Protein 2P3Z (pdb70)

Structure (mmCIF, N/CA/C/O backbone):
data_2P3Z
#
_entry.id   2P3Z
#
_cell.length_a   272.248
_cell.length_b   272.248
_cell.length_c   272.248
_cell.angle_alpha   90.00
_cell.angle_beta   90.00
_cell.angle_gamma   90.00
#
_symmetry.space_group_name_H-M   'F 4 3 2'
#
loop_
_entity.id
_entity.type
_entity.pdbx_description
1 polymer 'L-rhamnonate dehydratase'
2 non-polymer 'SODIUM ION'
3 water water
#
loop_
_atom_site.group_PDB
_atom_site.id
_atom_site.type_symbol
_atom_site.label_atom_id
_atom_site.label_alt_id
_atom_site.label_comp_id
_atom_site.label_asym_id
_atom_site.label_entity_id
_atom_site.label_seq_id
_atom_site.pdbx_PDB_ins_code
_atom_site.Cartn_x
_atom_site.Cartn_y
_atom_site.Cartn_z
_atom_site.occupancy
_atom_site.B_iso_or_equiv
_atom_site.auth_seq_id
_atom_site.auth_comp_id
_atom_site.auth_asym_id
_atom_site.auth_atom_id
_atom_site.pdbx_PDB_model_num
ATOM 1 N N . GLU A 1 4 ? -7.404 56.851 59.624 1.00 53.09 2 GLU A N 1
ATOM 2 C CA . GLU A 1 4 ? -7.099 55.492 59.101 1.00 53.64 2 GLU A CA 1
ATOM 3 C C . GLU A 1 4 ? -5.678 55.407 58.525 1.00 52.99 2 GLU A C 1
ATOM 4 O O . GLU A 1 4 ? -5.345 54.570 57.675 1.00 52.63 2 GLU A O 1
ATOM 10 N N . ASN A 1 5 ? -4.847 56.287 59.050 1.00 52.16 3 ASN A N 1
ATOM 11 C CA . ASN A 1 5 ? -3.484 56.498 58.596 1.00 51.78 3 ASN A CA 1
ATOM 12 C C . ASN A 1 5 ? -2.474 55.633 59.384 1.00 49.83 3 ASN A C 1
ATOM 13 O O . ASN A 1 5 ? -2.233 55.871 60.563 1.00 49.55 3 ASN A O 1
ATOM 18 N N . ILE A 1 6 ? -1.897 54.635 58.737 1.00 48.62 4 ILE A N 1
ATOM 19 C CA . ILE A 1 6 ? -1.010 53.689 59.426 1.00 47.53 4 ILE A CA 1
ATOM 20 C C . ILE A 1 6 ? 0.263 54.323 59.974 1.00 46.84 4 ILE A C 1
ATOM 21 O O . ILE A 1 6 ? 0.886 55.169 59.302 1.00 47.19 4 ILE A O 1
ATOM 26 N N . MET A 1 7 ? 0.618 53.938 61.201 1.00 44.46 5 MET A N 1
ATOM 27 C CA . MET A 1 7 ? 1.890 54.292 61.827 1.00 42.65 5 MET A CA 1
ATOM 28 C C . MET A 1 7 ? 3.043 53.952 60.910 1.00 41.84 5 MET A C 1
ATOM 29 O O . MET A 1 7 ? 3.073 52.908 60.229 1.00 41.70 5 MET A O 1
ATOM 34 N N . THR A 1 8 ? 3.993 54.866 60.844 1.00 41.18 6 THR A N 1
ATOM 35 C CA . THR A 1 8 ? 5.092 54.658 59.934 1.00 39.77 6 THR A CA 1
ATOM 36 C C . THR A 1 8 ? 6.237 53.946 60.674 1.00 37.80 6 THR A C 1
ATOM 37 O O . THR A 1 8 ? 6.588 54.333 61.805 1.00 38.63 6 THR A O 1
ATOM 41 N N . LEU A 1 9 ? 6.806 52.921 60.039 1.00 35.52 7 LEU A N 1
ATOM 42 C CA . LEU A 1 9 ? 7.865 52.103 60.685 1.00 32.42 7 LEU A CA 1
ATOM 43 C C . LEU A 1 9 ? 9.254 52.166 60.016 1.00 31.38 7 LEU A C 1
ATOM 44 O O . LEU A 1 9 ? 9.368 51.997 58.799 1.00 30.96 7 LEU A O 1
ATOM 49 N N . PRO A 1 10 ? 10.308 52.352 60.827 1.00 31.37 8 PRO A N 1
ATOM 50 C CA . PRO A 1 10 ? 11.687 52.377 60.330 1.00 30.97 8 PRO A CA 1
ATOM 51 C C . PRO A 1 10 ? 12.146 50.996 59.851 1.00 32.35 8 PRO A C 1
ATOM 52 O O . PRO A 1 10 ? 11.515 49.957 60.159 1.00 33.14 8 PRO A O 1
ATOM 56 N N . LYS A 1 11 ? 13.181 50.990 59.016 1.00 31.40 9 LYS A N 1
ATOM 57 C CA . LYS A 1 11 ? 13.910 49.784 58.672 1.00 31.95 9 LYS A CA 1
ATOM 58 C C . LYS A 1 11 ? 14.977 49.561 59.732 1.00 30.67 9 LYS A C 1
ATOM 59 O O . LYS A 1 11 ? 15.312 50.486 60.493 1.00 31.17 9 LYS A O 1
ATOM 65 N N . ILE A 1 12 ? 15.516 48.341 59.812 1.00 30.39 10 ILE A N 1
ATOM 66 C CA . ILE A 1 12 ? 16.631 48.134 60.743 1.00 29.31 10 ILE A CA 1
ATOM 67 C C . ILE A 1 12 ? 17.928 48.586 60.041 1.00 29.46 10 ILE A C 1
ATOM 68 O O . ILE A 1 12 ? 18.163 48.202 58.884 1.00 29.78 10 ILE A O 1
ATOM 73 N N . LYS A 1 13 ? 18.750 49.373 60.743 1.00 30.43 11 LYS A N 1
ATOM 74 C CA . LYS A 1 13 ? 19.991 49.930 60.154 1.00 30.51 11 LYS A CA 1
ATOM 75 C C . LYS A 1 13 ? 21.189 49.047 60.483 1.00 30.82 11 LYS A C 1
ATOM 76 O O . LYS A 1 13 ? 21.944 48.606 59.586 1.00 29.50 11 LYS A O 1
ATOM 82 N N . HIS A 1 14 ? 21.327 48.733 61.777 1.00 30.18 12 HIS A N 1
ATOM 83 C CA . HIS A 1 14 ? 22.478 47.978 62.272 1.00 31.01 12 HIS A CA 1
ATOM 84 C C . HIS A 1 14 ? 22.060 46.874 63.255 1.00 29.93 12 HIS A C 1
ATOM 85 O O . HIS A 1 14 ? 21.123 47.084 64.066 1.00 27.94 12 HIS A O 1
ATOM 92 N N . VAL A 1 15 ? 22.781 45.745 63.205 1.00 27.64 13 VAL A N 1
ATOM 93 C CA . VAL A 1 15 ? 22.799 44.817 64.353 1.00 26.72 13 VAL A CA 1
ATOM 94 C C . VAL A 1 15 ? 24.227 44.707 64.886 1.00 26.93 13 VAL A C 1
ATOM 95 O O . VAL A 1 15 ? 25.168 44.669 64.104 1.00 28.87 13 VAL A O 1
ATOM 99 N N . ARG A 1 16 ? 24.398 44.672 66.188 1.00 25.79 14 ARG A N 1
ATOM 100 C CA . ARG A 1 16 ? 25.692 44.520 66.829 1.00 26.77 14 ARG A CA 1
ATOM 101 C C . ARG A 1 16 ? 25.591 43.458 67.937 1.00 26.76 14 ARG A C 1
ATOM 102 O O . ARG A 1 16 ? 24.510 43.275 68.535 1.00 26.42 14 ARG A O 1
ATOM 110 N N . ALA A 1 17 ? 26.709 42.816 68.248 1.00 24.49 15 ALA A N 1
ATOM 111 C CA . ALA A 1 17 ? 26.764 41.809 69.330 1.00 25.19 15 ALA A CA 1
ATOM 112 C C . ALA A 1 17 ? 27.950 42.019 70.236 1.00 23.87 15 ALA A C 1
ATOM 113 O O . ALA A 1 17 ? 29.041 42.305 69.753 1.00 25.90 15 ALA A O 1
ATOM 115 N N . TRP A 1 18 ? 27.756 41.909 71.540 1.00 22.41 16 TRP A N 1
ATOM 116 C CA . TRP A 1 18 ? 28.831 41.952 72.481 1.00 22.64 16 TRP A CA 1
ATOM 117 C C . TRP A 1 18 ? 28.746 40.694 73.321 1.00 22.29 16 TRP A C 1
ATOM 118 O O . TRP A 1 18 ? 27.758 39.944 73.212 1.00 20.58 16 TRP A O 1
ATOM 129 N N . PHE A 1 19 ? 29.734 40.502 74.165 1.00 21.53 17 PHE A N 1
ATOM 130 C CA . PHE A 1 19 ? 29.614 39.495 75.185 1.00 23.30 17 PHE A CA 1
ATOM 131 C C . PHE A 1 19 ? 30.195 39.979 76.463 1.00 23.57 17 PHE A C 1
ATOM 132 O O . PHE A 1 19 ? 30.947 40.967 76.497 1.00 24.02 17 PHE A O 1
ATOM 140 N N . ILE A 1 20 ? 29.824 39.307 77.554 1.00 23.90 18 ILE A N 1
ATOM 141 C CA . ILE A 1 20 ? 30.413 39.533 78.869 1.00 24.39 18 ILE A CA 1
ATOM 142 C C . ILE A 1 20 ? 30.636 38.134 79.435 1.00 23.77 18 ILE A C 1
ATOM 143 O O . ILE A 1 20 ? 29.964 37.191 79.005 1.00 23.51 18 ILE A O 1
ATOM 148 N N . GLY A 1 21 ? 31.603 38.013 80.325 1.00 21.94 19 GLY A N 1
ATOM 149 C CA . GLY A 1 21 ? 31.977 36.733 80.929 1.00 22.56 19 GLY A CA 1
ATOM 150 C C . GLY A 1 21 ? 32.464 35.726 79.906 1.00 22.90 19 GLY A C 1
ATOM 151 O O . GLY A 1 21 ? 32.920 36.101 78.806 1.00 23.75 19 GLY A O 1
ATOM 152 N N . GLY A 1 22 ? 32.377 34.446 80.279 1.00 22.66 20 GLY A N 1
ATOM 153 C CA . GLY A 1 22 ? 32.834 33.336 79.419 1.00 22.84 20 GLY A CA 1
ATOM 154 C C . GLY A 1 22 ? 34.346 33.208 79.467 1.00 23.67 20 GLY A C 1
ATOM 155 O O . GLY A 1 22 ? 35.032 33.963 80.208 1.00 23.94 20 GLY A O 1
ATOM 156 N N . ALA A 1 23 ? 34.869 32.244 78.703 1.00 23.57 21 ALA A N 1
ATOM 157 C CA . ALA A 1 23 ? 36.264 31.792 78.805 1.00 24.45 21 ALA A CA 1
ATOM 158 C C . ALA A 1 23 ? 37.251 32.849 78.306 1.00 26.12 21 ALA A C 1
ATOM 159 O O . ALA A 1 23 ? 38.454 32.745 78.583 1.00 26.14 21 ALA A O 1
ATOM 161 N N . THR A 1 24 ? 36.750 33.849 77.576 1.00 27.16 22 THR A N 1
ATOM 162 C CA . THR A 1 24 ? 37.613 34.913 77.033 1.00 28.96 22 THR A CA 1
ATOM 163 C C . THR A 1 24 ? 37.384 36.279 77.682 1.00 31.74 22 THR A C 1
ATOM 164 O O . THR A 1 24 ? 37.828 37.289 77.143 1.00 31.98 22 THR A O 1
ATOM 168 N N . ALA A 1 25 ? 36.741 36.303 78.842 1.00 33.50 23 ALA A N 1
ATOM 169 C CA . ALA A 1 25 ? 36.596 37.528 79.624 1.00 36.63 23 ALA A CA 1
ATOM 170 C C . ALA A 1 25 ? 36.577 37.146 81.069 1.00 39.58 23 ALA A C 1
ATOM 171 O O . ALA A 1 25 ? 37.376 36.269 81.501 1.00 39.79 23 ALA A O 1
ATOM 173 N N . GLU A 1 26 ? 35.694 37.787 81.854 1.00 41.49 24 GLU A N 1
ATOM 174 C CA . GLU A 1 26 ? 35.848 37.670 83.327 1.00 43.23 24 GLU A CA 1
ATOM 175 C C . GLU A 1 26 ? 34.912 36.674 83.987 1.00 43.41 24 GLU A C 1
ATOM 176 O O . GLU A 1 26 ? 33.678 36.835 83.945 1.00 43.39 24 GLU A O 1
ATOM 182 N N . LYS A 1 27 ? 35.523 35.644 84.578 1.00 43.85 25 LYS A N 1
ATOM 183 C CA . LYS A 1 27 ? 34.825 34.594 85.357 1.00 44.64 25 LYS A CA 1
ATOM 184 C C . LYS A 1 27 ? 33.801 35.178 86.322 1.00 43.66 25 LYS A C 1
ATOM 185 O O . LYS A 1 27 ? 34.108 36.124 87.079 1.00 43.72 25 LYS A O 1
ATOM 191 N N . GLY A 1 28 ? 32.585 34.631 86.282 1.00 42.82 26 GLY A N 1
ATOM 192 C CA . GLY A 1 28 ? 31.522 35.085 87.176 1.00 41.98 26 GLY A CA 1
ATOM 193 C C . GLY A 1 28 ? 30.764 36.334 86.711 1.00 41.33 26 GLY A C 1
ATOM 194 O O . GLY A 1 28 ? 30.110 37.006 87.511 1.00 40.35 26 GLY A O 1
ATOM 195 N N . ALA A 1 29 ? 30.803 36.642 85.417 1.00 41.66 27 ALA A N 1
ATOM 196 C CA . ALA A 1 29 ? 30.055 37.807 84.919 1.00 41.69 27 ALA A CA 1
ATOM 197 C C . ALA A 1 29 ? 28.513 37.774 85.160 1.00 41.91 27 ALA A C 1
ATOM 198 O O . ALA A 1 29 ? 27.856 38.819 85.030 1.00 42.36 27 ALA A O 1
ATOM 200 N N . GLY A 1 30 ? 27.950 36.603 85.522 1.00 41.04 28 GLY A N 1
ATOM 201 C CA . GLY A 1 30 ? 26.484 36.436 85.642 1.00 40.32 28 GLY A CA 1
ATOM 202 C C . GLY A 1 30 ? 25.742 36.904 84.392 1.00 39.79 28 GLY A C 1
ATOM 203 O O . GLY A 1 30 ? 26.060 36.473 83.273 1.00 39.48 28 GLY A O 1
ATOM 204 N N . GLY A 1 31 ? 24.766 37.806 84.557 1.00 38.89 29 GLY A N 1
ATOM 205 C CA . GLY A 1 31 ? 23.990 38.285 83.404 1.00 38.20 29 GLY A CA 1
ATOM 206 C C . GLY A 1 31 ? 23.159 37.185 82.748 1.00 38.04 29 GLY A C 1
ATOM 207 O O . GLY A 1 31 ? 22.448 36.430 83.440 1.00 38.14 29 GLY A O 1
ATOM 208 N N . GLY A 1 32 ? 23.255 37.059 81.422 1.00 37.32 30 GLY A N 1
ATOM 209 C CA . GLY A 1 32 ? 22.408 36.083 80.679 1.00 35.97 30 GLY A CA 1
ATOM 210 C C . GLY A 1 32 ? 22.754 34.605 80.853 1.00 35.76 30 GLY A C 1
ATOM 211 O O . GLY A 1 32 ? 21.913 33.729 80.582 1.00 36.81 30 GLY A O 1
ATOM 212 N N . ASP A 1 33 ? 24.002 34.329 81.250 1.00 34.08 31 ASP A N 1
ATOM 213 C CA . ASP A 1 33 ? 24.477 32.942 81.517 1.00 33.46 31 ASP A CA 1
ATOM 214 C C . ASP A 1 33 ? 24.390 32.655 83.022 1.00 33.29 31 ASP A C 1
ATOM 215 O O . ASP A 1 33 ? 25.307 33.003 83.819 1.00 31.89 31 ASP A O 1
ATOM 220 N N . TYR A 1 34 ? 23.259 32.026 83.383 1.00 34.33 32 TYR A N 1
ATOM 221 C CA . TYR A 1 34 ? 22.893 31.705 84.766 1.00 34.69 32 TYR A CA 1
ATOM 222 C C . TYR A 1 34 ? 24.032 31.045 85.559 1.00 34.20 32 TYR A C 1
ATOM 223 O O . TYR A 1 34 ? 24.138 31.213 86.775 1.00 32.60 32 TYR A O 1
ATOM 232 N N . HIS A 1 35 ? 24.870 30.284 84.855 1.00 34.42 33 HIS A N 1
ATOM 233 C CA . HIS A 1 35 ? 25.870 29.452 85.508 1.00 34.09 33 HIS A CA 1
ATOM 234 C C . HIS A 1 35 ? 27.228 30.133 85.519 1.00 34.99 33 HIS A C 1
ATOM 235 O O . HIS A 1 35 ? 28.233 29.544 85.980 1.00 34.74 33 HIS A O 1
ATOM 242 N N . ASP A 1 36 ? 27.269 31.368 85.013 1.00 36.19 34 ASP A N 1
ATOM 243 C CA . ASP A 1 36 ? 28.526 32.137 85.046 1.00 36.58 34 ASP A CA 1
ATOM 244 C C . ASP A 1 36 ? 28.638 32.917 86.376 1.00 36.72 34 ASP A C 1
ATOM 245 O O . ASP A 1 36 ? 28.569 34.165 86.407 1.00 35.80 34 ASP A O 1
ATOM 250 N N . GLN A 1 37 ? 28.811 32.153 87.467 1.00 36.13 35 GLN A N 1
ATOM 251 C CA . GLN A 1 37 ? 28.789 32.676 88.839 1.00 37.31 35 GLN A CA 1
ATOM 252 C C . GLN A 1 37 ? 30.170 32.496 89.462 1.00 37.95 35 GLN A C 1
ATOM 253 O O . GLN A 1 37 ? 31.068 31.920 88.833 1.00 37.56 35 GLN A O 1
ATOM 259 N N . GLY A 1 38 ? 30.341 32.979 90.691 1.00 38.95 36 GLY A N 1
ATOM 260 C CA . GLY A 1 38 ? 31.600 32.775 91.414 1.00 40.03 36 GLY A CA 1
ATOM 261 C C . GLY A 1 38 ? 31.605 31.555 92.310 1.00 40.93 36 GLY A C 1
ATOM 262 O O . GLY A 1 38 ? 30.786 30.600 92.132 1.00 41.07 36 GLY A O 1
ATOM 263 N N . GLY A 1 39 ? 32.527 31.585 93.276 1.00 40.88 37 GLY A N 1
ATOM 264 C CA . GLY A 1 39 ? 32.694 30.512 94.256 1.00 40.67 37 GLY A CA 1
ATOM 265 C C . GLY A 1 39 ? 31.523 30.501 95.212 1.00 40.14 37 GLY A C 1
ATOM 266 O O . GLY A 1 39 ? 30.750 31.492 95.270 1.00 40.77 37 GLY A O 1
ATOM 267 N N . ASN A 1 40 ? 31.370 29.387 95.939 1.00 38.91 38 ASN A N 1
ATOM 268 C CA . ASN A 1 40 ? 30.421 29.298 97.083 1.00 38.17 38 ASN A CA 1
ATOM 269 C C . ASN A 1 40 ? 28.908 29.533 96.778 1.00 35.67 38 ASN A C 1
ATOM 270 O O . ASN A 1 40 ? 28.131 29.951 97.651 1.00 36.73 38 ASN A O 1
ATOM 275 N N . HIS A 1 41 ? 28.507 29.213 95.553 1.00 30.57 39 HIS A N 1
ATOM 276 C CA . HIS A 1 41 ? 27.145 29.427 95.088 1.00 26.87 39 HIS A CA 1
ATOM 277 C C . HIS A 1 41 ? 26.345 28.072 95.149 1.00 24.81 39 HIS A C 1
ATOM 278 O O . HIS A 1 41 ? 26.902 27.023 94.692 1.00 22.14 39 HIS A O 1
ATOM 285 N N . TRP A 1 42 ? 25.123 28.068 95.743 1.00 22.27 40 TRP A N 1
ATOM 286 C CA . TRP A 1 42 ? 24.236 26.872 95.640 1.00 19.74 40 TRP A CA 1
ATOM 287 C C . TRP A 1 42 ? 24.228 26.259 94.213 1.00 19.71 40 TRP A C 1
ATOM 288 O O . TRP A 1 42 ? 24.082 25.030 94.081 1.00 18.24 40 TRP A O 1
ATOM 299 N N . ILE A 1 43 ? 24.308 27.091 93.162 1.00 17.22 41 ILE A N 1
ATOM 300 C CA . ILE A 1 43 ? 24.072 26.620 91.809 1.00 18.37 41 ILE A CA 1
ATOM 301 C C . ILE A 1 43 ? 25.279 25.822 91.280 1.00 18.16 41 ILE A C 1
ATOM 302 O O . ILE A 1 43 ? 25.239 25.284 90.187 1.00 19.66 41 ILE A O 1
ATOM 307 N N . ASP A 1 44 ? 26.305 25.733 92.108 1.00 18.01 42 ASP A N 1
ATOM 308 C CA . ASP A 1 44 ? 27.523 24.990 91.724 1.00 17.65 42 ASP A CA 1
ATOM 309 C C . ASP A 1 44 ? 27.854 23.992 92.826 1.00 16.35 42 ASP A C 1
ATOM 310 O O . ASP A 1 44 ? 28.961 23.417 92.815 1.00 17.11 42 ASP A O 1
ATOM 315 N N . ASP A 1 45 ? 26.911 23.788 93.763 1.00 15.90 43 ASP A N 1
ATOM 316 C CA . ASP A 1 45 ? 27.101 22.970 94.907 1.00 17.36 43 ASP A CA 1
ATOM 317 C C . ASP A 1 45 ? 26.797 21.473 94.694 1.00 17.77 43 ASP A C 1
ATOM 318 O O . ASP A 1 45 ? 25.760 20.987 95.138 1.00 16.49 43 ASP A O 1
ATOM 323 N N . HIS A 1 46 ? 27.727 20.730 94.070 1.00 18.02 44 HIS A N 1
ATOM 324 C CA . HIS A 1 46 ? 27.565 19.251 93.974 1.00 16.92 44 HIS A CA 1
ATOM 325 C C . HIS A 1 46 ? 26.254 18.950 93.273 1.00 16.56 44 HIS A C 1
ATOM 326 O O . HIS A 1 46 ? 25.499 18.090 93.736 1.00 16.64 44 HIS A O 1
ATOM 333 N N . ILE A 1 47 ? 25.965 19.652 92.190 1.00 15.25 45 ILE A N 1
ATOM 334 C CA . ILE A 1 47 ? 24.715 19.422 91.410 1.00 16.42 45 ILE A CA 1
ATOM 335 C C . ILE A 1 47 ? 24.893 18.218 90.485 1.00 13.88 45 ILE A C 1
ATOM 336 O O . ILE A 1 47 ? 25.922 18.132 89.817 1.00 13.49 45 ILE A O 1
ATOM 341 N N . ALA A 1 48 ? 23.951 17.260 90.481 1.00 13.38 46 ALA A N 1
ATOM 342 C CA . ALA A 1 48 ? 24.134 16.052 89.643 1.00 13.53 46 ALA A CA 1
ATOM 343 C C . ALA A 1 48 ? 24.089 16.450 88.149 1.00 13.84 46 ALA A C 1
ATOM 344 O O . ALA A 1 48 ? 23.234 17.260 87.707 1.00 12.01 46 ALA A O 1
ATOM 346 N N . THR A 1 49 ? 24.991 15.868 87.351 1.00 13.44 47 THR A N 1
ATOM 347 C CA . THR A 1 49 ? 25.006 16.146 85.914 1.00 14.53 47 THR A CA 1
ATOM 348 C C . THR A 1 49 ? 25.501 14.897 85.149 1.00 13.70 47 THR A C 1
ATOM 349 O O . THR A 1 49 ? 25.907 13.954 85.766 1.00 13.23 47 THR A O 1
ATOM 353 N N . PRO A 1 50 ? 25.459 14.931 83.807 1.00 15.83 48 PRO A N 1
ATOM 354 C CA . PRO A 1 50 ? 26.025 13.815 83.040 1.00 17.60 48 PRO A CA 1
ATOM 355 C C . PRO A 1 50 ? 27.499 13.611 83.300 1.00 17.73 48 PRO A C 1
ATOM 356 O O . PRO A 1 50 ? 27.982 12.517 83.030 1.00 20.45 48 PRO A O 1
ATOM 360 N N . MET A 1 51 ? 28.180 14.626 83.860 1.00 15.20 49 MET A N 1
ATOM 361 C CA . MET A 1 51 ? 29.618 14.522 84.178 1.00 16.45 49 MET A CA 1
ATOM 362 C C . MET A 1 51 ? 29.939 14.201 85.649 1.00 16.94 49 MET A C 1
ATOM 363 O O . MET A 1 51 ? 31.093 13.931 85.987 1.00 16.13 49 MET A O 1
ATOM 368 N N . SER A 1 52 ? 28.937 14.240 86.559 1.00 16.65 50 SER A N 1
ATOM 369 C CA . SER A 1 52 ? 29.253 14.105 87.977 1.00 16.02 50 SER A CA 1
ATOM 370 C C . SER A 1 52 ? 29.677 12.683 88.372 1.00 16.73 50 SER A C 1
ATOM 371 O O . SER A 1 52 ? 30.141 12.407 89.537 1.00 16.65 50 SER A O 1
ATOM 374 N N . LYS A 1 53 ? 29.502 11.769 87.433 1.00 16.12 51 LYS A N 1
ATOM 375 C CA . LYS A 1 53 ? 30.008 10.409 87.587 1.00 17.02 51 LYS A CA 1
ATOM 376 C C . LYS A 1 53 ? 31.560 10.385 87.592 1.00 17.88 51 LYS A C 1
ATOM 377 O O . LYS A 1 53 ? 32.183 9.363 87.957 1.00 18.91 51 LYS A O 1
ATOM 383 N N . TYR A 1 54 ? 32.165 11.487 87.158 1.00 17.60 52 TYR A N 1
ATOM 384 C CA . TYR A 1 54 ? 33.662 11.619 87.079 1.00 17.77 52 TYR A CA 1
ATOM 385 C C . TYR A 1 54 ? 34.140 12.353 88.303 1.00 19.09 52 TYR A C 1
ATOM 386 O O . TYR A 1 54 ? 33.685 13.471 88.592 1.00 18.12 52 TYR A O 1
ATOM 395 N N . ARG A 1 55 ? 35.000 11.696 89.086 1.00 18.38 53 ARG A N 1
ATOM 396 C CA . ARG A 1 55 ? 35.432 12.296 90.361 1.00 21.02 53 ARG A CA 1
ATOM 397 C C . ARG A 1 55 ? 35.958 13.770 90.235 1.00 20.46 53 ARG A C 1
ATOM 398 O O . ARG A 1 55 ? 35.601 14.615 91.068 1.00 19.18 53 ARG A O 1
ATOM 406 N N . ASP A 1 56 ? 36.678 14.094 89.165 1.00 19.76 54 ASP A N 1
ATOM 407 C CA . ASP A 1 56 ? 37.158 15.472 88.934 1.00 20.72 54 ASP A CA 1
ATOM 408 C C . ASP A 1 56 ? 36.085 16.513 88.641 1.00 18.75 54 ASP A C 1
ATOM 409 O O . ASP A 1 56 ? 36.374 17.723 88.609 1.00 16.69 54 ASP A O 1
ATOM 414 N N . TYR A 1 57 ? 34.884 16.050 88.340 1.00 17.81 55 TYR A N 1
ATOM 415 C CA . TYR A 1 57 ? 33.825 16.947 87.846 1.00 17.59 55 TYR A CA 1
ATOM 416 C C . TYR A 1 57 ? 32.553 16.677 88.626 1.00 17.44 55 TYR A C 1
ATOM 417 O O . TYR A 1 57 ? 31.450 17.045 88.181 1.00 19.57 55 TYR A O 1
ATOM 426 N N . GLU A 1 58 ? 32.700 16.078 89.796 1.00 16.34 56 GLU A N 1
ATOM 427 C CA . GLU A 1 58 ? 31.540 15.827 90.675 1.00 17.19 56 GLU A CA 1
ATOM 428 C C . GLU A 1 58 ? 31.083 17.044 91.478 1.00 17.45 56 GLU A C 1
ATOM 429 O O . GLU A 1 58 ? 29.877 17.353 91.570 1.00 17.06 56 GLU A O 1
ATOM 435 N N . GLN A 1 59 ? 32.035 17.703 92.140 1.00 17.79 57 GLN A N 1
ATOM 436 C CA . GLN A 1 59 ? 31.651 18.727 93.099 1.00 18.41 57 GLN A CA 1
ATOM 437 C C . GLN A 1 59 ? 31.141 20.038 92.430 1.00 17.52 57 GLN A C 1
ATOM 438 O O . GLN A 1 59 ? 30.306 20.749 92.995 1.00 16.90 57 GLN A O 1
ATOM 444 N N . SER A 1 60 ? 31.697 20.371 91.259 1.00 16.67 58 SER A N 1
ATOM 445 C CA . SER A 1 60 ? 31.488 21.623 90.566 1.00 17.38 58 SER A CA 1
ATOM 446 C C . SER A 1 60 ? 31.146 21.493 89.056 1.00 18.52 58 SER A C 1
ATOM 447 O O . SER A 1 60 ? 31.907 20.878 88.302 1.00 17.91 58 SER A O 1
ATOM 450 N N . ARG A 1 61 ? 30.064 22.131 88.594 1.00 16.83 59 ARG A N 1
ATOM 451 C CA . ARG A 1 61 ? 29.728 22.182 87.172 1.00 16.61 59 ARG A CA 1
ATOM 452 C C . ARG A 1 61 ? 30.692 23.148 86.508 1.00 17.05 59 ARG A C 1
ATOM 453 O O . ARG A 1 61 ? 31.090 22.940 85.352 1.00 16.81 59 ARG A O 1
ATOM 461 N N . GLN A 1 62 ? 31.155 24.168 87.235 1.00 16.81 60 GLN A N 1
ATOM 462 C CA . GLN A 1 62 ? 32.149 25.037 86.610 1.00 19.19 60 GLN A CA 1
ATOM 463 C C . GLN A 1 62 ? 33.373 24.278 86.139 1.00 18.67 60 GLN A C 1
ATOM 464 O O . GLN A 1 62 ? 33.917 24.532 85.053 1.00 18.06 60 GLN A O 1
ATOM 470 N N . SER A 1 63 ? 33.785 23.310 86.947 1.00 18.09 61 SER A N 1
ATOM 471 C CA . SER A 1 63 ? 34.987 22.523 86.624 1.00 18.86 61 SER A CA 1
ATOM 472 C C . SER A 1 63 ? 34.915 21.853 85.254 1.00 18.93 61 SER A C 1
ATOM 473 O O . SER A 1 63 ? 35.946 21.743 84.575 1.00 18.82 61 SER A O 1
ATOM 476 N N . PHE A 1 64 ? 33.735 21.384 84.813 1.00 16.92 62 PHE A N 1
ATOM 477 C CA . PHE A 1 64 ? 33.655 20.789 83.473 1.00 16.57 62 PHE A CA 1
ATOM 478 C C . PHE A 1 64 ? 33.395 21.817 82.403 1.00 17.13 62 PHE A C 1
ATOM 479 O O . PHE A 1 64 ? 33.377 21.479 81.242 1.00 16.74 62 PHE A O 1
ATOM 487 N N . GLY A 1 65 ? 33.142 23.077 82.802 1.00 18.61 63 GLY A N 1
ATOM 488 C CA . GLY A 1 65 ? 32.950 24.162 81.818 1.00 19.29 63 GLY A CA 1
ATOM 489 C C . GLY A 1 65 ? 31.525 24.659 81.595 1.00 20.34 63 GLY A C 1
ATOM 490 O O . GLY A 1 65 ? 31.158 25.115 80.481 1.00 20.06 63 GLY A O 1
ATOM 491 N N . ILE A 1 66 ? 30.690 24.560 82.629 1.00 19.51 64 ILE A N 1
ATOM 492 C CA . ILE A 1 66 ? 29.324 25.053 82.442 1.00 18.32 64 ILE A CA 1
ATOM 493 C C . ILE A 1 66 ? 29.262 26.553 82.137 1.00 19.45 64 ILE A C 1
ATOM 494 O O . ILE A 1 66 ? 28.229 27.080 81.721 1.00 19.12 64 ILE A O 1
ATOM 499 N N . ASN A 1 67 ? 30.389 27.220 82.355 1.00 20.75 65 ASN A N 1
ATOM 500 C CA . ASN A 1 67 ? 30.450 28.646 82.339 1.00 21.98 65 ASN A CA 1
ATOM 501 C C . ASN A 1 67 ? 31.311 29.178 81.186 1.00 22.32 65 ASN A C 1
ATOM 502 O O . ASN A 1 67 ? 31.558 30.376 81.136 1.00 21.72 65 ASN A O 1
ATOM 507 N N . VAL A 1 68 ? 31.769 28.319 80.274 1.00 20.61 66 VAL A N 1
ATOM 508 C CA . VAL A 1 68 ? 32.685 28.761 79.206 1.00 21.33 66 VAL A CA 1
ATOM 509 C C . VAL A 1 68 ? 32.098 29.750 78.176 1.00 21.46 66 VAL A C 1
ATOM 510 O O . VAL A 1 68 ? 32.858 30.538 77.547 1.00 21.35 66 VAL A O 1
ATOM 514 N N . LEU A 1 69 ? 30.794 29.677 77.969 1.00 21.49 67 LEU A N 1
ATOM 515 C CA . LEU A 1 69 ? 30.167 30.527 76.966 1.00 20.57 67 LEU A CA 1
ATOM 516 C C . LEU A 1 69 ? 29.972 31.988 77.426 1.00 20.74 67 LEU A C 1
ATOM 517 O O . LEU A 1 69 ? 30.107 32.865 76.595 1.00 20.03 67 LEU A O 1
ATOM 522 N N . GLY A 1 70 ? 29.512 32.204 78.667 1.00 20.32 68 GLY A N 1
ATOM 523 C CA . GLY A 1 70 ? 29.104 33.572 79.091 1.00 20.64 68 GLY A CA 1
ATOM 524 C C . GLY A 1 70 ? 27.879 34.110 78.330 1.00 20.37 68 GLY A C 1
ATOM 525 O O . GLY A 1 70 ? 27.140 33.378 77.643 1.00 20.90 68 GLY A O 1
ATOM 526 N N . THR A 1 71 ? 27.732 35.440 78.382 1.00 21.74 69 THR A N 1
ATOM 527 C CA . THR A 1 71 ? 26.533 36.099 77.928 1.00 20.73 69 THR A CA 1
ATOM 528 C C . THR A 1 71 ? 26.727 36.787 76.571 1.00 21.05 69 THR A C 1
ATOM 529 O O . THR A 1 71 ? 27.669 37.600 76.432 1.00 21.30 69 THR A O 1
ATOM 533 N N . LEU A 1 72 ? 25.846 36.461 75.627 1.00 20.19 70 LEU A N 1
ATOM 534 C CA . LEU A 1 72 ? 25.655 37.156 74.350 1.00 19.25 70 LEU A CA 1
ATOM 535 C C . LEU A 1 72 ? 24.707 38.337 74.526 1.00 20.94 70 LEU A C 1
ATOM 536 O O . LEU A 1 72 ? 23.667 38.201 75.178 1.00 18.75 70 LEU A O 1
ATOM 541 N N . ILE A 1 73 ? 25.057 39.483 73.932 1.00 18.80 71 ILE A N 1
ATOM 542 C CA . ILE A 1 73 ? 24.109 40.627 73.913 1.00 20.28 71 ILE A CA 1
ATOM 543 C C . ILE A 1 73 ? 23.976 40.995 72.485 1.00 20.69 71 ILE A C 1
ATOM 544 O O . ILE A 1 73 ? 25.022 41.176 71.804 1.00 21.33 71 ILE A O 1
ATOM 549 N N . VAL A 1 74 ? 22.732 41.110 72.008 1.00 20.09 72 VAL A N 1
ATOM 550 C CA . VAL A 1 74 ? 22.435 41.472 70.618 1.00 20.42 72 VAL A CA 1
ATOM 551 C C . VAL A 1 74 ? 21.628 42.783 70.662 1.00 21.57 72 VAL A C 1
ATOM 552 O O . VAL A 1 74 ? 20.599 42.859 71.325 1.00 20.38 72 VAL A O 1
ATOM 556 N N . GLU A 1 75 ? 22.081 43.816 69.943 1.00 22.37 73 GLU A N 1
ATOM 557 C CA . GLU A 1 75 ? 21.332 45.053 69.908 1.00 23.69 73 GLU A CA 1
ATOM 558 C C . GLU A 1 75 ? 21.066 45.368 68.447 1.00 24.94 73 GLU A C 1
ATOM 559 O O . GLU A 1 75 ? 21.998 45.307 67.607 1.00 24.69 73 GLU A O 1
ATOM 565 N N . VAL A 1 76 ? 19.789 45.614 68.129 1.00 24.88 74 VAL A N 1
ATOM 566 C CA . VAL A 1 76 ? 19.334 45.978 66.776 1.00 26.32 74 VAL A CA 1
ATOM 567 C C . VAL A 1 76 ? 18.972 47.486 66.804 1.00 26.42 74 VAL A C 1
ATOM 568 O O . VAL A 1 76 ? 18.369 47.965 67.785 1.00 24.76 74 VAL A O 1
ATOM 572 N N . GLU A 1 77 ? 19.427 48.242 65.790 1.00 26.70 75 GLU A N 1
ATOM 573 C CA . GLU A 1 77 ? 19.259 49.694 65.739 1.00 27.41 75 GLU A CA 1
ATOM 574 C C . GLU A 1 77 ? 18.515 50.047 64.492 1.00 26.58 75 GLU A C 1
ATOM 575 O O . GLU A 1 77 ? 18.863 49.608 63.375 1.00 26.58 75 GLU A O 1
ATOM 581 N N . ALA A 1 78 ? 17.453 50.803 64.685 1.00 26.28 76 ALA A N 1
ATOM 582 C CA . ALA A 1 78 ? 16.616 51.160 63.567 1.00 28.05 76 ALA A CA 1
ATOM 583 C C . ALA A 1 78 ? 17.223 52.421 62.984 1.00 28.28 76 ALA A C 1
ATOM 584 O O . ALA A 1 78 ? 18.007 53.106 63.637 1.00 27.64 76 ALA A O 1
ATOM 586 N N . GLU A 1 79 ? 16.811 52.716 61.776 1.00 30.70 77 GLU A N 1
ATOM 587 C CA . GLU A 1 79 ? 17.224 53.946 61.083 1.00 33.35 77 GLU A CA 1
ATOM 588 C C . GLU A 1 79 ? 16.844 55.248 61.805 1.00 33.76 77 GLU A C 1
ATOM 589 O O . GLU A 1 79 ? 17.552 56.246 61.611 1.00 34.03 77 GLU A O 1
ATOM 595 N N . ASN A 1 80 ? 15.795 55.252 62.654 1.00 32.83 78 ASN A N 1
ATOM 596 C CA . ASN A 1 80 ? 15.515 56.417 63.523 1.00 32.91 78 ASN A CA 1
ATOM 597 C C . ASN A 1 80 ? 16.329 56.471 64.832 1.00 32.35 78 ASN A C 1
ATOM 598 O O . ASN A 1 80 ? 16.098 57.325 65.689 1.00 33.06 78 ASN A O 1
ATOM 603 N N . ARG A 1 81 ? 17.253 55.525 64.996 1.00 31.78 79 ARG A N 1
ATOM 604 C CA . ARG A 1 81 ? 18.180 55.462 66.118 1.00 31.39 79 ARG A CA 1
ATOM 605 C C . ARG A 1 81 ? 17.620 54.825 67.409 1.00 29.71 79 ARG A C 1
ATOM 606 O O . ARG A 1 81 ? 18.348 54.705 68.433 1.00 28.53 79 ARG A O 1
ATOM 614 N N . GLN A 1 82 ? 16.355 54.419 67.367 1.00 28.12 80 GLN A N 1
ATOM 615 C CA . GLN A 1 82 ? 15.786 53.575 68.451 1.00 26.52 80 GLN A CA 1
ATOM 616 C C . GLN A 1 82 ? 16.499 52.218 68.459 1.00 25.22 80 GLN A C 1
ATOM 617 O O . GLN A 1 82 ? 16.844 51.694 67.402 1.00 26.21 80 GLN A O 1
ATOM 623 N N . THR A 1 83 ? 16.745 51.684 69.650 1.00 25.06 81 THR A N 1
ATOM 624 C CA . THR A 1 83 ? 17.391 50.362 69.750 1.00 24.32 81 THR A CA 1
ATOM 625 C C . THR A 1 83 ? 16.494 49.375 70.507 1.00 25.55 81 THR A C 1
ATOM 626 O O . THR A 1 83 ? 15.672 49.801 71.358 1.00 25.35 81 THR A O 1
ATOM 630 N N . GLY A 1 84 ? 16.656 48.091 70.190 1.00 23.65 82 GLY A N 1
ATOM 631 C CA . GLY A 1 84 ? 16.151 47.000 71.059 1.00 23.79 82 GLY A CA 1
ATOM 632 C C . GLY A 1 84 ? 17.293 46.030 71.255 1.00 22.87 82 GLY A C 1
ATOM 633 O O . GLY A 1 84 ? 18.250 46.032 70.468 1.00 22.69 82 GLY A O 1
ATOM 634 N N . PHE A 1 85 ? 17.207 45.181 72.282 1.00 22.51 83 PHE A N 1
ATOM 635 C CA . PHE A 1 85 ? 18.296 44.240 72.564 1.00 21.42 83 PHE A CA 1
ATOM 636 C C . PHE A 1 85 ? 17.771 43.086 73.400 1.00 21.63 83 PHE A C 1
ATOM 637 O O . PHE A 1 85 ? 16.651 43.140 73.900 1.00 21.94 83 PHE A O 1
ATOM 645 N N . ALA A 1 86 ? 18.605 42.077 73.582 1.00 19.96 84 ALA A N 1
ATOM 646 C CA . ALA A 1 86 ? 18.236 40.972 74.444 1.00 19.78 84 ALA A CA 1
ATOM 647 C C . ALA A 1 86 ? 19.541 40.249 74.757 1.00 20.29 84 ALA A C 1
ATOM 648 O O . ALA A 1 86 ? 20.597 40.493 74.127 1.00 18.66 84 ALA A O 1
ATOM 650 N N . VAL A 1 87 ? 19.468 39.331 75.715 1.00 19.48 85 VAL A N 1
ATOM 651 C CA . VAL A 1 87 ? 20.669 38.695 76.176 1.00 18.39 85 VAL A CA 1
ATOM 652 C C . VAL A 1 87 ? 20.371 37.198 76.201 1.00 20.52 85 VAL A C 1
ATOM 653 O O . VAL A 1 87 ? 19.205 36.778 76.371 1.00 19.61 85 VAL A O 1
ATOM 657 N N . SER A 1 88 ? 21.397 36.397 75.981 1.00 19.89 86 SER A N 1
ATOM 658 C CA . SER A 1 88 ? 21.265 34.938 76.095 1.00 20.60 86 SER A CA 1
ATOM 659 C C . SER A 1 88 ? 22.624 34.342 76.439 1.00 20.14 86 SER A C 1
ATOM 660 O O . SER A 1 88 ? 23.586 35.070 76.698 1.00 19.65 86 SER A O 1
ATOM 663 N N . THR A 1 89 ? 22.713 33.019 76.390 1.00 19.13 87 THR A N 1
ATOM 664 C CA . THR A 1 89 ? 23.963 32.320 76.638 1.00 17.97 87 THR A CA 1
ATOM 665 C C . THR A 1 89 ? 24.586 31.923 75.315 1.00 18.71 87 THR A C 1
ATOM 666 O O . THR A 1 89 ? 23.995 31.104 74.564 1.00 19.64 87 THR A O 1
ATOM 670 N N . ALA A 1 90 ? 25.803 32.450 75.024 1.00 17.50 88 ALA A N 1
ATOM 671 C CA . ALA A 1 90 ? 26.505 32.140 73.764 1.00 16.87 88 ALA A CA 1
ATOM 672 C C . ALA A 1 90 ? 27.861 32.916 73.678 1.00 19.54 88 ALA A C 1
ATOM 673 O O . ALA A 1 90 ? 28.913 32.377 73.177 1.00 20.71 88 ALA A O 1
ATOM 675 N N . GLY A 1 91 ? 27.870 34.121 74.229 1.00 19.08 89 GLY A N 1
ATOM 676 C CA . GLY A 1 91 ? 29.100 34.907 74.276 1.00 20.12 89 GLY A CA 1
ATOM 677 C C . GLY A 1 91 ? 29.763 35.046 72.924 1.00 20.25 89 GLY A C 1
ATOM 678 O O . GLY A 1 91 ? 29.114 35.340 71.931 1.00 18.45 89 GLY A O 1
ATOM 679 N N . GLU A 1 92 ? 31.076 34.793 72.904 1.00 21.31 90 GLU A N 1
ATOM 680 C CA . GLU A 1 92 ? 31.909 35.238 71.777 1.00 21.26 90 GLU A CA 1
ATOM 681 C C . GLU A 1 92 ? 31.524 34.515 70.502 1.00 21.18 90 GLU A C 1
ATOM 682 O O . GLU A 1 92 ? 31.411 35.110 69.447 1.00 20.59 90 GLU A O 1
ATOM 688 N N . MET A 1 93 ? 31.258 33.207 70.602 1.00 20.17 91 MET A N 1
ATOM 689 C CA . MET A 1 93 ? 30.839 32.488 69.424 1.00 20.12 91 MET A CA 1
ATOM 690 C C . MET A 1 93 ? 29.504 32.994 68.874 1.00 20.72 91 MET A C 1
ATOM 691 O O . MET A 1 93 ? 29.249 33.001 67.640 1.00 19.85 91 MET A O 1
ATOM 696 N N . GLY A 1 94 ? 28.603 33.395 69.792 1.00 20.33 92 GLY A N 1
ATOM 697 C CA . GLY A 1 94 ? 27.295 33.970 69.376 1.00 19.56 92 GLY A CA 1
ATOM 698 C C . GLY A 1 94 ? 27.531 35.278 68.582 1.00 19.40 92 GLY A C 1
ATOM 699 O O . GLY A 1 94 ? 26.890 35.522 67.561 1.00 19.01 92 GLY A O 1
ATOM 700 N N . CYS A 1 95 ? 28.469 36.073 69.054 1.00 20.29 93 CYS A N 1
ATOM 701 C CA . CYS A 1 95 ? 28.910 37.288 68.296 1.00 21.48 93 CYS A CA 1
ATOM 702 C C . CYS A 1 95 ? 29.350 36.994 66.853 1.00 21.08 93 CYS A C 1
ATOM 703 O O . CYS A 1 95 ? 28.890 37.643 65.909 1.00 23.06 93 CYS A O 1
ATOM 706 N N . PHE A 1 96 ? 30.184 35.971 66.678 1.00 21.69 94 PHE A N 1
ATOM 707 C CA . PHE A 1 96 ? 30.592 35.512 65.362 1.00 21.08 94 PHE A CA 1
ATOM 708 C C . PHE A 1 96 ? 29.362 35.223 64.517 1.00 21.71 94 PHE A C 1
ATOM 709 O O . PHE A 1 96 ? 29.182 35.776 63.455 1.00 20.65 94 PHE A O 1
ATOM 717 N N . ILE A 1 97 ? 28.481 34.358 64.998 1.00 20.83 95 ILE A N 1
ATOM 718 C CA . ILE A 1 97 ? 27.293 34.015 64.245 1.00 21.23 95 ILE A CA 1
ATOM 719 C C . ILE A 1 97 ? 26.450 35.249 63.807 1.00 20.71 95 ILE A C 1
ATOM 720 O O . ILE A 1 97 ? 25.956 35.273 62.686 1.00 20.46 95 ILE A O 1
ATOM 725 N N . VAL A 1 98 ? 26.301 36.224 64.711 1.00 21.37 96 VAL A N 1
ATOM 726 C CA . VAL A 1 98 ? 25.453 37.374 64.442 1.00 20.31 96 VAL A CA 1
ATOM 727 C C . VAL A 1 98 ? 26.143 38.347 63.457 1.00 22.39 96 VAL A C 1
ATOM 728 O O . VAL A 1 98 ? 25.525 38.820 62.520 1.00 21.82 96 VAL A O 1
ATOM 732 N N . GLU A 1 99 ? 27.399 38.638 63.735 1.00 23.04 97 GLU A N 1
ATOM 733 C CA . GLU A 1 99 ? 28.207 39.606 62.965 1.00 24.08 97 GLU A CA 1
ATOM 734 C C . GLU A 1 99 ? 28.713 39.088 61.609 1.00 25.74 97 GLU A C 1
ATOM 735 O O . GLU A 1 99 ? 28.813 39.881 60.650 1.00 27.42 97 GLU A O 1
ATOM 741 N N . LYS A 1 100 ? 28.984 37.790 61.513 1.00 24.99 98 LYS A N 1
ATOM 742 C CA . LYS A 1 100 ? 29.513 37.161 60.290 1.00 25.31 98 LYS A CA 1
ATOM 743 C C . LYS A 1 100 ? 28.516 36.350 59.434 1.00 26.02 98 LYS A C 1
ATOM 744 O O . LYS A 1 100 ? 28.838 35.889 58.309 1.00 27.76 98 LYS A O 1
ATOM 750 N N . HIS A 1 101 ? 27.298 36.108 59.953 1.00 25.42 99 HIS A N 1
ATOM 751 C CA . HIS A 1 101 ? 26.355 35.296 59.215 1.00 24.63 99 HIS A CA 1
ATOM 752 C C . HIS A 1 101 ? 24.992 35.936 59.262 1.00 24.80 99 HIS A C 1
ATOM 753 O O . HIS A 1 101 ? 24.498 36.357 58.208 1.00 23.59 99 HIS A O 1
ATOM 760 N N . LEU A 1 102 ? 24.400 36.072 60.468 1.00 23.40 100 LEU A N 1
ATOM 761 C CA . LEU A 1 102 ? 22.954 36.432 60.512 1.00 23.40 100 LEU A CA 1
ATOM 762 C C . LEU A 1 102 ? 22.637 37.883 60.114 1.00 23.75 100 LEU A C 1
ATOM 763 O O . LEU A 1 102 ? 21.502 38.199 59.689 1.00 23.81 100 LEU A O 1
ATOM 768 N N . ASN A 1 103 ? 23.626 38.763 60.287 1.00 25.26 101 ASN A N 1
ATOM 769 C CA . ASN A 1 103 ? 23.408 40.199 60.040 1.00 26.73 101 ASN A CA 1
ATOM 770 C C . ASN A 1 103 ? 22.779 40.418 58.666 1.00 25.98 101 ASN A C 1
ATOM 771 O O . ASN A 1 103 ? 22.007 41.351 58.485 1.00 27.32 101 ASN A O 1
ATOM 776 N N . ARG A 1 104 ? 23.034 39.494 57.738 1.00 27.60 102 ARG A N 1
ATOM 777 C CA . ARG A 1 104 ? 22.617 39.636 56.346 1.00 28.28 102 ARG A CA 1
ATOM 778 C C . ARG A 1 104 ? 21.101 39.493 56.138 1.00 30.19 102 ARG A C 1
ATOM 779 O O . ARG A 1 104 ? 20.556 40.068 55.214 1.00 28.82 102 ARG A O 1
ATOM 787 N N . PHE A 1 105 ? 20.430 38.714 57.013 1.00 29.52 103 PHE A N 1
ATOM 788 C CA . PHE A 1 105 ? 18.973 38.597 57.023 1.00 28.26 103 PHE A CA 1
ATOM 789 C C . PHE A 1 105 ? 18.263 39.696 57.850 1.00 27.18 103 PHE A C 1
ATOM 790 O O . PHE A 1 105 ? 17.069 39.934 57.681 1.00 27.61 103 PHE A O 1
ATOM 798 N N . ILE A 1 106 ? 19.010 40.351 58.720 1.00 25.59 104 ILE A N 1
ATOM 799 C CA . ILE A 1 106 ? 18.497 41.269 59.687 1.00 26.58 104 ILE A CA 1
ATOM 800 C C . ILE A 1 106 ?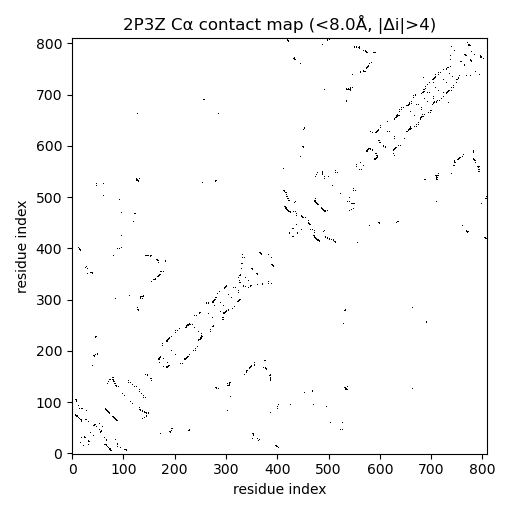 18.504 42.678 59.131 1.00 28.15 104 ILE A C 1
ATOM 801 O O . ILE A 1 106 ? 17.450 43.318 59.044 1.00 27.64 104 ILE A O 1
ATOM 806 N N . GLU A 1 107 ? 19.700 43.148 58.769 1.00 28.24 105 GLU A N 1
ATOM 807 C CA . GLU A 1 107 ? 19.894 44.532 58.306 1.00 29.09 105 GLU A CA 1
ATOM 808 C C . GLU A 1 107 ? 19.072 44.873 57.041 1.00 28.77 105 GLU A C 1
ATOM 809 O O . GLU A 1 107 ? 18.956 44.042 56.094 1.00 30.22 105 GLU A O 1
ATOM 815 N N . GLY A 1 108 ? 18.441 46.057 57.060 1.00 29.21 106 GLY A N 1
ATOM 816 C CA . GLY A 1 108 ? 17.542 46.478 55.973 1.00 28.71 106 GLY A CA 1
ATOM 817 C C . GLY A 1 108 ? 16.102 45.983 55.906 1.00 28.84 106 GLY A C 1
ATOM 818 O O . GLY A 1 108 ? 15.334 46.412 55.048 1.00 28.34 106 GLY A O 1
ATOM 819 N N . LYS A 1 109 ? 15.725 45.056 56.798 1.00 27.98 107 LYS A N 1
ATOM 820 C CA . LYS A 1 109 ? 14.318 44.634 56.934 1.00 27.93 107 LYS A CA 1
ATOM 821 C C . LYS A 1 109 ? 13.480 45.660 57.691 1.00 26.33 107 LYS A C 1
ATOM 822 O O . LYS A 1 109 ? 14.021 46.514 58.380 1.00 26.57 107 LYS A O 1
ATOM 828 N N . CYS A 1 110 ? 12.156 45.556 57.581 1.00 26.55 108 CYS A N 1
ATOM 829 C CA . CYS A 1 110 ? 11.256 46.356 58.416 1.00 26.24 108 CYS A CA 1
ATOM 830 C C . CYS A 1 110 ? 11.329 45.855 59.865 1.00 26.73 108 CYS A C 1
ATOM 831 O O . CYS A 1 110 ? 11.604 44.664 60.089 1.00 25.93 108 CYS A O 1
ATOM 834 N N . VAL A 1 111 ? 11.227 46.770 60.829 1.00 26.39 109 VAL A N 1
ATOM 835 C CA . VAL A 1 111 ? 11.235 46.396 62.252 1.00 26.83 109 VAL A CA 1
ATOM 836 C C . VAL A 1 111 ? 10.079 45.412 62.582 1.00 27.26 109 VAL A C 1
ATOM 837 O O . VAL A 1 111 ? 10.128 44.733 63.611 1.00 26.75 109 VAL A O 1
ATOM 841 N N . SER A 1 112 ? 9.092 45.330 61.689 1.00 26.10 110 SER A N 1
ATOM 842 C CA . SER A 1 112 ? 7.981 44.434 61.885 1.00 25.84 110 SER A CA 1
ATOM 843 C C . SER A 1 112 ? 8.278 43.075 61.225 1.00 25.51 110 SER A C 1
ATOM 844 O O . SER A 1 112 ? 7.446 42.167 61.308 1.00 24.29 110 SER A O 1
ATOM 847 N N . ASP A 1 113 ? 9.457 42.912 60.593 1.00 24.07 111 ASP A N 1
ATOM 848 C CA . ASP A 1 113 ? 9.712 41.692 59.794 1.00 24.25 111 ASP A CA 1
ATOM 849 C C . ASP A 1 113 ? 10.268 40.529 60.667 1.00 23.47 111 ASP A C 1
ATOM 850 O O . ASP A 1 113 ? 11.109 39.745 60.212 1.00 21.56 111 ASP A O 1
ATOM 855 N N . ILE A 1 114 ? 9.740 40.397 61.885 1.00 22.06 112 ILE A N 1
ATOM 856 C CA . ILE A 1 114 ? 10.326 39.485 62.878 1.00 21.40 112 ILE A CA 1
ATOM 857 C C . ILE A 1 114 ? 10.230 38.015 62.462 1.00 22.19 112 ILE A C 1
ATOM 858 O O . ILE A 1 114 ? 11.251 37.284 62.524 1.00 22.04 112 ILE A O 1
ATOM 863 N N . LYS A 1 115 ? 9.038 37.565 62.060 1.00 21.34 113 LYS A N 1
ATOM 864 C CA . LYS A 1 115 ? 8.871 36.145 61.734 1.00 22.31 113 LYS A CA 1
ATOM 865 C C . LYS A 1 115 ? 9.586 35.766 60.446 1.00 22.39 113 LYS A C 1
ATOM 866 O O . LYS A 1 115 ? 10.066 34.649 60.327 1.00 21.55 113 LYS A O 1
ATOM 872 N N . LEU A 1 116 ? 9.657 36.694 59.482 1.00 22.22 114 LEU A N 1
ATOM 873 C CA . LEU A 1 116 ? 10.508 36.502 58.300 1.00 22.02 114 LEU A CA 1
ATOM 874 C C . LEU A 1 116 ? 11.961 36.316 58.685 1.00 20.86 114 LEU A C 1
ATOM 875 O O . LEU A 1 116 ? 12.586 35.393 58.194 1.00 20.84 114 LEU A O 1
ATOM 880 N N . ILE A 1 117 ? 12.521 37.230 59.497 1.00 21.20 115 ILE A N 1
ATOM 881 C CA . ILE A 1 117 ? 13.943 37.119 59.878 1.00 21.45 115 ILE A CA 1
ATOM 882 C C . ILE A 1 117 ? 14.109 35.804 60.637 1.00 21.42 115 ILE A C 1
ATOM 883 O O . ILE A 1 117 ? 15.076 35.074 60.466 1.00 20.59 115 ILE A O 1
ATOM 888 N N . HIS A 1 118 ? 13.129 35.472 61.475 1.00 21.35 116 HIS A N 1
ATOM 889 C CA . HIS A 1 118 ? 13.272 34.226 62.251 1.00 21.63 116 HIS A CA 1
ATOM 890 C C . HIS A 1 118 ? 13.336 33.007 61.340 1.00 20.87 116 HIS A C 1
ATOM 891 O O . HIS A 1 118 ? 14.189 32.134 61.506 1.00 21.69 116 HIS A O 1
ATOM 898 N N . ASP A 1 119 ? 12.447 32.946 60.354 1.00 20.85 117 ASP A N 1
ATOM 899 C CA . ASP A 1 119 ? 12.484 31.878 59.380 1.00 22.20 117 ASP A CA 1
ATOM 900 C C . ASP A 1 119 ? 13.794 31.774 58.571 1.00 23.21 117 ASP A C 1
ATOM 901 O O . ASP A 1 119 ? 14.357 30.675 58.388 1.00 21.57 117 ASP A O 1
ATOM 906 N N . GLN A 1 120 ? 14.263 32.927 58.105 1.00 22.69 118 GLN A N 1
ATOM 907 C CA . GLN A 1 120 ? 15.561 32.981 57.375 1.00 22.73 118 GLN A CA 1
ATOM 908 C C . GLN A 1 120 ? 16.716 32.541 58.238 1.00 22.91 118 GLN A C 1
ATOM 909 O O . GLN A 1 120 ? 17.619 31.809 57.793 1.00 23.81 118 GLN A O 1
ATOM 915 N N . MET A 1 121 ? 16.689 32.951 59.501 1.00 23.14 119 MET A N 1
ATOM 916 C CA . MET A 1 121 ? 17.757 32.559 60.419 1.00 22.94 119 MET A CA 1
ATOM 917 C C . MET A 1 121 ? 17.803 31.024 60.636 1.00 23.20 119 MET A C 1
ATOM 918 O O . MET A 1 121 ? 18.898 30.412 60.632 1.00 24.25 119 MET A O 1
ATOM 923 N N . LEU A 1 122 ? 16.624 30.403 60.802 1.00 23.22 120 LEU A N 1
ATOM 924 C CA . LEU A 1 122 ? 16.547 28.922 60.908 1.00 21.34 120 LEU A CA 1
ATOM 925 C C . LEU A 1 122 ? 16.915 28.226 59.616 1.00 22.24 120 LEU A C 1
ATOM 926 O O . LEU A 1 122 ? 17.655 27.279 59.655 1.00 22.97 120 LEU A O 1
ATOM 931 N N . GLY A 1 123 ? 16.381 28.684 58.488 1.00 22.93 121 GLY A N 1
ATOM 932 C CA . GLY A 1 123 ? 16.665 28.077 57.188 1.00 23.94 121 GLY A CA 1
ATOM 933 C C . GLY A 1 123 ? 18.164 28.133 56.908 1.00 22.59 121 GLY A C 1
ATOM 934 O O . GLY A 1 123 ? 18.748 27.155 56.454 1.00 23.97 121 GLY A O 1
ATOM 935 N N . ALA A 1 124 ? 18.812 29.232 57.261 1.00 24.22 122 ALA A N 1
ATOM 936 C CA . ALA A 1 124 ? 20.237 29.437 56.847 1.00 24.98 122 ALA A CA 1
ATOM 937 C C . ALA A 1 124 ? 21.303 28.762 57.731 1.00 24.45 122 ALA A C 1
ATOM 938 O O . ALA A 1 124 ? 22.477 28.544 57.311 1.00 23.38 122 ALA A O 1
ATOM 940 N N . THR A 1 125 ? 20.899 28.408 58.960 1.00 23.96 123 THR A N 1
ATOM 941 C CA . THR A 1 125 ? 21.788 27.820 59.925 1.00 22.90 123 THR A CA 1
ATOM 942 C C . THR A 1 125 ? 21.485 26.342 60.133 1.00 22.93 123 THR A C 1
ATOM 943 O O . THR A 1 125 ? 22.193 25.663 60.877 1.00 22.69 123 THR A O 1
ATOM 947 N N . MET A 1 126 ? 20.429 25.860 59.487 1.00 22.92 124 MET A N 1
ATOM 948 C CA . MET A 1 126 ? 20.026 24.458 59.621 1.00 22.97 124 MET A CA 1
ATOM 949 C C . MET A 1 126 ? 21.205 23.461 59.444 1.00 23.55 124 MET A C 1
ATOM 950 O O . MET A 1 126 ? 21.244 22.421 60.119 1.00 21.93 124 MET A O 1
ATOM 955 N N . TYR A 1 127 ? 22.172 23.794 58.569 1.00 21.51 125 TYR A N 1
ATOM 956 C CA . TYR A 1 127 ? 23.262 22.838 58.283 1.00 22.72 125 TYR A CA 1
ATOM 957 C C . TYR A 1 127 ? 24.260 22.753 59.422 1.00 21.79 125 TYR A C 1
ATOM 958 O O . TYR A 1 127 ? 25.082 21.810 59.473 1.00 23.07 125 TYR A O 1
ATOM 967 N N . TYR A 1 128 ? 24.218 23.717 60.349 1.00 20.51 126 TYR A N 1
ATOM 968 C CA . TYR A 1 128 ? 25.096 23.604 61.495 1.00 19.17 126 TYR A CA 1
ATOM 969 C C . TYR A 1 128 ? 24.505 23.914 62.875 1.00 18.65 126 TYR A C 1
ATOM 970 O O . TYR A 1 128 ? 25.262 24.010 63.819 1.00 20.06 126 TYR A O 1
ATOM 979 N N . SER A 1 129 ? 23.183 24.061 62.987 1.00 19.68 127 SER A N 1
ATOM 980 C CA . SER A 1 129 ? 22.634 24.544 64.280 1.00 19.99 127 SER A CA 1
ATOM 981 C C . SER A 1 129 ? 22.425 23.345 65.229 1.00 21.50 127 SER A C 1
ATOM 982 O O . SER A 1 129 ? 22.301 23.559 66.459 1.00 21.65 127 SER A O 1
ATOM 985 N N . GLY A 1 130 ? 22.359 22.135 64.659 1.00 20.86 128 GLY A N 1
ATOM 986 C CA . GLY A 1 130 ? 21.981 20.927 65.406 1.00 23.56 128 GLY A CA 1
ATOM 987 C C . GLY A 1 130 ? 20.647 21.063 66.177 1.00 25.43 128 GLY A C 1
ATOM 988 O O . GLY A 1 130 ? 20.476 20.437 67.252 1.00 25.53 128 GLY A O 1
ATOM 989 N N . SER A 1 131 ? 19.664 21.824 65.711 1.00 27.41 129 SER A N 1
ATOM 990 C CA . SER A 1 131 ? 18.397 21.724 66.573 1.00 29.73 129 SER A CA 1
ATOM 991 C C . SER A 1 131 ? 18.368 22.428 67.949 1.00 29.24 129 SER A C 1
ATOM 992 O O . SER A 1 131 ? 17.457 22.152 68.734 1.00 31.99 129 SER A O 1
ATOM 995 N N . GLY A 1 132 ? 19.349 23.202 68.370 1.00 26.91 130 GLY A N 1
ATOM 996 C CA . GLY A 1 132 ? 19.293 23.575 69.785 1.00 24.15 130 GLY A CA 1
ATOM 997 C C . GLY A 1 132 ? 20.682 23.913 70.220 1.00 23.03 130 GLY A C 1
ATOM 998 O O . GLY A 1 132 ? 21.628 23.856 69.423 1.00 25.63 130 GLY A O 1
ATOM 999 N N . GLY A 1 133 ? 20.840 24.310 71.455 1.00 20.88 131 GLY A N 1
ATOM 1000 C CA . GLY A 1 133 ? 22.133 24.647 71.918 1.00 17.96 131 GLY A CA 1
ATOM 1001 C C . GLY A 1 133 ? 22.597 25.974 71.344 1.00 18.63 131 GLY A C 1
ATOM 1002 O O . GLY A 1 133 ? 21.785 26.789 70.972 1.00 16.93 131 GLY A O 1
ATOM 1003 N N . LEU A 1 134 ? 23.919 26.162 71.372 1.00 17.40 132 LEU A N 1
ATOM 1004 C CA . LEU A 1 134 ? 24.620 27.423 71.069 1.00 17.06 132 LEU A CA 1
ATOM 1005 C C . LEU A 1 134 ? 24.022 28.219 69.907 1.00 16.79 132 LEU A C 1
ATOM 1006 O O . LEU A 1 134 ? 23.732 29.391 70.062 1.00 18.87 132 LEU A O 1
ATOM 1011 N N . VAL A 1 135 ? 23.849 27.597 68.746 1.00 17.29 133 VAL A N 1
ATOM 1012 C CA . VAL A 1 135 ? 23.371 28.298 67.560 1.00 19.49 133 VAL A CA 1
ATOM 1013 C C . VAL A 1 135 ? 21.922 28.753 67.776 1.00 18.77 133 VAL A C 1
ATOM 1014 O O . VAL A 1 135 ? 21.539 29.902 67.446 1.00 18.07 133 VAL A O 1
ATOM 1018 N N . MET A 1 136 ? 21.113 27.844 68.319 1.00 18.20 134 MET A N 1
ATOM 1019 C CA . MET A 1 136 ? 19.728 28.209 68.594 1.00 17.47 134 MET A CA 1
ATOM 1020 C C . MET A 1 136 ? 19.635 29.332 69.645 1.00 17.32 134 MET A C 1
ATOM 1021 O O . MET A 1 136 ? 18.744 30.195 69.566 1.00 17.24 134 MET A O 1
ATOM 1026 N N . ASN A 1 137 ? 20.474 29.291 70.681 1.00 16.88 135 ASN A N 1
ATOM 1027 C CA . ASN A 1 137 ? 20.518 30.370 71.703 1.00 18.42 135 ASN A CA 1
ATOM 1028 C C . ASN A 1 137 ? 20.797 31.721 71.030 1.00 19.34 135 ASN A C 1
ATOM 1029 O O . ASN A 1 137 ? 20.279 32.766 71.440 1.00 17.08 135 ASN A O 1
ATOM 1034 N N . THR A 1 138 ? 21.666 31.666 70.012 1.00 18.72 136 THR A N 1
ATOM 1035 C CA . THR A 1 138 ? 22.040 32.904 69.302 1.00 18.30 136 THR A CA 1
ATOM 1036 C C . THR A 1 138 ? 20.846 33.442 68.466 1.00 16.83 136 THR A C 1
ATOM 1037 O O . THR A 1 138 ? 20.522 34.618 68.502 1.00 18.63 136 THR A O 1
ATOM 1041 N N . ILE A 1 139 ? 20.187 32.559 67.734 1.00 17.83 137 ILE A N 1
ATOM 1042 C CA . ILE A 1 139 ? 18.969 32.893 66.987 1.00 17.82 137 ILE A CA 1
ATOM 1043 C C . ILE A 1 139 ? 17.909 33.482 67.951 1.00 18.47 137 ILE A C 1
ATOM 1044 O O . ILE A 1 139 ? 17.387 34.545 67.770 1.00 17.38 137 ILE A O 1
ATOM 1049 N N . SER A 1 140 ? 17.553 32.752 69.006 1.00 19.23 138 SER A N 1
ATOM 1050 C CA . SER A 1 140 ? 16.724 33.328 70.052 1.00 17.55 138 SER A CA 1
ATOM 1051 C C . SER A 1 140 ? 17.089 34.732 70.514 1.00 18.74 138 SER A C 1
ATOM 1052 O O . SER A 1 140 ? 16.183 35.607 70.662 1.00 18.95 138 SER A O 1
ATOM 1055 N N . CYS A 1 141 ? 18.374 34.978 70.795 1.00 17.52 139 CYS A N 1
ATOM 1056 C CA . CYS A 1 141 ? 18.801 36.279 71.269 1.00 18.02 139 CYS A CA 1
ATOM 1057 C C . CYS A 1 141 ? 18.434 37.351 70.193 1.00 18.01 139 CYS A C 1
ATOM 1058 O O . CYS A 1 141 ? 17.955 38.447 70.552 1.00 18.65 139 CYS A O 1
ATOM 1061 N N . VAL A 1 142 ? 18.655 37.036 68.914 1.00 20.19 140 VAL A N 1
ATOM 1062 C CA . VAL A 1 142 ? 18.270 37.960 67.806 1.00 19.20 140 VAL A CA 1
ATOM 1063 C C . VAL A 1 142 ? 16.746 38.142 67.733 1.00 20.80 140 VAL A C 1
ATOM 1064 O O . VAL A 1 142 ? 16.241 39.279 67.666 1.00 18.17 140 VAL A O 1
ATOM 1068 N N . ASP A 1 143 ? 15.997 37.021 67.757 1.00 18.25 141 ASP A N 1
ATOM 1069 C CA . ASP A 1 143 ? 14.540 37.130 67.811 1.00 17.71 141 ASP A CA 1
ATOM 1070 C C . ASP A 1 143 ? 13.998 38.043 68.904 1.00 17.14 141 ASP A C 1
ATOM 1071 O O . ASP A 1 143 ? 13.096 38.855 68.644 1.00 18.04 141 ASP A O 1
ATOM 1076 N N . LEU A 1 144 ? 14.543 37.933 70.114 1.00 16.60 142 LEU A N 1
ATOM 1077 C CA . LEU A 1 144 ? 14.134 38.690 71.279 1.00 17.98 142 LEU A CA 1
ATOM 1078 C C . LEU A 1 144 ? 14.520 40.171 71.112 1.00 19.48 142 LEU A C 1
ATOM 1079 O O . LEU A 1 144 ? 13.745 41.055 71.432 1.00 18.12 142 LEU A O 1
ATOM 1084 N N . ALA A 1 145 ? 15.705 40.425 70.552 1.00 19.53 143 ALA A N 1
ATOM 1085 C CA . ALA A 1 145 ? 16.073 41.811 70.278 1.00 19.72 143 ALA A CA 1
ATOM 1086 C C . ALA A 1 145 ? 15.091 42.455 69.304 1.00 19.23 143 ALA A C 1
ATOM 1087 O O . ALA A 1 145 ? 14.789 43.607 69.508 1.00 22.61 143 ALA A O 1
ATOM 1089 N N . LEU A 1 146 ? 14.668 41.749 68.248 1.00 20.51 144 LEU A N 1
ATOM 1090 C CA . LEU A 1 146 ? 13.717 42.222 67.238 1.00 19.94 144 LEU A CA 1
ATOM 1091 C C . LEU A 1 146 ? 12.380 42.569 67.910 1.00 19.87 144 LEU A C 1
ATOM 1092 O O . LEU A 1 146 ? 11.825 43.643 67.668 1.00 16.92 144 LEU A O 1
ATOM 1097 N N . TRP A 1 147 ? 11.863 41.671 68.780 1.00 19.70 145 TRP A N 1
ATOM 1098 C CA . TRP A 1 147 ? 10.627 41.965 69.490 1.00 20.04 145 TRP A CA 1
ATOM 1099 C C . TRP A 1 147 ? 10.771 43.206 70.385 1.00 21.07 145 TRP A C 1
ATOM 1100 O O . TRP A 1 147 ? 9.842 44.037 70.497 1.00 23.28 145 TRP A O 1
ATOM 1111 N N . ASP A 1 148 ? 11.925 43.327 71.028 1.00 20.09 146 ASP A N 1
ATOM 1112 C CA . ASP A 1 148 ? 12.187 44.423 71.916 1.00 20.26 146 ASP A CA 1
ATOM 1113 C C . ASP A 1 148 ? 12.157 45.758 71.138 1.00 21.04 146 ASP A C 1
ATOM 1114 O O . ASP A 1 148 ? 11.494 46.739 71.574 1.00 20.26 146 ASP A O 1
ATOM 1119 N N . LEU A 1 149 ? 12.872 45.750 70.012 1.00 20.56 147 LEU A N 1
ATOM 1120 C CA . LEU A 1 149 ? 12.901 46.931 69.125 1.00 22.05 147 LEU A CA 1
ATOM 1121 C C . LEU A 1 149 ? 11.517 47.276 68.607 1.00 21.65 147 LEU A C 1
ATOM 1122 O O . LEU A 1 149 ? 11.113 48.440 68.671 1.00 22.72 147 LEU A O 1
ATOM 1127 N N . PHE A 1 150 ? 10.789 46.290 68.089 1.00 22.69 148 PHE A N 1
ATOM 1128 C CA . PHE A 1 150 ? 9.445 46.504 67.527 1.00 22.74 148 PHE A CA 1
ATOM 1129 C C . PHE A 1 150 ? 8.510 47.110 68.560 1.00 22.69 148 PHE A C 1
ATOM 1130 O O . PHE A 1 150 ? 7.801 48.080 68.285 1.00 22.49 148 PHE A O 1
ATOM 1138 N N . GLY A 1 151 ? 8.480 46.544 69.762 1.00 22.29 149 GLY A N 1
ATOM 1139 C CA . GLY A 1 151 ? 7.665 47.163 70.802 1.00 21.71 149 GLY A CA 1
ATOM 1140 C C . GLY A 1 151 ? 8.146 48.566 71.180 1.00 21.94 149 GLY A C 1
ATOM 1141 O O . GLY A 1 151 ? 7.330 49.461 71.485 1.00 21.93 149 GLY A O 1
ATOM 1142 N N . LYS A 1 152 ? 9.461 48.771 71.153 1.00 20.72 150 LYS A N 1
ATOM 1143 C CA . LYS A 1 152 ? 9.995 50.084 71.542 1.00 21.24 150 LYS A CA 1
ATOM 1144 C C . LYS A 1 152 ? 9.630 51.159 70.484 1.00 21.03 150 LYS A C 1
ATOM 1145 O O . LYS A 1 152 ? 9.316 52.338 70.839 1.00 23.01 150 LYS A O 1
ATOM 1151 N N . VAL A 1 153 ? 9.577 50.749 69.235 1.00 20.41 151 VAL A N 1
ATOM 1152 C CA . VAL A 1 153 ? 9.196 51.651 68.153 1.00 22.40 151 VAL A CA 1
ATOM 1153 C C . VAL A 1 153 ? 7.678 51.974 68.208 1.00 22.55 151 VAL A C 1
ATOM 1154 O O . VAL A 1 153 ? 7.251 53.159 68.098 1.00 22.16 151 VAL A O 1
ATOM 1158 N N . VAL A 1 154 ? 6.865 50.930 68.413 1.00 21.84 152 VAL A N 1
ATOM 1159 C CA . VAL A 1 154 ? 5.402 51.080 68.492 1.00 22.42 152 VAL A CA 1
ATOM 1160 C C . VAL A 1 154 ? 4.967 51.803 69.787 1.00 23.40 152 VAL A C 1
ATOM 1161 O O . VAL A 1 154 ? 3.952 52.545 69.843 1.00 21.97 152 VAL A O 1
ATOM 1165 N N . GLY A 1 155 ? 5.749 51.605 70.845 1.00 21.19 153 GLY A N 1
ATOM 1166 C CA . GLY A 1 155 ? 5.438 52.150 72.129 1.00 21.61 153 GLY A CA 1
ATOM 1167 C C . GLY A 1 155 ? 4.502 51.214 72.912 1.00 21.23 153 GLY A C 1
ATOM 1168 O O . GLY A 1 155 ? 3.674 51.698 73.676 1.00 22.22 153 GLY A O 1
ATOM 1169 N N . LEU A 1 156 ? 4.674 49.894 72.746 1.00 18.86 154 LEU A N 1
ATOM 1170 C CA . LEU A 1 156 ? 3.824 48.895 73.462 1.00 17.90 154 LEU A CA 1
ATOM 1171 C C . LEU A 1 156 ? 4.719 47.873 74.138 1.00 17.53 154 LEU A C 1
ATOM 1172 O O . LEU A 1 156 ? 5.786 47.537 73.590 1.00 17.48 154 LEU A O 1
ATOM 1177 N N . PRO A 1 157 ? 4.271 47.339 75.303 1.00 17.18 155 PRO A N 1
ATOM 1178 C CA . PRO A 1 157 ? 4.931 46.124 75.821 1.00 17.29 155 PRO A CA 1
ATOM 1179 C C . PRO A 1 157 ? 4.703 44.955 74.925 1.00 16.78 155 PRO A C 1
ATOM 1180 O O . PRO A 1 157 ? 3.645 44.853 74.259 1.00 18.84 155 PRO A O 1
ATOM 1184 N N . VAL A 1 158 ? 5.694 44.054 74.896 1.00 17.03 156 VAL A N 1
ATOM 1185 C CA . VAL A 1 158 ? 5.566 42.892 74.073 1.00 18.58 156 VAL A CA 1
ATOM 1186 C C . VAL A 1 158 ? 4.227 42.168 74.458 1.00 18.38 156 VAL A C 1
ATOM 1187 O O . VAL A 1 158 ? 3.527 41.652 73.581 1.00 18.01 156 VAL A O 1
ATOM 1191 N N . TYR A 1 159 ? 3.904 42.136 75.750 1.00 17.42 157 TYR A N 1
ATOM 1192 C CA . TYR A 1 159 ? 2.756 41.281 76.152 1.00 17.48 157 TYR A CA 1
ATOM 1193 C C . TYR A 1 159 ? 1.487 41.799 75.510 1.00 18.81 157 TYR A C 1
ATOM 1194 O O . TYR A 1 159 ? 0.593 41.003 75.134 1.00 18.42 157 TYR A O 1
ATOM 1203 N N . LYS A 1 160 ? 1.430 43.128 75.270 1.00 19.35 158 LYS A N 1
ATOM 1204 C CA . LYS A 1 160 ? 0.258 43.687 74.547 1.00 19.37 158 LYS A CA 1
ATOM 1205 C C . LYS A 1 160 ? 0.273 43.398 73.049 1.00 19.78 158 LYS A C 1
ATOM 1206 O O . LYS A 1 160 ? -0.772 43.111 72.475 1.00 19.30 158 LYS A O 1
ATOM 1212 N N . LEU A 1 161 ? 1.456 43.423 72.411 1.00 21.02 159 LEU A N 1
ATOM 1213 C CA . LEU A 1 161 ? 1.559 43.062 70.999 1.00 21.15 159 LEU A CA 1
ATOM 1214 C C . LEU A 1 161 ? 1.073 41.628 70.776 1.00 21.63 159 LEU A C 1
ATOM 1215 O O . LEU A 1 161 ? 0.432 41.353 69.764 1.00 20.18 159 LEU A O 1
ATOM 1220 N N . LEU A 1 162 ? 1.335 40.771 71.783 1.00 20.43 160 LEU A N 1
ATOM 1221 C CA . LEU A 1 162 ? 0.956 39.383 71.765 1.00 21.27 160 LEU A CA 1
ATOM 1222 C C . LEU A 1 162 ? -0.562 39.101 71.910 1.00 22.67 160 LEU A C 1
ATOM 1223 O O . LEU A 1 162 ? -1.000 37.988 71.640 1.00 23.65 160 LEU A O 1
ATOM 1228 N N . GLY A 1 163 ? -1.369 40.102 72.219 1.00 21.68 161 GLY A N 1
ATOM 1229 C CA . GLY A 1 163 ? -2.831 39.820 72.432 1.00 20.85 161 GLY A CA 1
ATOM 1230 C C . GLY A 1 163 ? -3.184 39.914 73.917 1.00 18.56 161 GLY A C 1
ATOM 1231 O O . GLY A 1 163 ? -4.312 39.544 74.313 1.00 20.49 161 GLY A O 1
ATOM 1232 N N . GLY A 1 164 ? -2.294 40.476 74.745 1.00 18.14 162 GLY A N 1
ATOM 1233 C CA . GLY A 1 164 ? -2.656 40.975 76.088 1.00 17.64 162 GLY A CA 1
ATOM 1234 C C . GLY A 1 164 ? -2.526 39.932 77.201 1.00 18.04 162 GLY A C 1
ATOM 1235 O O . GLY A 1 164 ? -2.453 38.717 76.909 1.00 18.02 162 GLY A O 1
ATOM 1236 N N . ALA A 1 165 ? -2.486 40.418 78.432 1.00 18.44 163 ALA A N 1
ATOM 1237 C CA . ALA A 1 165 ? -2.366 39.600 79.607 1.00 19.04 163 ALA A CA 1
ATOM 1238 C C . ALA A 1 165 ? -3.673 38.838 79.753 1.00 19.01 163 ALA A C 1
ATOM 1239 O O . ALA A 1 165 ? -4.746 39.375 79.398 1.00 18.96 163 ALA A O 1
ATOM 1241 N N . VAL A 1 166 ? -3.588 37.633 80.320 1.00 17.36 164 VAL A N 1
ATOM 1242 C CA . VAL A 1 166 ? -4.785 36.803 80.619 1.00 16.33 164 VAL A CA 1
ATOM 1243 C C . VAL A 1 166 ? -4.895 36.592 82.124 1.00 17.60 164 VAL A C 1
ATOM 1244 O O . VAL A 1 166 ? -5.689 35.772 82.601 1.00 15.83 164 VAL A O 1
ATOM 1248 N N . ARG A 1 167 ? -4.113 37.337 82.882 1.00 15.73 165 ARG A N 1
ATOM 1249 C CA . ARG A 1 167 ? -4.117 37.293 84.326 1.00 16.73 165 ARG A CA 1
ATOM 1250 C C . ARG A 1 167 ? -3.453 38.595 84.782 1.00 16.58 165 ARG A C 1
ATOM 1251 O O . ARG A 1 167 ? -2.708 39.189 84.003 1.00 17.80 165 ARG A O 1
ATOM 1259 N N . ASP A 1 168 ? -3.692 39.019 86.013 1.00 16.65 166 ASP A N 1
ATOM 1260 C CA . ASP A 1 168 ? -3.231 40.367 86.448 1.00 17.78 166 ASP A CA 1
ATOM 1261 C C . ASP A 1 168 ? -1.831 40.341 87.056 1.00 17.31 166 ASP A C 1
ATOM 1262 O O . ASP A 1 168 ? -1.256 41.384 87.414 1.00 18.21 166 ASP A O 1
ATOM 1267 N N . GLU A 1 169 ? -1.348 39.141 87.317 1.00 16.44 167 GLU A N 1
ATOM 1268 C CA . GLU A 1 169 ? -0.009 38.967 87.857 1.00 16.49 167 GLU A CA 1
ATOM 1269 C C . GLU A 1 169 ? 0.500 37.574 87.531 1.00 17.34 167 GLU A C 1
ATOM 1270 O O . GLU A 1 169 ? -0.309 36.640 87.297 1.00 16.87 167 GLU A O 1
ATOM 1276 N N . ILE A 1 170 ? 1.825 37.452 87.509 1.00 14.50 168 ILE A N 1
ATOM 1277 C CA . ILE A 1 170 ? 2.442 36.160 87.405 1.00 15.96 168 ILE A CA 1
ATOM 1278 C C . ILE A 1 170 ? 2.833 35.701 88.796 1.00 15.40 168 ILE A C 1
ATOM 1279 O O . ILE A 1 170 ? 3.493 36.431 89.543 1.00 15.03 168 ILE A O 1
ATOM 1284 N N . GLN A 1 171 ? 2.425 34.481 89.148 1.00 15.23 169 GLN A N 1
ATOM 1285 C CA . GLN A 1 171 ? 2.885 33.785 90.346 1.00 15.52 169 GLN A CA 1
ATOM 1286 C C . GLN A 1 171 ? 4.050 32.848 90.061 1.00 15.38 169 GLN A C 1
ATOM 1287 O O . GLN A 1 171 ? 4.039 32.140 89.059 1.00 15.15 169 GLN A O 1
ATOM 1293 N N . PHE A 1 172 ? 5.023 32.825 90.970 1.00 13.56 170 PHE A N 1
ATOM 1294 C CA . PHE A 1 172 ? 6.264 32.111 90.729 1.00 13.43 170 PHE A CA 1
ATOM 1295 C C . PHE A 1 172 ? 6.562 31.027 91.740 1.00 14.15 170 PHE A C 1
ATOM 1296 O O . PHE A 1 172 ? 6.254 31.191 92.924 1.00 12.60 170 PHE A O 1
ATOM 1304 N N . TYR A 1 173 ? 7.162 29.920 91.284 1.00 13.55 171 TYR A N 1
ATOM 1305 C CA . TYR A 1 173 ? 7.929 29.096 92.214 1.00 13.24 171 TYR A CA 1
ATOM 1306 C C . TYR A 1 173 ? 9.381 29.518 92.091 1.00 14.34 171 TYR A C 1
ATOM 1307 O O . TYR A 1 173 ? 9.741 30.137 91.091 1.00 15.92 171 TYR A O 1
ATOM 1316 N N . ALA A 1 174 ? 10.196 29.166 93.090 1.00 13.10 172 ALA A N 1
ATOM 1317 C CA . ALA A 1 174 ? 11.593 29.566 93.092 1.00 14.46 172 ALA A CA 1
ATOM 1318 C C . ALA A 1 174 ? 12.475 28.325 92.967 1.00 13.74 172 ALA A C 1
ATOM 1319 O O . ALA A 1 174 ? 12.304 27.294 93.698 1.00 14.72 172 ALA A O 1
ATOM 1321 N N . THR A 1 175 ? 13.487 28.479 92.138 1.00 13.08 173 THR A N 1
ATOM 1322 C CA . THR A 1 175 ? 14.450 27.365 91.980 1.00 13.34 173 THR A CA 1
ATOM 1323 C C . THR A 1 175 ? 15.721 27.714 92.766 1.00 14.41 173 THR A C 1
ATOM 1324 O O . THR A 1 175 ? 16.290 28.824 92.632 1.00 13.24 173 THR A O 1
ATOM 1328 N N . GLY A 1 176 ? 16.085 26.804 93.668 1.00 14.65 174 GLY A N 1
ATOM 1329 C CA . GLY A 1 176 ? 17.294 26.942 94.498 1.00 14.62 174 GLY A CA 1
ATOM 1330 C C . GLY A 1 176 ? 17.272 25.934 95.646 1.00 14.97 174 GLY A C 1
ATOM 1331 O O . GLY A 1 176 ? 16.382 25.043 95.726 1.00 16.14 174 GLY A O 1
ATOM 1332 N N . ALA A 1 177 ? 18.294 26.054 96.493 1.00 15.41 175 ALA A N 1
ATOM 1333 C CA . ALA A 1 177 ? 18.590 25.104 97.603 1.00 16.85 175 ALA A CA 1
ATOM 1334 C C . ALA A 1 177 ? 17.718 25.359 98.825 1.00 17.56 175 ALA A C 1
ATOM 1335 O O . ALA A 1 177 ? 17.624 24.526 99.753 1.00 16.56 175 ALA A O 1
ATOM 1337 N N . ARG A 1 178 ? 16.949 26.446 98.791 1.00 18.97 176 ARG A N 1
ATOM 1338 C CA . ARG A 1 178 ? 16.129 26.812 100.004 1.00 19.83 176 ARG A CA 1
ATOM 1339 C C . ARG A 1 178 ? 14.605 27.031 99.828 1.00 18.74 176 ARG A C 1
ATOM 1340 O O . ARG A 1 178 ? 14.106 28.165 100.000 1.00 18.81 176 ARG A O 1
ATOM 1348 N N . PRO A 1 179 ? 13.847 25.966 99.484 1.00 18.28 177 PRO A N 1
ATOM 1349 C CA . PRO A 1 179 ? 12.375 26.091 99.398 1.00 17.41 177 PRO A CA 1
ATOM 1350 C C . PRO A 1 179 ? 11.727 26.773 100.665 1.00 18.61 177 PRO A C 1
ATOM 1351 O O . PRO A 1 179 ? 10.806 27.563 100.512 1.00 18.44 177 PRO A O 1
ATOM 1355 N N . ASP A 1 180 ? 12.207 26.425 101.867 1.00 18.78 178 ASP A N 1
ATOM 1356 C CA . ASP A 1 180 ? 11.736 27.044 103.132 1.00 19.06 178 ASP A CA 1
ATOM 1357 C C . ASP A 1 180 ? 11.884 28.590 103.151 1.00 18.56 178 ASP A C 1
ATOM 1358 O O . ASP A 1 180 ? 10.930 29.312 103.458 1.00 19.36 178 ASP A O 1
ATOM 1363 N N . LEU A 1 181 ? 13.030 29.089 102.764 1.00 17.79 179 LEU A N 1
ATOM 1364 C CA . LEU A 1 181 ? 13.203 30.561 102.606 1.00 18.18 179 LEU A CA 1
ATOM 1365 C C . LEU A 1 181 ? 12.298 31.158 101.533 1.00 18.32 179 LEU A C 1
ATOM 1366 O O . LEU A 1 181 ? 11.743 32.294 101.678 1.00 17.86 179 LEU A O 1
ATOM 1371 N N . ALA A 1 182 ? 12.149 30.423 100.431 1.00 16.75 180 ALA A N 1
ATOM 1372 C CA . ALA A 1 182 ? 11.260 30.860 99.348 1.00 15.79 180 ALA A CA 1
ATOM 1373 C C . ALA A 1 182 ? 9.800 30.933 99.794 1.00 15.19 180 ALA A C 1
ATOM 1374 O O . ALA A 1 182 ? 9.074 31.855 99.401 1.00 16.77 180 ALA A O 1
ATOM 1376 N N . LYS A 1 183 ? 9.356 29.988 100.608 1.00 15.99 181 LYS A N 1
ATOM 1377 C CA . LYS A 1 183 ? 7.982 30.018 101.124 1.00 17.27 181 LYS A CA 1
ATOM 1378 C C . LYS A 1 183 ? 7.829 31.348 101.888 1.00 18.77 181 LYS A C 1
ATOM 1379 O O . LYS A 1 183 ? 6.803 32.049 101.748 1.00 18.10 181 LYS A O 1
ATOM 1385 N N . GLU A 1 184 ? 8.844 31.704 102.670 1.00 21.27 182 GLU A N 1
ATOM 1386 C CA . GLU A 1 184 ? 8.701 32.968 103.500 1.00 23.12 182 GLU A CA 1
ATOM 1387 C C . GLU A 1 184 ? 8.699 34.186 102.597 1.00 22.69 182 GLU A C 1
ATOM 1388 O O . GLU A 1 184 ? 8.131 35.210 102.950 1.00 24.10 182 GLU A O 1
ATOM 1394 N N . MET A 1 185 ? 9.354 34.120 101.435 1.00 21.97 183 MET A N 1
ATOM 1395 C CA . MET A 1 185 ? 9.262 35.219 100.470 1.00 22.11 183 MET A CA 1
ATOM 1396 C C . MET A 1 185 ? 7.928 35.276 99.658 1.00 22.02 183 MET A C 1
ATOM 1397 O O . MET A 1 185 ? 7.658 36.245 98.944 1.00 23.56 183 MET A O 1
ATOM 1402 N N . GLY A 1 186 ? 7.090 34.259 99.762 1.00 20.43 184 GLY A N 1
ATOM 1403 C CA . GLY A 1 186 ? 5.757 34.344 99.119 1.00 18.87 184 GLY A CA 1
ATOM 1404 C C . GLY A 1 186 ? 5.695 33.562 97.826 1.00 16.40 184 GLY A C 1
ATOM 1405 O O . GLY A 1 186 ? 4.672 33.569 97.136 1.00 14.94 184 GLY A O 1
ATOM 1406 N N . PHE A 1 187 ? 6.731 32.778 97.548 1.00 15.87 185 PHE A N 1
ATOM 1407 C CA . PHE A 1 187 ? 6.661 31.951 96.320 1.00 14.63 185 PHE A CA 1
ATOM 1408 C C . PHE A 1 187 ? 5.634 30.824 96.521 1.00 15.77 185 PHE A C 1
ATOM 1409 O O . PHE A 1 187 ? 5.374 30.426 97.679 1.00 15.95 185 PHE A O 1
ATOM 1417 N N . ILE A 1 188 ? 5.148 30.229 95.430 1.00 14.78 186 ILE A N 1
ATOM 1418 C CA . ILE A 1 188 ? 4.163 29.132 95.557 1.00 14.69 186 ILE A CA 1
ATOM 1419 C C . ILE A 1 188 ? 4.783 27.741 95.715 1.00 14.31 186 ILE A C 1
ATOM 1420 O O . ILE A 1 188 ? 4.062 26.770 95.952 1.00 14.16 186 ILE A O 1
ATOM 1425 N N . GLY A 1 189 ? 6.118 27.642 95.545 1.00 14.27 187 GLY A N 1
ATOM 1426 C CA . GLY A 1 189 ? 6.724 26.299 95.509 1.00 14.04 187 GLY A CA 1
ATOM 1427 C C . GLY A 1 189 ? 8.212 26.481 95.447 1.00 12.63 187 GLY A C 1
ATOM 1428 O O . GLY A 1 189 ? 8.694 27.641 95.189 1.00 12.58 187 GLY A O 1
ATOM 1429 N N . GLY A 1 190 ? 8.973 25.379 95.652 1.00 11.61 188 GLY A N 1
ATOM 1430 C CA . GLY A 1 190 ? 10.425 25.458 95.450 1.00 12.63 188 GLY A CA 1
ATOM 1431 C C . GLY A 1 190 ? 10.926 24.206 94.733 1.00 14.51 188 GLY A C 1
ATOM 1432 O O . GLY A 1 190 ? 10.549 23.077 95.094 1.00 15.32 188 GLY A O 1
ATOM 1433 N N . LYS A 1 191 ? 11.786 24.410 93.754 1.00 12.56 189 LYS A N 1
ATOM 1434 C CA . LYS A 1 191 ? 12.349 23.342 92.989 1.00 13.38 189 LYS A CA 1
ATOM 1435 C C . LYS A 1 191 ? 13.811 23.292 93.387 1.00 13.73 189 LYS A C 1
ATOM 1436 O O . LYS A 1 191 ? 14.542 24.270 93.246 1.00 14.39 189 LYS A O 1
ATOM 1442 N N . MET A 1 192 ? 14.244 22.133 93.843 1.00 12.85 190 MET A N 1
ATOM 1443 C CA . MET A 1 192 ? 15.612 21.903 94.320 1.00 12.81 190 MET A C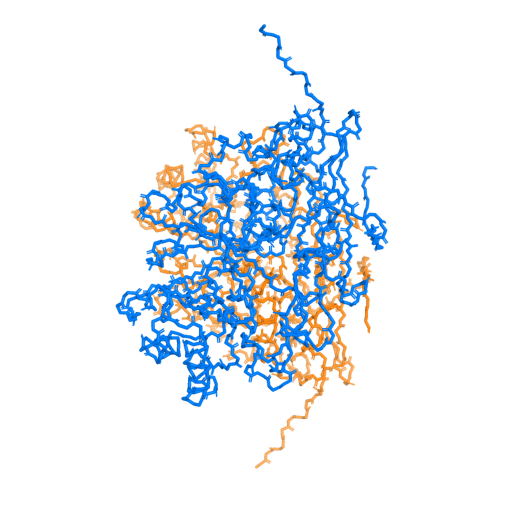A 1
ATOM 1444 C C . MET A 1 192 ? 16.321 21.063 93.226 1.00 12.11 190 MET A C 1
ATOM 1445 O O . MET A 1 192 ? 15.665 20.251 92.505 1.00 10.44 190 MET A O 1
ATOM 1450 N N . PRO A 1 193 ? 17.646 21.198 93.148 1.00 13.55 191 PRO A N 1
ATOM 1451 C CA . PRO A 1 193 ? 18.424 20.343 92.273 1.00 13.09 191 PRO A CA 1
ATOM 1452 C C . PRO A 1 193 ? 18.688 19.049 92.979 1.00 14.37 191 PRO A C 1
ATOM 1453 O O . PRO A 1 193 ? 18.863 19.069 94.197 1.00 14.29 191 PRO A O 1
ATOM 1457 N N . THR A 1 194 ? 18.872 17.965 92.206 1.00 13.71 192 THR A N 1
ATOM 1458 C CA . THR A 1 194 ? 19.372 16.737 92.768 1.00 12.33 192 THR A CA 1
ATOM 1459 C C . THR A 1 194 ? 20.902 16.859 92.892 1.00 13.33 192 THR A C 1
ATOM 1460 O O . THR A 1 194 ? 21.570 17.575 92.100 1.00 11.79 192 THR A O 1
ATOM 1464 N N . HIS A 1 195 ? 21.456 16.156 93.878 1.00 12.38 193 HIS A N 1
ATOM 1465 C CA . HIS A 1 195 ? 22.882 16.236 94.110 1.00 13.74 193 HIS A CA 1
ATOM 1466 C C . HIS A 1 195 ? 23.604 14.912 93.827 1.00 13.75 193 HIS A C 1
ATOM 1467 O O . HIS A 1 195 ? 24.841 14.889 93.798 1.00 13.46 193 HIS A O 1
ATOM 1474 N N . TRP A 1 196 ? 22.859 13.816 93.692 1.00 12.74 194 TRP A N 1
ATOM 1475 C CA . TRP A 1 196 ? 23.486 12.499 93.484 1.00 13.23 194 TRP A CA 1
ATOM 1476 C C . TRP A 1 196 ? 22.926 11.908 92.207 1.00 13.70 194 TRP A C 1
ATOM 1477 O O . TRP A 1 196 ? 21.853 12.322 91.753 1.00 14.46 194 TRP A O 1
ATOM 1488 N N . GLY A 1 197 ? 23.624 10.946 91.603 1.00 14.65 195 GLY A N 1
ATOM 1489 C CA . GLY A 1 197 ? 23.188 10.390 90.332 1.00 13.47 195 GLY A CA 1
ATOM 1490 C C . GLY A 1 197 ? 23.233 8.877 90.310 1.00 14.51 195 GLY A C 1
ATOM 1491 O O . GLY A 1 197 ? 23.436 8.206 91.357 1.00 14.36 195 GLY A O 1
ATOM 1492 N N . PRO A 1 198 ? 23.004 8.284 89.119 1.00 14.82 196 PRO A N 1
ATOM 1493 C CA . PRO A 1 198 ? 22.909 6.821 89.051 1.00 15.02 196 PRO A CA 1
ATOM 1494 C C . PRO A 1 198 ? 24.099 6.078 89.716 1.00 15.37 196 PRO A C 1
ATOM 1495 O O . PRO A 1 198 ? 23.924 5.022 90.368 1.00 14.48 196 PRO A O 1
ATOM 1499 N N . HIS A 1 199 ? 25.283 6.633 89.571 1.00 15.90 197 HIS A N 1
ATOM 1500 C CA . HIS A 1 199 ? 26.494 6.011 90.128 1.00 15.91 197 HIS A CA 1
ATOM 1501 C C . HIS A 1 199 ? 26.496 5.978 91.638 1.00 16.14 197 HIS A C 1
ATOM 1502 O O . HIS A 1 199 ? 27.298 5.247 92.251 1.00 16.06 197 HIS A O 1
ATOM 1509 N N . ASP A 1 200 ? 25.628 6.776 92.258 1.00 15.57 198 ASP A N 1
ATOM 1510 C CA . ASP A 1 200 ? 25.411 6.754 93.696 1.00 15.35 198 ASP A CA 1
ATOM 1511 C C . ASP A 1 200 ? 24.392 5.764 94.197 1.00 15.69 198 ASP A C 1
ATOM 1512 O O . ASP A 1 200 ? 24.278 5.545 95.430 1.00 16.29 198 ASP A O 1
ATOM 1517 N N . GLY A 1 201 ? 23.606 5.213 93.286 1.00 15.69 199 GLY A N 1
ATOM 1518 C CA . GLY A 1 201 ? 22.704 4.059 93.631 1.00 16.99 199 GLY A CA 1
ATOM 1519 C C . GLY A 1 201 ? 21.656 4.421 94.692 1.00 15.89 199 GLY A C 1
ATOM 1520 O O . GLY A 1 201 ? 21.177 5.588 94.811 1.00 14.80 199 GLY A O 1
ATOM 1521 N N . ASP A 1 202 ? 21.408 3.461 95.568 1.00 15.64 200 ASP A N 1
ATOM 1522 C CA . ASP A 1 202 ? 20.388 3.614 96.600 1.00 15.33 200 ASP A CA 1
ATOM 1523 C C . ASP A 1 202 ? 20.724 4.704 97.608 1.00 14.65 200 ASP A C 1
ATOM 1524 O O . ASP A 1 202 ? 19.805 5.362 98.110 1.00 14.96 200 ASP A O 1
ATOM 1529 N N . ALA A 1 203 ? 22.020 4.880 97.877 1.00 14.49 201 ALA A N 1
ATOM 1530 C CA . ALA A 1 203 ? 22.422 5.970 98.778 1.00 15.04 201 ALA A CA 1
ATOM 1531 C C . ALA A 1 203 ? 22.037 7.340 98.200 1.00 15.36 201 ALA A C 1
ATOM 1532 O O . ALA A 1 203 ? 21.523 8.195 98.915 1.00 14.74 201 ALA A O 1
ATOM 1534 N N . GLY A 1 204 ? 22.236 7.516 96.890 1.00 13.08 202 GLY A N 1
ATOM 1535 C CA . GLY A 1 204 ? 21.981 8.762 96.244 1.00 13.51 202 GLY A CA 1
ATOM 1536 C C . GLY A 1 204 ? 20.496 9.012 96.312 1.00 14.19 202 GLY A C 1
ATOM 1537 O O . GLY A 1 204 ? 20.085 10.158 96.607 1.00 12.97 202 GLY A O 1
ATOM 1538 N N . ILE A 1 205 ? 19.696 7.961 96.066 1.00 14.39 203 ILE A N 1
ATOM 1539 C CA A ILE A 1 205 ? 18.244 8.126 96.101 0.50 13.71 203 ILE A CA 1
ATOM 1540 C CA B ILE A 1 205 ? 18.227 8.036 96.122 0.50 14.07 203 ILE A CA 1
ATOM 1541 C C . ILE A 1 205 ? 17.830 8.492 97.514 1.00 14.60 203 ILE A C 1
ATOM 1542 O O . ILE A 1 205 ? 16.997 9.392 97.690 1.00 15.09 203 ILE A O 1
ATOM 1551 N N A ARG A 1 206 ? 18.393 7.790 98.498 0.50 13.61 204 ARG A N 1
ATOM 1552 N N B ARG A 1 206 ? 18.381 7.812 98.522 0.50 14.26 204 ARG A N 1
ATOM 1553 C CA A ARG A 1 206 ? 18.068 8.069 99.903 0.50 13.86 204 ARG A CA 1
ATOM 1554 C CA B ARG A 1 206 ? 17.973 8.097 99.908 0.50 14.89 204 ARG A CA 1
ATOM 1555 C C A ARG A 1 206 ? 18.310 9.519 100.266 0.50 14.02 204 ARG A C 1
ATOM 1556 C C B ARG A 1 206 ? 18.315 9.532 100.300 0.50 14.64 204 ARG A C 1
ATOM 1557 O O A ARG A 1 206 ? 17.460 10.165 100.917 0.50 13.85 204 ARG A O 1
ATOM 1558 O O B ARG A 1 206 ? 17.518 10.199 100.982 0.50 14.31 204 ARG A O 1
ATOM 1573 N N . LYS A 1 207 ? 19.468 10.037 99.853 1.00 14.60 205 LYS A N 1
ATOM 1574 C CA . LYS A 1 207 ? 19.859 11.428 100.225 1.00 15.08 205 LYS A CA 1
ATOM 1575 C C . LYS A 1 207 ? 18.974 12.500 99.547 1.00 15.49 205 LYS A C 1
ATOM 1576 O O . LYS A 1 207 ? 18.500 13.415 100.206 1.00 14.13 205 LYS A O 1
ATOM 1582 N N . ASP A 1 208 ? 18.731 12.381 98.243 1.00 14.33 206 ASP A N 1
ATOM 1583 C CA . ASP A 1 208 ? 17.914 13.393 97.595 1.00 13.79 206 ASP A CA 1
ATOM 1584 C C . ASP A 1 208 ? 16.457 13.267 98.062 1.00 12.98 206 ASP A C 1
ATOM 1585 O O . ASP A 1 208 ? 15.797 14.269 98.238 1.00 14.62 206 ASP A O 1
ATOM 1590 N N . ALA A 1 209 ? 15.988 12.056 98.370 1.00 12.38 207 ALA A N 1
ATOM 1591 C CA . ALA A 1 209 ? 14.621 11.907 98.866 1.00 13.07 207 ALA A CA 1
ATOM 1592 C C . ALA A 1 209 ? 14.505 12.513 100.311 1.00 13.22 207 ALA A C 1
ATOM 1593 O O . ALA A 1 209 ? 13.473 13.094 100.672 1.00 13.26 207 ALA A O 1
ATOM 1595 N N . ALA A 1 210 ? 15.570 12.360 101.099 1.00 14.25 208 ALA A N 1
ATOM 1596 C CA . ALA A 1 210 ? 15.586 12.869 102.483 1.00 16.19 208 ALA A CA 1
ATOM 1597 C C . ALA A 1 210 ? 15.595 14.427 102.412 1.00 16.86 208 ALA A C 1
ATOM 1598 O O . ALA A 1 210 ? 14.978 15.116 103.244 1.00 17.48 208 ALA A O 1
ATOM 1600 N N . MET A 1 211 ? 16.260 14.963 101.407 1.00 15.85 209 MET A N 1
ATOM 1601 C CA . MET A 1 211 ? 16.256 16.412 101.202 1.00 16.75 209 MET A CA 1
ATOM 1602 C C . MET A 1 211 ? 14.822 16.902 100.953 1.00 17.39 209 MET A C 1
ATOM 1603 O O . MET A 1 211 ? 14.360 17.954 101.518 1.00 16.20 209 MET A O 1
ATOM 1608 N N . VAL A 1 212 ? 14.102 16.170 100.095 1.00 15.23 210 VAL A N 1
ATOM 1609 C CA . VAL A 1 212 ? 12.704 16.511 99.798 1.00 16.48 210 VAL A CA 1
ATOM 1610 C C . VAL A 1 212 ? 11.799 16.357 101.069 1.00 16.09 210 VAL A C 1
ATOM 1611 O O . VAL A 1 212 ? 11.002 17.247 101.388 1.00 15.07 210 VAL A O 1
ATOM 1615 N N . ALA A 1 213 ? 11.977 15.254 101.803 1.00 15.70 211 ALA A N 1
ATOM 1616 C CA . ALA A 1 213 ? 11.187 14.949 103.012 1.00 15.29 211 ALA A CA 1
ATOM 1617 C C . ALA A 1 213 ? 11.398 16.093 104.021 1.00 15.74 211 ALA A C 1
ATOM 1618 O O . ALA A 1 213 ? 10.434 16.557 104.608 1.00 14.98 211 ALA A O 1
ATOM 1620 N N . ASP A 1 214 ? 12.642 16.545 104.153 1.00 16.64 212 ASP A N 1
ATOM 1621 C CA . ASP A 1 214 ? 13.009 17.660 105.105 1.00 18.26 212 ASP A CA 1
ATOM 1622 C C . ASP A 1 214 ? 12.279 18.979 104.758 1.00 18.75 212 ASP A C 1
ATOM 1623 O O . ASP A 1 214 ? 11.660 19.655 105.626 1.00 17.63 212 ASP A O 1
ATOM 1628 N N . MET A 1 215 ? 12.304 19.331 103.471 1.00 17.07 213 MET A N 1
ATOM 1629 C CA . MET A 1 215 ? 11.636 20.543 103.046 1.00 16.94 213 MET A CA 1
ATOM 1630 C C . MET A 1 215 ? 10.133 20.419 103.155 1.00 17.15 213 MET A C 1
ATOM 1631 O O . MET A 1 215 ? 9.455 21.455 103.338 1.00 18.41 213 MET A O 1
ATOM 1636 N N . ARG A 1 216 ? 9.596 19.202 102.942 1.00 15.82 214 ARG A N 1
ATOM 1637 C CA . ARG A 1 216 ? 8.138 19.002 103.092 1.00 15.10 214 ARG A CA 1
ATOM 1638 C C . ARG A 1 216 ? 7.720 19.267 104.545 1.00 17.64 214 ARG A C 1
ATOM 1639 O O . ARG A 1 216 ? 6.660 19.876 104.809 1.00 17.77 214 ARG A O 1
ATOM 1647 N N . GLU A 1 217 ? 8.548 18.814 105.472 1.00 18.53 215 GLU A N 1
ATOM 1648 C CA . GLU A 1 217 ? 8.284 19.064 106.864 1.00 21.55 215 GLU A CA 1
ATOM 1649 C C . GLU A 1 217 ? 8.378 20.580 107.156 1.00 21.73 215 GLU A C 1
ATOM 1650 O O . GLU A 1 217 ? 7.555 21.135 107.893 1.00 22.34 215 GLU A O 1
ATOM 1656 N N . LYS A 1 218 ? 9.356 21.260 106.558 1.00 21.52 216 LYS A N 1
ATOM 1657 C CA . LYS A 1 218 ? 9.560 22.672 106.845 1.00 22.14 216 LYS A CA 1
ATOM 1658 C C . LYS A 1 218 ? 8.488 23.513 106.204 1.00 22.83 216 LYS A C 1
ATOM 1659 O O . LYS A 1 218 ? 8.102 24.576 106.752 1.00 23.26 216 LYS A O 1
ATOM 1665 N N . CYS A 1 219 ? 7.959 23.052 105.074 1.00 21.97 217 CYS A N 1
ATOM 1666 C CA . CYS A 1 219 ? 7.146 23.956 104.209 1.00 20.83 217 CYS A CA 1
ATOM 1667 C C . CYS A 1 219 ? 5.634 23.715 104.285 1.00 20.77 217 CYS A C 1
ATOM 1668 O O . CYS A 1 219 ? 4.877 24.529 103.751 1.00 21.82 217 CYS A O 1
ATOM 1671 N N . GLY A 1 220 ? 5.210 22.583 104.867 1.00 19.92 218 GLY A N 1
ATOM 1672 C CA . GLY A 1 220 ? 3.815 22.168 104.924 1.00 20.85 218 GLY A CA 1
ATOM 1673 C C . GLY A 1 220 ? 3.301 21.532 103.620 1.00 21.10 218 GLY A C 1
ATOM 1674 O O . GLY A 1 220 ? 4.069 21.444 102.626 1.00 20.89 218 GLY A O 1
ATOM 1675 N N . PRO A 1 221 ? 2.008 21.142 103.592 1.00 22.20 219 PRO A N 1
ATOM 1676 C CA . PRO A 1 221 ? 1.502 20.321 102.474 1.00 22.25 219 PRO A CA 1
ATOM 1677 C C . PRO A 1 221 ? 1.223 21.101 101.159 1.00 22.28 219 PRO A C 1
ATOM 1678 O O . PRO A 1 221 ? 1.297 20.485 100.086 1.00 22.99 219 PRO A O 1
ATOM 1682 N N . ASP A 1 222 ? 0.952 22.401 101.237 1.00 22.09 220 ASP A N 1
ATOM 1683 C CA . ASP A 1 222 ? 0.385 23.086 100.065 1.00 22.90 220 ASP A CA 1
ATOM 1684 C C . ASP A 1 222 ? 1.414 23.862 99.247 1.00 21.38 220 ASP A C 1
ATOM 1685 O O . ASP A 1 222 ? 1.124 24.192 98.079 1.00 23.00 220 ASP A O 1
ATOM 1690 N N . PHE A 1 223 ? 2.588 24.089 99.828 1.00 17.61 221 PHE A N 1
ATOM 1691 C CA . PHE A 1 223 ? 3.681 24.697 99.120 1.00 16.51 221 PHE A CA 1
ATOM 1692 C C . PHE A 1 223 ? 4.295 23.602 98.217 1.00 16.65 221 PHE A C 1
ATOM 1693 O O . PHE A 1 223 ? 4.624 22.525 98.701 1.00 18.63 221 PHE A O 1
ATOM 1701 N N . TRP A 1 224 ? 4.434 23.839 96.910 1.00 15.95 222 TRP A N 1
ATOM 1702 C CA . TRP A 1 224 ? 4.892 22.755 96.023 1.00 14.44 222 TRP A CA 1
ATOM 1703 C C . TRP A 1 224 ? 6.361 22.462 96.213 1.00 14.07 222 TRP A C 1
ATOM 1704 O O . TRP A 1 224 ? 7.133 23.370 96.531 1.00 12.47 222 TRP A O 1
ATOM 1715 N N . LEU A 1 225 ? 6.765 21.205 95.993 1.00 12.46 223 LEU A N 1
ATOM 1716 C CA . LEU A 1 225 ? 8.178 20.842 95.935 1.00 12.58 223 LEU A CA 1
ATOM 1717 C C . LEU A 1 225 ? 8.444 20.095 94.625 1.00 12.28 223 LEU A C 1
ATOM 1718 O O . LEU A 1 225 ? 7.602 19.325 94.171 1.00 11.76 223 LEU A O 1
ATOM 1723 N N . MET A 1 226 ? 9.594 20.350 94.006 1.00 12.31 224 MET A N 1
ATOM 1724 C CA . MET A 1 226 ? 9.920 19.741 92.694 1.00 12.66 224 MET A CA 1
ATOM 1725 C C . MET A 1 226 ? 11.399 19.408 92.690 1.00 13.72 224 MET A C 1
ATOM 1726 O O . MET A 1 226 ? 12.156 20.046 93.410 1.00 12.84 224 MET A O 1
ATOM 1731 N N . LEU A 1 227 ? 11.839 18.451 91.846 1.00 10.77 225 LEU A N 1
ATOM 1732 C CA . LEU A 1 227 ? 13.271 18.259 91.717 1.00 11.57 225 LEU A CA 1
ATOM 1733 C C . LEU A 1 227 ? 13.628 18.507 90.281 1.00 13.40 225 LEU A C 1
ATOM 1734 O O . LEU A 1 227 ? 12.901 18.022 89.391 1.00 13.57 225 LEU A O 1
ATOM 1739 N N . ASP A 1 228 ? 14.720 19.250 90.087 1.00 14.47 226 ASP A N 1
ATOM 1740 C CA . ASP A 1 228 ? 15.419 19.381 88.822 1.00 15.37 226 ASP A CA 1
ATOM 1741 C C . ASP A 1 228 ? 16.672 18.454 88.745 1.00 14.36 226 ASP A C 1
ATOM 1742 O O . ASP A 1 228 ? 17.575 18.503 89.630 1.00 14.34 226 ASP A O 1
ATOM 1747 N N . CYS A 1 229 ? 16.726 17.629 87.700 1.00 11.79 227 CYS A N 1
ATOM 1748 C CA . CYS A 1 229 ? 17.725 16.574 87.601 1.00 12.57 227 CYS A CA 1
ATOM 1749 C C . CYS A 1 229 ? 18.789 16.851 86.523 1.00 12.18 227 CYS A C 1
ATOM 1750 O O . CYS A 1 229 ? 19.708 16.021 86.313 1.00 11.89 227 CYS A O 1
ATOM 1753 N N . TRP A 1 230 ? 18.598 17.965 85.817 1.00 11.22 228 TRP A N 1
ATOM 1754 C CA . TRP A 1 230 ? 19.593 18.482 84.840 1.00 13.03 228 TRP A CA 1
ATOM 1755 C C . TRP A 1 230 ? 20.282 17.336 84.026 1.00 13.19 228 TRP A C 1
ATOM 1756 O O . TRP A 1 230 ? 21.515 17.223 84.016 1.00 12.71 228 TRP A O 1
ATOM 1767 N N . MET A 1 231 ? 19.460 16.502 83.361 1.00 13.72 229 MET A N 1
ATOM 1768 C CA . MET A 1 231 ? 19.970 15.569 82.345 1.00 13.17 229 MET A CA 1
ATOM 1769 C C . MET A 1 231 ? 20.858 14.472 82.931 1.00 14.99 229 MET A C 1
ATOM 1770 O O . MET A 1 231 ? 21.487 13.691 82.141 1.00 13.93 229 MET A O 1
ATOM 1775 N N . SER A 1 232 ? 20.858 14.344 84.267 1.00 12.24 230 SER A N 1
ATOM 1776 C CA . SER A 1 232 ? 21.874 13.548 84.947 1.00 13.09 230 SER A CA 1
ATOM 1777 C C . SER A 1 232 ? 21.507 12.080 85.158 1.00 12.25 230 SER A C 1
ATOM 1778 O O . SER A 1 232 ? 22.302 11.359 85.749 1.00 12.20 230 SER A O 1
ATOM 1781 N N . GLN A 1 233 ? 20.295 11.631 84.757 1.00 13.12 231 GLN A N 1
ATOM 1782 C CA . GLN A 1 233 ? 19.867 10.256 85.207 1.00 11.79 231 GLN A CA 1
ATOM 1783 C C . GLN A 1 233 ? 19.668 9.304 84.082 1.00 12.56 231 GLN A C 1
ATOM 1784 O O . GLN A 1 233 ? 20.050 9.634 82.917 1.00 13.42 231 GLN A O 1
ATOM 1790 N N . ASP A 1 234 ? 19.239 8.069 84.409 1.00 12.07 232 ASP A N 1
ATOM 1791 C CA . ASP A 1 234 ? 18.730 7.178 83.367 1.00 13.93 232 ASP A CA 1
ATOM 1792 C C . ASP A 1 234 ? 17.337 6.756 83.782 1.00 13.72 232 ASP A C 1
ATOM 1793 O O . ASP A 1 234 ? 16.878 7.155 84.869 1.00 12.56 232 ASP A O 1
ATOM 1798 N N . VAL A 1 235 ? 16.664 5.945 82.939 1.00 10.87 233 VAL A N 1
ATOM 1799 C CA . VAL A 1 235 ? 15.231 5.649 83.275 1.00 10.97 233 VAL A CA 1
ATOM 1800 C C . VAL A 1 235 ? 15.017 4.957 84.651 1.00 11.28 233 VAL A C 1
ATOM 1801 O O . VAL A 1 235 ? 14.107 5.375 85.432 1.00 10.95 233 VAL A O 1
ATOM 1805 N N . ASN A 1 236 ? 15.864 3.950 84.941 1.00 11.51 234 ASN A N 1
ATOM 1806 C CA . ASN A 1 236 ? 15.702 3.162 86.165 1.00 11.04 234 ASN A CA 1
ATOM 1807 C C . ASN A 1 236 ? 15.959 4.092 87.389 1.00 10.43 234 ASN A C 1
ATOM 1808 O O . ASN A 1 236 ? 15.172 4.030 88.388 1.00 11.71 234 ASN A O 1
ATOM 1813 N N . TYR A 1 237 ? 17.050 4.871 87.382 1.00 9.38 235 TYR A N 1
ATOM 1814 C CA . TYR A 1 237 ? 17.349 5.725 88.578 1.00 9.10 235 TYR A CA 1
ATOM 1815 C C . TYR A 1 237 ? 16.229 6.757 88.766 1.00 10.64 235 TYR A C 1
ATOM 1816 O O . TYR A 1 237 ? 15.780 6.992 89.902 1.00 10.44 235 TYR A O 1
ATOM 1825 N N . ALA A 1 238 ? 15.753 7.345 87.656 1.00 10.39 236 ALA A N 1
ATOM 1826 C CA . ALA A 1 238 ? 14.705 8.379 87.771 1.00 9.34 236 ALA A CA 1
ATOM 1827 C C . ALA A 1 238 ? 13.407 7.791 88.326 1.00 11.64 236 ALA A C 1
ATOM 1828 O O . ALA A 1 238 ? 12.660 8.471 89.068 1.00 13.07 236 ALA A O 1
ATOM 1830 N N . THR A 1 239 ? 13.123 6.550 87.901 1.00 10.19 237 THR A N 1
ATOM 1831 C CA . THR A 1 239 ? 11.920 5.841 88.348 1.00 11.08 237 THR A CA 1
ATOM 1832 C C . THR A 1 239 ? 11.996 5.641 89.878 1.00 10.08 237 THR A C 1
ATOM 1833 O O . THR A 1 239 ? 11.031 5.911 90.629 1.00 11.21 237 THR A O 1
ATOM 1837 N N . LYS A 1 240 ? 13.133 5.154 90.319 1.00 9.71 238 LYS A N 1
ATOM 1838 C CA . LYS A 1 240 ? 13.343 4.873 91.750 1.00 10.10 238 LYS A CA 1
ATOM 1839 C C . LYS A 1 240 ? 13.256 6.158 92.520 1.00 10.59 238 LYS A C 1
ATOM 1840 O O . LYS A 1 240 ? 12.625 6.189 93.573 1.00 10.59 238 LYS A O 1
ATOM 1846 N N . LEU A 1 241 ? 13.802 7.231 91.969 1.00 10.21 239 LEU A N 1
ATOM 1847 C CA . LEU A 1 241 ? 13.792 8.505 92.717 1.00 11.29 239 LEU A CA 1
ATOM 1848 C C . LEU A 1 241 ? 12.385 9.072 92.819 1.00 11.99 239 LEU A C 1
ATOM 1849 O O . LEU A 1 241 ? 11.935 9.508 93.934 1.00 10.24 239 LEU A O 1
ATOM 1854 N N . ALA A 1 242 ? 11.651 8.998 91.709 1.00 10.84 240 ALA A N 1
ATOM 1855 C CA . ALA A 1 242 ? 10.302 9.514 91.687 1.00 12.05 240 ALA A CA 1
ATOM 1856 C C . ALA A 1 242 ? 9.470 8.744 92.709 1.00 12.13 240 ALA A C 1
ATOM 1857 O O . ALA A 1 242 ? 8.742 9.376 93.520 1.00 13.26 240 ALA A O 1
ATOM 1859 N N . HIS A 1 243 ? 9.549 7.393 92.700 1.00 12.27 241 HIS A N 1
ATOM 1860 C CA . HIS A 1 243 ? 8.799 6.589 93.707 1.00 11.85 241 HIS A CA 1
ATOM 1861 C C . HIS A 1 243 ? 9.255 6.857 95.143 1.00 12.92 241 HIS A C 1
ATOM 1862 O O . HIS A 1 243 ? 8.425 6.886 96.026 1.00 12.69 241 HIS A O 1
ATOM 1869 N N . ALA A 1 244 ? 10.548 7.151 95.358 1.00 12.08 242 ALA A N 1
ATOM 1870 C CA . ALA A 1 244 ? 11.029 7.410 96.743 1.00 13.03 242 ALA A CA 1
ATOM 1871 C C . ALA A 1 244 ? 10.490 8.751 97.259 1.00 13.36 242 ALA A C 1
ATOM 1872 O O . ALA A 1 244 ? 10.429 8.952 98.501 1.00 15.17 242 ALA A O 1
ATOM 1874 N N . CYS A 1 245 ? 10.189 9.678 96.356 1.00 12.03 243 CYS A N 1
ATOM 1875 C CA . CYS A 1 245 ? 9.647 10.989 96.734 1.00 12.98 243 CYS A CA 1
ATOM 1876 C C . CYS A 1 245 ? 8.114 11.078 96.749 1.00 12.94 243 CYS A C 1
ATOM 1877 O O . CYS A 1 245 ? 7.530 12.127 97.148 1.00 13.08 243 CYS A O 1
ATOM 1880 N N . ALA A 1 246 ? 7.426 10.041 96.246 1.00 13.16 244 ALA A N 1
ATOM 1881 C CA . ALA A 1 246 ? 5.958 10.096 96.121 1.00 11.32 244 ALA A CA 1
ATOM 1882 C C . ALA A 1 246 ? 5.272 10.308 97.480 1.00 13.35 244 ALA A C 1
ATOM 1883 O O . ALA A 1 246 ? 4.240 11.026 97.550 1.00 13.50 244 ALA A O 1
ATOM 1885 N N . PRO A 1 247 ? 5.800 9.664 98.543 1.00 12.22 245 PRO A N 1
ATOM 1886 C CA . PRO A 1 247 ? 5.192 9.863 99.876 1.00 13.69 245 PRO A CA 1
ATOM 1887 C C . PRO A 1 247 ? 5.177 11.328 100.314 1.00 14.78 245 PRO A C 1
ATOM 1888 O O . PRO A 1 247 ? 4.422 11.673 101.225 1.00 15.17 245 PRO A O 1
ATOM 1892 N N . PHE A 1 248 ? 5.971 12.176 99.689 1.00 14.72 246 PHE A N 1
ATOM 1893 C CA . PHE A 1 248 ? 6.058 13.630 100.079 1.00 15.08 246 PHE A CA 1
ATOM 1894 C C . PHE A 1 248 ? 5.373 14.504 99.061 1.00 14.68 246 PHE A C 1
ATOM 1895 O O . PHE A 1 248 ? 5.520 15.729 99.136 1.00 15.85 246 PHE A O 1
ATOM 1903 N N . ASN A 1 249 ? 4.567 13.883 98.204 1.00 13.28 247 ASN A N 1
ATOM 1904 C CA . ASN A 1 249 ? 3.842 14.626 97.192 1.00 13.12 247 ASN A CA 1
ATOM 1905 C C . ASN A 1 249 ? 4.769 15.569 96.395 1.00 13.33 247 ASN A C 1
ATOM 1906 O O . ASN A 1 249 ? 4.489 16.733 96.187 1.00 14.70 247 ASN A O 1
ATOM 1911 N N . LEU A 1 250 ? 5.868 15.015 95.882 1.00 11.90 248 LEU A N 1
ATOM 1912 C CA . LEU A 1 250 ? 6.705 15.786 94.908 1.00 11.68 248 LEU A CA 1
ATOM 1913 C C . LEU A 1 250 ? 5.849 16.065 93.672 1.00 11.26 248 LEU A C 1
ATOM 1914 O O . LEU A 1 250 ? 5.270 15.124 93.061 1.00 11.20 248 LEU A O 1
ATOM 1919 N N . LYS A 1 251 ? 5.786 17.350 93.290 1.00 10.72 249 LYS A N 1
ATOM 1920 C CA . LYS A 1 251 ? 4.859 17.787 92.277 1.00 11.58 249 LYS A CA 1
ATOM 1921 C C . LYS A 1 251 ? 5.334 17.292 90.906 1.00 11.05 249 LYS A C 1
ATOM 1922 O O . LYS A 1 251 ? 4.554 16.756 90.110 1.00 10.53 249 LYS A O 1
ATOM 1928 N N . TRP A 1 252 ? 6.625 17.489 90.610 1.00 11.35 250 TRP A N 1
ATOM 1929 C CA . TRP A 1 252 ? 7.154 16.902 89.405 1.00 11.46 250 TRP A CA 1
ATOM 1930 C C . TRP A 1 252 ? 8.637 16.612 89.531 1.00 12.28 250 TRP A C 1
ATOM 1931 O O . TRP A 1 252 ? 9.328 17.158 90.441 1.00 11.49 250 TRP A O 1
ATOM 1942 N N . ILE A 1 253 ? 9.134 15.856 88.552 1.00 11.13 251 ILE A N 1
ATOM 1943 C CA . ILE A 1 253 ? 10.532 15.518 88.479 1.00 10.09 251 ILE A CA 1
ATOM 1944 C C . ILE A 1 253 ? 10.981 15.932 87.053 1.00 11.20 251 ILE A C 1
ATOM 1945 O O . ILE A 1 253 ? 10.391 15.502 86.060 1.00 11.24 251 ILE A O 1
ATOM 1950 N N . GLU A 1 254 ? 11.996 16.792 86.987 1.00 12.21 252 GLU A N 1
ATOM 1951 C CA . GLU A 1 254 ? 12.278 17.561 85.722 1.00 11.58 252 GLU A CA 1
ATOM 1952 C C . GLU A 1 254 ? 13.645 17.188 85.102 1.00 12.04 252 GLU A C 1
ATOM 1953 O O . GLU A 1 254 ? 14.656 17.091 85.802 1.00 10.72 252 GLU A O 1
ATOM 1959 N N . GLU A 1 255 ? 13.649 17.052 83.780 1.00 11.81 253 GLU A N 1
ATOM 1960 C CA . GLU A 1 255 ? 14.845 16.842 82.979 1.00 11.77 253 GLU A CA 1
ATOM 1961 C C . GLU A 1 255 ? 15.712 15.698 83.489 1.00 10.85 253 GLU A C 1
ATOM 1962 O O . GLU A 1 255 ? 16.924 15.858 83.687 1.00 11.47 253 GLU A O 1
ATOM 1968 N N . CYS A 1 256 ? 15.083 14.547 83.788 1.00 10.88 254 CYS A N 1
ATOM 1969 C CA . CYS A 1 256 ? 15.827 13.386 84.188 1.00 11.31 254 CYS A CA 1
ATOM 1970 C C . CYS A 1 256 ? 16.821 12.908 83.155 1.00 12.39 254 CYS A C 1
ATOM 1971 O O . CYS A 1 256 ? 17.849 12.343 83.568 1.00 12.81 254 CYS A O 1
ATOM 1974 N N . LEU A 1 257 ? 16.526 13.094 81.853 1.00 11.65 255 LEU A N 1
ATOM 1975 C CA . LEU A 1 257 ? 17.349 12.477 80.774 1.00 11.27 255 LEU A CA 1
ATOM 1976 C C . LEU A 1 257 ? 17.903 13.519 79.820 1.00 13.65 255 LEU A C 1
ATOM 1977 O O . LEU A 1 257 ? 17.305 14.608 79.617 1.00 13.19 255 LEU A O 1
ATOM 1982 N N . PRO A 1 258 ? 19.035 13.166 79.171 1.00 14.67 256 PRO A N 1
ATOM 1983 C CA . PRO A 1 258 ? 19.523 13.973 78.054 1.00 13.60 256 PRO A CA 1
ATOM 1984 C C . PRO A 1 258 ? 18.389 14.185 77.032 1.00 14.80 256 PRO A C 1
ATOM 1985 O O . PRO A 1 258 ? 17.555 13.287 76.816 1.00 13.30 256 PRO A O 1
ATOM 1989 N N . PRO A 1 259 ? 18.375 15.344 76.357 1.00 15.87 257 PRO A N 1
ATOM 1990 C CA . PRO A 1 259 ? 17.204 15.724 75.552 1.00 16.43 257 PRO A CA 1
ATOM 1991 C C . PRO A 1 259 ? 16.929 14.829 74.339 1.00 16.43 257 PRO A C 1
ATOM 1992 O O . PRO A 1 259 ? 15.801 14.750 73.932 1.00 18.12 257 PRO A O 1
ATOM 1996 N N . GLN A 1 260 ? 17.928 14.140 73.779 1.00 17.65 258 GLN A N 1
ATOM 1997 C CA . GLN A 1 260 ? 17.685 13.218 72.669 1.00 15.65 258 GLN A CA 1
ATOM 1998 C C . GLN A 1 260 ? 16.893 11.976 73.089 1.00 14.77 258 GLN A C 1
ATOM 1999 O O . GLN A 1 260 ? 16.392 11.282 72.238 1.00 15.01 258 GLN A O 1
ATOM 2005 N N . GLN A 1 261 ? 16.745 11.709 74.394 1.00 13.63 259 GLN A N 1
ATOM 2006 C CA . GLN A 1 261 ? 16.241 10.400 74.817 1.00 13.72 259 GLN A CA 1
ATOM 2007 C C . GLN A 1 261 ? 14.707 10.433 74.893 1.00 13.03 259 GLN A C 1
ATOM 2008 O O . GLN A 1 261 ? 14.077 10.174 75.940 1.00 12.62 259 GLN A O 1
ATOM 2014 N N . TYR A 1 262 ? 14.084 10.755 73.767 1.00 11.64 260 TYR A N 1
ATOM 2015 C CA . TYR A 1 262 ? 12.621 10.822 73.729 1.00 12.63 260 TYR A CA 1
ATOM 2016 C C . TYR A 1 262 ? 11.971 9.529 74.185 1.00 13.14 260 TYR A C 1
ATOM 2017 O O . TYR A 1 262 ? 10.970 9.549 74.942 1.00 14.17 260 TYR A O 1
ATOM 2026 N N . GLU A 1 263 ? 12.525 8.404 73.721 1.00 10.64 261 GLU A N 1
ATOM 2027 C CA . GLU A 1 263 ? 11.942 7.074 73.984 1.00 11.64 261 GLU A CA 1
ATOM 2028 C C . GLU A 1 263 ? 12.058 6.803 75.503 1.00 12.13 261 GLU A C 1
ATOM 2029 O O . GLU A 1 263 ? 11.113 6.201 76.052 1.00 13.01 261 GLU A O 1
ATOM 2035 N N . GLY A 1 264 ? 13.177 7.223 76.121 1.00 12.09 262 GLY A N 1
ATOM 2036 C CA . GLY A 1 264 ? 13.398 7.093 77.606 1.00 10.99 262 GLY A CA 1
ATOM 2037 C C . GLY A 1 264 ? 12.330 7.967 78.347 1.00 11.03 262 GLY A C 1
ATOM 2038 O O . GLY A 1 264 ? 11.722 7.548 79.382 1.00 10.87 262 GLY A O 1
ATOM 2039 N N . TYR A 1 265 ? 12.082 9.171 77.853 1.00 11.36 263 TYR A N 1
ATOM 2040 C CA . TYR A 1 265 ? 11.016 9.969 78.463 1.00 11.24 263 TYR A CA 1
ATOM 2041 C C . TYR A 1 265 ? 9.660 9.291 78.448 1.00 12.66 263 TYR A C 1
ATOM 2042 O O . TYR A 1 265 ? 8.926 9.351 79.428 1.00 12.13 263 TYR A O 1
ATOM 2051 N N . ARG A 1 266 ? 9.296 8.721 77.296 1.00 10.79 264 ARG A N 1
ATOM 2052 C CA . ARG A 1 266 ? 8.058 7.983 77.173 1.00 12.36 264 ARG A CA 1
ATOM 2053 C C . ARG A 1 266 ? 8.028 6.870 78.224 1.00 11.32 264 ARG A C 1
ATOM 2054 O O . ARG A 1 266 ? 7.001 6.751 78.905 1.00 12.63 264 ARG A O 1
ATOM 2062 N N . GLU A 1 267 ? 9.126 6.111 78.410 1.00 11.42 265 GLU A N 1
ATOM 2063 C CA . GLU A 1 267 ? 9.114 4.965 79.359 1.00 12.03 265 GLU A CA 1
ATOM 2064 C C . GLU A 1 267 ? 9.036 5.513 80.810 1.00 13.65 265 GLU A C 1
ATOM 2065 O O . GLU A 1 267 ? 8.303 4.964 81.634 1.00 13.54 265 GLU A O 1
ATOM 2071 N N . LEU A 1 268 ? 9.789 6.574 81.092 1.00 11.24 266 LEU A N 1
ATOM 2072 C CA . LEU A 1 268 ? 9.801 7.225 82.426 1.00 12.06 266 LEU A CA 1
ATOM 2073 C C . LEU A 1 268 ? 8.387 7.733 82.800 1.00 12.74 266 LEU A C 1
ATOM 2074 O O . LEU A 1 268 ? 7.933 7.492 83.939 1.00 11.82 266 LEU A O 1
ATOM 2079 N N . LYS A 1 269 ? 7.691 8.360 81.867 1.00 11.39 267 LYS A N 1
ATOM 2080 C CA . LYS A 1 269 ? 6.346 8.837 82.149 1.00 13.80 267 LYS A CA 1
ATOM 2081 C C . LYS A 1 269 ? 5.415 7.655 82.435 1.00 14.43 267 LYS A C 1
ATOM 2082 O O . LYS A 1 269 ? 4.593 7.716 83.367 1.00 13.23 267 LYS A O 1
ATOM 2088 N N . ARG A 1 270 ? 5.535 6.585 81.647 1.00 15.51 268 ARG A N 1
ATOM 2089 C CA . ARG A 1 270 ? 4.746 5.390 81.965 1.00 17.14 268 ARG A CA 1
ATOM 2090 C C . ARG A 1 270 ? 4.983 4.818 83.345 1.00 17.24 268 ARG A C 1
ATOM 2091 O O . ARG A 1 270 ? 4.049 4.307 83.965 1.00 17.64 268 ARG A O 1
ATOM 2099 N N . ASN A 1 271 ? 6.187 4.959 83.853 1.00 15.11 269 ASN A N 1
ATOM 2100 C CA . ASN A 1 271 ? 6.549 4.368 85.153 1.00 14.36 269 ASN A CA 1
ATOM 2101 C C . ASN A 1 271 ? 6.442 5.337 86.296 1.00 13.64 269 ASN A C 1
ATOM 2102 O O . ASN A 1 271 ? 6.663 4.938 87.418 1.00 15.91 269 ASN A O 1
ATOM 2107 N N . ALA A 1 272 ? 6.009 6.562 86.039 1.00 13.97 270 ALA A N 1
ATOM 2108 C CA . ALA A 1 272 ? 5.905 7.585 87.105 1.00 14.03 270 ALA A CA 1
ATOM 2109 C C . ALA A 1 272 ? 4.828 7.257 88.134 1.00 12.46 270 ALA A C 1
ATOM 2110 O O . ALA A 1 272 ? 3.793 6.641 87.827 1.00 11.99 270 ALA A O 1
ATOM 2112 N N . PRO A 1 273 ? 5.054 7.663 89.406 1.00 11.70 271 PRO A N 1
ATOM 2113 C CA . PRO A 1 273 ? 3.969 7.437 90.364 1.00 12.59 271 PRO A CA 1
ATOM 2114 C C . PRO A 1 273 ? 2.691 8.184 89.973 1.00 12.15 271 PRO A C 1
ATOM 2115 O O . PRO A 1 273 ? 2.756 9.340 89.416 1.00 12.09 271 PRO A O 1
ATOM 2119 N N . ALA A 1 274 ? 1.546 7.603 90.296 1.00 13.31 272 ALA A N 1
ATOM 2120 C CA . ALA A 1 274 ? 0.251 8.279 89.979 1.00 13.60 272 ALA A CA 1
ATOM 2121 C C . ALA A 1 274 ? 0.253 9.714 90.487 1.00 13.92 272 ALA A C 1
ATOM 2122 O O . ALA A 1 274 ? 0.535 10.004 91.688 1.00 14.69 272 ALA A O 1
ATOM 2124 N N . GLY A 1 275 ? -0.092 10.611 89.601 1.00 12.44 273 GLY A N 1
ATOM 2125 C CA . GLY A 1 275 ? -0.311 11.983 89.990 1.00 12.52 273 GLY A CA 1
ATOM 2126 C C . GLY A 1 275 ? 0.969 12.813 89.906 1.00 11.60 273 GLY A C 1
ATOM 2127 O O . GLY A 1 275 ? 0.916 14.078 89.920 1.00 13.55 273 GLY A O 1
ATOM 2128 N N . MET A 1 276 ? 2.112 12.144 89.808 1.00 11.58 274 MET A N 1
ATOM 2129 C CA . MET A 1 276 ? 3.392 12.873 89.811 1.00 10.77 274 MET A CA 1
ATOM 2130 C C . MET A 1 276 ? 3.729 13.193 88.366 1.00 11.89 274 MET A C 1
ATOM 2131 O O . MET A 1 276 ? 3.653 12.271 87.529 1.00 12.83 274 MET A O 1
ATOM 2136 N N . MET A 1 277 ? 4.088 14.443 88.063 1.00 11.09 275 MET A N 1
ATOM 2137 C CA . MET A 1 277 ? 4.341 14.826 86.659 1.00 10.84 275 MET A CA 1
ATOM 2138 C C . MET A 1 277 ? 5.802 14.626 86.273 1.00 12.34 275 MET A C 1
ATOM 2139 O O . MET A 1 277 ? 6.730 14.665 87.106 1.00 12.29 275 MET A O 1
ATOM 2144 N N . VAL A 1 278 ? 6.026 14.380 84.982 1.00 13.66 276 VAL A N 1
ATOM 2145 C CA . VAL A 1 278 ? 7.426 14.285 84.491 1.00 13.19 276 VAL A CA 1
ATOM 2146 C C . VAL A 1 278 ? 7.555 15.426 83.465 1.00 11.54 276 VAL A C 1
ATOM 2147 O O . VAL A 1 278 ? 6.639 15.652 82.630 1.00 11.95 276 VAL A O 1
ATOM 2151 N N . THR A 1 279 ? 8.631 16.186 83.554 1.00 12.21 277 THR A N 1
ATOM 2152 C CA . THR A 1 279 ? 8.747 17.372 82.697 1.00 12.16 277 THR A CA 1
ATOM 2153 C C . THR A 1 279 ? 10.136 17.410 82.061 1.00 12.08 277 THR A C 1
ATOM 2154 O O . THR A 1 279 ? 11.067 16.801 82.551 1.00 12.81 277 THR A O 1
ATOM 2158 N N . SER A 1 280 ? 10.272 18.223 81.006 1.00 12.12 278 SER A N 1
ATOM 2159 C CA . SER A 1 280 ? 11.542 18.454 80.357 1.00 12.28 278 SER A CA 1
ATOM 2160 C C . SER A 1 280 ? 11.373 19.581 79.358 1.00 13.41 278 SER A C 1
ATOM 2161 O O . SER A 1 280 ? 10.275 20.126 79.225 1.00 12.55 278 SER A O 1
ATOM 2164 N N . GLY A 1 281 ? 12.428 19.882 78.617 1.00 14.62 279 GLY A N 1
ATOM 2165 C CA . GLY A 1 281 ? 12.298 20.820 77.494 1.00 15.02 279 GLY A CA 1
ATOM 2166 C C . GLY A 1 281 ? 13.297 21.967 77.516 1.00 16.08 279 GLY A C 1
ATOM 2167 O O . GLY A 1 281 ? 13.512 22.641 76.513 1.00 15.58 279 GLY A O 1
ATOM 2168 N N . GLU A 1 282 ? 13.924 22.225 78.631 1.00 15.66 280 GLU A N 1
ATOM 2169 C CA . GLU A 1 282 ? 14.763 23.410 78.670 1.00 17.72 280 GLU A CA 1
ATOM 2170 C C . GLU A 1 282 ? 16.000 23.373 77.767 1.00 17.66 280 GLU A C 1
ATOM 2171 O O . GLU A 1 282 ? 16.490 24.441 77.357 1.00 18.56 280 GLU A O 1
ATOM 2177 N N . HIS A 1 283 ? 16.468 22.176 77.449 1.00 17.01 281 HIS A N 1
ATOM 2178 C CA . HIS A 1 283 ? 17.543 22.055 76.455 1.00 17.19 281 HIS A CA 1
ATOM 2179 C C . HIS A 1 283 ? 17.051 21.678 75.039 1.00 18.25 281 HIS A C 1
ATOM 2180 O O . HIS A 1 283 ? 17.897 21.641 74.104 1.00 20.73 281 HIS A O 1
ATOM 2187 N N . HIS A 1 284 ? 15.725 21.542 74.817 1.00 16.01 282 HIS A N 1
ATOM 2188 C CA . HIS A 1 284 ? 15.206 21.290 73.452 1.00 17.44 282 HIS A CA 1
ATOM 2189 C C . HIS A 1 284 ? 15.143 22.606 72.652 1.00 18.26 282 HIS A C 1
ATOM 2190 O O . HIS A 1 284 ? 14.980 23.678 73.237 1.00 17.51 282 HIS A O 1
ATOM 2197 N N . GLY A 1 285 ? 15.224 22.484 71.320 1.00 17.72 283 GLY A N 1
ATOM 2198 C CA . GLY A 1 285 ? 15.219 23.687 70.454 1.00 19.23 283 GLY A CA 1
ATOM 2199 C C . GLY A 1 285 ? 14.444 23.329 69.200 1.00 19.18 283 GLY A C 1
ATOM 2200 O O . GLY A 1 285 ? 14.413 22.201 68.803 1.00 20.12 283 GLY A O 1
ATOM 2201 N N . THR A 1 286 ? 13.800 24.308 68.576 1.00 21.59 284 THR A N 1
ATOM 2202 C CA . THR A 1 286 ? 12.927 24.128 67.367 1.00 20.40 284 THR A CA 1
ATOM 2203 C C . THR A 1 286 ? 11.552 23.592 67.690 1.00 19.11 284 THR A C 1
ATOM 2204 O O . THR A 1 286 ? 11.398 22.667 68.513 1.00 17.78 284 THR A O 1
ATOM 2208 N N . LEU A 1 287 ? 10.558 24.135 66.996 1.00 17.65 285 LEU A N 1
ATOM 2209 C CA . LEU A 1 287 ? 9.181 23.682 67.169 1.00 17.71 285 LEU A CA 1
ATOM 2210 C C . LEU A 1 287 ? 9.074 22.171 66.964 1.00 17.06 285 LEU A C 1
ATOM 2211 O O . LEU A 1 287 ? 8.373 21.471 67.730 1.00 16.33 285 LEU A O 1
ATOM 2216 N N . GLN A 1 288 ? 9.756 21.631 65.928 1.00 16.05 286 GLN A N 1
ATOM 2217 C CA . GLN A 1 288 ? 9.583 20.198 65.565 1.00 15.68 286 GLN A CA 1
ATOM 2218 C C . GLN A 1 288 ? 10.137 19.264 66.690 1.00 14.45 286 GLN A C 1
ATOM 2219 O O . GLN A 1 288 ? 9.603 18.196 66.941 1.00 13.88 286 GLN A O 1
ATOM 2225 N N . SER A 1 289 ? 11.160 19.717 67.399 1.00 14.32 287 SER A N 1
ATOM 2226 C CA . SER A 1 289 ? 11.707 18.941 68.545 1.00 14.51 287 SER A CA 1
ATOM 2227 C C . SER A 1 289 ? 10.612 18.882 69.663 1.00 13.98 287 SER A C 1
ATOM 2228 O O . SER A 1 289 ? 10.389 17.844 70.285 1.00 15.74 287 SER A O 1
ATOM 2231 N N . PHE A 1 290 ? 9.976 19.990 69.914 1.00 13.43 288 PHE A N 1
ATOM 2232 C CA . PHE A 1 290 ? 8.896 20.014 70.930 1.00 14.25 288 PHE A CA 1
ATOM 2233 C C . PHE A 1 290 ? 7.670 19.171 70.540 1.00 16.22 288 PHE A C 1
ATOM 2234 O O . PHE A 1 290 ? 6.998 18.595 71.433 1.00 16.46 288 PHE A O 1
ATOM 2242 N N . ARG A 1 291 ? 7.365 19.068 69.228 1.00 14.93 289 ARG A N 1
ATOM 2243 C CA . ARG A 1 291 ? 6.363 18.075 68.774 1.00 15.37 289 ARG A CA 1
ATOM 2244 C C . ARG A 1 291 ? 6.721 16.651 69.247 1.00 14.11 289 ARG A C 1
ATOM 2245 O O . ARG A 1 291 ? 5.861 15.893 69.799 1.00 13.95 289 ARG A O 1
ATOM 2253 N N . THR A 1 292 ? 7.986 16.269 68.995 1.00 14.63 290 THR A N 1
ATOM 2254 C CA . THR A 1 292 ? 8.475 14.942 69.343 1.00 13.73 290 THR A CA 1
ATOM 2255 C C . THR A 1 292 ? 8.378 14.790 70.878 1.00 15.56 290 THR A C 1
ATOM 2256 O O . THR A 1 292 ? 7.788 13.815 71.377 1.00 14.35 290 THR A O 1
ATOM 2260 N N . LEU A 1 293 ? 8.870 15.811 71.573 1.00 13.56 291 LEU A N 1
ATOM 2261 C CA . LEU A 1 293 ? 8.852 15.796 73.073 1.00 14.30 291 LEU A CA 1
ATOM 2262 C C . LEU A 1 293 ? 7.426 15.672 73.601 1.00 14.12 291 LEU A C 1
ATOM 2263 O O . LEU A 1 293 ? 7.171 14.868 74.518 1.00 14.33 291 LEU A O 1
ATOM 2268 N N . ALA A 1 294 ? 6.490 16.432 73.051 1.00 14.86 292 ALA A N 1
ATOM 2269 C CA . ALA A 1 294 ? 5.093 16.351 73.514 1.00 14.37 292 ALA A CA 1
ATOM 2270 C C . ALA A 1 294 ? 4.488 14.966 73.352 1.00 15.42 292 ALA A C 1
ATOM 2271 O O . ALA A 1 294 ? 3.773 14.424 74.249 1.00 14.91 292 ALA A O 1
ATOM 2273 N N . GLU A 1 295 ? 4.783 14.346 72.227 1.00 13.57 293 GLU A N 1
ATOM 2274 C CA . GLU A 1 295 ? 4.253 13.005 71.966 1.00 13.48 293 GLU A CA 1
ATOM 2275 C C . GLU A 1 295 ? 4.804 11.837 72.815 1.00 13.35 293 GLU A C 1
ATOM 2276 O O . GLU A 1 295 ? 4.263 10.697 72.757 1.00 14.80 293 GLU A O 1
ATOM 2282 N N . THR A 1 296 ? 5.830 12.094 73.608 1.00 12.71 294 THR A N 1
ATOM 2283 C CA . THR A 1 296 ? 6.336 11.160 74.609 1.00 13.14 294 THR A CA 1
ATOM 2284 C C . THR A 1 296 ? 5.344 11.060 75.776 1.00 14.95 294 THR A C 1
ATOM 2285 O O . THR A 1 296 ? 5.481 10.152 76.606 1.00 13.79 294 THR A O 1
ATOM 2289 N N . GLY A 1 297 ? 4.411 11.997 75.863 1.00 14.58 295 GLY A N 1
ATOM 2290 C CA . GLY A 1 297 ? 3.446 12.006 77.010 1.00 15.62 295 GLY A CA 1
ATOM 2291 C C . GLY A 1 297 ? 3.891 12.708 78.271 1.00 13.88 295 GLY A C 1
ATOM 2292 O O . GLY A 1 297 ? 3.101 12.769 79.250 1.00 12.71 295 GLY A O 1
ATOM 2293 N N . ILE A 1 298 ? 5.057 13.349 78.234 1.00 12.87 296 ILE A N 1
ATOM 2294 C CA . ILE A 1 298 ? 5.436 14.207 79.394 1.00 13.61 296 ILE A CA 1
ATOM 2295 C C . ILE A 1 298 ? 4.392 15.285 79.672 1.00 15.58 296 ILE A C 1
ATOM 2296 O O . ILE A 1 298 ? 3.692 15.795 78.759 1.00 13.71 296 ILE A O 1
ATOM 2301 N N . ASP A 1 299 ? 4.202 15.558 80.964 1.00 13.65 297 ASP A N 1
ATOM 2302 C CA . ASP A 1 299 ? 3.087 16.445 81.368 1.00 14.90 297 ASP A CA 1
ATOM 2303 C C . ASP A 1 299 ? 3.270 17.878 80.973 1.00 15.62 297 ASP A C 1
ATOM 2304 O O . ASP A 1 299 ? 2.267 18.538 80.651 1.00 17.23 297 ASP A O 1
ATOM 2309 N N . ILE A 1 300 ? 4.498 18.397 81.093 1.00 14.03 298 ILE A N 1
ATOM 2310 C CA . ILE A 1 300 ? 4.757 19.825 80.904 1.00 14.57 298 ILE A CA 1
ATOM 2311 C C . ILE A 1 300 ? 6.095 20.008 80.178 1.00 15.53 298 ILE A C 1
ATOM 2312 O O . ILE A 1 300 ? 7.111 19.525 80.638 1.00 14.37 298 ILE A O 1
ATOM 2317 N N . MET A 1 301 ? 6.067 20.759 79.078 1.00 14.84 299 MET A N 1
ATOM 2318 C CA . MET A 1 301 ? 7.284 21.184 78.395 1.00 15.24 299 MET A CA 1
ATOM 2319 C C . MET A 1 301 ? 7.758 22.534 78.921 1.00 14.93 299 MET A C 1
ATOM 2320 O O . MET A 1 301 ? 6.970 23.471 79.212 1.00 17.47 299 MET A O 1
ATOM 2325 N N . GLN A 1 302 ? 9.054 22.662 79.043 1.00 13.73 300 GLN A N 1
ATOM 2326 C CA . GLN A 1 302 ? 9.616 23.795 79.743 1.00 14.02 300 GLN A CA 1
ATOM 2327 C C . GLN A 1 302 ? 10.692 24.472 78.857 1.00 14.42 300 GLN A C 1
ATOM 2328 O O . GLN A 1 302 ? 11.866 24.580 79.235 1.00 14.25 300 GLN A O 1
ATOM 2334 N N . PRO A 1 303 ? 10.278 24.987 77.686 1.00 14.23 301 PRO A N 1
ATOM 2335 C CA . PRO A 1 303 ? 11.300 25.642 76.814 1.00 16.76 301 PRO A CA 1
ATOM 2336 C C . PRO A 1 303 ? 11.964 26.840 77.525 1.00 17.48 301 PRO A C 1
ATOM 2337 O O . PRO A 1 303 ? 11.301 27.468 78.367 1.00 18.28 301 PRO A O 1
ATOM 2341 N N . ASP A 1 304 ? 13.214 27.172 77.176 1.00 18.46 302 ASP A N 1
ATOM 2342 C CA . ASP A 1 304 ? 13.846 28.397 77.610 1.00 20.04 302 ASP A CA 1
ATOM 2343 C C . ASP A 1 304 ? 13.746 29.343 76.397 1.00 19.49 302 ASP A C 1
ATOM 2344 O O . ASP A 1 304 ? 14.131 28.940 75.311 1.00 16.86 302 ASP A O 1
ATOM 2349 N N . VAL A 1 305 ? 13.152 30.530 76.585 1.00 19.18 303 VAL A N 1
ATOM 2350 C CA . VAL A 1 305 ? 12.910 31.470 75.477 1.00 20.89 303 VAL A CA 1
ATOM 2351 C C . VAL A 1 305 ? 14.234 31.823 74.809 1.00 21.03 303 VAL A C 1
ATOM 2352 O O . VAL A 1 305 ? 14.332 31.863 73.558 1.00 22.73 303 VAL A O 1
ATOM 2356 N N . GLY A 1 306 ? 15.253 32.000 75.636 1.00 21.73 304 GLY A N 1
ATOM 2357 C CA . GLY A 1 306 ? 16.563 32.385 75.154 1.00 23.40 304 GLY A CA 1
ATOM 2358 C C . GLY A 1 306 ? 17.276 31.255 74.419 1.00 22.50 304 GLY A C 1
ATOM 2359 O O . GLY A 1 306 ? 18.334 31.510 73.832 1.00 23.51 304 GLY A O 1
ATOM 2360 N N . TRP A 1 307 ? 16.709 30.035 74.436 1.00 22.62 305 TRP A N 1
ATOM 2361 C CA . TRP A 1 307 ? 17.373 28.827 73.911 1.00 22.63 305 TRP A CA 1
ATOM 2362 C C . TRP A 1 307 ? 16.558 28.021 72.914 1.00 22.26 305 TRP A C 1
ATOM 2363 O O . TRP A 1 307 ? 17.114 27.303 72.093 1.00 24.32 305 TRP A O 1
ATOM 2374 N N . CYS A 1 308 ? 15.232 28.061 73.021 1.00 19.76 306 CYS A N 1
ATOM 2375 C CA . CYS A 1 308 ? 14.418 27.199 72.170 1.00 19.66 306 CYS A CA 1
ATOM 2376 C C . CYS A 1 308 ? 14.233 27.758 70.755 1.00 19.25 306 CYS A C 1
ATOM 2377 O O . CYS A 1 308 ? 13.655 27.096 69.909 1.00 20.10 306 CYS A O 1
ATOM 2380 N N . GLY A 1 309 ? 14.716 28.975 70.520 1.00 21.30 307 GLY A N 1
ATOM 2381 C CA . GLY A 1 309 ? 14.494 29.640 69.232 1.00 21.93 307 GLY A CA 1
ATOM 2382 C C . GLY A 1 309 ? 13.943 31.052 69.362 1.00 22.58 307 GLY A C 1
ATOM 2383 O O . GLY A 1 309 ? 13.826 31.743 68.357 1.00 24.81 307 GLY A O 1
ATOM 2384 N N . GLY A 1 310 ? 13.652 31.509 70.595 1.00 21.21 308 GLY A N 1
ATOM 2385 C CA . GLY A 1 310 ? 13.102 32.821 70.833 1.00 20.30 308 GLY A CA 1
ATOM 2386 C C . GLY A 1 310 ? 11.618 32.866 71.155 1.00 19.38 308 GLY A C 1
ATOM 2387 O O . GLY A 1 310 ? 10.914 31.820 71.227 1.00 17.86 308 GLY A O 1
ATOM 2388 N N . LEU A 1 311 ? 11.125 34.094 71.293 1.00 19.52 309 LEU A N 1
ATOM 2389 C CA . LEU A 1 311 ? 9.702 34.370 71.575 1.00 18.65 309 LEU A CA 1
ATOM 2390 C C . LEU A 1 311 ? 8.848 33.826 70.477 1.00 18.24 309 LEU A C 1
ATOM 2391 O O . LEU A 1 311 ? 7.803 33.193 70.741 1.00 17.25 309 LEU A O 1
ATOM 2396 N N . THR A 1 312 ? 9.281 34.015 69.224 1.00 17.08 310 THR A N 1
ATOM 2397 C CA . THR A 1 312 ? 8.515 33.551 68.112 1.00 17.84 310 THR A CA 1
ATOM 2398 C C . THR A 1 312 ? 8.253 31.997 68.196 1.00 17.69 310 THR A C 1
ATOM 2399 O O . THR A 1 312 ? 7.169 31.556 67.904 1.00 17.94 310 THR A O 1
ATOM 2403 N N . THR A 1 313 ? 9.263 31.231 68.610 1.00 16.18 311 THR A N 1
ATOM 2404 C CA . THR A 1 313 ? 9.102 29.787 68.782 1.00 17.36 311 THR A CA 1
ATOM 2405 C C . THR A 1 313 ? 8.314 29.434 70.066 1.00 16.12 311 THR A C 1
ATOM 2406 O O . THR A 1 313 ? 7.507 28.473 70.096 1.00 16.60 311 THR A O 1
ATOM 2410 N N . LEU A 1 314 ? 8.560 30.195 71.093 1.00 15.30 312 LEU A N 1
ATOM 2411 C CA . LEU A 1 314 ? 7.940 29.912 72.408 1.00 16.16 312 LEU A CA 1
ATOM 2412 C C . LEU A 1 314 ? 6.452 29.965 72.202 1.00 15.24 312 LEU A C 1
ATOM 2413 O O . LEU A 1 314 ? 5.670 29.098 72.698 1.00 15.16 312 LEU A O 1
ATOM 2418 N N . VAL A 1 315 ? 6.002 30.988 71.482 1.00 15.60 313 VAL A N 1
ATOM 2419 C CA . VAL A 1 315 ? 4.541 31.155 71.308 1.00 15.39 313 VAL A CA 1
ATOM 2420 C C . VAL A 1 315 ? 3.895 29.937 70.565 1.00 15.12 313 VAL A C 1
ATOM 2421 O O . VAL A 1 315 ? 2.749 29.491 70.879 1.00 14.05 313 VAL A O 1
ATOM 2425 N N . GLU A 1 316 ? 4.595 29.392 69.566 1.00 14.92 314 GLU A N 1
ATOM 2426 C CA . GLU A 1 316 ? 4.186 28.192 68.864 1.00 14.95 314 GLU A CA 1
ATOM 2427 C C . GLU A 1 316 ? 4.119 26.945 69.838 1.00 14.20 314 GLU A C 1
ATOM 2428 O O . GLU A 1 316 ? 3.167 26.155 69.774 1.00 13.58 314 GLU A O 1
ATOM 2434 N N . ILE A 1 317 ? 5.165 26.792 70.654 1.00 14.50 315 ILE A N 1
ATOM 2435 C CA . ILE A 1 317 ? 5.225 25.707 71.673 1.00 13.46 315 ILE A CA 1
ATOM 2436 C C . ILE A 1 317 ? 4.025 25.814 72.621 1.00 14.92 315 ILE A C 1
ATOM 2437 O O . ILE A 1 317 ? 3.395 24.778 72.942 1.00 15.08 315 ILE A O 1
ATOM 2442 N N . ALA A 1 318 ? 3.749 27.014 73.150 1.00 15.35 316 ALA A N 1
ATOM 2443 C CA . ALA A 1 318 ? 2.520 27.212 73.981 1.00 15.64 316 ALA A CA 1
ATOM 2444 C C . ALA A 1 318 ? 1.264 26.689 73.299 1.00 15.68 316 ALA A C 1
ATOM 2445 O O . ALA A 1 318 ? 0.431 26.051 73.938 1.00 15.56 316 ALA A O 1
ATOM 2447 N N . ALA A 1 319 ? 1.104 26.951 71.997 1.00 16.33 317 ALA A N 1
ATOM 2448 C CA . ALA A 1 319 ? -0.076 26.500 71.255 1.00 15.44 317 ALA A CA 1
ATOM 2449 C C . ALA A 1 319 ? -0.107 24.971 71.065 1.00 15.53 317 ALA A C 1
ATOM 2450 O O . ALA A 1 319 ? -1.190 24.375 71.125 1.00 15.46 317 ALA A O 1
ATOM 2452 N N . LEU A 1 320 ? 1.076 24.361 70.819 1.00 15.67 318 LEU A N 1
ATOM 2453 C CA . LEU A 1 320 ? 1.218 22.907 70.768 1.00 17.23 318 LEU A CA 1
ATOM 2454 C C . LEU A 1 320 ? 0.725 22.279 72.118 1.00 16.73 318 LEU A C 1
ATOM 2455 O O . LEU A 1 320 ? -0.146 21.412 72.130 1.00 15.95 318 LEU A O 1
ATOM 2460 N N . ALA A 1 321 ? 1.269 22.753 73.239 1.00 15.88 319 ALA A N 1
ATOM 2461 C CA . ALA A 1 321 ? 0.742 22.344 74.562 1.00 16.68 319 ALA A CA 1
ATOM 2462 C C . ALA A 1 321 ? -0.754 22.527 74.730 1.00 16.43 319 ALA A C 1
ATOM 2463 O O . ALA A 1 321 ? -1.458 21.614 75.158 1.00 16.61 319 ALA A O 1
ATOM 2465 N N . LYS A 1 322 ? -1.250 23.716 74.386 1.00 13.72 320 LYS A N 1
ATOM 2466 C CA . LYS A 1 322 ? -2.659 24.029 74.523 1.00 14.88 320 LYS A CA 1
ATOM 2467 C C . LYS A 1 322 ? -3.516 23.094 73.700 1.00 15.31 320 LYS A C 1
ATOM 2468 O O . LYS A 1 322 ? -4.578 22.643 74.170 1.00 14.36 320 LYS A O 1
ATOM 2474 N N . SER A 1 323 ? -3.040 22.782 72.497 1.00 14.53 321 SER A N 1
ATOM 2475 C CA . SER A 1 323 ? -3.789 21.863 71.629 1.00 14.94 321 SER A CA 1
ATOM 2476 C C . SER A 1 323 ? -4.003 20.482 72.255 1.00 14.52 321 SER A C 1
ATOM 2477 O O . SER A 1 323 ? -4.928 19.743 71.883 1.00 15.40 321 SER A O 1
ATOM 2480 N N . ARG A 1 324 ? -3.128 20.144 73.182 1.00 14.03 322 ARG A N 1
ATOM 2481 C CA . ARG A 1 324 ? -3.129 18.839 73.848 1.00 17.18 322 ARG A CA 1
ATOM 2482 C C . ARG A 1 324 ? -3.803 18.864 75.255 1.00 18.47 322 ARG A C 1
ATOM 2483 O O . ARG A 1 324 ? -3.845 17.819 75.992 1.00 18.17 322 ARG A O 1
ATOM 2491 N N . GLY A 1 325 ? -4.308 20.029 75.645 1.00 19.45 323 GLY A N 1
ATOM 2492 C CA . GLY A 1 325 ? -5.051 20.174 76.932 1.00 19.84 323 GLY A CA 1
ATOM 2493 C C . GLY A 1 325 ? -4.021 20.204 78.038 1.00 20.74 323 GLY A C 1
ATOM 2494 O O . GLY A 1 325 ? -4.328 19.902 79.212 1.00 19.33 323 GLY A O 1
ATOM 2495 N N . GLN A 1 326 ? -2.792 20.589 77.686 1.00 19.56 324 GLN A N 1
ATOM 2496 C CA . GLN A 1 326 ? -1.673 20.609 78.659 1.00 17.63 324 GLN A CA 1
ATOM 2497 C C . GLN A 1 326 ? -1.092 22.036 78.923 1.00 19.64 324 GLN A C 1
ATOM 2498 O O . GLN A 1 326 ? -1.243 22.934 78.100 1.00 18.98 324 GLN A O 1
ATOM 2504 N N . LEU A 1 327 ? -0.471 22.235 80.104 1.00 19.17 325 LEU A N 1
ATOM 2505 C CA . LEU A 1 327 ? 0.267 23.443 80.491 1.00 18.60 325 LEU A CA 1
ATOM 2506 C C . LEU A 1 327 ? 1.589 23.494 79.813 1.00 18.87 325 LEU A C 1
ATOM 2507 O O . LEU A 1 327 ? 2.071 22.461 79.429 1.00 20.60 325 LEU A O 1
ATOM 2512 N N . VAL A 1 328 ? 2.123 24.710 79.594 1.00 19.06 326 VAL A N 1
ATOM 2513 C CA . VAL A 1 328 ? 3.526 24.942 79.259 1.00 17.99 326 VAL A CA 1
ATOM 2514 C C . VAL A 1 328 ? 4.085 25.861 80.323 1.00 18.47 326 VAL A C 1
ATOM 2515 O O . VAL A 1 328 ? 3.430 26.827 80.743 1.00 16.70 326 VAL A O 1
ATOM 2519 N N . VAL A 1 329 ? 5.274 25.545 80.818 1.00 17.36 327 VAL A N 1
ATOM 2520 C CA . VAL A 1 329 ? 5.846 26.343 81.880 1.00 18.11 327 VAL A CA 1
ATOM 2521 C C . VAL A 1 329 ? 7.296 26.623 81.527 1.00 18.87 327 VAL A C 1
ATOM 2522 O O . VAL A 1 329 ? 8.215 25.822 81.832 1.00 19.00 327 VAL A O 1
ATOM 2526 N N . PRO A 1 330 ? 7.534 27.742 80.830 1.00 19.82 328 PRO A N 1
ATOM 2527 C CA . PRO A 1 330 ? 8.865 28.010 80.319 1.00 20.53 328 PRO A CA 1
ATOM 2528 C C . PRO A 1 330 ? 9.828 28.157 81.439 1.00 21.72 328 PRO A C 1
ATOM 2529 O O . PRO A 1 330 ? 9.437 28.474 82.555 1.00 23.68 328 PRO A O 1
ATOM 2533 N N . HIS A 1 331 ? 11.067 27.814 81.207 1.00 22.67 329 HIS A N 1
ATOM 2534 C CA . HIS A 1 331 ? 12.127 28.081 82.143 1.00 24.56 329 HIS A CA 1
ATOM 2535 C C . HIS A 1 331 ? 12.019 29.563 82.502 1.00 25.38 329 HIS A C 1
ATOM 2536 O O . HIS A 1 331 ? 11.430 30.304 81.776 1.00 24.55 329 HIS A O 1
ATOM 2543 N N . GLY A 1 332 ? 12.589 29.973 83.621 1.00 25.31 330 GLY A N 1
ATOM 2544 C CA . GLY A 1 332 ? 12.468 31.363 84.052 1.00 27.09 330 GLY A CA 1
ATOM 2545 C C . GLY A 1 332 ? 13.507 32.176 83.317 1.00 27.10 330 GLY A C 1
ATOM 2546 O O . GLY A 1 332 ? 14.715 31.964 83.510 1.00 28.78 330 GLY A O 1
ATOM 2547 N N . SER A 1 333 ? 13.067 33.070 82.451 1.00 26.24 331 SER A N 1
ATOM 2548 C CA . SER A 1 333 ? 14.039 33.913 81.686 1.00 23.90 331 SER A CA 1
ATOM 2549 C C . SER A 1 333 ? 13.760 35.415 81.863 1.00 23.48 331 SER A C 1
ATOM 2550 O O . SER A 1 333 ? 13.784 36.192 80.863 1.00 22.05 331 SER A O 1
ATOM 2553 N N . SER A 1 334 ? 13.481 35.822 83.120 1.00 20.48 332 SER A N 1
ATOM 2554 C CA . SER A 1 334 ? 13.178 37.213 83.432 1.00 19.73 332 SER A CA 1
ATOM 2555 C C . SER A 1 334 ? 12.118 37.812 82.445 1.00 19.41 332 SER A C 1
ATOM 2556 O O . SER A 1 334 ? 11.200 37.123 81.985 1.00 16.09 332 SER A O 1
ATOM 2559 N N . VAL A 1 335 ? 12.272 39.087 82.110 1.00 18.81 333 VAL A N 1
ATOM 2560 C CA . VAL A 1 335 ? 11.278 39.781 81.251 1.00 18.68 333 VAL A CA 1
ATOM 2561 C C . VAL A 1 335 ? 10.955 39.044 79.922 1.00 18.93 333 VAL A C 1
ATOM 2562 O O . VAL A 1 335 ? 9.836 39.091 79.447 1.00 19.12 333 VAL A O 1
ATOM 2566 N N . TYR A 1 336 ? 11.921 38.324 79.329 1.00 18.39 334 TYR A N 1
ATOM 2567 C CA . TYR A 1 336 ? 11.702 37.640 78.062 1.00 16.98 334 TYR A CA 1
ATOM 2568 C C . TYR A 1 336 ? 10.691 36.522 78.183 1.00 17.56 334 TYR A C 1
ATOM 2569 O O . TYR A 1 336 ? 9.924 36.256 77.215 1.00 18.42 334 TYR A O 1
ATOM 2578 N N . SER A 1 337 ? 10.668 35.837 79.333 1.00 16.89 335 SER A N 1
ATOM 2579 C CA A SER A 1 337 ? 9.550 34.898 79.583 0.50 15.89 335 SER A CA 1
ATOM 2580 C CA B SER A 1 337 ? 9.544 34.910 79.580 0.50 17.56 335 SER A CA 1
ATOM 2581 C C . SER A 1 337 ? 8.312 35.636 80.153 1.00 16.51 335 SER A C 1
ATOM 2582 O O . SER A 1 337 ? 7.200 35.334 79.758 1.00 17.46 335 SER A O 1
ATOM 2587 N N . HIS A 1 338 ? 8.503 36.604 81.044 1.00 15.66 336 HIS A N 1
ATOM 2588 C CA . HIS A 1 338 ? 7.301 37.323 81.629 1.00 16.32 336 HIS A CA 1
ATOM 2589 C C . HIS A 1 338 ? 6.313 37.818 80.582 1.00 17.77 336 HIS A C 1
ATOM 2590 O O . HIS A 1 338 ? 5.082 37.615 80.720 1.00 18.46 336 HIS A O 1
ATOM 2597 N N . HIS A 1 339 ? 6.808 38.487 79.535 1.00 16.48 337 HIS A N 1
ATOM 2598 C CA . HIS A 1 339 ? 5.880 39.116 78.618 1.00 16.59 337 HIS A CA 1
ATOM 2599 C C . HIS A 1 339 ? 5.137 38.024 77.836 1.00 17.82 337 HIS A C 1
ATOM 2600 O O . HIS A 1 339 ? 4.060 38.281 77.347 1.00 17.18 337 HIS A O 1
ATOM 2607 N N . ALA A 1 340 ? 5.743 36.827 77.692 1.00 16.80 338 ALA A N 1
ATOM 2608 C CA . ALA A 1 340 ? 5.087 35.726 76.965 1.00 17.80 338 ALA A CA 1
ATOM 2609 C C . ALA A 1 340 ? 4.078 35.033 77.864 1.00 15.51 338 ALA A C 1
ATOM 2610 O O . ALA A 1 340 ? 2.858 34.963 77.547 1.00 17.63 338 ALA A O 1
ATOM 2612 N N . VAL A 1 341 ? 4.544 34.596 79.031 1.00 15.86 339 VAL A N 1
ATOM 2613 C CA . VAL A 1 341 ? 3.668 33.727 79.872 1.00 17.26 339 VAL A CA 1
ATOM 2614 C C . VAL A 1 341 ? 2.454 34.471 80.438 1.00 17.93 339 VAL A C 1
ATOM 2615 O O . VAL A 1 341 ? 1.405 33.847 80.678 1.00 18.13 339 VAL A O 1
ATOM 2619 N N . ILE A 1 342 ? 2.578 35.772 80.680 1.00 14.82 340 ILE A N 1
ATOM 2620 C CA . ILE A 1 342 ? 1.382 36.467 81.202 1.00 15.73 340 ILE A CA 1
ATOM 2621 C C . ILE A 1 342 ? 0.227 36.478 80.169 1.00 15.59 340 ILE A C 1
ATOM 2622 O O . ILE A 1 342 ? -0.927 36.819 80.537 1.00 16.52 340 ILE A O 1
ATOM 2627 N N . THR A 1 343 ? 0.521 36.121 78.892 1.00 14.95 341 THR A N 1
ATOM 2628 C CA . THR A 1 343 ? -0.524 36.017 77.837 1.00 14.74 341 THR A CA 1
ATOM 2629 C C . THR A 1 343 ? -1.000 34.568 77.542 1.00 14.72 341 THR A C 1
ATOM 2630 O O . THR A 1 343 ? -1.918 34.357 76.704 1.00 14.61 341 THR A O 1
ATOM 2634 N N . PHE A 1 344 ? -0.412 33.584 78.240 1.00 14.15 342 PHE A N 1
ATOM 2635 C CA . PHE A 1 344 ? -0.668 32.210 77.950 1.00 13.36 342 PHE A CA 1
ATOM 2636 C C . PHE A 1 344 ? -1.678 31.700 78.982 1.00 12.61 342 PHE A C 1
ATOM 2637 O O . PHE A 1 344 ? -1.315 31.546 80.141 1.00 13.14 342 PHE A O 1
ATOM 2645 N N . THR A 1 345 ? -2.852 31.324 78.512 1.00 15.29 343 THR A N 1
ATOM 2646 C CA . THR A 1 345 ? -3.882 30.791 79.421 1.00 16.37 343 THR A CA 1
ATOM 2647 C C . THR A 1 345 ? -3.372 29.475 80.073 1.00 16.76 343 THR A C 1
ATOM 2648 O O . THR A 1 345 ? -3.757 29.133 81.210 1.00 16.98 343 THR A O 1
ATOM 2652 N N . ASN 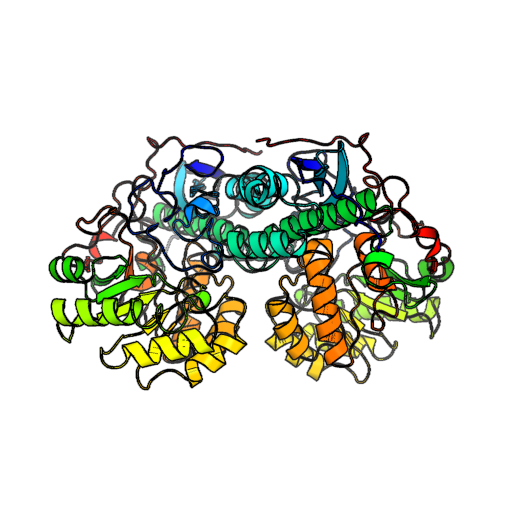A 1 346 ? -2.486 28.759 79.378 1.00 15.59 344 ASN A N 1
ATOM 2653 C CA . ASN A 1 346 ? -1.984 27.471 79.877 1.00 16.57 344 ASN A CA 1
ATOM 2654 C C . ASN A 1 346 ? -0.567 27.595 80.500 1.00 15.45 344 ASN A C 1
ATOM 2655 O O . ASN A 1 346 ? 0.190 26.634 80.546 1.00 15.68 344 ASN A O 1
ATOM 2660 N N . THR A 1 347 ? -0.233 28.771 81.010 1.00 13.88 345 THR A N 1
ATOM 2661 C CA . THR A 1 347 ? 0.955 28.918 81.883 1.00 14.78 345 THR A CA 1
ATOM 2662 C C . THR A 1 347 ? 0.473 29.604 83.196 1.00 15.57 345 THR A C 1
ATOM 2663 O O . THR A 1 347 ? 0.543 30.826 83.312 1.00 14.82 345 THR A O 1
ATOM 2667 N N . PRO A 1 348 ? -0.109 28.829 84.144 1.00 15.69 346 PRO A N 1
ATOM 2668 C CA . PRO A 1 348 ? -0.693 29.424 85.342 1.00 15.61 346 PRO A CA 1
ATOM 2669 C C . PRO A 1 348 ? 0.357 29.888 86.369 1.00 14.34 346 PRO A C 1
ATOM 2670 O O . PRO A 1 348 ? -0.015 30.503 87.378 1.00 13.61 346 PRO A O 1
ATOM 2674 N N . PHE A 1 349 ? 1.627 29.543 86.149 1.00 14.25 347 PHE A N 1
ATOM 2675 C CA . PHE A 1 349 ? 2.695 29.940 87.039 1.00 13.02 347 PHE A CA 1
ATOM 2676 C C . PHE A 1 349 ? 4.028 29.937 86.302 1.00 14.60 347 PHE A C 1
ATOM 2677 O O . PHE A 1 349 ? 4.131 29.399 85.193 1.00 12.45 347 PHE A O 1
ATOM 2685 N N . SER A 1 350 ? 5.028 30.573 86.905 1.00 14.16 348 SER A N 1
ATOM 2686 C CA . SER A 1 350 ? 6.332 30.685 86.253 1.00 14.69 348 SER A CA 1
ATOM 2687 C C . SER A 1 350 ? 7.501 30.459 87.252 1.00 14.49 348 SER A C 1
ATOM 2688 O O . SER A 1 350 ? 7.283 30.258 88.450 1.00 14.23 348 SER A O 1
ATOM 2691 N N . GLU A 1 351 ? 8.726 30.461 86.730 1.00 13.84 349 GLU A N 1
ATOM 2692 C CA . GLU A 1 351 ? 9.901 30.056 87.494 1.00 15.03 349 GLU A CA 1
ATOM 2693 C C . GLU A 1 351 ? 10.725 31.299 87.754 1.00 16.06 349 GLU A C 1
ATOM 2694 O O . GLU A 1 351 ? 10.927 32.145 86.851 1.00 15.49 349 GLU A O 1
ATOM 2700 N N . PHE A 1 352 ? 11.234 31.380 88.960 1.00 15.17 350 PHE A N 1
ATOM 2701 C CA . PHE A 1 352 ? 12.219 32.414 89.288 1.00 17.04 350 PHE A CA 1
ATOM 2702 C C . PHE A 1 352 ? 13.473 31.675 89.791 1.00 18.15 350 PHE A C 1
ATOM 2703 O O . PHE A 1 352 ? 13.407 30.941 90.788 1.00 18.55 350 PHE A O 1
ATOM 2711 N N . LEU A 1 353 ? 14.583 31.825 89.084 1.00 19.46 351 LEU A N 1
ATOM 2712 C CA . LEU A 1 353 ? 15.814 31.175 89.517 1.00 22.84 351 LEU A CA 1
ATOM 2713 C C . LEU A 1 353 ? 16.611 32.039 90.522 1.00 24.96 351 LEU A C 1
ATOM 2714 O O . LEU A 1 353 ? 16.785 33.265 90.362 1.00 27.15 351 LEU A O 1
ATOM 2719 N N . MET A 1 354 ? 17.006 31.423 91.613 1.00 24.54 352 MET A N 1
ATOM 2720 C CA . MET A 1 354 ? 17.744 32.107 92.659 1.00 25.15 352 MET A CA 1
ATOM 2721 C C . MET A 1 354 ? 19.175 32.304 92.173 1.00 26.17 352 MET A C 1
ATOM 2722 O O . MET A 1 354 ? 19.897 31.329 91.911 1.00 24.29 352 MET A O 1
ATOM 2727 N N . THR A 1 355 ? 19.561 33.558 91.945 1.00 25.87 353 THR A N 1
ATOM 2728 C CA . THR A 1 355 ? 20.987 33.856 91.642 1.00 25.09 353 THR A CA 1
ATOM 2729 C C . THR A 1 355 ? 21.739 34.372 92.849 1.00 25.75 353 THR A C 1
ATOM 2730 O O . THR A 1 355 ? 22.967 34.468 92.840 1.00 24.88 353 THR A O 1
ATOM 2734 N N . SER A 1 356 ? 20.999 34.709 93.895 1.00 24.52 354 SER A N 1
ATOM 2735 C CA . SER A 1 356 ? 21.544 34.797 95.227 1.00 26.49 354 SER A CA 1
ATOM 2736 C C . SER A 1 356 ? 22.349 33.527 95.612 1.00 27.09 354 SER A C 1
ATOM 2737 O O . SER A 1 356 ? 21.833 32.437 95.439 1.00 25.61 354 SER A O 1
ATOM 2740 N N . PRO A 1 357 ? 23.609 33.656 96.131 1.00 28.49 355 PRO A N 1
ATOM 2741 C CA . PRO A 1 357 ? 24.424 32.437 96.389 1.00 27.85 355 PRO A CA 1
ATOM 2742 C C . PRO A 1 357 ? 23.865 31.488 97.424 1.00 27.45 355 PRO A C 1
ATOM 2743 O O . PRO A 1 357 ? 24.081 30.271 97.307 1.00 29.06 355 PRO A O 1
ATOM 2747 N N . ASP A 1 358 ? 23.188 32.008 98.434 1.00 25.93 356 ASP A N 1
ATOM 2748 C CA . ASP A 1 358 ? 22.617 31.175 99.443 1.00 23.91 356 ASP A CA 1
ATOM 2749 C C . ASP A 1 358 ? 21.062 31.168 99.457 1.00 22.84 356 ASP A C 1
ATOM 2750 O O . ASP A 1 358 ? 20.489 30.712 100.425 1.00 21.94 356 ASP A O 1
ATOM 2755 N N . CYS A 1 359 ? 20.436 31.698 98.395 1.00 22.37 357 CYS A N 1
ATOM 2756 C CA . CYS A 1 359 ? 18.978 31.625 98.163 1.00 22.34 357 CYS A CA 1
ATOM 2757 C C . CYS A 1 359 ? 18.179 32.345 99.275 1.00 24.00 357 CYS A C 1
ATOM 2758 O O . CYS A 1 359 ? 17.021 31.990 99.555 1.00 23.55 357 CYS A O 1
ATOM 2761 N N . SER A 1 360 ? 18.805 33.346 99.907 1.00 24.77 358 SER A N 1
ATOM 2762 C CA . SER A 1 360 ? 18.174 34.059 101.026 1.00 26.67 358 SER A CA 1
ATOM 2763 C C . SER A 1 360 ? 17.669 35.460 100.606 1.00 27.36 358 SER A C 1
ATOM 2764 O O . SER A 1 360 ? 16.926 36.082 101.360 1.00 30.60 358 SER A O 1
ATOM 2767 N N . THR A 1 361 ? 18.060 35.953 99.442 1.00 28.18 359 THR A N 1
ATOM 2768 C CA . THR A 1 361 ? 17.643 37.275 98.927 1.00 29.54 359 THR A CA 1
ATOM 2769 C C . THR A 1 361 ? 17.243 37.250 97.451 1.00 30.40 359 THR A C 1
ATOM 2770 O O . THR A 1 361 ? 17.588 36.307 96.715 1.00 31.42 359 THR A O 1
ATOM 2774 N N . LEU A 1 362 ? 16.567 38.309 96.986 1.00 29.36 360 LEU A N 1
ATOM 2775 C CA . LEU A 1 362 ? 16.017 38.373 95.644 1.00 29.43 360 LEU A CA 1
ATOM 2776 C C . LEU A 1 362 ? 16.835 39.138 94.517 1.00 29.60 360 LEU A C 1
ATOM 2777 O O . LEU A 1 362 ? 16.315 39.982 93.728 1.00 30.84 360 LEU A O 1
ATOM 2782 N N . ARG A 1 363 ? 18.090 38.812 94.379 1.00 28.83 361 ARG A N 1
ATOM 2783 C CA . ARG A 1 363 ? 18.916 39.331 93.281 1.00 27.54 361 ARG A CA 1
ATOM 2784 C C . ARG A 1 363 ? 18.143 39.150 91.971 1.00 27.66 361 ARG A C 1
ATOM 2785 O O . ARG A 1 363 ? 17.533 38.069 91.727 1.00 27.20 361 ARG A O 1
ATOM 2793 N N . PRO A 1 364 ? 18.122 40.200 91.119 1.00 26.81 362 PRO A N 1
ATOM 2794 C CA . PRO A 1 364 ? 17.589 40.038 89.778 1.00 26.15 362 PRO A CA 1
ATOM 2795 C C . PRO A 1 364 ? 18.263 38.903 89.042 1.00 26.76 362 PRO A C 1
ATOM 2796 O O . PRO A 1 364 ? 19.451 38.664 89.217 1.00 26.84 362 PRO A O 1
ATOM 2800 N N . GLN A 1 365 ? 17.457 38.171 88.292 1.00 25.99 363 GLN A N 1
ATOM 2801 C CA . GLN A 1 365 ? 17.828 36.922 87.638 1.00 27.48 363 GLN A CA 1
ATOM 2802 C C . GLN A 1 365 ? 18.944 37.123 86.603 1.00 27.45 363 GLN A C 1
ATOM 2803 O O . GLN A 1 365 ? 19.767 36.243 86.422 1.00 28.25 363 GLN A O 1
ATOM 2809 N N . PHE A 1 366 ? 18.962 38.250 85.896 1.00 26.75 364 PHE A N 1
ATOM 2810 C CA . PHE A 1 366 ? 20.016 38.465 84.883 1.00 25.25 364 PHE A CA 1
ATOM 2811 C C . PHE A 1 366 ? 20.952 39.556 85.393 1.00 25.09 364 PHE A C 1
ATOM 2812 O O . PHE A 1 366 ? 21.651 40.223 84.631 1.00 25.10 364 PHE A O 1
ATOM 2820 N N . ASP A 1 367 ? 21.025 39.700 86.710 1.00 24.44 365 ASP A N 1
ATOM 2821 C CA . ASP A 1 367 ? 21.963 40.641 87.310 1.00 25.46 365 ASP A CA 1
ATOM 2822 C C . ASP A 1 367 ? 23.418 40.346 86.792 1.00 26.23 365 ASP A C 1
ATOM 2823 O O . ASP A 1 367 ? 23.867 39.162 86.741 1.00 24.36 365 ASP A O 1
ATOM 2828 N N . PRO A 1 368 ? 24.153 41.402 86.414 1.00 26.18 366 PRO A N 1
ATOM 2829 C CA . PRO A 1 368 ? 23.841 42.850 86.363 1.00 25.14 366 PRO A CA 1
ATOM 2830 C C . PRO A 1 368 ? 23.557 43.495 84.990 1.00 26.13 366 PRO A C 1
ATOM 2831 O O . PRO A 1 368 ? 23.595 44.737 84.872 1.00 25.99 366 PRO A O 1
ATOM 2835 N N . ILE A 1 369 ? 23.257 42.696 83.966 1.00 24.84 367 ILE A N 1
ATOM 2836 C CA . ILE A 1 369 ? 23.278 43.155 82.583 1.00 24.12 367 ILE A CA 1
ATOM 2837 C C . ILE A 1 369 ? 22.036 43.976 82.199 1.00 24.09 367 ILE A C 1
ATOM 2838 O O . ILE A 1 369 ? 22.054 44.706 81.219 1.00 23.85 367 ILE A O 1
ATOM 2843 N N . LEU A 1 370 ? 20.972 43.799 82.973 1.00 23.68 368 LEU A N 1
ATOM 2844 C CA . LEU A 1 370 ? 19.692 44.475 82.766 1.00 24.09 368 LEU A CA 1
ATOM 2845 C C . LEU A 1 370 ? 19.477 45.555 83.814 1.00 24.02 368 LEU A C 1
ATOM 2846 O O . LEU A 1 370 ? 19.655 45.316 85.023 1.00 24.54 368 LEU A O 1
ATOM 2851 N N . LEU A 1 371 ? 19.171 46.761 83.339 1.00 24.17 369 LEU A N 1
ATOM 2852 C CA . LEU A 1 371 ? 18.786 47.882 84.190 1.00 24.03 369 LEU A CA 1
ATOM 2853 C C . LEU A 1 371 ? 17.270 47.828 84.296 1.00 24.12 369 LEU A C 1
ATOM 2854 O O . LEU A 1 371 ? 16.565 47.528 83.306 1.00 23.63 369 LEU A O 1
ATOM 2859 N N . ASP A 1 372 ? 16.782 48.192 85.464 1.00 25.50 370 ASP A N 1
ATOM 2860 C CA . ASP A 1 372 ? 15.333 48.219 85.734 1.00 26.42 370 ASP A CA 1
ATOM 2861 C C . ASP A 1 372 ? 14.721 46.803 85.659 1.00 24.85 370 ASP A C 1
ATOM 2862 O O . ASP A 1 372 ? 13.543 46.670 85.343 1.00 24.24 370 ASP A O 1
ATOM 2867 N N . GLU A 1 373 ? 15.523 45.766 85.963 1.00 23.24 371 GLU A N 1
ATOM 2868 C CA . GLU A 1 373 ? 15.021 44.384 85.885 1.00 20.77 371 GLU A CA 1
ATOM 2869 C C . GLU A 1 373 ? 14.082 44.090 87.064 1.00 19.94 371 GLU A C 1
ATOM 2870 O O . GLU A 1 373 ? 14.483 44.174 88.206 1.00 19.87 371 GLU A O 1
ATOM 2876 N N . PRO A 1 374 ? 12.839 43.727 86.776 1.00 20.64 372 PRO A N 1
ATOM 2877 C CA . PRO A 1 374 ? 11.914 43.419 87.868 1.00 20.38 372 PRO A CA 1
ATOM 2878 C C . PRO A 1 374 ? 12.283 42.096 88.576 1.00 21.96 372 PRO A C 1
ATOM 2879 O O . PRO A 1 374 ? 12.891 41.216 87.924 1.00 20.19 372 PRO A O 1
ATOM 2883 N N . VAL A 1 375 ? 11.921 42.017 89.866 1.00 22.89 373 VAL A N 1
ATOM 2884 C CA . VAL A 1 375 ? 11.985 40.817 90.708 1.00 23.74 373 VAL A CA 1
ATOM 2885 C C . VAL A 1 375 ? 10.590 40.547 91.312 1.00 22.66 373 VAL A C 1
ATOM 2886 O O . VAL A 1 375 ? 9.802 41.479 91.489 1.00 22.61 373 VAL A O 1
ATOM 2890 N N . PRO A 1 376 ? 10.256 39.264 91.557 1.00 21.58 374 PRO A N 1
ATOM 2891 C CA . PRO A 1 376 ? 8.967 39.037 92.210 1.00 20.88 374 PRO A CA 1
ATOM 2892 C C . PRO A 1 376 ? 8.929 39.675 93.592 1.00 20.16 374 PRO A C 1
ATOM 2893 O O . PRO A 1 376 ? 9.935 39.714 94.335 1.00 19.07 374 PRO A O 1
ATOM 2897 N N . VAL A 1 377 ? 7.770 40.209 93.917 1.00 19.09 375 VAL A N 1
ATOM 2898 C CA . VAL A 1 377 ? 7.496 40.724 95.275 1.00 21.10 375 VAL A CA 1
ATOM 2899 C C . VAL A 1 377 ? 6.340 39.893 95.843 1.00 18.66 375 VAL A C 1
ATOM 2900 O O . VAL A 1 377 ? 5.308 39.688 95.182 1.00 20.22 375 VAL A O 1
ATOM 2904 N N . ASN A 1 378 ? 6.520 39.364 97.030 1.00 18.69 376 ASN A N 1
ATOM 2905 C CA . ASN A 1 378 ? 5.610 38.379 97.563 1.00 19.84 376 ASN A CA 1
ATOM 2906 C C . ASN A 1 378 ? 5.340 37.267 96.541 1.00 18.44 376 ASN A C 1
ATOM 2907 O O . ASN A 1 378 ? 4.275 36.806 96.430 1.00 19.04 376 ASN A O 1
ATOM 2912 N N . GLY A 1 379 ? 6.364 36.868 95.812 1.00 18.78 377 GLY A N 1
ATOM 2913 C CA . GLY A 1 379 ? 6.270 35.744 94.876 1.00 16.32 377 GLY A CA 1
ATOM 2914 C C . GLY A 1 379 ? 5.531 36.056 93.595 1.00 17.87 377 GLY A C 1
ATOM 2915 O O . GLY A 1 379 ? 5.198 35.134 92.823 1.00 16.14 377 GLY A O 1
ATOM 2916 N N . ARG A 1 380 ? 5.337 37.348 93.288 1.00 16.14 378 ARG A N 1
ATOM 2917 C CA . ARG A 1 380 ? 4.461 37.744 92.131 1.00 16.07 378 ARG A CA 1
ATOM 2918 C C . ARG A 1 380 ? 5.069 38.912 91.369 1.00 15.62 378 ARG A C 1
ATOM 2919 O O . ARG A 1 380 ? 5.781 39.740 91.967 1.00 16.55 378 ARG A O 1
ATOM 2927 N N . ILE A 1 381 ? 4.787 38.988 90.089 1.00 15.86 379 ILE A N 1
ATOM 2928 C CA . ILE A 1 381 ? 5.075 40.239 89.353 1.00 15.56 379 ILE A CA 1
ATOM 2929 C C . ILE A 1 381 ? 3.756 40.696 88.764 1.00 14.94 379 ILE A C 1
ATOM 2930 O O . ILE A 1 381 ? 3.133 39.975 87.956 1.00 17.63 379 ILE A O 1
ATOM 2935 N N . HIS A 1 382 ? 3.318 41.876 89.208 1.00 16.15 380 HIS A N 1
ATOM 2936 C CA . HIS A 1 382 ? 2.087 42.509 88.746 1.00 16.64 380 HIS A CA 1
ATOM 2937 C C . HIS A 1 382 ? 2.164 42.883 87.254 1.00 16.71 380 HIS A C 1
ATOM 2938 O O . HIS A 1 382 ? 3.229 43.278 86.769 1.00 16.42 380 HIS A O 1
ATOM 2945 N N . LYS A 1 383 ? 1.092 42.741 86.486 1.00 15.96 381 LYS A N 1
ATOM 2946 C CA . LYS A 1 383 ? 1.253 43.020 85.038 1.00 17.27 381 LYS A CA 1
ATOM 2947 C C . LYS A 1 383 ? 1.703 44.439 84.791 1.00 17.05 381 LYS A C 1
ATOM 2948 O O . LYS A 1 383 ? 2.360 44.726 83.733 1.00 18.23 381 LYS A O 1
ATOM 2954 N N . SER A 1 384 ? 1.286 45.328 85.705 1.00 16.73 382 SER A N 1
ATOM 2955 C CA . SER A 1 384 ? 1.588 46.771 85.572 1.00 17.98 382 SER A CA 1
ATOM 2956 C C . SER A 1 384 ? 3.123 46.998 85.552 1.00 19.12 382 SER A C 1
ATOM 2957 O O . SER A 1 384 ? 3.641 47.881 84.828 1.00 18.45 382 SER A O 1
ATOM 2960 N N . VAL A 1 385 ? 3.858 46.170 86.283 1.00 18.04 383 VAL A N 1
ATOM 2961 C CA . VAL A 1 385 ? 5.343 46.224 86.288 1.00 17.60 383 VAL A CA 1
ATOM 2962 C C . VAL A 1 385 ? 5.903 46.033 84.869 1.00 18.50 383 VAL A C 1
ATOM 2963 O O . VAL A 1 385 ? 6.956 46.573 84.578 1.00 19.09 383 VAL A O 1
ATOM 2967 N N . LEU A 1 386 ? 5.178 45.339 83.983 1.00 18.95 384 LEU A N 1
ATOM 2968 C CA . LEU A 1 386 ? 5.651 44.974 82.666 1.00 19.58 384 LEU A CA 1
ATOM 2969 C C . LEU A 1 386 ? 5.163 45.971 81.627 1.00 20.77 384 LEU A C 1
ATOM 2970 O O . LEU A 1 386 ? 5.348 45.753 80.419 1.00 20.59 384 LEU A O 1
ATOM 2975 N N . ASP A 1 387 ? 4.490 47.019 82.100 1.00 22.18 385 ASP A N 1
ATOM 2976 C CA . ASP A 1 387 ? 3.861 47.990 81.221 1.00 24.08 385 ASP A CA 1
ATOM 2977 C C . ASP A 1 387 ? 4.803 49.057 80.746 1.00 23.86 385 ASP A C 1
ATOM 2978 O O . ASP A 1 387 ? 4.627 50.224 81.060 1.00 24.00 385 ASP A O 1
ATOM 2983 N N . LYS A 1 388 ? 5.793 48.621 79.991 1.00 22.70 386 LYS A N 1
ATOM 2984 C CA . LYS A 1 388 ? 6.845 49.481 79.410 1.00 22.59 386 LYS A CA 1
ATOM 2985 C C . LYS A 1 388 ? 7.104 48.962 78.018 1.00 21.96 386 LYS A C 1
ATOM 2986 O O . LYS A 1 388 ? 6.825 47.801 77.725 1.00 21.20 386 LYS A O 1
ATOM 2992 N N . PRO A 1 389 ? 7.629 49.799 77.104 1.00 20.84 387 PRO A N 1
ATOM 2993 C CA . PRO A 1 389 ? 7.738 49.269 75.741 1.00 20.27 387 PRO A CA 1
ATOM 2994 C C . PRO A 1 389 ? 8.758 48.123 75.589 1.00 17.62 387 PRO A C 1
ATOM 2995 O O . PRO A 1 389 ? 9.748 48.077 76.329 1.00 17.88 387 PRO A O 1
ATOM 2999 N N . GLY A 1 390 ? 8.511 47.251 74.617 1.00 18.07 388 GLY A N 1
ATOM 3000 C CA . GLY A 1 390 ? 9.410 46.083 74.365 1.00 18.41 388 GLY A CA 1
ATOM 3001 C C . GLY A 1 390 ? 9.318 45.210 75.609 1.00 19.35 388 GLY A C 1
ATOM 3002 O O . GLY A 1 390 ? 8.215 45.011 76.144 1.00 18.84 388 GLY A O 1
ATOM 3003 N N . PHE A 1 391 ? 10.474 44.757 76.092 1.00 18.71 389 PHE A N 1
ATOM 3004 C CA . PHE A 1 391 ? 10.599 43.974 77.333 1.00 19.33 389 PHE A CA 1
ATOM 3005 C C . PHE A 1 391 ? 10.901 44.898 78.512 1.00 19.05 389 PHE A C 1
ATOM 3006 O O . PHE A 1 391 ? 11.208 44.441 79.613 1.00 18.94 389 PHE A O 1
ATOM 3014 N N . GLY A 1 392 ? 10.807 46.223 78.304 1.00 18.53 390 GLY A N 1
ATOM 3015 C CA . GLY A 1 392 ? 10.903 47.162 79.371 1.00 18.93 390 GLY A CA 1
ATOM 3016 C C . GLY A 1 392 ? 12.195 47.325 80.164 1.00 18.49 390 GLY A C 1
ATOM 3017 O O . GLY A 1 392 ? 12.207 47.941 81.233 1.00 20.49 390 GLY A O 1
ATOM 3018 N N . VAL A 1 393 ? 13.304 46.835 79.635 1.00 18.33 391 VAL A N 1
ATOM 3019 C CA . VAL A 1 393 ? 14.580 47.070 80.318 1.00 19.97 391 VAL A CA 1
ATOM 3020 C C . VAL A 1 393 ? 15.611 47.774 79.416 1.00 20.35 391 VAL A C 1
ATOM 3021 O O . VAL A 1 393 ? 15.402 47.943 78.213 1.00 20.92 391 VAL A O 1
ATOM 3025 N N . GLU A 1 394 ? 16.703 48.199 80.040 1.00 21.96 392 GLU A N 1
ATOM 3026 C CA . GLU A 1 394 ? 17.801 48.801 79.295 1.00 23.03 392 GLU A CA 1
ATOM 3027 C C . GLU A 1 394 ? 19.066 48.027 79.554 1.00 22.75 392 GLU A C 1
ATOM 3028 O O . GLU A 1 394 ? 19.206 47.404 80.604 1.00 23.54 392 GLU A O 1
ATOM 3034 N N . LEU A 1 395 ? 20.014 48.163 78.637 1.00 22.99 393 LEU A N 1
ATOM 3035 C CA . LEU A 1 395 ? 21.274 47.436 78.729 1.00 24.40 393 LEU A CA 1
ATOM 3036 C C . LEU A 1 395 ? 22.235 48.152 79.652 1.00 25.57 393 LEU A C 1
ATOM 3037 O O . LEU A 1 395 ? 22.446 49.358 79.535 1.00 27.34 393 LEU A O 1
ATOM 3042 N N . ASN A 1 396 ? 22.804 47.438 80.600 1.00 28.59 394 ASN A N 1
ATOM 3043 C CA . ASN A 1 396 ? 23.754 48.029 81.510 1.00 29.83 394 ASN A CA 1
ATOM 3044 C C . ASN A 1 396 ? 25.108 48.156 80.813 1.00 32.62 394 ASN A C 1
ATOM 3045 O O . ASN A 1 396 ? 25.906 47.207 80.797 1.00 32.90 394 ASN A O 1
ATOM 3050 N N . ARG A 1 397 ? 25.372 49.357 80.286 1.00 33.76 395 ARG A N 1
ATOM 3051 C CA A ARG A 1 397 ? 26.590 49.608 79.517 0.50 34.91 395 ARG A CA 1
ATOM 3052 C CA B ARG A 1 397 ? 26.591 49.640 79.522 0.50 34.98 395 ARG A CA 1
ATOM 3053 C C . ARG A 1 397 ? 27.824 49.805 80.416 1.00 35.32 395 ARG A C 1
ATOM 3054 O O . ARG A 1 397 ? 28.953 49.869 79.922 1.00 36.24 395 ARG A O 1
ATOM 3069 N N . ASP A 1 398 ? 27.617 49.872 81.729 1.00 35.03 396 ASP A N 1
ATOM 3070 C CA . ASP A 1 398 ? 28.725 49.877 82.678 1.00 36.42 396 ASP A CA 1
ATOM 3071 C C . ASP A 1 398 ? 29.391 48.485 82.839 1.00 36.45 396 ASP A C 1
ATOM 3072 O O . ASP A 1 398 ? 30.489 48.370 83.418 1.00 36.10 396 ASP A O 1
ATOM 3077 N N . CYS A 1 399 ? 28.730 47.424 82.366 1.00 35.85 397 CYS A N 1
ATOM 3078 C CA . CYS A 1 399 ? 29.378 46.107 82.354 1.00 35.49 397 CYS A CA 1
ATOM 3079 C C . CYS A 1 399 ? 30.428 46.218 81.264 1.00 35.42 397 CYS A C 1
ATOM 3080 O O . CYS A 1 399 ? 30.341 47.098 80.400 1.00 35.74 397 CYS A O 1
ATOM 3083 N N . HIS A 1 400 ? 31.424 45.359 81.280 1.00 35.20 398 HIS A N 1
ATOM 3084 C CA . HIS A 1 400 ? 32.480 45.556 80.297 1.00 34.47 398 HIS A CA 1
ATOM 3085 C C . HIS A 1 400 ? 32.208 44.744 79.083 1.00 33.11 398 HIS A C 1
ATOM 3086 O O . HIS A 1 400 ? 32.762 43.666 78.954 1.00 32.19 398 HIS A O 1
ATOM 3093 N N . LEU A 1 401 ? 31.364 45.280 78.199 1.00 31.05 399 LEU A N 1
ATOM 3094 C CA . LEU A 1 401 ? 30.999 44.624 76.976 1.00 30.68 399 LEU A CA 1
ATOM 3095 C C . LEU A 1 401 ? 32.144 44.583 76.010 1.00 30.57 399 LEU A C 1
ATOM 3096 O O . LEU A 1 401 ? 32.718 45.625 75.701 1.00 30.65 399 LEU A O 1
ATOM 3101 N N . LYS A 1 402 ? 32.473 43.389 75.525 1.00 29.76 400 LYS A N 1
ATOM 3102 C CA . LYS A 1 402 ? 33.530 43.222 74.530 1.00 29.47 400 LYS A CA 1
ATOM 3103 C C . LYS A 1 402 ? 32.856 43.049 73.209 1.00 28.39 400 LYS A C 1
ATOM 3104 O O . LYS A 1 402 ? 31.825 42.377 73.115 1.00 27.80 400 LYS A O 1
ATOM 3110 N N . ARG A 1 403 ? 33.403 43.671 72.175 1.00 27.81 401 ARG A N 1
ATOM 3111 C CA . ARG A 1 403 ? 32.955 43.485 70.809 1.00 28.46 401 ARG A CA 1
ATOM 3112 C C . ARG A 1 403 ? 34.052 42.725 69.987 1.00 29.59 401 ARG A C 1
ATOM 3113 O O . ARG A 1 403 ? 34.961 43.365 69.408 1.00 29.36 401 ARG A O 1
ATOM 3121 N N . PRO A 1 404 ? 33.996 41.363 69.918 1.00 28.23 402 PRO A N 1
ATOM 3122 C CA . PRO A 1 404 ? 35.072 40.668 69.184 1.00 28.22 402 PRO A CA 1
ATOM 3123 C C . PRO A 1 404 ? 34.964 40.774 67.656 1.00 27.47 402 PRO A C 1
ATOM 3124 O O . PRO A 1 404 ? 35.952 40.511 66.939 1.00 27.39 402 PRO A O 1
ATOM 3128 N N . TYR A 1 405 ? 33.783 41.108 67.134 1.00 27.83 403 TYR A N 1
ATOM 3129 C CA . TYR A 1 405 ? 33.616 41.154 65.685 1.00 28.77 403 TYR A CA 1
ATOM 3130 C C . TYR A 1 405 ? 32.794 42.363 65.293 1.00 31.36 403 TYR A C 1
ATOM 3131 O O . TYR A 1 405 ? 32.029 42.885 66.132 1.00 30.68 403 TYR A O 1
ATOM 3140 N N . SER A 1 406 ? 32.986 42.808 64.038 1.00 32.65 404 SER A N 1
ATOM 3141 C CA . SER A 1 406 ? 32.197 43.880 63.418 1.00 34.28 404 SER A CA 1
ATOM 3142 C C . SER A 1 406 ? 32.013 43.551 61.938 1.00 34.71 404 SER A C 1
ATOM 3143 O O . SER A 1 406 ? 32.586 42.573 61.449 1.00 35.77 404 SER A O 1
ATOM 3146 N N . HIS A 1 407 ? 31.221 44.309 61.208 1.00 35.10 405 HIS A N 1
ATOM 3147 C CA . HIS A 1 407 ? 31.005 43.980 59.810 1.00 37.51 405 HIS A CA 1
ATOM 3148 C C . HIS A 1 407 ? 30.678 45.207 59.008 1.00 39.83 405 HIS A C 1
ATOM 3149 O O . HIS A 1 407 ? 30.628 46.252 59.555 1.00 40.29 405 HIS A O 1
ATOM 3156 N N . GLU A 1 408 ? 30.393 45.031 57.732 1.00 42.96 406 GLU A N 1
ATOM 3157 C CA . GLU A 1 408 ? 30.063 46.141 56.805 1.00 46.49 406 GLU A CA 1
ATOM 3158 C C . GLU A 1 408 ? 31.224 47.138 56.718 1.00 47.20 406 GLU A C 1
ATOM 3159 O O . GLU A 1 408 ? 32.199 46.916 55.986 1.00 48.13 406 GLU A O 1
ATOM 3165 N N . LEU B 1 3 ? 54.532 -12.985 79.926 1.00 54.89 1 LEU B N 1
ATOM 3166 C CA . LEU B 1 3 ? 55.420 -12.811 78.722 1.00 54.89 1 LEU B CA 1
ATOM 3167 C C . LEU B 1 3 ? 55.714 -11.332 78.345 1.00 54.57 1 LEU B C 1
ATOM 3168 O O . LEU B 1 3 ? 56.288 -10.599 79.161 1.00 54.92 1 LEU B O 1
ATOM 3173 N N . GLU B 1 4 ? 55.358 -10.898 77.133 1.00 54.01 2 GLU B N 1
ATOM 3174 C CA . GLU B 1 4 ? 55.848 -9.594 76.635 1.00 53.72 2 GLU B CA 1
ATOM 3175 C C . GLU B 1 4 ? 55.356 -8.378 77.460 1.00 52.44 2 GLU B C 1
ATOM 3176 O O . GLU B 1 4 ? 54.214 -8.364 77.950 1.00 52.33 2 GLU B O 1
ATOM 3182 N N . ASN B 1 5 ? 56.238 -7.392 77.641 1.00 49.64 3 ASN B N 1
ATOM 3183 C CA . ASN B 1 5 ? 55.845 -6.103 78.203 1.00 47.97 3 ASN B CA 1
ATOM 3184 C C . ASN B 1 5 ? 55.146 -5.253 77.145 1.00 46.28 3 ASN B C 1
ATOM 3185 O O . ASN B 1 5 ? 55.513 -5.283 75.952 1.00 44.47 3 ASN B O 1
ATOM 3190 N N . ILE B 1 6 ? 54.134 -4.492 77.558 1.00 44.27 4 ILE B N 1
ATOM 3191 C CA . ILE B 1 6 ? 53.390 -3.783 76.537 1.00 42.89 4 ILE B CA 1
ATOM 3192 C C . ILE B 1 6 ? 54.286 -2.727 75.874 1.00 42.05 4 ILE B C 1
ATOM 3193 O O . ILE B 1 6 ? 55.364 -2.395 76.375 1.00 43.18 4 ILE B O 1
ATOM 3198 N N . MET B 1 7 ? 53.882 -2.314 74.689 1.00 40.62 5 MET B N 1
ATOM 3199 C CA . MET B 1 7 ? 54.259 -1.038 74.151 1.00 39.63 5 MET B CA 1
ATOM 3200 C C . MET B 1 7 ? 54.001 0.020 75.223 1.00 38.93 5 MET B C 1
ATOM 3201 O O . MET B 1 7 ? 52.959 0.027 75.872 1.00 39.14 5 MET B O 1
ATOM 3206 N N . THR B 1 8 ? 54.977 0.897 75.424 1.00 37.78 6 THR B N 1
ATOM 3207 C CA . THR B 1 8 ? 54.846 2.000 76.355 1.00 35.96 6 THR B CA 1
ATOM 3208 C C . THR B 1 8 ? 54.209 3.156 75.556 1.00 33.30 6 THR B C 1
ATOM 3209 O O . THR B 1 8 ? 54.662 3.450 74.467 1.00 32.78 6 THR B O 1
ATOM 3213 N N . LEU B 1 9 ? 53.129 3.765 76.048 1.00 30.17 7 LEU B N 1
ATOM 3214 C CA . LEU B 1 9 ? 52.439 4.806 75.283 1.00 27.49 7 LEU B CA 1
ATOM 3215 C C . LEU B 1 9 ? 52.607 6.177 75.942 1.00 25.56 7 LEU B C 1
ATOM 3216 O O . LEU B 1 9 ? 52.552 6.284 77.119 1.00 23.11 7 LEU B O 1
ATOM 3221 N N . PRO B 1 10 ? 52.773 7.240 75.160 1.00 25.53 8 PRO B N 1
ATOM 3222 C CA . PRO B 1 10 ? 52.917 8.536 75.837 1.00 25.39 8 PRO B CA 1
ATOM 3223 C C . PRO B 1 10 ? 51.549 9.126 76.210 1.00 26.11 8 PRO B C 1
ATOM 3224 O O . PRO B 1 10 ? 50.508 8.750 75.629 1.00 24.88 8 PRO B O 1
ATOM 3228 N N . LYS B 1 11 ? 51.585 10.103 77.093 1.00 26.21 9 LYS B N 1
ATOM 3229 C CA . LYS B 1 11 ? 50.439 10.958 77.313 1.00 27.17 9 LYS B CA 1
ATOM 3230 C C . LYS B 1 11 ? 50.307 12.062 76.226 1.00 26.76 9 LYS B C 1
ATOM 3231 O O . LYS B 1 11 ? 51.249 12.394 75.486 1.00 25.94 9 LYS B O 1
ATOM 3237 N N . ILE B 1 12 ? 49.121 12.660 76.163 1.00 25.86 10 ILE B N 1
ATOM 3238 C CA . ILE B 1 12 ? 48.843 13.790 75.308 1.00 24.35 10 ILE B CA 1
ATOM 3239 C C . ILE B 1 12 ? 49.329 15.059 76.011 1.00 25.33 10 ILE B C 1
ATOM 3240 O O . ILE B 1 12 ? 49.074 15.227 77.205 1.00 25.18 10 ILE B O 1
ATOM 3245 N N . LYS B 1 13 ? 50.100 15.904 75.287 1.00 25.28 11 LYS B N 1
ATOM 3246 C CA . LYS B 1 13 ? 50.735 17.092 75.881 1.00 26.23 11 LYS B CA 1
ATOM 3247 C C . LYS B 1 13 ? 49.914 18.343 75.518 1.00 25.68 11 LYS B C 1
ATOM 3248 O O . LYS B 1 13 ? 49.609 19.150 76.379 1.00 28.58 11 LYS B O 1
ATOM 3254 N N . HIS B 1 14 ? 49.586 18.519 74.256 1.00 26.58 12 HIS B N 1
ATOM 3255 C CA . HIS B 1 14 ? 48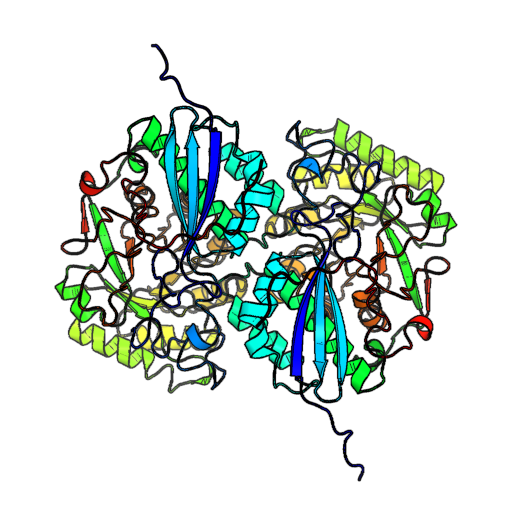.962 19.733 73.819 1.00 27.62 12 HIS B CA 1
ATOM 3256 C C . HIS B 1 14 ? 47.888 19.376 72.851 1.00 27.85 12 HIS B C 1
ATOM 3257 O O . HIS B 1 14 ? 48.034 18.405 72.068 1.00 28.64 12 HIS B O 1
ATOM 3264 N N . VAL B 1 15 ? 46.826 20.192 72.824 1.00 26.00 13 VAL B N 1
ATOM 3265 C CA . VAL B 1 15 ? 45.930 20.224 71.691 1.00 25.38 13 VAL B CA 1
ATOM 3266 C C . VAL B 1 15 ? 45.921 21.666 71.157 1.00 26.21 13 VAL B C 1
ATOM 3267 O O . VAL B 1 15 ? 46.051 22.616 71.946 1.00 27.30 13 VAL B O 1
ATOM 3271 N N . ARG B 1 16 ? 45.764 21.820 69.841 1.00 26.87 14 ARG B N 1
ATOM 3272 C CA . ARG B 1 16 ? 45.818 23.137 69.198 1.00 27.73 14 ARG B CA 1
ATOM 3273 C C . ARG B 1 16 ? 44.853 23.054 68.104 1.00 26.08 14 ARG B C 1
ATOM 3274 O O . ARG B 1 16 ? 44.617 21.968 67.552 1.00 27.65 14 ARG B O 1
ATOM 3282 N N . ALA B 1 17 ? 44.257 24.200 67.781 1.00 25.91 15 ALA B N 1
ATOM 3283 C CA . ALA B 1 17 ? 43.216 24.293 66.811 1.00 25.73 15 ALA B CA 1
ATOM 3284 C C . ALA B 1 17 ? 43.528 25.480 65.893 1.00 26.44 15 ALA B C 1
ATOM 3285 O O . ALA B 1 17 ? 43.972 26.522 66.372 1.00 28.55 15 ALA B O 1
ATOM 3287 N N . TRP B 1 18 ? 43.304 25.294 64.602 1.00 27.84 16 TRP B N 1
ATOM 3288 C CA . TRP B 1 18 ? 43.432 26.337 63.564 1.00 28.63 16 TRP B CA 1
ATOM 3289 C C . TRP B 1 18 ? 42.206 26.338 62.682 1.00 28.32 16 TRP B C 1
ATOM 3290 O O . TRP B 1 18 ? 41.461 25.334 62.584 1.00 27.55 16 TRP B O 1
ATOM 3301 N N . PHE B 1 19 ? 42.015 27.437 61.954 1.00 27.29 17 PHE B N 1
ATOM 3302 C CA . PHE B 1 19 ? 41.107 27.374 60.841 1.00 27.25 17 PHE B CA 1
ATOM 3303 C C . PHE B 1 19 ? 41.682 27.938 59.561 1.00 28.35 17 PHE B C 1
ATOM 3304 O O . PHE B 1 19 ? 42.655 28.727 59.603 1.00 29.49 17 PHE B O 1
ATOM 3312 N N . ILE B 1 20 ? 41.059 27.542 58.455 1.00 28.45 18 ILE B N 1
ATOM 3313 C CA . ILE B 1 20 ? 41.147 28.257 57.175 1.00 30.66 18 ILE B CA 1
ATOM 3314 C C . ILE B 1 20 ? 39.772 28.514 56.581 1.00 30.57 18 ILE B C 1
ATOM 3315 O O . ILE B 1 20 ? 38.801 27.798 56.863 1.00 31.31 18 ILE B O 1
ATOM 3320 N N . GLY B 1 21 ? 39.675 29.528 55.735 1.00 30.00 19 GLY B N 1
ATOM 3321 C CA . GLY B 1 21 ? 38.442 29.786 54.987 1.00 28.94 19 GLY B CA 1
ATOM 3322 C C . GLY B 1 21 ? 37.388 30.367 55.924 1.00 28.28 19 GLY B C 1
ATOM 3323 O O . GLY B 1 21 ? 37.708 30.821 56.994 1.00 26.52 19 GLY B O 1
ATOM 3324 N N . GLY B 1 22 ? 36.141 30.322 55.511 1.00 29.60 20 GLY B N 1
ATOM 3325 C CA . GLY B 1 22 ? 35.046 30.896 56.319 1.00 31.31 20 GLY B CA 1
ATOM 3326 C C . GLY B 1 22 ? 35.043 32.413 56.454 1.00 32.55 20 GLY B C 1
ATOM 3327 O O . GLY B 1 22 ? 35.995 33.113 56.025 1.00 33.25 20 GLY B O 1
ATOM 3328 N N . ALA B 1 23 ? 34.005 32.950 57.096 1.00 31.55 21 ALA B N 1
ATOM 3329 C CA . ALA B 1 23 ? 33.781 34.382 57.081 1.00 31.75 21 ALA B CA 1
ATOM 3330 C C . ALA B 1 23 ? 34.915 35.266 57.636 1.00 32.59 21 ALA B C 1
ATOM 3331 O O . ALA B 1 23 ? 34.943 36.466 57.337 1.00 34.00 21 ALA B O 1
ATOM 3333 N N . THR B 1 24 ? 35.816 34.735 58.447 1.00 32.92 22 THR B N 1
ATOM 3334 C CA . THR B 1 24 ? 36.907 35.555 59.014 1.00 33.87 22 THR B CA 1
ATOM 3335 C C . THR B 1 24 ? 38.303 35.317 58.342 1.00 34.57 22 THR B C 1
ATOM 3336 O O . THR B 1 24 ? 39.360 35.679 58.879 1.00 34.28 22 THR B O 1
ATOM 3340 N N . ALA B 1 25 ? 38.283 34.724 57.171 1.00 35.68 23 ALA B N 1
ATOM 3341 C CA . ALA B 1 25 ? 39.511 34.541 56.420 1.00 38.68 23 ALA B CA 1
ATOM 3342 C C . ALA B 1 25 ? 39.181 34.526 54.919 1.00 40.16 23 ALA B C 1
ATOM 3343 O O . ALA B 1 25 ? 38.212 35.173 54.464 1.00 40.29 23 ALA B O 1
ATOM 3345 N N . GLU B 1 26 ? 39.979 33.798 54.143 1.00 42.66 24 GLU B N 1
ATOM 3346 C CA . GLU B 1 26 ? 39.883 33.879 52.691 1.00 45.32 24 GLU B CA 1
ATOM 3347 C C . GLU B 1 26 ? 38.801 32.929 52.215 1.00 45.25 24 GLU B C 1
ATOM 3348 O O . GLU B 1 26 ? 38.931 31.707 52.376 1.00 45.16 24 GLU B O 1
ATOM 3354 N N . LYS B 1 27 ? 37.738 33.481 51.627 1.00 45.43 25 LYS B N 1
ATOM 3355 C CA . LYS B 1 27 ? 36.658 32.626 51.135 1.00 45.78 25 LYS B CA 1
ATOM 3356 C C . LYS B 1 27 ? 37.129 31.732 49.968 1.00 45.65 25 LYS B C 1
ATOM 3357 O O . LYS B 1 27 ? 38.047 32.115 49.228 1.00 45.88 25 LYS B O 1
ATOM 3363 N N . GLY B 1 28 ? 36.521 30.549 49.821 1.00 44.60 26 GLY B N 1
ATOM 3364 C CA . GLY B 1 28 ? 36.882 29.590 48.762 1.00 43.89 26 GLY B CA 1
ATOM 3365 C C . GLY B 1 28 ? 38.082 28.691 49.082 1.00 43.47 26 GLY B C 1
ATOM 3366 O O . GLY B 1 28 ? 38.651 28.065 48.178 1.00 42.91 26 GLY B O 1
ATOM 3367 N N . ALA B 1 29 ? 38.443 28.601 50.364 1.00 41.96 27 ALA B N 1
ATOM 3368 C CA . ALA B 1 29 ? 39.558 27.746 50.824 1.00 42.01 27 ALA B CA 1
ATOM 3369 C C . ALA B 1 29 ? 39.431 26.224 50.587 1.00 41.86 27 ALA B C 1
ATOM 3370 O O . ALA B 1 29 ? 40.451 25.524 50.498 1.00 42.37 27 ALA B O 1
ATOM 3372 N N . GLY B 1 30 ? 38.208 25.706 50.484 1.00 41.49 28 GLY B N 1
ATOM 3373 C CA . GLY B 1 30 ? 38.000 24.262 50.278 1.00 40.92 28 GLY B CA 1
ATOM 3374 C C . GLY B 1 30 ? 38.346 23.557 51.580 1.00 40.50 28 GLY B C 1
ATOM 3375 O O . GLY B 1 30 ? 37.959 24.029 52.664 1.00 41.08 28 GLY B O 1
ATOM 3376 N N . GLY B 1 31 ? 39.103 22.464 51.496 1.00 39.76 29 GLY B N 1
ATOM 3377 C CA . GLY B 1 31 ? 39.559 21.780 52.694 1.00 38.88 29 GLY B CA 1
ATOM 3378 C C . GLY B 1 31 ? 38.393 21.005 53.323 1.00 38.54 29 GLY B C 1
ATOM 3379 O O . GLY B 1 31 ? 37.586 20.394 52.611 1.00 37.98 29 GLY B O 1
ATOM 3380 N N . GLY B 1 32 ? 38.298 21.090 54.651 1.00 37.86 30 GLY B N 1
ATOM 3381 C CA . GLY B 1 32 ? 37.263 20.377 55.426 1.00 37.92 30 GLY B CA 1
ATOM 3382 C C . GLY B 1 32 ? 35.832 20.815 55.176 1.00 36.68 30 GLY B C 1
ATOM 3383 O O . GLY B 1 32 ? 34.940 19.996 55.215 1.00 36.92 30 GLY B O 1
ATOM 3384 N N . ASP B 1 33 ? 35.608 22.102 54.929 1.00 36.46 31 ASP B N 1
ATOM 3385 C CA . ASP B 1 33 ? 34.293 22.595 54.560 1.00 35.93 31 ASP B CA 1
ATOM 3386 C C . ASP B 1 33 ? 34.051 22.455 53.052 1.00 37.40 31 ASP B C 1
ATOM 3387 O O . ASP B 1 33 ? 34.521 23.300 52.262 1.00 37.21 31 ASP B O 1
ATOM 3392 N N . TYR B 1 34 ? 33.290 21.418 52.667 1.00 37.90 32 TYR B N 1
ATOM 3393 C CA . TYR B 1 34 ? 33.026 21.100 51.255 1.00 39.19 32 TYR B CA 1
ATOM 3394 C C . TYR B 1 34 ? 32.385 22.265 50.480 1.00 39.90 32 TYR B C 1
ATOM 3395 O O . TYR B 1 34 ? 32.440 22.299 49.233 1.00 40.08 32 TYR B O 1
ATOM 3404 N N . HIS B 1 35 ? 31.747 23.201 51.185 1.00 39.49 33 HIS B N 1
ATOM 3405 C CA . HIS B 1 35 ? 30.954 24.219 50.494 1.00 39.39 33 HIS B CA 1
ATOM 3406 C C . HIS B 1 35 ? 31.681 25.548 50.472 1.00 39.36 33 HIS B C 1
ATOM 3407 O O . HIS B 1 35 ? 31.128 26.562 50.027 1.00 39.04 33 HIS B O 1
ATOM 3414 N N . ASP B 1 36 ? 32.907 25.539 51.003 1.00 40.71 34 ASP B N 1
ATOM 3415 C CA . ASP B 1 36 ? 33.791 26.692 50.916 1.00 41.31 34 ASP B CA 1
ATOM 3416 C C . ASP B 1 36 ? 34.568 26.733 49.556 1.00 42.15 34 ASP B C 1
ATOM 3417 O O . ASP B 1 36 ? 35.791 26.539 49.491 1.00 41.75 34 ASP B O 1
ATOM 3422 N N . GLN B 1 37 ? 33.809 26.986 48.495 1.00 43.25 35 GLN B N 1
ATOM 3423 C CA . GLN B 1 37 ? 34.270 26.890 47.115 1.00 43.89 35 GLN B CA 1
ATOM 3424 C C . GLN B 1 37 ? 34.185 28.244 46.388 1.00 44.99 35 GLN B C 1
ATOM 3425 O O . GLN B 1 37 ? 33.574 29.204 46.886 1.00 44.54 35 GLN B O 1
ATOM 3431 N N . GLY B 1 38 ? 34.811 28.324 45.211 1.00 45.67 36 GLY B N 1
ATOM 3432 C CA . GLY B 1 38 ? 34.782 29.559 44.423 1.00 47.11 36 GLY B CA 1
ATOM 3433 C C . GLY B 1 38 ? 33.497 29.742 43.620 1.00 48.01 36 GLY B C 1
ATOM 3434 O O . GLY B 1 38 ? 32.462 29.157 43.947 1.00 47.86 36 GLY B O 1
ATOM 3435 N N . GLY B 1 39 ? 33.569 30.571 42.569 1.00 48.60 37 GLY B N 1
ATOM 3436 C CA . GLY B 1 39 ? 32.458 30.781 41.641 1.00 48.13 37 GLY B CA 1
ATOM 3437 C C . GLY B 1 39 ? 32.297 29.597 40.705 1.00 48.09 37 GLY B C 1
ATOM 3438 O O . GLY B 1 39 ? 33.173 28.714 40.637 1.00 48.52 37 GLY B O 1
ATOM 3439 N N . ASN B 1 40 ? 31.154 29.561 40.019 1.00 47.63 38 ASN B N 1
ATOM 3440 C CA . ASN B 1 40 ? 30.818 28.538 39.007 1.00 47.40 38 ASN B CA 1
ATOM 3441 C C . ASN B 1 40 ? 30.943 27.056 39.326 1.00 46.83 38 ASN B C 1
ATOM 3442 O O . ASN B 1 40 ? 31.155 26.232 38.425 1.00 47.51 38 ASN B O 1
ATOM 3447 N N . HIS B 1 41 ? 30.759 26.709 40.593 1.00 45.46 39 HIS B N 1
ATOM 3448 C CA . HIS B 1 41 ? 30.853 25.332 41.046 1.00 43.60 39 HIS B CA 1
ATOM 3449 C C . HIS B 1 41 ? 29.467 24.675 40.928 1.00 42.70 39 HIS B C 1
ATOM 3450 O O . HIS B 1 41 ? 28.444 25.320 41.183 1.00 41.84 39 HIS B O 1
ATOM 3457 N N . TRP B 1 42 ? 29.418 23.415 40.481 1.00 41.17 40 TRP B N 1
ATOM 3458 C CA . TRP B 1 42 ? 28.144 22.699 40.423 1.00 40.17 40 TRP B CA 1
ATOM 3459 C C . TRP B 1 42 ? 27.511 22.713 41.836 1.00 39.34 40 TRP B C 1
ATOM 3460 O O . TRP B 1 42 ? 26.287 22.716 41.967 1.00 39.11 40 TRP B O 1
ATOM 3471 N N . ILE B 1 43 ? 28.361 22.754 42.873 1.00 38.47 41 ILE B N 1
ATOM 3472 C CA . ILE B 1 43 ? 27.888 22.587 44.256 1.00 37.54 41 ILE B CA 1
ATOM 3473 C C . ILE B 1 43 ? 27.067 23.778 44.753 1.00 38.13 41 ILE B C 1
ATOM 3474 O O . ILE B 1 43 ? 26.363 23.692 45.772 1.00 37.63 41 ILE B O 1
ATOM 3479 N N . ASP B 1 44 ? 27.154 24.880 44.003 1.00 36.98 42 ASP B N 1
ATOM 3480 C CA . ASP B 1 44 ? 26.450 26.119 44.308 1.00 36.97 42 ASP B CA 1
ATOM 3481 C C . ASP B 1 44 ? 25.485 26.506 43.199 1.00 34.81 42 ASP B C 1
ATOM 3482 O O . ASP B 1 44 ? 24.920 27.582 43.217 1.00 35.58 42 ASP B O 1
ATOM 3487 N N . ASP B 1 45 ? 25.228 25.588 42.277 1.00 35.42 43 ASP B N 1
ATOM 3488 C CA . ASP B 1 45 ? 24.402 25.868 41.111 1.00 34.40 43 ASP B CA 1
ATOM 3489 C C . ASP B 1 45 ? 22.890 25.609 41.260 1.00 33.37 43 ASP B C 1
ATOM 3490 O O . ASP B 1 45 ? 22.364 24.591 40.788 1.00 32.64 43 ASP B O 1
ATOM 3495 N N . HIS B 1 46 ? 22.189 26.595 41.816 1.00 33.33 44 HIS B N 1
ATOM 3496 C CA . HIS B 1 46 ? 20.745 26.535 41.978 1.00 32.03 44 HIS B CA 1
ATOM 3497 C C . HIS B 1 46 ? 20.322 25.230 42.715 1.00 30.68 44 HIS B C 1
ATOM 3498 O O . HIS B 1 46 ? 19.458 24.489 42.257 1.00 31.19 44 HIS B O 1
ATOM 3505 N N . ILE B 1 47 ? 20.975 24.943 43.827 1.00 28.76 45 ILE B N 1
ATOM 3506 C CA . ILE B 1 47 ? 20.697 23.687 44.539 1.00 28.07 45 ILE B CA 1
ATOM 3507 C C . ILE B 1 47 ? 19.486 23.983 45.458 1.00 26.30 45 ILE B C 1
ATOM 3508 O O . ILE B 1 47 ? 19.500 24.994 46.164 1.00 26.69 45 ILE B O 1
ATOM 3513 N N . ALA B 1 48 ? 18.482 23.097 45.453 1.00 25.95 46 ALA B N 1
ATOM 3514 C CA . ALA B 1 48 ? 17.285 23.269 46.316 1.00 23.96 46 ALA B CA 1
ATOM 3515 C C . ALA B 1 48 ? 17.674 23.158 47.804 1.00 22.73 46 ALA B C 1
ATOM 3516 O O . ALA B 1 48 ? 18.457 22.302 48.172 1.00 24.11 46 ALA B O 1
ATOM 3518 N N . THR B 1 49 ? 17.146 24.044 48.629 1.00 23.73 47 THR B N 1
ATOM 3519 C CA . THR B 1 49 ? 17.498 24.117 50.045 1.00 22.76 47 THR B CA 1
ATOM 3520 C C . THR B 1 49 ? 16.286 24.610 50.840 1.00 23.54 47 THR B C 1
ATOM 3521 O O . THR B 1 49 ? 15.348 25.127 50.281 1.00 23.73 47 THR B O 1
ATOM 3525 N N . PRO B 1 50 ? 16.366 24.564 52.195 1.00 25.05 48 PRO B N 1
ATOM 3526 C CA . PRO B 1 50 ? 15.266 25.223 52.946 1.00 25.06 48 PRO B CA 1
ATOM 3527 C C . PRO B 1 50 ? 15.122 26.757 52.673 1.00 25.97 48 PRO B C 1
ATOM 3528 O O . PRO B 1 50 ? 14.123 27.399 53.048 1.00 25.89 48 PRO B O 1
ATOM 3532 N N . MET B 1 51 ? 16.141 27.343 52.056 1.00 25.63 49 MET B N 1
ATOM 3533 C CA . MET B 1 51 ? 16.151 28.777 51.776 1.00 27.05 49 MET B CA 1
ATOM 3534 C C . MET B 1 51 ? 15.766 29.153 50.316 1.00 28.76 49 MET B C 1
ATOM 3535 O O . MET B 1 51 ? 15.579 30.347 50.008 1.00 28.33 49 MET B O 1
ATOM 3540 N N . SER B 1 52 ? 15.668 28.165 49.437 1.00 30.34 50 SER B N 1
ATOM 3541 C CA . SER B 1 52 ? 15.565 28.494 47.992 1.00 31.05 50 SER B CA 1
ATOM 3542 C C . SER B 1 52 ? 14.177 29.029 47.580 1.00 31.54 50 SER B C 1
ATOM 3543 O O . SER B 1 52 ? 13.982 29.553 46.482 1.00 30.57 50 SER B O 1
ATOM 3546 N N . LYS B 1 53 ? 13.213 28.921 48.498 1.00 31.34 51 LYS B N 1
ATOM 3547 C CA . LYS B 1 53 ? 11.917 29.570 48.349 1.00 29.74 51 LYS B CA 1
ATOM 3548 C C . LYS B 1 53 ? 12.023 31.079 48.357 1.00 29.88 51 LYS B C 1
ATOM 3549 O O . LYS B 1 53 ? 11.099 31.777 47.946 1.00 29.88 51 LYS B O 1
ATOM 3555 N N . TYR B 1 54 ? 13.138 31.606 48.832 1.00 29.39 52 TYR B N 1
ATOM 3556 C CA . TYR B 1 54 ? 13.343 33.042 48.889 1.00 29.58 52 TYR B CA 1
ATOM 3557 C C . TYR B 1 54 ? 14.109 33.469 47.619 1.00 31.30 52 TYR B C 1
ATOM 3558 O O . TYR B 1 54 ? 15.162 32.876 47.317 1.00 29.47 52 TYR B O 1
ATOM 3567 N N . ARG B 1 55 ? 13.579 34.465 46.895 1.00 32.22 53 ARG B N 1
ATOM 3568 C CA . ARG B 1 55 ? 14.201 34.837 45.591 1.00 33.99 53 ARG B CA 1
ATOM 3569 C C . ARG B 1 55 ? 15.683 35.198 45.692 1.00 33.19 53 ARG B C 1
ATOM 3570 O O . ARG B 1 55 ? 16.488 34.810 44.841 1.00 32.85 53 ARG B O 1
ATOM 3578 N N . ASP B 1 56 ? 16.040 35.876 46.773 1.00 32.90 54 ASP B N 1
ATOM 3579 C CA . ASP B 1 56 ? 17.393 36.281 47.039 1.00 33.45 54 ASP B CA 1
ATOM 3580 C C . ASP B 1 56 ? 18.333 35.151 47.360 1.00 32.80 54 ASP B C 1
ATOM 3581 O O . ASP B 1 56 ? 19.535 35.318 47.212 1.00 32.85 54 ASP B O 1
ATOM 3586 N N . TYR B 1 57 ? 17.802 34.007 47.801 1.00 31.04 55 TYR B N 1
ATOM 3587 C CA . TYR B 1 57 ? 18.664 32.875 48.185 1.00 30.99 55 TYR B CA 1
ATOM 3588 C C . TYR B 1 57 ? 18.439 31.671 47.303 1.00 30.66 55 TYR B C 1
ATOM 3589 O O . TYR B 1 57 ? 18.906 30.549 47.607 1.00 31.15 55 TYR B O 1
ATOM 3598 N N . GLU B 1 58 ? 17.739 31.877 46.193 1.00 30.81 56 GLU B N 1
ATOM 3599 C CA . GLU B 1 58 ? 17.443 30.736 45.306 1.00 30.92 56 GLU B CA 1
ATOM 3600 C C . GLU B 1 58 ? 18.631 30.196 44.456 1.00 31.42 56 GLU B C 1
ATOM 3601 O O . GLU B 1 58 ? 18.831 28.978 44.348 1.00 31.08 56 GLU B O 1
ATOM 3607 N N . GLN B 1 59 ? 19.411 31.093 43.842 1.00 32.65 57 GLN B N 1
ATOM 3608 C CA . GLN B 1 59 ? 20.475 30.634 42.911 1.00 33.30 57 GLN B CA 1
ATOM 3609 C C . GLN B 1 59 ? 21.688 30.085 43.619 1.00 32.66 57 GLN B C 1
ATOM 3610 O O . GLN B 1 59 ? 22.299 29.133 43.128 1.00 33.91 57 GLN B O 1
ATOM 3616 N N . SER B 1 60 ? 22.048 30.664 44.763 1.00 32.17 58 SER B N 1
ATOM 3617 C CA . SER B 1 60 ? 23.300 30.289 45.424 1.00 31.31 58 SER B CA 1
ATOM 3618 C C . SER B 1 60 ? 23.110 29.896 46.912 1.00 30.70 58 SER B C 1
ATOM 3619 O O . SER B 1 60 ? 22.447 30.615 47.648 1.00 30.44 58 SER B O 1
ATOM 3622 N N . ARG B 1 61 ? 23.765 28.812 47.341 1.00 30.58 59 ARG B N 1
ATOM 3623 C CA . ARG B 1 61 ? 23.811 28.454 48.771 1.00 29.97 59 ARG B CA 1
ATOM 3624 C C . ARG B 1 61 ? 24.778 29.321 49.458 1.00 29.00 59 ARG B C 1
ATOM 3625 O O . ARG B 1 61 ? 24.546 29.759 50.608 1.00 28.20 59 ARG B O 1
ATOM 3633 N N . GLN B 1 62 ? 25.862 29.681 48.745 1.00 28.16 60 GLN B N 1
ATOM 3634 C CA . GLN B 1 62 ? 26.761 30.675 49.290 1.00 27.54 60 GLN B CA 1
ATOM 3635 C C . GLN B 1 62 ? 26.036 31.962 49.692 1.00 27.67 60 GLN B C 1
ATOM 3636 O O . GLN B 1 62 ? 26.421 32.591 50.672 1.00 27.15 60 GLN B O 1
ATOM 3642 N N . SER B 1 63 ? 25.019 32.374 48.939 1.00 28.24 61 SER B N 1
ATOM 3643 C CA . SER B 1 63 ? 24.355 33.628 49.271 1.00 29.05 61 SER B CA 1
ATOM 3644 C C . SER B 1 63 ? 23.724 33.667 50.699 1.00 29.52 61 SER B C 1
ATOM 3645 O O . SER B 1 63 ? 23.801 34.705 51.369 1.00 27.81 61 SER B O 1
ATOM 3648 N N . PHE B 1 64 ? 23.128 32.540 51.146 1.00 29.38 62 PHE B N 1
ATOM 3649 C CA . PHE B 1 64 ? 22.536 32.526 52.505 1.00 30.34 62 PHE B CA 1
ATOM 3650 C C . PHE B 1 64 ? 23.579 32.200 53.580 1.00 30.61 62 PHE B C 1
ATOM 3651 O O . PHE B 1 64 ? 23.320 32.327 54.767 1.00 31.12 62 PHE B O 1
ATOM 3659 N N . GLY B 1 65 ? 24.774 31.785 53.155 1.00 29.75 63 G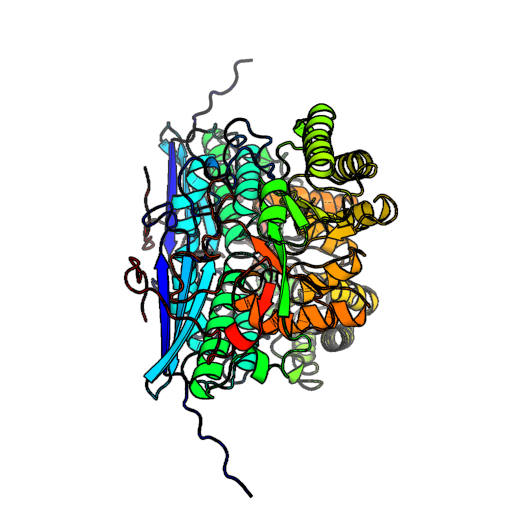LY B N 1
ATOM 3660 C CA . GLY B 1 65 ? 25.898 31.654 54.053 1.00 27.91 63 GLY B CA 1
ATOM 3661 C C . GLY B 1 65 ? 26.344 30.235 54.346 1.00 28.21 63 GLY B C 1
ATOM 3662 O O . GLY B 1 65 ? 26.877 29.997 55.406 1.00 28.00 63 GLY B O 1
ATOM 3663 N N . ILE B 1 66 ? 26.182 29.304 53.406 1.00 28.41 64 ILE B N 1
ATOM 3664 C CA . ILE B 1 66 ? 26.654 27.917 53.602 1.00 29.10 64 ILE B CA 1
ATOM 3665 C C . ILE B 1 66 ? 28.171 27.779 53.825 1.00 29.41 64 ILE B C 1
ATOM 3666 O O . ILE B 1 66 ? 28.653 26.673 54.140 1.00 30.13 64 ILE B O 1
ATOM 3671 N N . ASN B 1 67 ? 28.928 28.885 53.631 1.00 29.72 65 ASN B N 1
ATOM 3672 C CA . ASN B 1 67 ? 30.422 28.849 53.616 1.00 30.08 65 ASN B CA 1
ATOM 3673 C C . ASN B 1 67 ? 30.989 29.714 54.732 1.00 29.17 65 ASN B C 1
ATOM 3674 O O . ASN B 1 67 ? 32.160 30.046 54.739 1.00 28.86 65 ASN B O 1
ATOM 3679 N N . VAL B 1 68 ? 30.147 30.143 55.674 1.00 27.60 66 VAL B N 1
ATOM 3680 C CA . VAL B 1 68 ? 30.617 31.054 56.715 1.00 25.10 66 VAL B CA 1
ATOM 3681 C C . VAL B 1 68 ? 31.602 30.453 57.716 1.00 24.69 66 VAL B C 1
ATOM 3682 O O . VAL B 1 68 ? 32.410 31.186 58.304 1.00 24.17 66 VAL B O 1
ATOM 3686 N N . LEU B 1 69 ? 31.510 29.122 57.926 1.00 24.78 67 LEU B N 1
ATOM 3687 C CA . LEU B 1 69 ? 32.231 28.422 59.000 1.00 24.67 67 LEU B CA 1
ATOM 3688 C C . LEU B 1 69 ? 33.708 28.091 58.611 1.00 25.50 67 LEU B C 1
ATOM 3689 O O . LEU B 1 69 ? 34.654 28.320 59.394 1.00 26.54 67 LEU B O 1
ATOM 3694 N N . GLY B 1 70 ? 33.861 27.558 57.408 1.00 25.99 68 GLY B N 1
ATOM 3695 C CA . GLY B 1 70 ? 35.198 27.186 56.935 1.00 25.81 68 GLY B CA 1
ATOM 3696 C C . GLY B 1 70 ? 35.672 25.952 57.672 1.00 26.94 68 GLY B C 1
ATOM 3697 O O . GLY B 1 70 ? 34.846 25.182 58.266 1.00 24.53 68 GLY B O 1
ATOM 3698 N N . THR B 1 71 ? 36.989 25.795 57.690 1.00 25.64 69 THR B N 1
ATOM 3699 C CA . THR B 1 71 ? 37.576 24.511 58.047 1.00 26.57 69 THR B CA 1
ATOM 3700 C C . THR B 1 71 ? 38.192 24.544 59.407 1.00 25.04 69 THR B C 1
ATOM 3701 O O . THR B 1 71 ? 39.039 25.387 59.718 1.00 26.79 69 THR B O 1
ATOM 3705 N N . LEU B 1 72 ? 37.780 23.629 60.272 1.00 24.23 70 LEU B N 1
ATOM 3706 C CA . LEU B 1 72 ? 38.466 23.497 61.521 1.00 23.13 70 LEU B CA 1
ATOM 3707 C C . LEU B 1 72 ? 39.567 22.438 61.374 1.00 23.68 70 LEU B C 1
ATOM 3708 O O . LEU B 1 7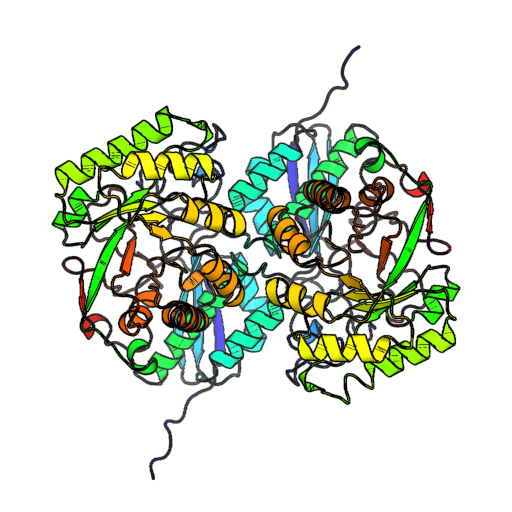2 ? 39.348 21.378 60.776 1.00 25.19 70 LEU B O 1
ATOM 3713 N N . ILE B 1 73 ? 40.716 22.709 61.969 1.00 24.36 71 ILE B N 1
ATOM 3714 C CA . ILE B 1 73 ? 41.829 21.750 62.020 1.00 23.58 71 ILE B CA 1
ATOM 3715 C C . ILE B 1 73 ? 42.194 21.558 63.475 1.00 23.16 71 ILE B C 1
ATOM 3716 O O . ILE B 1 73 ? 42.568 22.489 64.185 1.00 25.09 71 ILE B O 1
ATOM 3721 N N . VAL B 1 74 ? 42.126 20.325 63.938 1.00 22.92 72 VAL B N 1
ATOM 3722 C CA . VAL B 1 74 ? 42.624 20.011 65.250 1.00 21.83 72 VAL B CA 1
ATOM 3723 C C . VAL B 1 74 ? 43.878 19.161 65.203 1.00 21.99 72 VAL B C 1
ATOM 3724 O O . VAL B 1 74 ? 43.916 18.144 64.527 1.00 24.15 72 VAL B O 1
ATOM 3728 N N . GLU B 1 75 ? 44.883 19.556 65.941 1.00 24.00 73 GLU B N 1
ATOM 3729 C CA . GLU B 1 75 ? 46.074 18.748 66.062 1.00 24.35 73 GLU B CA 1
ATOM 3730 C C . GLU B 1 75 ? 46.361 18.442 67.515 1.00 24.26 73 GLU B C 1
ATOM 3731 O O . GLU B 1 75 ? 46.411 19.320 68.366 1.00 25.25 73 GLU B O 1
ATOM 3737 N N . VAL B 1 76 ? 46.588 17.164 67.809 1.00 23.74 74 VAL B N 1
ATOM 3738 C CA . VAL B 1 76 ? 46.959 16.723 69.115 1.00 24.30 74 VAL B CA 1
ATOM 3739 C C . VAL B 1 76 ? 48.455 16.255 69.151 1.00 25.93 74 VAL B C 1
ATOM 3740 O O . VAL B 1 76 ? 48.909 15.547 68.241 1.00 26.36 74 VAL B O 1
ATOM 3744 N N . GLU B 1 77 ? 49.191 16.709 70.147 1.00 27.43 75 GLU B N 1
ATOM 3745 C CA . GLU B 1 77 ? 50.618 16.406 70.256 1.00 29.89 75 GLU B CA 1
ATOM 3746 C C . GLU B 1 77 ? 50.900 15.593 71.501 1.00 29.60 75 GLU B C 1
ATOM 3747 O O . GLU B 1 77 ? 50.610 16.015 72.605 1.00 29.50 75 GLU B O 1
ATOM 3753 N N . ALA B 1 78 ? 51.467 14.403 71.305 1.00 29.82 76 ALA B N 1
ATOM 3754 C CA . ALA B 1 78 ? 51.930 13.593 72.423 1.00 30.10 76 ALA B CA 1
ATOM 3755 C C . ALA B 1 78 ? 53.222 14.120 73.042 1.00 30.61 76 ALA B C 1
ATOM 3756 O O . ALA B 1 78 ? 53.907 14.991 72.484 1.00 30.28 76 ALA B O 1
ATOM 3758 N N . GLU B 1 79 ? 53.512 13.639 74.228 1.00 31.00 77 GLU B N 1
ATOM 3759 C CA . GLU B 1 79 ? 54.708 14.028 74.931 1.00 33.22 77 GLU B CA 1
ATOM 3760 C C . GLU B 1 79 ? 56.004 13.558 74.240 1.00 32.70 77 GLU B C 1
ATOM 3761 O O . GLU B 1 79 ? 57.048 14.121 74.486 1.00 33.65 77 GLU B O 1
ATOM 3767 N N . ASN B 1 80 ? 55.914 12.550 73.381 1.00 33.85 78 ASN B N 1
ATOM 3768 C CA . ASN B 1 80 ? 57.083 12.059 72.640 1.00 33.78 78 ASN B CA 1
ATOM 3769 C C . ASN B 1 80 ? 57.237 12.849 71.348 1.00 34.17 78 ASN B C 1
ATOM 3770 O O . ASN B 1 80 ? 58.032 12.491 70.479 1.00 35.37 78 ASN B O 1
ATOM 3775 N N . ARG B 1 81 ? 56.403 13.886 71.195 1.00 33.35 79 ARG B N 1
ATOM 3776 C CA . ARG B 1 81 ? 56.400 14.814 70.063 1.00 33.00 79 ARG B CA 1
ATOM 3777 C C . ARG B 1 81 ? 55.686 14.398 68.785 1.00 31.33 79 ARG B C 1
ATOM 3778 O O . ARG B 1 81 ? 55.575 15.173 67.833 1.00 30.46 79 ARG B O 1
ATOM 3786 N N . GLN B 1 82 ? 55.165 13.177 68.783 1.00 30.75 80 GLN B N 1
ATOM 3787 C CA . GLN B 1 82 ? 54.311 12.720 67.720 1.00 30.85 80 GLN B CA 1
ATOM 3788 C C . GLN B 1 82 ? 53.002 13.505 67.777 1.00 30.31 80 GLN B C 1
ATOM 3789 O O . GLN B 1 82 ? 52.557 13.872 68.868 1.00 30.95 80 GLN B O 1
ATOM 3795 N N . THR B 1 83 ? 52.451 13.789 66.615 1.00 29.28 81 THR B N 1
ATOM 3796 C CA . THR B 1 83 ? 51.209 14.503 66.513 1.00 29.45 81 THR B CA 1
ATOM 3797 C C . THR B 1 83 ? 50.215 13.664 65.723 1.00 28.77 81 THR B C 1
ATOM 3798 O O . THR B 1 83 ? 50.614 12.860 64.848 1.00 29.43 81 THR B O 1
ATOM 3802 N N . GLY B 1 84 ? 48.917 13.850 65.981 1.00 26.86 82 GLY B N 1
ATOM 3803 C CA . GLY B 1 84 ? 47.885 13.431 65.003 1.00 25.85 82 GLY B CA 1
ATOM 3804 C C . GLY B 1 84 ? 46.936 14.590 64.778 1.00 24.90 82 GLY B C 1
ATOM 3805 O O . GLY B 1 84 ? 46.930 15.509 65.606 1.00 25.37 82 GLY B O 1
ATOM 3806 N N . PHE B 1 85 ? 46.159 14.560 63.696 1.00 24.27 83 PHE B N 1
ATOM 3807 C CA . PHE B 1 85 ? 45.266 15.706 63.355 1.00 24.16 83 PHE B CA 1
ATOM 3808 C C . PHE B 1 85 ? 44.038 15.237 62.603 1.00 23.91 83 PHE B C 1
ATOM 3809 O O . PHE B 1 85 ? 43.960 14.075 62.122 1.00 24.93 83 PHE B O 1
ATOM 3817 N N . ALA B 1 86 ? 43.041 16.124 62.475 1.00 23.05 84 ALA B N 1
ATOM 3818 C CA . ALA B 1 86 ? 41.930 15.901 61.598 1.00 23.11 84 ALA B CA 1
ATOM 3819 C C . ALA B 1 86 ? 41.301 17.242 61.240 1.00 23.68 84 ALA B C 1
ATOM 3820 O O . ALA B 1 86 ? 41.642 18.266 61.847 1.00 22.97 84 ALA B O 1
ATOM 3822 N N . VAL B 1 87 ? 40.394 17.226 60.262 1.00 24.28 85 VAL B N 1
ATOM 3823 C CA . VAL B 1 87 ? 39.714 18.453 59.806 1.00 25.12 85 VAL B CA 1
ATOM 3824 C C . VAL B 1 87 ? 38.205 18.279 59.807 1.00 25.25 85 VAL B C 1
ATOM 3825 O O . VAL B 1 87 ? 37.707 17.182 59.592 1.00 25.87 85 VAL B O 1
ATOM 3829 N N . SER B 1 88 ? 37.467 19.357 59.989 1.00 25.14 86 SER B N 1
ATOM 3830 C CA . SER B 1 88 ? 36.034 19.266 59.830 1.00 24.90 86 SER B CA 1
ATOM 3831 C C . SER B 1 88 ? 35.562 20.670 59.515 1.00 25.26 86 SER B C 1
ATOM 3832 O O . SER B 1 88 ? 36.387 21.558 59.319 1.00 25.80 86 SER B O 1
ATOM 3835 N N . THR B 1 89 ? 34.249 20.871 59.478 1.00 24.88 87 THR B N 1
ATOM 3836 C CA . THR B 1 89 ? 33.604 22.143 59.166 1.00 25.11 87 THR B CA 1
ATOM 3837 C C . THR B 1 89 ? 33.240 22.783 60.535 1.00 25.81 87 THR B C 1
ATOM 3838 O O . THR B 1 89 ? 32.392 22.243 61.279 1.00 24.71 87 THR B O 1
ATOM 3842 N N . ALA B 1 90 ? 33.892 23.893 60.906 1.00 24.22 88 ALA B N 1
ATOM 3843 C CA . ALA B 1 90 ? 33.583 24.587 62.159 1.00 24.49 88 ALA B CA 1
ATOM 3844 C C . ALA B 1 90 ? 34.417 25.860 62.255 1.00 23.68 88 ALA B C 1
ATOM 3845 O O . ALA B 1 90 ? 34.040 26.816 62.968 1.00 22.10 88 ALA B O 1
ATOM 3847 N N . GLY B 1 91 ? 35.576 25.858 61.585 1.00 23.71 89 GLY B N 1
ATOM 3848 C CA . GLY B 1 91 ? 36.426 27.051 61.592 1.00 21.83 89 GLY B CA 1
ATOM 3849 C C . GLY B 1 91 ? 36.725 27.683 62.929 1.00 21.51 89 GLY B C 1
ATOM 3850 O O . GLY B 1 91 ? 37.112 27.010 63.911 1.00 20.95 89 GLY B O 1
ATOM 3851 N N . GLU B 1 92 ? 36.621 29.016 62.946 1.00 21.43 90 GLU B N 1
ATOM 3852 C CA . GLU B 1 92 ? 37.018 29.830 64.051 1.00 20.91 90 GLU B CA 1
ATOM 3853 C C . GLU B 1 92 ? 36.240 29.515 65.371 1.00 20.95 90 GLU B C 1
ATOM 3854 O O . GLU B 1 92 ? 36.820 29.440 66.427 1.00 21.23 90 GLU B O 1
ATOM 3860 N N . MET B 1 93 ? 34.912 29.457 65.304 1.00 21.91 91 MET B N 1
ATOM 3861 C CA . MET B 1 93 ? 34.157 29.078 66.535 1.00 22.18 91 MET B CA 1
ATOM 3862 C C . MET B 1 93 ? 34.611 27.691 67.042 1.00 21.07 91 MET B C 1
ATOM 3863 O O . MET B 1 93 ? 34.773 27.490 68.237 1.00 21.35 91 MET B O 1
ATOM 3868 N N . GLY B 1 94 ? 34.798 26.739 66.119 1.00 19.58 92 GLY B N 1
ATOM 3869 C CA . GLY B 1 94 ? 35.465 25.480 66.474 1.00 19.48 92 GLY B CA 1
ATOM 3870 C C . GLY B 1 94 ? 36.762 25.621 67.289 1.00 19.75 92 GLY B C 1
ATOM 3871 O O . GLY B 1 94 ? 36.952 24.922 68.290 1.00 18.97 92 GLY B O 1
ATOM 3872 N N . CYS B 1 95 ? 37.690 26.517 66.887 1.00 19.89 93 CYS B N 1
ATOM 3873 C CA . CYS B 1 95 ? 38.898 26.732 67.706 1.00 20.30 93 CYS B CA 1
ATOM 3874 C C . CYS B 1 95 ? 38.583 27.251 69.103 1.00 19.07 93 CYS B C 1
ATOM 3875 O O . CYS B 1 95 ? 39.288 26.938 70.049 1.00 20.27 93 CYS B O 1
ATOM 3878 N N . PHE B 1 96 ? 37.521 28.051 69.245 1.00 19.13 94 PHE B N 1
ATOM 3879 C CA . PHE B 1 96 ? 37.144 28.556 70.563 1.00 18.07 94 PHE B CA 1
ATOM 3880 C C . PHE B 1 96 ? 36.793 27.334 71.422 1.00 17.10 94 PHE B C 1
ATOM 3881 O O . PHE B 1 96 ? 37.262 27.228 72.529 1.00 19.17 94 PHE B O 1
ATOM 3889 N N . ILE B 1 97 ? 35.953 26.447 70.903 1.00 17.27 95 ILE B N 1
ATOM 3890 C CA . ILE B 1 97 ? 35.470 25.270 71.697 1.00 17.26 95 ILE B CA 1
ATOM 3891 C C . ILE B 1 97 ? 36.667 24.379 72.087 1.00 18.53 95 ILE B C 1
ATOM 3892 O O . ILE B 1 97 ? 36.838 23.991 73.255 1.00 18.67 95 ILE B O 1
ATOM 3897 N N . VAL B 1 98 ? 37.544 24.102 71.125 1.00 18.93 96 VAL B N 1
ATOM 3898 C CA . VAL B 1 98 ? 38.753 23.305 71.471 1.00 18.42 96 VAL B CA 1
ATOM 3899 C C . VAL B 1 98 ? 39.716 23.970 72.488 1.00 19.72 96 VAL B C 1
ATOM 3900 O O . VAL B 1 98 ? 40.099 23.341 73.500 1.00 21.08 96 VAL B O 1
ATOM 3904 N N . GLU B 1 99 ? 40.094 25.240 72.238 1.00 19.41 97 GLU B N 1
ATOM 3905 C CA . GLU B 1 99 ? 41.141 25.903 73.029 1.00 20.35 97 GLU B CA 1
ATOM 3906 C C . GLU B 1 99 ? 40.646 26.391 74.363 1.00 19.95 97 GLU B C 1
ATOM 3907 O O . GLU B 1 99 ? 41.438 26.470 75.296 1.00 18.37 97 GLU B O 1
ATOM 3913 N N . LYS B 1 100 ? 39.335 26.717 74.451 1.00 20.56 98 LYS B N 1
ATOM 3914 C CA . LYS B 1 100 ? 38.812 27.293 75.692 1.00 19.41 98 LYS B CA 1
ATOM 3915 C C . LYS B 1 100 ? 37.881 26.359 76.503 1.00 19.86 98 LYS B C 1
ATOM 3916 O O . LYS B 1 100 ? 37.428 26.748 77.609 1.00 20.89 98 LYS B O 1
ATOM 3922 N N . HIS B 1 101 ? 37.531 25.206 75.943 1.00 18.30 99 HIS B N 1
ATOM 3923 C CA . HIS B 1 101 ? 36.709 24.275 76.756 1.00 17.39 99 HIS B CA 1
ATOM 3924 C C . HIS B 1 101 ? 37.309 22.843 76.823 1.00 17.61 99 HIS B C 1
ATOM 3925 O O . HIS B 1 101 ? 37.700 22.395 77.890 1.00 18.47 99 HIS B O 1
ATOM 3932 N N . LEU B 1 102 ? 37.397 22.203 75.661 1.00 17.67 100 LEU B N 1
ATOM 3933 C CA . LEU B 1 102 ? 37.590 20.768 75.520 1.00 18.45 100 LEU B CA 1
ATOM 3934 C C . LEU B 1 102 ? 39.004 20.402 75.813 1.00 18.85 100 LEU B C 1
ATOM 3935 O O . LEU B 1 102 ? 39.265 19.286 76.274 1.00 18.68 100 LEU B O 1
ATOM 3940 N N . ASN B 1 103 ? 39.930 21.360 75.672 1.00 18.70 101 ASN B N 1
ATOM 3941 C CA . ASN B 1 103 ? 41.312 21.059 76.068 1.00 19.92 101 ASN B CA 1
ATOM 3942 C C . ASN B 1 103 ? 41.442 20.422 77.417 1.00 19.09 101 ASN B C 1
ATOM 3943 O O . ASN B 1 103 ? 42.302 19.610 77.595 1.00 18.76 101 ASN B O 1
ATOM 3948 N N . ARG B 1 104 ? 40.599 20.796 78.401 1.00 19.39 102 ARG B N 1
ATOM 3949 C CA . ARG B 1 104 ? 40.754 20.300 79.767 1.00 18.78 102 ARG B CA 1
ATOM 3950 C C . ARG B 1 104 ? 40.516 18.774 79.843 1.00 17.37 102 ARG B C 1
ATOM 3951 O O . ARG B 1 104 ? 41.007 18.122 80.756 1.00 17.93 102 ARG B O 1
ATOM 3959 N N . PHE B 1 105 ? 39.727 18.239 78.927 1.00 17.60 103 PHE B N 1
ATOM 3960 C CA . PHE B 1 105 ? 39.496 16.775 78.914 1.00 18.17 103 PHE B CA 1
ATOM 3961 C C . PHE B 1 105 ? 40.571 16.021 78.105 1.00 19.88 103 PHE B C 1
ATOM 3962 O O . PHE B 1 105 ? 40.742 14.855 78.287 1.00 18.33 103 PHE B O 1
ATOM 3970 N N . ILE B 1 106 ? 41.272 16.740 77.247 1.00 19.69 104 ILE B N 1
ATOM 3971 C CA . ILE B 1 106 ? 42.208 16.098 76.282 1.00 21.26 104 ILE B CA 1
ATOM 3972 C C . ILE B 1 106 ? 43.616 16.038 76.888 1.00 21.68 104 ILE B C 1
ATOM 3973 O O . ILE B 1 106 ? 44.231 14.959 76.995 1.00 22.63 104 ILE B O 1
ATOM 3978 N N . GLU B 1 107 ? 44.118 17.183 77.325 1.00 21.59 105 GLU B N 1
ATOM 3979 C CA . GLU B 1 107 ? 45.509 17.244 77.780 1.00 22.84 105 GLU B CA 1
ATOM 3980 C C . GLU B 1 107 ? 45.767 16.443 79.046 1.00 23.10 105 GLU B C 1
ATOM 3981 O O . GLU B 1 107 ? 44.991 16.493 80.013 1.00 23.13 105 GLU B O 1
ATOM 3987 N N . GLY B 1 108 ? 46.831 15.638 79.010 1.00 21.83 106 GLY B N 1
ATOM 3988 C CA . GLY B 1 108 ? 47.266 14.895 80.181 1.00 23.67 106 GLY B CA 1
ATOM 3989 C C . GLY B 1 108 ? 46.679 13.470 80.169 1.00 23.74 106 GLY B C 1
ATOM 3990 O O . GLY B 1 108 ? 47.010 12.651 81.019 1.00 25.98 106 GLY B O 1
ATOM 3991 N N . LYS B 1 109 ? 45.811 13.187 79.229 1.00 23.09 107 LYS B N 1
ATOM 3992 C CA . LYS B 1 109 ? 45.271 11.805 79.097 1.00 21.59 107 LYS B CA 1
ATOM 3993 C C . LYS B 1 109 ? 46.305 10.927 78.370 1.00 22.84 107 LYS B C 1
ATOM 3994 O O . LYS B 1 109 ? 47.206 11.442 77.667 1.00 20.86 107 LYS B O 1
ATOM 4000 N N . CYS B 1 110 ? 46.162 9.605 78.490 1.00 21.94 108 CYS B N 1
ATOM 4001 C CA . CYS B 1 110 ? 46.861 8.708 77.563 1.00 22.13 108 CYS B CA 1
ATOM 4002 C C . CYS B 1 110 ? 46.409 8.875 76.133 1.00 22.22 108 CYS B C 1
ATOM 4003 O O . CYS B 1 110 ? 45.217 9.185 75.836 1.00 20.53 108 CYS B O 1
ATOM 4006 N N . VAL B 1 111 ? 47.321 8.651 75.183 1.00 20.69 109 VAL B N 1
ATOM 4007 C CA . VAL B 1 111 ? 46.871 8.548 73.804 1.00 19.33 109 VAL B CA 1
ATOM 4008 C C . VAL B 1 111 ? 45.827 7.420 73.571 1.00 19.00 109 VAL B C 1
ATOM 4009 O O . VAL B 1 111 ? 45.048 7.522 72.635 1.00 19.74 109 VAL B O 1
ATOM 4013 N N . SER B 1 112 ? 45.794 6.388 74.426 1.00 19.07 110 SER B N 1
ATOM 4014 C CA . SER B 1 112 ? 44.761 5.329 74.289 1.00 19.00 110 SER B CA 1
ATOM 4015 C C . SER B 1 112 ? 43.388 5.719 74.875 1.00 20.80 110 SER B C 1
ATOM 4016 O O . SER B 1 112 ? 42.399 5.035 74.569 1.00 21.70 110 SER B O 1
ATOM 4019 N N . ASP B 1 113 ? 43.302 6.829 75.616 1.00 20.58 111 ASP B N 1
ATOM 4020 C CA . ASP B 1 113 ? 42.017 7.217 76.297 1.00 19.75 111 ASP B CA 1
ATOM 4021 C C . ASP B 1 113 ? 41.003 7.866 75.358 1.00 20.13 111 ASP B C 1
ATOM 4022 O O . ASP B 1 113 ? 40.354 8.903 75.756 1.00 19.53 111 ASP B O 1
ATOM 4027 N N . ILE B 1 114 ? 40.754 7.260 74.190 1.00 17.49 112 ILE B N 1
ATOM 4028 C CA . ILE B 1 114 ? 39.963 7.910 73.181 1.00 17.45 112 ILE B CA 1
ATOM 4029 C C . ILE B 1 114 ? 38.485 7.952 73.628 1.00 17.38 112 ILE B C 1
ATOM 4030 O O . ILE B 1 114 ? 37.818 9.028 73.567 1.00 16.70 112 ILE B O 1
ATOM 4035 N N . LYS B 1 115 ? 37.980 6.788 74.045 1.00 17.80 113 LYS B N 1
ATOM 4036 C CA . LYS B 1 115 ? 36.542 6.699 74.363 1.00 17.92 113 LYS B CA 1
ATOM 4037 C C . LYS B 1 115 ? 36.230 7.548 75.607 1.00 17.75 113 LYS B C 1
ATOM 4038 O O . LYS B 1 115 ? 35.123 8.166 75.708 1.00 17.15 113 LYS B O 1
ATOM 4044 N N . LEU B 1 116 ? 37.194 7.603 76.521 1.00 18.47 114 LEU B N 1
ATOM 4045 C CA . LEU B 1 116 ? 37.045 8.367 77.742 1.00 17.33 114 LEU B CA 1
ATOM 4046 C C . LEU B 1 116 ? 36.881 9.851 77.408 1.00 17.98 114 LEU B C 1
ATOM 4047 O O . LEU B 1 116 ? 35.939 10.559 77.910 1.00 14.40 114 LEU B O 1
ATOM 4052 N N . ILE B 1 117 ? 37.822 10.371 76.612 1.00 17.29 115 ILE B N 1
ATOM 4053 C CA . ILE B 1 117 ? 37.759 11.773 76.234 1.00 17.11 115 ILE B CA 1
ATOM 4054 C C . ILE B 1 117 ? 36.456 12.090 75.501 1.00 17.46 115 ILE B C 1
ATOM 4055 O O . ILE B 1 117 ? 35.789 13.125 75.788 1.00 18.77 115 ILE B O 1
ATOM 4060 N N . HIS B 1 118 ? 36.047 11.184 74.591 1.00 17.55 116 HIS B N 1
ATOM 4061 C CA . HIS B 1 118 ? 34.854 11.319 73.809 1.00 17.22 116 HIS B CA 1
ATOM 4062 C C . HIS B 1 118 ? 33.638 11.485 74.732 1.00 16.98 116 HIS B C 1
ATOM 4063 O O . HIS B 1 118 ? 32.811 12.385 74.532 1.00 15.58 116 HIS B O 1
ATOM 4070 N N . ASP B 1 119 ? 33.550 10.618 75.739 1.00 16.16 117 ASP B N 1
ATOM 4071 C CA . ASP B 1 119 ? 32.401 10.686 76.650 1.00 15.90 117 ASP B CA 1
ATOM 4072 C C . ASP B 1 119 ? 32.391 11.995 77.418 1.00 16.88 117 ASP B C 1
ATOM 4073 O O . ASP B 1 119 ? 31.318 12.560 77.671 1.00 16.90 117 ASP B O 1
ATOM 4078 N N . GLN B 1 120 ? 33.576 12.425 77.852 1.00 15.70 118 GLN B N 1
ATOM 4079 C CA . GLN B 1 120 ? 33.743 13.700 78.567 1.00 15.17 118 GLN B CA 1
ATOM 4080 C C . GLN B 1 120 ? 33.389 14.895 77.699 1.00 16.57 118 GLN B C 1
ATOM 4081 O O . GLN B 1 120 ? 32.681 15.836 78.167 1.00 16.14 118 GLN B O 1
ATOM 4087 N N . MET B 1 121 ? 33.785 14.902 76.428 1.00 15.23 119 MET B N 1
ATOM 4088 C CA . MET B 1 121 ? 33.385 15.985 75.551 1.00 15.52 119 MET B CA 1
ATOM 4089 C C . MET B 1 121 ? 31.855 16.040 75.355 1.00 16.04 119 MET B C 1
ATOM 4090 O O . MET B 1 121 ? 31.267 17.120 75.456 1.00 17.22 119 MET B O 1
ATOM 4095 N N . LEU B 1 122 ? 31.210 14.884 75.205 1.00 13.48 120 LEU B N 1
ATOM 4096 C CA . LEU B 1 122 ? 29.740 14.876 75.029 1.00 16.62 120 LEU B CA 1
ATOM 4097 C C . LEU B 1 122 ? 29.027 15.356 76.324 1.00 15.16 120 LEU B C 1
ATOM 4098 O O . LEU B 1 122 ? 28.050 16.088 76.245 1.00 14.55 120 LEU B O 1
ATOM 4103 N N . GLY B 1 123 ? 29.509 14.854 77.464 1.00 14.93 121 GLY B N 1
ATOM 4104 C CA . GLY B 1 123 ? 28.894 15.165 78.793 1.00 16.12 121 GLY B CA 1
ATOM 4105 C C . GLY B 1 123 ? 29.021 16.649 79.151 1.00 16.84 121 GLY B C 1
ATOM 4106 O O . GLY B 1 123 ? 28.056 17.316 79.622 1.00 16.32 121 GLY B O 1
ATOM 4107 N N . ALA B 1 124 ? 30.196 17.188 78.882 1.00 15.60 122 ALA B N 1
ATOM 4108 C CA . ALA B 1 124 ? 30.490 18.585 79.224 1.00 16.30 122 ALA B CA 1
ATOM 4109 C C . ALA B 1 124 ? 29.860 19.658 78.321 1.00 15.95 122 ALA B C 1
ATOM 4110 O O . ALA B 1 124 ? 29.698 20.820 78.773 1.00 17.69 122 ALA B O 1
ATOM 4112 N N . THR B 1 125 ? 29.490 19.304 77.091 1.00 14.91 123 THR B N 1
ATOM 4113 C CA . THR B 1 125 ? 28.911 20.248 76.144 1.00 16.52 123 THR B CA 1
ATOM 4114 C C . THR B 1 125 ? 27.440 19.939 75.970 1.00 15.11 123 THR B C 1
ATOM 4115 O O . THR B 1 125 ? 26.812 20.546 75.140 1.00 15.71 123 THR B O 1
ATOM 4119 N N . MET B 1 126 ? 26.893 18.966 76.723 1.00 14.48 124 MET B N 1
ATOM 4120 C CA . MET B 1 126 ? 25.476 18.601 76.467 1.00 14.51 124 MET B CA 1
ATOM 4121 C C . MET B 1 126 ? 24.538 19.825 76.584 1.00 14.10 124 MET B C 1
ATOM 4122 O O . MET B 1 126 ? 23.563 19.916 75.851 1.00 14.49 124 MET B O 1
ATOM 4127 N N . TYR B 1 127 ? 24.857 20.757 77.497 1.00 16.25 125 TYR B N 1
ATOM 4128 C CA . TYR B 1 127 ? 24.002 21.963 77.689 1.00 14.59 125 TYR B CA 1
ATOM 4129 C C . TYR B 1 127 ? 24.037 22.947 76.497 1.00 17.47 125 TYR B C 1
ATOM 4130 O O . TYR B 1 127 ? 23.181 23.834 76.372 1.00 17.87 125 TYR B O 1
ATOM 4139 N N . TYR B 1 128 ? 25.022 22.839 75.595 1.00 17.81 126 TYR B N 1
ATOM 4140 C CA . TYR B 1 128 ? 25.070 23.800 74.438 1.00 15.50 126 TYR B CA 1
ATOM 4141 C C . TYR B 1 128 ? 25.270 23.179 73.039 1.00 17.99 126 TYR B C 1
ATOM 4142 O O . TYR B 1 128 ? 25.272 23.901 72.005 1.00 15.67 126 TYR B O 1
ATOM 4151 N N . SER B 1 129 ? 25.328 21.832 72.980 1.00 18.06 127 SER B N 1
ATOM 4152 C CA . SER B 1 129 ? 25.666 21.188 71.729 1.00 20.50 127 SER B CA 1
ATOM 4153 C C . SER B 1 129 ? 24.500 21.023 70.754 1.00 22.23 127 SER B C 1
ATOM 4154 O O . SER B 1 129 ? 24.726 20.839 69.567 1.00 22.36 127 SER B O 1
ATOM 4157 N N . GLY B 1 130 ? 23.266 21.073 71.238 1.00 21.60 128 GLY B N 1
ATOM 4158 C CA . GLY B 1 130 ? 22.115 20.744 70.398 1.00 23.75 128 GLY B CA 1
ATOM 4159 C C . GLY B 1 130 ? 22.168 19.347 69.780 1.00 24.91 128 GLY B C 1
ATOM 4160 O O . GLY B 1 130 ? 21.566 19.073 68.763 1.00 22.98 128 GLY B O 1
ATOM 4161 N N . SER B 1 131 ? 22.937 18.440 70.343 1.00 27.65 129 SER B N 1
ATOM 4162 C CA . SER B 1 131 ? 23.037 17.155 69.629 1.00 30.96 129 SER B CA 1
ATOM 4163 C C . SER B 1 131 ? 23.312 17.150 68.051 1.00 31.03 129 SER B C 1
ATOM 4164 O O . SER B 1 131 ? 22.840 16.273 67.309 1.00 33.21 129 SER B O 1
ATOM 4167 N N . GLY B 1 132 ? 24.074 18.090 67.519 1.00 28.90 130 GLY B N 1
ATOM 4168 C CA . GLY B 1 132 ? 24.506 17.943 66.107 1.00 25.64 130 GLY B CA 1
ATOM 4169 C C . GLY B 1 132 ? 25.017 19.315 65.694 1.00 24.35 130 GLY B C 1
ATOM 4170 O O . GLY B 1 132 ? 25.028 20.220 66.496 1.00 23.46 130 GLY B O 1
ATOM 4171 N N . GLY B 1 133 ? 25.371 19.496 64.439 1.00 22.73 131 GLY B N 1
ATOM 4172 C CA . GLY B 1 133 ? 25.808 20.814 64.046 1.00 22.56 131 GLY B CA 1
ATOM 4173 C C . GLY B 1 133 ? 27.172 21.173 64.569 1.00 20.72 131 GLY B C 1
ATOM 4174 O O . GLY B 1 133 ? 27.993 20.299 64.958 1.00 20.56 131 GLY B O 1
ATOM 4175 N N . LEU B 1 134 ? 27.409 22.473 64.580 1.00 20.14 132 LEU B N 1
ATOM 4176 C CA . LEU B 1 134 ? 28.724 23.060 64.911 1.00 20.72 132 LEU B CA 1
ATOM 4177 C C . LEU B 1 134 ? 29.512 22.437 66.074 1.00 21.51 132 LEU B C 1
ATOM 4178 O O . LEU B 1 134 ? 30.711 22.125 65.955 1.00 21.08 132 LEU B O 1
ATOM 4183 N N . VAL B 1 135 ? 28.846 22.239 67.218 1.00 20.55 133 VAL B N 1
ATOM 4184 C CA . VAL B 1 135 ? 29.565 21.768 68.385 1.00 19.70 133 VAL B CA 1
ATOM 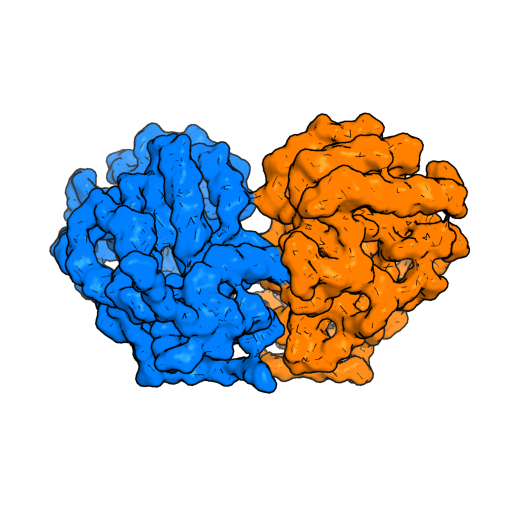4185 C C . VAL B 1 135 ? 29.928 20.288 68.206 1.00 17.56 133 VAL B C 1
ATOM 4186 O O . VAL B 1 135 ? 31.036 19.834 68.604 1.00 17.23 133 VAL B O 1
ATOM 4190 N N . MET B 1 136 ? 28.989 19.544 67.616 1.00 18.46 134 MET B N 1
ATOM 4191 C CA . MET B 1 136 ? 29.251 18.132 67.293 1.00 17.89 134 MET B CA 1
ATOM 4192 C C . MET B 1 136 ? 30.434 17.947 66.266 1.00 19.45 134 MET B C 1
ATOM 4193 O O . MET B 1 136 ? 31.257 17.027 66.419 1.00 19.14 134 MET B O 1
ATOM 4198 N N . ASN B 1 137 ? 30.493 18.846 65.300 1.00 19.66 135 ASN B N 1
ATOM 4199 C CA . ASN B 1 137 ? 31.570 18.863 64.243 1.00 19.73 135 ASN B CA 1
ATOM 4200 C C . ASN B 1 137 ? 32.870 19.009 64.964 1.00 18.68 135 ASN B C 1
ATOM 4201 O O . ASN B 1 137 ? 33.848 18.314 64.643 1.00 19.88 135 ASN B O 1
ATOM 4206 N N . THR B 1 138 ? 32.875 19.838 66.000 1.00 16.74 136 THR B N 1
ATOM 4207 C CA . THR B 1 138 ? 34.103 20.146 66.751 1.00 17.07 136 THR B CA 1
ATOM 4208 C C . THR B 1 138 ? 34.567 18.917 67.538 1.00 18.96 136 THR B C 1
ATOM 4209 O O . THR B 1 138 ? 35.761 18.480 67.488 1.00 16.89 136 THR B O 1
ATOM 4213 N N . ILE B 1 139 ? 33.598 18.314 68.244 1.00 17.66 137 ILE B N 1
ATOM 4214 C CA . ILE B 1 139 ? 33.850 17.101 68.962 1.00 19.29 137 ILE B CA 1
ATOM 4215 C C . ILE B 1 139 ? 34.382 15.997 68.049 1.00 17.67 137 ILE B C 1
ATOM 4216 O O . ILE B 1 139 ? 35.330 15.282 68.437 1.00 18.94 137 ILE B O 1
ATOM 4221 N N . SER B 1 140 ? 33.744 15.844 66.904 1.00 19.89 138 SER B N 1
ATOM 4222 C CA . SER B 1 140 ? 34.075 14.825 65.872 1.00 19.90 138 SER B CA 1
ATOM 4223 C C . SER B 1 140 ? 35.524 15.069 65.406 1.00 21.31 138 SER B C 1
ATOM 4224 O O . SER B 1 140 ? 36.343 14.137 65.318 1.00 20.95 138 SER B O 1
ATOM 4227 N N . CYS B 1 141 ? 35.847 16.323 65.119 1.00 21.20 139 CYS B N 1
ATOM 4228 C CA . CYS B 1 141 ? 37.199 16.643 64.661 1.00 21.84 139 CYS B CA 1
ATOM 4229 C C . CYS B 1 141 ? 38.247 16.267 65.735 1.00 20.30 139 CYS B C 1
ATOM 4230 O O . CYS B 1 141 ? 39.317 15.734 65.412 1.00 21.90 139 CYS B O 1
ATOM 4233 N N . VAL B 1 142 ? 37.982 16.522 67.017 1.00 19.72 140 VAL B N 1
ATOM 4234 C CA . VAL B 1 142 ? 38.886 16.124 68.069 1.00 17.95 140 VAL B CA 1
ATOM 4235 C C . VAL B 1 142 ? 39.013 14.584 68.136 1.00 20.36 140 VAL B C 1
ATOM 4236 O O . VAL B 1 142 ? 40.147 14.057 68.277 1.00 20.75 140 VAL B O 1
ATOM 4240 N N . ASP B 1 143 ? 37.870 13.878 68.109 1.00 18.64 141 ASP B N 1
ATOM 4241 C CA . ASP B 1 143 ? 37.839 12.397 68.180 1.00 19.05 141 ASP B CA 1
ATOM 4242 C C . ASP B 1 143 ? 38.720 11.809 67.030 1.00 18.09 141 ASP B C 1
ATOM 4243 O O . ASP B 1 143 ? 39.546 10.888 67.241 1.00 19.73 141 ASP B O 1
ATOM 4248 N N . LEU B 1 144 ? 38.580 12.374 65.834 1.00 19.62 142 LEU B N 1
ATOM 4249 C CA . LEU B 1 144 ? 39.412 11.914 64.678 1.00 20.72 142 LEU B CA 1
ATOM 4250 C C . LEU B 1 144 ? 40.879 12.212 64.886 1.00 20.68 142 LEU B C 1
ATOM 4251 O O . LEU B 1 144 ? 41.716 11.375 64.548 1.00 21.72 142 LEU B O 1
ATOM 4256 N N . ALA B 1 145 ? 41.224 13.402 65.382 1.00 21.40 143 ALA B N 1
ATOM 4257 C CA . ALA B 1 145 ? 42.617 13.723 65.706 1.00 20.33 143 ALA B CA 1
ATOM 4258 C C . ALA B 1 145 ? 43.177 12.676 66.680 1.00 21.54 143 ALA B C 1
ATOM 4259 O O . ALA B 1 145 ? 44.319 12.229 66.534 1.00 20.64 143 ALA B O 1
ATOM 4261 N N . LEU B 1 146 ? 42.397 12.296 67.706 1.00 17.97 144 LEU B N 1
ATOM 4262 C CA . LEU B 1 146 ? 42.844 11.290 68.656 1.00 20.31 144 LEU B CA 1
ATOM 4263 C C . LEU B 1 146 ? 43.102 9.909 68.056 1.00 20.65 144 LEU B C 1
ATOM 4264 O O . LEU B 1 146 ? 44.098 9.298 68.423 1.00 20.65 144 LEU B O 1
ATOM 4269 N N . TRP B 1 147 ? 42.212 9.440 67.182 1.00 21.25 145 TRP B N 1
ATOM 4270 C CA . TRP B 1 147 ? 42.386 8.158 66.487 1.00 22.42 145 TRP B CA 1
ATOM 4271 C C . TRP B 1 147 ? 43.666 8.269 65.618 1.00 22.64 145 TRP B C 1
ATOM 4272 O O . TRP B 1 147 ? 44.512 7.386 65.622 1.00 21.87 145 TRP B O 1
ATOM 4283 N N . ASP B 1 148 ? 43.815 9.408 64.945 1.00 23.10 146 ASP B N 1
ATOM 4284 C CA . ASP B 1 148 ? 45.004 9.652 64.104 1.00 23.52 146 ASP B CA 1
ATOM 4285 C C . ASP B 1 148 ? 46.247 9.520 64.927 1.00 22.45 146 ASP B C 1
ATOM 4286 O O . ASP B 1 148 ? 47.159 8.725 64.594 1.00 23.78 146 ASP B O 1
ATOM 4291 N N . LEU B 1 149 ? 46.315 10.262 66.018 1.00 20.89 147 LEU B N 1
ATOM 4292 C CA . LEU B 1 149 ? 47.458 10.242 66.869 1.00 20.39 147 LEU B CA 1
ATOM 4293 C C . LEU B 1 149 ? 47.742 8.862 67.418 1.00 21.83 147 LEU B C 1
ATOM 4294 O O . LEU B 1 149 ? 48.888 8.428 67.445 1.00 19.66 147 LEU B O 1
ATOM 4299 N N . PHE B 1 150 ? 46.679 8.148 67.816 1.00 19.82 148 PHE B N 1
ATOM 4300 C CA . PHE B 1 150 ? 46.881 6.810 68.378 1.00 21.36 148 PHE B CA 1
ATOM 4301 C C . PHE B 1 150 ? 47.481 5.827 67.345 1.00 20.12 148 PHE B C 1
ATOM 4302 O O . PHE B 1 150 ? 48.443 5.150 67.680 1.00 22.42 148 PHE B O 1
ATOM 4310 N N . GLY B 1 151 ? 46.934 5.816 66.145 1.00 21.71 149 GLY B N 1
ATOM 4311 C CA . GLY B 1 151 ? 47.372 4.972 64.993 1.00 22.82 149 GLY B CA 1
ATOM 4312 C C . GLY B 1 151 ? 48.830 5.354 64.694 1.00 23.98 149 GLY B C 1
ATOM 4313 O O . GLY B 1 151 ? 49.677 4.473 64.435 1.00 22.94 149 GLY B O 1
ATOM 4314 N N . LYS B 1 152 ? 49.125 6.642 64.787 1.00 23.12 150 LYS B N 1
ATOM 4315 C CA . LYS B 1 152 ? 50.514 7.080 64.522 1.00 24.06 150 LYS B CA 1
ATOM 4316 C C . LYS B 1 152 ? 51.502 6.688 65.596 1.00 25.63 150 LYS B C 1
ATOM 4317 O O . LYS B 1 152 ? 52.641 6.311 65.289 1.00 25.15 150 LYS B O 1
ATOM 4323 N N . VAL B 1 153 ? 51.106 6.742 66.866 1.00 24.60 151 VAL B N 1
ATOM 4324 C CA . VAL B 1 153 ? 51.982 6.342 67.943 1.00 24.55 151 VAL B CA 1
ATOM 4325 C C . VAL B 1 153 ? 52.204 4.825 67.831 1.00 25.28 151 VAL B C 1
ATOM 4326 O O . VAL B 1 153 ? 53.323 4.353 67.973 1.00 24.88 151 VAL B O 1
ATOM 4330 N N . VAL B 1 154 ? 51.126 4.071 67.581 1.00 26.06 152 VAL B N 1
ATOM 4331 C CA . VAL B 1 154 ? 51.185 2.610 67.524 1.00 26.04 152 VAL B CA 1
ATOM 4332 C C . VAL B 1 154 ? 51.912 2.112 66.245 1.00 26.58 152 VAL B C 1
ATOM 4333 O O . VAL B 1 154 ? 52.522 1.026 66.274 1.00 26.91 152 VAL B O 1
ATOM 4337 N N . GLY B 1 155 ? 51.861 2.897 65.173 1.00 27.40 153 GLY B N 1
ATOM 4338 C CA . GLY B 1 155 ? 52.342 2.504 63.839 1.00 27.99 153 GLY B CA 1
ATOM 4339 C C . GLY B 1 155 ? 51.378 1.630 63.062 1.00 29.93 153 GLY B C 1
ATOM 4340 O O . GLY B 1 155 ? 51.812 0.743 62.290 1.00 30.33 153 GLY B O 1
ATOM 4341 N N . LEU B 1 156 ? 50.065 1.871 63.225 1.00 28.62 154 LEU B N 1
ATOM 4342 C CA . LEU B 1 156 ? 49.015 1.119 62.528 1.00 28.42 154 LEU B CA 1
ATOM 4343 C C . LEU B 1 156 ? 47.992 2.018 61.862 1.00 27.18 154 LEU B C 1
ATOM 4344 O O . LEU B 1 156 ? 47.719 3.121 62.389 1.00 26.43 154 LEU B O 1
ATOM 4349 N N . PRO B 1 157 ? 47.438 1.584 60.697 1.00 26.16 155 PRO B N 1
ATOM 4350 C CA . PRO B 1 157 ? 46.319 2.339 60.120 1.00 26.11 155 PRO B CA 1
ATOM 4351 C C . PRO B 1 157 ? 45.118 2.122 61.059 1.00 25.78 155 PRO B C 1
ATOM 4352 O O . PRO B 1 157 ? 45.039 1.077 61.742 1.00 24.80 155 PRO B O 1
ATOM 4356 N N . VAL B 1 158 ? 44.248 3.128 61.131 1.00 26.44 156 VAL B N 1
ATOM 4357 C CA . VAL B 1 158 ? 43.102 3.062 62.043 1.00 25.17 156 VAL B CA 1
ATOM 4358 C C . VAL B 1 158 ? 42.317 1.815 61.647 1.00 24.59 156 VAL B C 1
ATOM 4359 O O . VAL B 1 158 ? 41.824 1.090 62.522 1.00 24.55 156 VAL B O 1
ATOM 4363 N N . TYR B 1 159 ? 42.192 1.543 60.347 1.00 24.88 157 TYR B N 1
ATOM 4364 C CA . TYR B 1 159 ? 41.402 0.381 59.913 1.00 25.22 157 TYR B CA 1
ATOM 4365 C C . TYR B 1 159 ? 41.870 -0.928 60.505 1.00 25.57 157 TYR B C 1
ATOM 4366 O O . TYR B 1 159 ? 41.053 -1.860 60.772 1.00 24.39 157 TYR B O 1
ATOM 4375 N N . LYS B 1 160 ? 43.168 -1.019 60.802 1.00 25.75 158 LYS B N 1
ATOM 4376 C CA . LYS B 1 160 ? 43.646 -2.229 61.450 1.00 26.86 158 LYS B CA 1
ATOM 4377 C C . LYS B 1 160 ? 43.359 -2.204 62.937 1.00 26.99 158 LYS B C 1
ATOM 4378 O O . LYS B 1 160 ? 43.064 -3.254 63.500 1.00 27.99 158 LYS B O 1
ATOM 4384 N N . LEU B 1 161 ? 43.438 -1.040 63.586 1.00 26.28 159 LEU B N 1
ATOM 4385 C CA . LEU B 1 161 ? 43.095 -1.006 65.039 1.00 27.18 159 LEU B CA 1
ATOM 4386 C C . LEU B 1 161 ? 41.602 -1.362 65.256 1.00 26.97 159 LEU B C 1
ATOM 4387 O O . LEU B 1 161 ? 41.250 -1.924 66.286 1.00 28.09 159 LEU B O 1
ATOM 4392 N N . LEU B 1 162 ? 40.759 -1.060 64.267 1.00 26.81 160 LEU B N 1
ATOM 4393 C CA . LEU B 1 162 ? 39.322 -1.358 64.341 1.00 26.88 160 LEU B CA 1
ATOM 4394 C C . LEU B 1 162 ? 38.969 -2.827 64.102 1.00 27.54 160 LEU B C 1
ATOM 4395 O O . LEU B 1 162 ? 37.773 -3.159 64.094 1.00 30.02 160 LEU B O 1
ATOM 4400 N N . GLY B 1 163 ? 39.954 -3.702 63.881 1.00 26.09 161 GLY B N 1
ATOM 4401 C CA . GLY B 1 163 ? 39.652 -5.140 63.604 1.00 24.86 161 GLY B CA 1
ATOM 4402 C C . GLY B 1 163 ? 39.738 -5.504 62.130 1.00 24.95 161 GLY B C 1
ATOM 4403 O O . GLY B 1 163 ? 39.240 -6.580 61.684 1.00 24.54 161 GLY B O 1
ATOM 4404 N N . GLY B 1 164 ? 40.316 -4.581 61.353 1.00 25.30 162 GLY B N 1
ATOM 4405 C CA . GLY B 1 164 ? 40.726 -4.872 59.952 1.00 25.49 162 GLY B CA 1
ATOM 4406 C C . GLY B 1 164 ? 39.683 -4.833 58.859 1.00 25.83 162 GLY B C 1
ATOM 4407 O O . GLY B 1 164 ? 38.471 -4.792 59.119 1.00 24.90 162 GLY B O 1
ATOM 4408 N N . ALA B 1 165 ? 40.149 -4.849 57.592 1.00 24.16 163 ALA B N 1
ATOM 4409 C CA . ALA B 1 165 ? 39.252 -4.771 56.469 1.00 23.48 163 ALA B CA 1
ATOM 4410 C C . ALA B 1 165 ? 38.423 -6.040 56.320 1.00 23.89 163 ALA B C 1
ATOM 4411 O O . ALA B 1 165 ? 38.884 -7.154 56.583 1.00 25.17 163 ALA B O 1
ATOM 4413 N N . VAL B 1 166 ? 37.197 -5.861 55.886 1.00 24.15 164 VAL B N 1
ATOM 4414 C CA . VAL B 1 166 ? 36.303 -6.993 55.587 1.00 24.69 164 VAL B CA 1
ATOM 4415 C C . VAL B 1 166 ? 36.073 -6.979 54.094 1.00 24.80 164 VAL B C 1
ATOM 4416 O O . VAL B 1 166 ? 35.252 -7.727 53.569 1.00 25.31 164 VAL B O 1
ATOM 4420 N N . ARG B 1 167 ? 36.826 -6.130 53.413 1.00 27.47 165 ARG B N 1
ATOM 4421 C CA . ARG B 1 167 ? 36.901 -6.118 51.944 1.00 28.32 165 ARG B CA 1
ATOM 4422 C C . ARG B 1 167 ? 38.260 -5.546 51.468 1.00 29.63 165 ARG B C 1
ATOM 4423 O O . ARG B 1 167 ? 38.858 -4.658 52.126 1.00 27.61 165 ARG B O 1
ATOM 4431 N N . ASP B 1 168 ? 38.748 -6.046 50.320 1.00 30.16 166 ASP B N 1
ATOM 4432 C CA . ASP B 1 168 ? 40.085 -5.595 49.844 1.00 32.14 166 ASP B CA 1
ATOM 4433 C C . ASP B 1 168 ? 40.046 -4.240 49.195 1.00 31.32 166 ASP B C 1
ATOM 4434 O O . ASP B 1 168 ? 41.067 -3.560 49.123 1.00 31.58 166 ASP B O 1
ATOM 4439 N N . GLU B 1 169 ? 38.871 -3.823 48.735 1.00 31.01 167 GLU B N 1
ATOM 4440 C CA . GLU B 1 169 ? 38.718 -2.435 48.325 1.00 31.52 167 GLU B CA 1
ATOM 4441 C C . GLU B 1 169 ? 37.337 -1.833 48.573 1.00 30.43 167 GLU B C 1
ATOM 4442 O O . GLU B 1 169 ? 36.346 -2.565 48.711 1.00 29.14 167 GLU B O 1
ATOM 4448 N N . ILE B 1 170 ? 37.302 -0.502 48.573 1.00 30.82 168 ILE B N 1
ATOM 4449 C CA . ILE B 1 170 ? 36.052 0.302 48.594 1.00 31.34 168 ILE B CA 1
ATOM 4450 C C . ILE B 1 170 ? 35.597 0.755 47.198 1.00 33.51 168 ILE B C 1
ATOM 4451 O O . ILE B 1 170 ? 36.363 1.385 46.433 1.00 34.62 168 ILE B O 1
ATOM 4456 N N . GLN B 1 171 ? 34.351 0.445 46.865 1.00 33.45 169 GLN B N 1
ATOM 4457 C CA . GLN B 1 171 ? 33.774 0.960 45.652 1.00 33.22 169 GLN B CA 1
ATOM 4458 C C . GLN B 1 171 ? 32.894 2.180 45.944 1.00 33.54 169 GLN B C 1
ATOM 4459 O O . GLN B 1 171 ? 32.280 2.309 47.037 1.00 31.56 169 GLN B O 1
ATOM 4465 N N . PHE B 1 172 ? 32.831 3.074 44.970 1.00 31.46 170 PHE B N 1
ATOM 4466 C CA . PHE B 1 172 ? 32.323 4.394 45.209 1.00 31.30 170 PHE B CA 1
ATOM 4467 C C . PHE B 1 172 ? 31.288 4.763 44.189 1.00 32.45 170 PHE B C 1
ATOM 4468 O O . PHE B 1 172 ? 31.424 4.446 42.979 1.00 33.20 170 PHE B O 1
ATOM 4476 N N . TYR B 1 173 ? 30.240 5.441 44.655 1.00 31.79 171 TYR B N 1
ATOM 4477 C CA . TYR B 1 173 ? 29.395 6.185 43.758 1.00 30.42 171 TYR B CA 1
ATOM 4478 C C . TYR B 1 173 ? 29.884 7.613 43.882 1.00 29.98 171 TYR B C 1
ATOM 4479 O O . TYR B 1 173 ? 30.607 7.950 44.830 1.00 30.57 171 TYR B O 1
ATOM 4488 N N . ALA B 1 174 ? 29.540 8.456 42.909 1.00 30.93 172 ALA B N 1
ATOM 4489 C CA . ALA B 1 174 ? 30.025 9.813 42.869 1.00 30.46 172 ALA B CA 1
ATOM 4490 C C . ALA B 1 174 ? 28.907 10.791 43.018 1.00 29.90 172 ALA B C 1
ATOM 4491 O O . ALA B 1 174 ? 27.866 10.630 42.404 1.00 31.30 172 ALA B O 1
ATOM 4493 N N . THR B 1 175 ? 29.134 11.826 43.817 1.00 30.10 173 THR B N 1
ATOM 4494 C CA . THR B 1 175 ? 28.116 12.855 43.995 1.00 30.77 173 THR B CA 1
ATOM 4495 C C . THR B 1 175 ? 28.449 14.134 43.267 1.00 32.28 173 THR B C 1
ATOM 4496 O O . THR B 1 175 ? 29.518 14.731 43.505 1.00 33.18 173 THR B O 1
ATOM 4500 N N . GLY B 1 176 ? 27.511 14.532 42.405 1.00 34.31 174 GLY B N 1
ATOM 4501 C CA . GLY B 1 176 ? 27.579 15.800 41.637 1.00 34.64 174 GLY B CA 1
ATOM 4502 C C . GLY B 1 176 ? 26.767 15.804 40.369 1.00 34.94 174 GLY B C 1
ATOM 4503 O O . GLY B 1 176 ? 25.978 14.881 40.120 1.00 35.86 174 GLY B O 1
ATOM 4504 N N . ALA B 1 177 ? 26.996 16.822 39.533 1.00 36.06 175 ALA B N 1
ATOM 4505 C CA . ALA B 1 177 ? 26.138 17.110 38.382 1.00 36.32 175 ALA B CA 1
ATOM 4506 C C . ALA B 1 177 ? 26.393 16.250 37.136 1.00 37.19 175 ALA B C 1
ATOM 4507 O O . ALA B 1 177 ? 25.570 16.254 36.205 1.00 36.78 175 ALA B O 1
ATOM 4509 N N . ARG B 1 178 ? 27.500 15.508 37.111 1.00 37.98 176 ARG B N 1
ATOM 4510 C CA . ARG B 1 178 ? 27.813 14.700 35.926 1.00 38.77 176 ARG B CA 1
ATOM 4511 C C . ARG B 1 178 ? 28.005 13.185 36.168 1.00 39.35 176 ARG B C 1
ATOM 4512 O O . ARG B 1 178 ? 29.154 12.646 36.144 1.00 39.12 176 ARG B O 1
ATOM 4520 N N . PRO B 1 179 ? 26.888 12.479 36.420 1.00 39.25 177 PRO B N 1
ATOM 4521 C CA . PRO B 1 179 ? 26.967 11.024 36.595 1.00 39.32 177 PRO B CA 1
ATOM 4522 C C . PRO B 1 179 ? 27.475 10.320 35.332 1.00 39.71 177 PRO B C 1
ATOM 4523 O O . PRO B 1 179 ? 28.278 9.366 35.428 1.00 38.91 177 PRO B O 1
ATOM 4527 N N . ASP B 1 180 ? 26.989 10.782 34.168 1.00 40.28 178 ASP B N 1
ATOM 4528 C CA . ASP B 1 180 ? 27.473 10.267 32.865 1.00 40.76 178 ASP B CA 1
ATOM 4529 C C . ASP B 1 180 ? 28.990 10.246 32.836 1.00 39.48 178 ASP B C 1
ATOM 4530 O O . ASP B 1 180 ? 29.596 9.225 32.521 1.00 41.14 178 ASP B O 1
ATOM 4535 N N . LEU B 1 181 ? 29.600 11.334 33.266 1.00 38.98 179 LEU B N 1
ATOM 4536 C CA . LEU B 1 181 ? 31.045 11.382 33.399 1.00 39.14 179 LEU B CA 1
ATOM 4537 C C . LEU B 1 181 ? 31.597 10.479 34.466 1.00 39.51 179 LEU B C 1
ATOM 4538 O O . LEU B 1 181 ? 32.718 9.982 34.338 1.00 39.69 179 LEU B O 1
ATOM 4543 N N . ALA B 1 182 ? 30.848 10.280 35.558 1.00 38.89 180 ALA B N 1
ATOM 4544 C CA . ALA B 1 182 ? 31.397 9.480 36.648 1.00 37.65 180 ALA B CA 1
ATOM 4545 C C . ALA B 1 182 ? 31.486 8.027 36.249 1.00 36.88 180 ALA B C 1
ATOM 4546 O O . ALA B 1 182 ? 32.409 7.330 36.672 1.00 37.91 180 ALA B O 1
ATOM 4548 N N . LYS B 1 183 ? 30.535 7.575 35.441 1.00 38.25 181 LYS B N 1
ATOM 4549 C CA . LYS B 1 183 ? 30.547 6.204 34.900 1.00 39.89 181 LYS B CA 1
ATOM 4550 C C . LYS B 1 183 ? 31.868 5.987 34.146 1.00 40.62 181 LYS B C 1
ATOM 4551 O O . LYS B 1 183 ? 32.536 4.974 34.334 1.00 39.86 181 LYS B O 1
ATOM 4557 N N . GLU B 1 184 ? 32.255 6.991 33.356 1.00 42.21 182 GLU B N 1
ATOM 4558 C CA . GLU B 1 184 ? 33.528 6.968 32.616 1.00 42.69 182 GLU B CA 1
ATOM 4559 C C . GLU B 1 184 ? 34.720 6.919 33.532 1.00 42.36 182 GLU B C 1
ATOM 4560 O O . GLU B 1 184 ? 35.736 6.348 33.164 1.00 42.22 182 GLU B O 1
ATOM 4566 N N . MET B 1 185 ? 34.630 7.525 34.719 1.00 40.82 183 MET B N 1
ATOM 4567 C CA . MET B 1 185 ? 35.720 7.398 35.669 1.00 39.51 183 MET B CA 1
ATOM 4568 C C . MET B 1 185 ? 35.643 6.125 36.487 1.00 38.01 183 MET B C 1
ATOM 4569 O O . MET B 1 185 ? 36.520 5.868 37.285 1.00 37.97 183 MET B O 1
ATOM 4574 N N . GLY B 1 186 ? 34.604 5.320 36.281 1.00 37.70 184 GLY B N 1
ATOM 4575 C CA . GLY B 1 186 ? 34.567 3.981 36.883 1.00 37.49 184 GLY B CA 1
ATOM 4576 C C . GLY B 1 186 ? 33.702 3.800 38.151 1.00 37.38 184 GLY B C 1
ATOM 4577 O O . GLY B 1 186 ? 33.684 2.701 38.754 1.00 35.85 184 GLY B O 1
ATOM 4578 N N . PHE B 1 187 ? 33.003 4.872 38.525 1.00 36.39 185 PHE B N 1
ATOM 4579 C CA . PHE B 1 187 ? 32.144 4.870 39.728 1.00 35.95 185 PHE B CA 1
ATOM 4580 C C . PHE B 1 187 ? 30.987 3.959 39.485 1.00 36.14 185 PHE B C 1
ATOM 4581 O O . PHE B 1 187 ? 30.597 3.760 38.302 1.00 36.56 185 PHE B O 1
ATOM 4589 N N . ILE B 1 188 ? 30.400 3.427 40.575 1.00 32.51 186 ILE B N 1
ATOM 4590 C CA . ILE B 1 188 ? 29.319 2.465 40.467 1.00 30.82 186 ILE B CA 1
ATOM 4591 C C . ILE B 1 188 ? 27.945 3.130 40.311 1.00 28.86 186 ILE B C 1
ATOM 4592 O O . ILE B 1 188 ? 26.937 2.467 40.023 1.00 27.93 186 ILE B O 1
ATOM 4597 N N . GLY B 1 189 ? 27.926 4.439 40.490 1.00 27.66 187 GLY B N 1
ATOM 4598 C CA . GLY B 1 189 ? 26.703 5.214 40.346 1.00 27.67 187 GLY B CA 1
ATOM 4599 C C . GLY B 1 189 ? 26.918 6.684 40.541 1.00 27.17 187 GLY B C 1
ATOM 4600 O O . GLY B 1 189 ? 28.025 7.136 40.841 1.00 28.05 187 GLY B O 1
ATOM 4601 N N . GLY B 1 190 ? 25.852 7.453 40.380 1.00 27.98 188 GLY B N 1
ATOM 4602 C CA . GLY B 1 190 ? 25.938 8.879 40.569 1.00 27.38 188 GLY B CA 1
ATOM 4603 C C . GLY B 1 190 ? 24.680 9.512 41.168 1.00 27.79 188 GLY B C 1
ATOM 4604 O O . GLY B 1 190 ? 23.529 9.233 40.752 1.00 28.87 188 GLY B O 1
ATOM 4605 N N . LYS B 1 191 ? 24.932 10.363 42.146 1.00 28.31 189 LYS B N 1
ATOM 4606 C CA . LYS B 1 191 ? 23.918 11.096 42.871 1.00 28.21 189 LYS B CA 1
ATOM 4607 C C . LYS B 1 191 ? 23.864 12.562 42.524 1.00 28.11 189 LYS B C 1
ATOM 4608 O O . LYS B 1 191 ? 24.803 13.311 42.688 1.00 30.57 189 LYS B O 1
ATOM 4614 N N . MET B 1 192 ? 22.702 12.993 42.094 1.00 30.27 190 MET B N 1
ATOM 4615 C CA . MET B 1 192 ? 22.500 14.345 41.649 1.00 31.21 190 MET B CA 1
ATOM 4616 C C . MET B 1 192 ? 21.772 15.144 42.722 1.00 31.63 190 MET B C 1
ATOM 4617 O O . MET B 1 192 ? 20.873 14.609 43.381 1.00 32.17 190 MET B O 1
ATOM 4622 N N . PRO B 1 193 ? 22.132 16.413 42.888 1.00 31.86 191 PRO B N 1
ATOM 4623 C CA . PRO B 1 193 ? 21.285 17.328 43.676 1.00 31.39 191 PRO B CA 1
ATOM 4624 C C . PRO B 1 193 ? 19.974 17.683 42.984 1.00 32.60 191 PRO B C 1
ATOM 4625 O O . PRO B 1 193 ? 19.899 17.699 41.733 1.00 32.54 191 PRO B O 1
ATOM 4629 N N . THR B 1 194 ? 18.936 18.012 43.767 1.00 30.68 192 THR B N 1
ATOM 4630 C CA . THR B 1 194 ? 17.736 18.624 43.184 1.00 29.45 192 THR B CA 1
ATOM 4631 C C . THR B 1 194 ? 17.913 20.102 43.071 1.00 29.31 192 THR B C 1
ATOM 4632 O O . THR B 1 194 ? 18.672 20.700 43.831 1.00 28.53 192 THR B O 1
ATOM 4636 N N . HIS B 1 195 ? 17.205 20.707 42.106 1.00 29.75 193 HIS B N 1
ATOM 4637 C CA . HIS B 1 195 ? 17.410 22.110 41.800 1.00 29.83 193 HIS B CA 1
ATOM 4638 C C . HIS B 1 195 ? 16.146 22.899 42.118 1.00 29.67 193 HIS B C 1
ATOM 4639 O O . HIS B 1 195 ? 16.178 24.124 42.282 1.00 31.15 193 HIS B O 1
ATOM 4646 N N . TRP B 1 196 ? 15.028 22.190 42.235 1.00 30.67 194 TRP B N 1
ATOM 4647 C CA . TRP B 1 196 ? 13.749 22.825 42.478 1.00 30.12 194 TRP B CA 1
ATOM 4648 C C . TRP B 1 196 ? 13.173 22.274 43.789 1.00 30.51 194 TRP B C 1
ATOM 4649 O O . TRP B 1 196 ? 13.588 21.197 44.268 1.00 28.12 194 TRP B O 1
ATOM 4660 N N . GLY B 1 197 ? 12.223 23.024 44.333 1.00 30.14 195 GLY B N 1
ATOM 4661 C CA . GLY B 1 197 ? 11.652 22.699 45.645 1.00 30.72 195 GLY B CA 1
ATOM 4662 C C . GLY B 1 197 ? 10.143 22.774 45.641 1.00 30.22 195 GLY B C 1
ATOM 4663 O O . GLY B 1 197 ? 9.531 23.044 44.596 1.00 29.84 195 GLY B O 1
ATOM 4664 N N . PRO B 1 198 ? 9.508 22.506 46.825 1.00 29.94 196 PRO B N 1
ATOM 4665 C CA . PRO B 1 198 ? 8.057 22.524 46.935 1.00 28.10 196 PRO B CA 1
ATOM 4666 C C . PRO B 1 198 ? 7.412 23.758 46.330 1.00 27.64 196 PRO B C 1
ATOM 4667 O O . PRO B 1 198 ? 6.391 23.626 45.702 1.00 25.98 196 PRO B O 1
ATOM 4671 N N . HIS B 1 199 ? 8.021 24.931 46.495 1.00 27.70 197 HIS B N 1
ATOM 4672 C CA . HIS B 1 199 ? 7.472 26.153 45.916 1.00 30.11 197 HIS B CA 1
ATOM 4673 C C . HIS B 1 199 ? 7.469 26.119 44.374 1.00 31.07 197 HIS B C 1
ATOM 4674 O O . HIS B 1 199 ? 6.839 26.941 43.774 1.00 32.24 197 HIS B O 1
ATOM 4681 N N . ASP B 1 200 ? 8.196 25.192 43.756 1.00 30.85 198 ASP B N 1
ATOM 4682 C CA . ASP B 1 200 ? 8.185 25.051 42.307 1.00 30.37 198 ASP B CA 1
ATOM 4683 C C . ASP B 1 200 ? 7.112 24.097 41.780 1.00 31.13 198 ASP B C 1
ATOM 4684 O O . ASP B 1 200 ? 6.906 23.956 40.557 1.00 30.17 198 ASP B O 1
ATOM 4689 N N . GLY B 1 201 ? 6.424 23.404 42.696 1.00 30.39 199 GLY B N 1
ATOM 4690 C CA . GLY B 1 201 ? 5.319 22.525 42.297 1.00 29.36 199 GLY B CA 1
ATOM 4691 C C . GLY B 1 201 ? 5.621 21.466 41.255 1.00 29.06 199 GLY B C 1
ATOM 4692 O O . GLY B 1 201 ? 6.748 20.913 41.197 1.00 29.64 199 GLY B O 1
ATOM 4693 N N . ASP B 1 202 ? 4.624 21.173 40.428 1.00 29.97 200 ASP B N 1
ATOM 4694 C CA . ASP B 1 202 ? 4.748 20.140 39.397 1.00 31.57 200 ASP B CA 1
ATOM 4695 C C . ASP B 1 202 ? 5.896 20.435 38.382 1.00 32.00 200 ASP B C 1
ATOM 4696 O O . ASP B 1 202 ? 6.539 19.505 37.867 1.00 32.36 200 ASP B O 1
ATOM 4701 N N . ALA B 1 203 ? 6.173 21.704 38.113 1.00 32.53 201 ALA B N 1
ATOM 4702 C CA . ALA B 1 203 ? 7.272 22.030 37.170 1.00 33.07 201 ALA B CA 1
ATOM 4703 C C . ALA B 1 203 ? 8.598 21.575 37.776 1.00 33.79 201 ALA B C 1
ATOM 4704 O O . ALA B 1 203 ? 9.488 21.007 37.086 1.00 33.50 201 ALA B O 1
ATOM 4706 N N . GLY B 1 204 ? 8.744 21.821 39.087 1.00 33.10 202 GLY B N 1
ATOM 4707 C CA . GLY B 1 204 ? 9.956 21.441 39.783 1.00 33.62 202 GLY B CA 1
ATOM 4708 C C . GLY B 1 204 ? 10.182 19.953 39.657 1.00 33.49 202 GLY B C 1
ATOM 4709 O O . GLY B 1 204 ? 11.308 19.495 39.396 1.00 33.85 202 GLY B O 1
ATOM 4710 N N . ILE B 1 205 ? 9.109 19.187 39.826 1.00 33.79 203 ILE B N 1
ATOM 4711 C CA . ILE B 1 205 ? 9.201 17.740 39.822 1.00 34.26 203 ILE B CA 1
ATOM 4712 C C . ILE B 1 205 ? 9.554 17.259 38.412 1.00 34.41 203 ILE B C 1
ATOM 4713 O O . ILE B 1 205 ? 10.478 16.441 38.226 1.00 33.37 203 ILE B O 1
ATOM 4718 N N . ARG B 1 206 ? 8.788 17.750 37.445 1.00 34.58 204 ARG B N 1
ATOM 4719 C CA . ARG B 1 206 ? 9.063 17.468 36.016 1.00 35.43 204 ARG B CA 1
ATOM 4720 C C . ARG B 1 206 ? 10.537 17.786 35.620 1.00 34.17 204 ARG B C 1
ATOM 4721 O O . ARG B 1 206 ? 11.233 16.965 35.029 1.00 34.63 204 ARG B O 1
ATOM 4729 N N . LYS B 1 207 ? 11.053 18.928 36.027 1.00 35.23 205 LYS B N 1
ATOM 4730 C CA . LYS B 1 207 ? 12.436 19.227 35.716 1.00 34.86 205 LYS B CA 1
ATOM 4731 C C . LYS B 1 207 ? 13.437 18.257 36.340 1.00 35.52 205 LYS B C 1
ATOM 4732 O O . LYS B 1 207 ? 14.373 17.777 35.665 1.00 33.78 205 LYS B O 1
ATOM 4738 N N . ASP B 1 208 ? 13.275 17.962 37.638 1.00 34.14 206 ASP B N 1
ATOM 4739 C CA . ASP B 1 208 ? 14.277 17.164 38.301 1.00 33.13 206 ASP B CA 1
ATOM 4740 C C . ASP B 1 208 ? 14.168 15.720 37.848 1.00 31.98 206 ASP B C 1
ATOM 4741 O O . ASP B 1 208 ? 15.191 15.044 37.707 1.00 33.43 206 ASP B O 1
ATOM 4746 N N . ALA B 1 209 ? 12.957 15.260 37.584 1.00 31.41 207 ALA B N 1
ATOM 4747 C CA . ALA B 1 209 ? 12.732 13.917 37.079 1.00 31.96 207 ALA B CA 1
ATOM 4748 C C . ALA B 1 209 ? 13.306 13.749 35.653 1.00 32.77 207 ALA B C 1
ATOM 4749 O O . ALA B 1 209 ? 13.956 12.727 35.370 1.00 32.24 207 ALA B O 1
ATOM 4751 N N . ALA B 1 210 ? 13.046 14.753 34.801 1.00 33.48 208 ALA B N 1
ATOM 4752 C CA . ALA B 1 210 ? 13.590 14.831 33.430 1.00 35.31 208 ALA B CA 1
ATOM 4753 C C . ALA B 1 210 ? 15.104 14.715 33.483 1.00 35.68 208 ALA B C 1
ATOM 4754 O O . ALA B 1 210 ? 15.722 13.905 32.765 1.00 35.35 208 ALA B O 1
ATOM 4756 N N . MET B 1 211 ? 15.689 15.480 34.398 1.00 36.86 209 MET B N 1
ATOM 4757 C CA . MET B 1 211 ? 17.112 15.467 34.628 1.00 37.00 209 MET B CA 1
ATOM 4758 C C . MET B 1 211 ? 17.593 14.044 34.946 1.00 37.90 209 MET B C 1
ATOM 4759 O O . MET B 1 211 ? 18.687 13.651 34.518 1.00 37.68 209 MET B O 1
ATOM 4764 N N . VAL B 1 212 ? 16.782 13.258 35.674 1.00 37.59 210 VAL B N 1
ATOM 4765 C CA . VAL B 1 212 ? 17.190 11.918 36.014 1.00 36.96 210 VAL B CA 1
ATOM 4766 C C . VAL B 1 212 ? 16.947 10.986 34.815 1.00 36.94 210 VAL B C 1
ATOM 4767 O O . VAL B 1 212 ? 17.741 10.063 34.595 1.00 36.80 210 VAL B O 1
ATOM 4771 N N . ALA B 1 213 ? 15.836 11.189 34.104 1.00 37.23 211 ALA B N 1
ATOM 4772 C CA . ALA B 1 213 ? 15.469 10.401 32.892 1.00 37.96 211 ALA B CA 1
ATOM 4773 C C . ALA B 1 213 ? 16.607 10.443 31.860 1.00 38.91 211 ALA B C 1
ATOM 4774 O O . ALA B 1 213 ? 16.955 9.410 31.276 1.00 39.17 211 ALA B O 1
ATOM 4776 N N . ASP B 1 214 ? 17.208 11.626 31.735 1.00 39.90 212 ASP B N 1
ATOM 4777 C CA . ASP B 1 214 ? 18.358 11.898 30.869 1.00 41.46 212 ASP B CA 1
ATOM 4778 C C . ASP B 1 214 ? 19.600 11.132 31.277 1.00 41.68 212 ASP B C 1
ATOM 4779 O O . ASP B 1 214 ? 20.249 10.527 30.442 1.00 41.84 212 ASP B O 1
ATOM 4784 N N . MET B 1 215 ? 19.951 11.163 32.558 1.00 41.63 213 MET B N 1
ATOM 4785 C CA . MET B 1 215 ? 21.059 10.339 33.024 1.00 41.73 213 MET B CA 1
ATOM 4786 C C . MET B 1 215 ? 20.854 8.822 32.944 1.00 41.81 213 MET B C 1
ATOM 4787 O O . MET B 1 215 ? 21.828 8.089 32.798 1.00 42.75 213 MET B O 1
ATOM 4792 N N . ARG B 1 216 ? 19.620 8.326 33.042 1.00 41.86 214 ARG B N 1
ATOM 4793 C CA . ARG B 1 216 ? 19.405 6.890 32.915 1.00 42.60 214 ARG B CA 1
ATOM 4794 C C . ARG B 1 216 ? 19.776 6.493 31.481 1.00 43.71 214 ARG B C 1
ATOM 4795 O O . ARG B 1 216 ? 20.548 5.561 31.245 1.00 43.63 214 ARG B O 1
ATOM 4803 N N . GLU B 1 217 ? 19.183 7.237 30.556 1.00 44.80 215 GLU B N 1
ATOM 4804 C CA . GLU B 1 217 ? 19.478 7.188 29.128 1.00 46.64 215 GLU B CA 1
ATOM 4805 C C . GLU B 1 217 ? 20.996 7.190 28.814 1.00 45.28 215 GLU B C 1
ATOM 4806 O O . GLU B 1 217 ? 21.487 6.244 28.196 1.00 46.01 215 GLU B O 1
ATOM 4812 N N . LYS B 1 218 ? 21.730 8.201 29.280 1.00 44.24 216 LYS B N 1
ATOM 4813 C CA . LYS B 1 218 ? 23.173 8.291 29.033 1.00 43.25 216 LYS B CA 1
ATOM 4814 C C . LYS B 1 218 ? 24.041 7.275 29.764 1.00 43.82 216 LYS B C 1
ATOM 4815 O O . LYS B 1 218 ? 25.176 7.005 29.332 1.00 43.51 216 LYS B O 1
ATOM 4821 N N . CYS B 1 219 ? 23.532 6.712 30.869 1.00 43.09 217 CYS B N 1
ATOM 4822 C CA . CYS B 1 219 ? 24.361 5.922 31.784 1.00 41.79 217 CYS B CA 1
ATOM 4823 C C . CYS B 1 219 ? 24.065 4.440 31.730 1.00 40.93 217 CYS B C 1
ATOM 4824 O O . CYS B 1 219 ? 24.852 3.630 32.235 1.00 41.72 217 CYS B O 1
ATOM 4827 N N . GLY B 1 220 ? 22.936 4.069 31.146 1.00 41.09 218 GLY B N 1
ATOM 4828 C CA . GLY B 1 220 ? 22.565 2.658 31.039 1.00 41.60 218 GLY B CA 1
ATOM 4829 C C . GLY B 1 220 ? 21.873 2.174 32.298 1.00 42.86 218 GLY B C 1
ATOM 4830 O O . GLY B 1 220 ? 21.906 2.867 33.313 1.00 43.13 218 GLY B O 1
ATOM 4831 N N . PRO B 1 221 ? 21.282 0.962 32.268 1.00 43.24 219 PRO B N 1
ATOM 4832 C CA . PRO B 1 221 ? 20.360 0.602 33.364 1.00 43.16 219 PRO B CA 1
ATOM 4833 C C . PRO B 1 221 ? 21.046 0.170 34.680 1.00 43.44 219 PRO B C 1
ATOM 4834 O O . PRO B 1 221 ? 20.390 0.081 35.731 1.00 43.67 219 PRO B O 1
ATOM 4838 N N . ASP B 1 222 ? 22.346 -0.094 34.637 1.00 43.30 220 ASP B N 1
ATOM 4839 C CA . ASP B 1 222 ? 22.974 -0.757 35.779 1.00 42.29 220 ASP B CA 1
ATOM 4840 C C . ASP B 1 222 ? 23.748 0.159 36.666 1.00 40.67 220 ASP B C 1
ATOM 4841 O O . ASP B 1 222 ? 24.083 -0.198 37.805 1.00 41.88 220 ASP B O 1
ATOM 4846 N N . PHE B 1 223 ? 23.997 1.355 36.161 1.00 37.90 221 PHE B N 1
ATOM 4847 C CA . PHE B 1 223 ? 24.791 2.333 36.884 1.00 35.75 221 PHE B CA 1
ATOM 4848 C C . PHE B 1 223 ? 23.755 3.085 37.751 1.00 34.52 221 PHE B C 1
ATOM 4849 O O . PHE B 1 223 ? 22.716 3.536 37.262 1.00 32.90 221 PHE B O 1
ATOM 4857 N N . TRP B 1 224 ? 24.021 3.157 39.049 1.00 33.87 222 TRP B N 1
ATOM 4858 C CA . TRP B 1 224 ? 23.022 3.685 39.976 1.00 32.28 222 TRP B CA 1
ATOM 4859 C C . TRP B 1 224 ? 22.765 5.139 39.785 1.00 31.42 222 TRP B C 1
ATOM 4860 O O . TRP B 1 224 ? 23.690 5.944 39.601 1.00 31.67 222 TRP B O 1
ATOM 4871 N N . LEU B 1 225 ? 21.495 5.500 39.874 1.00 31.30 223 LEU B N 1
ATOM 4872 C CA . LEU B 1 225 ? 21.174 6.891 39.969 1.00 30.40 223 LEU B CA 1
ATOM 4873 C C . LEU B 1 225 ? 20.412 7.189 41.304 1.00 30.47 223 LEU B C 1
ATOM 4874 O O . LEU B 1 225 ? 19.526 6.413 41.682 1.00 29.04 223 LEU B O 1
ATOM 4879 N N . MET B 1 226 ? 20.767 8.310 41.929 1.00 30.05 224 MET B N 1
ATOM 4880 C CA . MET B 1 226 ? 20.191 8.788 43.210 1.00 31.06 224 MET B CA 1
ATOM 4881 C C . MET B 1 226 ? 19.948 10.289 43.210 1.00 31.43 224 MET B C 1
ATOM 4882 O O . MET B 1 226 ? 20.577 11.052 42.452 1.00 31.98 224 MET B O 1
ATOM 4887 N N . LEU B 1 227 ? 19.036 10.746 44.077 1.00 30.05 225 LEU B N 1
ATOM 4888 C CA . LEU B 1 227 ? 18.821 12.183 44.256 1.00 28.89 225 LEU B CA 1
ATOM 4889 C C . LEU B 1 227 ? 19.125 12.632 45.691 1.00 29.75 225 LEU B C 1
ATOM 4890 O O . LEU B 1 227 ? 18.651 11.985 46.634 1.00 28.86 225 LEU B O 1
ATOM 4895 N N . ASP B 1 228 ? 19.879 13.709 45.819 1.00 27.20 226 ASP B N 1
ATOM 4896 C CA . ASP B 1 228 ? 20.122 14.370 47.084 1.00 28.80 226 ASP B CA 1
ATOM 4897 C C . ASP B 1 228 ? 19.233 15.615 47.140 1.00 28.84 226 ASP B C 1
ATOM 4898 O O . ASP B 1 228 ? 19.233 16.448 46.192 1.00 28.66 226 ASP B O 1
ATOM 4903 N N . CYS B 1 229 ? 18.473 15.777 48.246 1.00 26.46 227 CYS B N 1
ATOM 4904 C CA . CYS B 1 229 ? 17.493 16.873 48.363 1.00 25.76 227 CYS B CA 1
ATOM 4905 C C . CYS B 1 229 ? 17.814 17.910 49.448 1.00 23.96 227 CYS B C 1
ATOM 4906 O O . CYS B 1 229 ? 17.114 18.893 49.634 1.00 25.75 227 CYS B O 1
ATOM 4909 N N . TRP B 1 230 ? 18.896 17.676 50.140 1.00 23.66 228 TRP B N 1
ATOM 4910 C CA . TRP B 1 230 ? 19.464 18.593 51.093 1.00 23.67 228 TRP B CA 1
ATOM 4911 C C . TRP B 1 230 ? 18.367 19.295 51.951 1.00 24.33 228 TRP B C 1
ATOM 4912 O O . TRP B 1 230 ? 18.302 20.555 52.046 1.00 23.22 228 TRP B O 1
ATOM 4923 N N . MET B 1 231 ? 17.516 18.472 52.599 1.00 22.44 229 MET B N 1
ATOM 4924 C CA . MET B 1 231 ? 16.593 19.059 53.620 1.00 21.92 229 MET B CA 1
ATOM 4925 C C . MET B 1 231 ? 15.546 20.005 53.015 1.00 21.61 229 MET B C 1
ATOM 4926 O O . MET B 1 231 ? 14.955 20.808 53.741 1.00 22.84 229 MET B O 1
ATOM 4931 N N . SER B 1 232 ? 15.257 19.929 51.702 1.00 21.14 230 SER B N 1
ATOM 4932 C CA . SER B 1 232 ? 14.620 21.069 51.029 1.00 21.36 230 SER B CA 1
ATOM 4933 C C . SER B 1 232 ? 13.128 20.876 50.744 1.00 22.64 230 SER B C 1
ATOM 4934 O O . SER B 1 232 ? 12.461 21.796 50.208 1.00 22.92 230 SER B O 1
ATOM 4937 N N . GLN B 1 233 ? 12.595 19.706 51.124 1.00 22.22 231 GLN B N 1
ATOM 4938 C CA . GLN B 1 233 ? 11.245 19.271 50.749 1.00 22.84 231 GLN B CA 1
ATOM 4939 C C . GLN B 1 233 ? 10.342 19.082 51.965 1.00 22.27 231 GLN B C 1
ATOM 4940 O O . GLN B 1 233 ? 10.706 19.419 53.096 1.00 21.50 231 GLN B O 1
ATOM 4946 N N . ASP B 1 234 ? 9.148 18.662 51.651 1.00 23.21 232 ASP B N 1
ATOM 4947 C CA . ASP B 1 234 ? 8.169 18.207 52.629 1.00 23.73 232 ASP B CA 1
ATOM 4948 C C . ASP B 1 234 ? 7.725 16.855 52.191 1.00 23.14 232 ASP B C 1
ATOM 4949 O O . ASP B 1 234 ? 8.132 16.382 51.130 1.00 23.54 232 ASP B O 1
ATOM 4954 N N . VAL B 1 235 ? 6.915 16.163 53.000 1.00 21.51 233 VAL B N 1
ATOM 4955 C CA . VAL B 1 235 ? 6.553 14.816 52.650 1.00 19.22 233 VAL B CA 1
ATOM 4956 C C . VAL B 1 235 ? 5.808 14.675 51.307 1.00 20.82 233 VAL B C 1
ATOM 4957 O O . VAL B 1 235 ? 6.116 13.770 50.529 1.00 20.65 233 VAL B O 1
ATOM 4961 N N . ASN B 1 236 ? 4.871 15.579 51.049 1.00 20.97 234 ASN B N 1
ATOM 4962 C CA . ASN B 1 236 ? 4.068 15.483 49.843 1.00 21.90 234 ASN B CA 1
ATOM 4963 C C . ASN B 1 236 ? 4.952 15.692 48.596 1.00 21.59 234 ASN B C 1
ATOM 4964 O O . ASN B 1 236 ? 4.865 14.908 47.632 1.00 21.08 234 ASN B O 1
ATOM 4969 N N . TYR B 1 237 ? 5.760 16.736 48.629 1.00 22.44 235 TYR B N 1
ATOM 4970 C CA . TYR B 1 237 ? 6.637 17.045 47.468 1.00 23.64 235 TYR B CA 1
ATOM 4971 C C . TYR B 1 237 ? 7.602 15.904 47.243 1.00 24.09 235 TYR B C 1
ATOM 4972 O O . TYR B 1 237 ? 7.675 15.332 46.133 1.00 24.17 235 TYR B O 1
ATOM 4981 N N . ALA B 1 238 ? 8.278 15.453 48.312 1.00 22.79 236 ALA B N 1
ATOM 4982 C CA . ALA B 1 238 ? 9.131 14.271 48.261 1.00 21.86 236 ALA B CA 1
ATOM 4983 C C . ALA B 1 238 ? 8.528 12.931 47.734 1.00 22.53 236 ALA B C 1
ATOM 4984 O O . ALA B 1 238 ? 9.214 12.134 47.004 1.00 23.01 236 ALA B O 1
ATOM 4986 N N . THR B 1 239 ? 7.287 12.638 48.131 1.00 22.74 237 THR B N 1
ATOM 4987 C CA . THR B 1 239 ? 6.529 11.520 47.612 1.00 22.54 237 THR B CA 1
ATOM 4988 C C . THR B 1 239 ? 6.251 11.718 46.095 1.00 22.45 237 THR B C 1
ATOM 4989 O O . THR B 1 239 ? 6.454 10.782 45.316 1.00 23.74 237 THR B O 1
ATOM 4993 N N . LYS B 1 240 ? 5.799 12.910 45.713 1.00 23.67 238 LYS B N 1
ATOM 4994 C CA . LYS B 1 240 ? 5.524 13.188 44.252 1.00 25.41 238 LYS B CA 1
ATOM 4995 C C . LYS B 1 240 ? 6.828 12.920 43.468 1.00 26.61 238 LYS B C 1
ATOM 4996 O O . LYS B 1 240 ? 6.826 12.148 42.482 1.00 26.74 238 LYS B O 1
ATOM 5002 N N . LEU B 1 241 ? 7.942 13.488 43.937 1.00 27.32 239 LEU B N 1
ATOM 5003 C CA . LEU B 1 241 ? 9.252 13.313 43.263 1.00 28.35 239 LEU B CA 1
ATOM 5004 C C . LEU B 1 241 ? 9.654 11.844 43.133 1.00 29.18 239 LEU B C 1
ATOM 5005 O O . LEU B 1 241 ? 9.944 11.363 42.035 1.00 28.21 239 LEU B O 1
ATOM 5010 N N . ALA B 1 242 ? 9.607 11.105 44.241 1.00 28.19 240 ALA B N 1
ATOM 5011 C CA . ALA B 1 242 ? 10.024 9.739 44.221 1.00 28.85 240 ALA B CA 1
ATOM 5012 C C . ALA B 1 242 ? 9.206 8.937 43.197 1.00 28.79 240 ALA B C 1
ATOM 5013 O O . ALA B 1 242 ? 9.797 8.120 42.440 1.00 27.31 240 ALA B O 1
ATOM 5015 N N . HIS B 1 243 ? 7.877 9.123 43.197 1.00 29.19 241 HIS B N 1
ATOM 5016 C CA . HIS B 1 243 ? 6.992 8.419 42.274 1.00 29.99 241 HIS B CA 1
ATOM 5017 C C . HIS B 1 243 ? 7.233 8.889 40.803 1.00 30.65 241 HIS B C 1
ATOM 5018 O O . HIS B 1 243 ? 7.105 8.087 39.879 1.00 31.25 241 HIS B O 1
ATOM 5025 N N . ALA B 1 244 ? 7.620 10.151 40.613 1.00 30.26 242 ALA B N 1
ATOM 5026 C CA . ALA B 1 244 ? 7.934 10.652 39.242 1.00 30.87 242 ALA B CA 1
ATOM 5027 C C . ALA B 1 244 ? 9.250 10.078 38.712 1.00 32.25 242 ALA B C 1
ATOM 5028 O O . ALA B 1 244 ? 9.501 10.092 37.486 1.00 33.96 242 ALA B O 1
ATOM 5030 N N . CYS B 1 245 ? 10.084 9.561 39.615 1.00 31.90 243 CYS B N 1
ATOM 5031 C CA . CYS B 1 245 ? 11.399 9.069 39.282 1.00 31.81 243 CYS B CA 1
ATOM 5032 C C . CYS B 1 245 ? 11.443 7.555 39.285 1.00 32.48 243 CYS B C 1
ATOM 5033 O O . CYS B 1 245 ? 12.434 6.964 38.809 1.00 32.76 243 CYS B O 1
ATOM 5036 N N . ALA B 1 246 ? 10.379 6.912 39.802 1.00 33.16 244 ALA B N 1
ATOM 5037 C CA . ALA B 1 246 ? 10.316 5.448 39.906 1.00 33.11 244 ALA B CA 1
ATOM 5038 C C . ALA B 1 246 ? 10.564 4.766 38.541 1.00 34.20 244 ALA B C 1
ATOM 5039 O O . ALA B 1 246 ? 11.306 3.777 38.480 1.00 33.57 244 ALA B O 1
ATOM 5041 N N . PRO B 1 247 ? 9.932 5.293 37.458 1.00 34.83 245 PRO B N 1
ATOM 5042 C CA . PRO B 1 247 ? 10.093 4.649 36.130 1.00 35.69 245 PRO B CA 1
ATOM 5043 C C . PRO B 1 247 ? 11.559 4.562 35.669 1.00 35.90 245 PRO B C 1
ATOM 5044 O O . PRO B 1 247 ? 11.850 3.754 34.800 1.00 37.63 245 PRO B O 1
ATOM 5048 N N . PHE B 1 248 ? 12.452 5.381 36.231 1.00 35.16 246 PHE B N 1
ATOM 5049 C CA . PHE B 1 248 ? 13.875 5.401 35.904 1.00 34.81 246 PHE B CA 1
ATOM 5050 C C . PHE B 1 248 ? 14.759 4.640 36.889 1.00 34.90 246 PHE B C 1
ATOM 5051 O O . PHE B 1 248 ? 15.984 4.796 36.908 1.00 34.09 246 PHE B O 1
ATOM 5059 N N . ASN B 1 249 ? 14.105 3.789 37.687 1.00 34.29 247 ASN B N 1
ATOM 5060 C CA . ASN B 1 249 ? 14.753 3.003 38.704 1.00 33.90 247 ASN B CA 1
ATOM 5061 C C . ASN B 1 249 ? 15.754 3.788 39.506 1.00 32.93 247 ASN B C 1
ATOM 5062 O O . ASN B 1 249 ? 16.898 3.358 39.637 1.00 33.82 247 ASN B O 1
ATOM 5067 N N . LEU B 1 250 ? 15.317 4.945 40.022 1.00 30.88 248 LEU B N 1
ATOM 5068 C CA . LEU B 1 250 ? 16.098 5.746 40.964 1.00 28.95 248 LEU B CA 1
ATOM 5069 C C . LEU B 1 250 ? 16.303 4.881 42.228 1.00 28.25 248 LEU B C 1
ATOM 5070 O O . LEU B 1 250 ? 15.333 4.320 42.786 1.00 28.57 248 LEU B O 1
ATOM 5075 N N . LYS B 1 251 ? 17.544 4.723 42.642 1.00 27.31 249 LYS B N 1
ATOM 5076 C CA . LYS B 1 251 ? 17.861 3.773 43.717 1.00 25.59 249 LYS B CA 1
ATOM 5077 C C . LYS B 1 251 ? 17.356 4.294 45.118 1.00 24.88 249 LYS B C 1
ATOM 5078 O O . LYS B 1 251 ? 16.812 3.520 45.903 1.00 25.33 249 LYS B O 1
ATOM 5084 N N . TRP B 1 252 ? 17.649 5.545 45.408 1.00 24.26 250 TRP B N 1
ATOM 5085 C CA . TRP B 1 252 ? 17.220 6.197 46.665 1.00 25.04 250 TRP B CA 1
ATOM 5086 C C . TRP B 1 252 ? 16.970 7.674 46.527 1.00 25.35 250 TRP B C 1
ATOM 5087 O O . TRP B 1 252 ? 17.497 8.384 45.581 1.00 26.63 250 TRP B O 1
ATOM 5098 N N . ILE B 1 253 ? 16.198 8.198 47.475 1.00 23.30 251 ILE B N 1
ATOM 5099 C CA . ILE B 1 253 ? 16.003 9.587 47.535 1.00 22.55 251 ILE B CA 1
ATOM 5100 C C . ILE B 1 253 ? 16.480 10.072 48.930 1.00 24.87 251 ILE B C 1
ATOM 5101 O O . ILE B 1 253 ? 16.071 9.505 49.929 1.00 24.40 251 ILE B O 1
ATOM 5106 N N . GLU B 1 254 ? 17.355 11.069 48.952 1.00 23.46 252 GLU B N 1
ATOM 5107 C CA . GLU B 1 254 ? 18.170 11.408 50.141 1.00 23.32 252 GLU B CA 1
ATOM 5108 C C . GLU B 1 254 ? 17.890 12.710 50.804 1.00 24.06 252 GLU B C 1
ATOM 5109 O O . GLU B 1 254 ? 17.711 13.750 50.158 1.00 22.18 252 GLU B O 1
ATOM 5115 N N . GLU B 1 255 ? 17.868 12.672 52.145 1.00 22.33 253 GLU B N 1
ATOM 5116 C CA . GLU B 1 255 ? 17.606 13.852 52.963 1.00 22.53 253 GLU B CA 1
ATOM 5117 C C . GLU B 1 255 ? 16.446 14.722 52.492 1.00 21.22 253 GLU B C 1
ATOM 5118 O O . GLU B 1 255 ? 16.595 15.896 52.401 1.00 22.34 253 GLU B O 1
ATOM 5124 N N . CYS B 1 256 ? 15.267 14.184 52.224 1.00 22.23 254 CYS B N 1
ATOM 5125 C CA . CYS B 1 256 ? 14.202 15.085 51.815 1.00 23.00 254 CYS B CA 1
ATOM 5126 C C . CYS B 1 256 ? 13.823 16.149 52.833 1.00 22.39 254 CYS B C 1
ATOM 5127 O O . CYS B 1 256 ? 13.384 17.236 52.465 1.00 21.76 254 CYS B O 1
ATOM 5130 N N . LEU B 1 257 ? 14.015 15.852 54.129 1.00 21.80 255 LEU B N 1
ATOM 5131 C CA . LEU B 1 257 ? 13.434 16.708 55.214 1.00 19.44 255 LEU B CA 1
ATOM 5132 C C . LEU B 1 257 ? 14.464 17.197 56.187 1.00 16.88 255 LEU B C 1
ATOM 5133 O O . LEU B 1 257 ? 15.493 16.581 56.367 1.00 19.33 255 LEU B O 1
ATOM 5138 N N . PRO B 1 258 ? 14.182 18.301 56.860 1.00 17.28 256 PRO B N 1
ATOM 5139 C CA . PRO B 1 258 ? 15.056 18.730 57.961 1.00 16.44 256 PRO B CA 1
ATOM 5140 C C . PRO B 1 258 ? 15.218 17.578 59.000 1.00 15.53 256 PRO B C 1
ATOM 5141 O O . PRO B 1 258 ? 14.328 16.732 59.085 1.00 16.02 256 PRO B O 1
ATOM 5145 N N . PRO B 1 259 ? 16.347 17.507 59.688 1.00 17.15 257 PRO B N 1
ATOM 5146 C CA . PRO B 1 259 ? 16.749 16.310 60.455 1.00 17.58 257 PRO B CA 1
ATOM 5147 C C . PRO B 1 259 ? 15.797 16.038 61.670 1.00 19.25 257 PRO B C 1
ATOM 5148 O O . PRO B 1 259 ? 15.673 14.897 62.110 1.00 20.21 257 PRO B O 1
ATOM 5152 N N . GLN B 1 260 ? 15.145 17.081 62.192 1.00 19.83 258 GLN B N 1
ATOM 5153 C CA . GLN B 1 260 ? 14.171 16.905 63.352 1.00 20.79 258 GLN B CA 1
ATOM 5154 C C . GLN B 1 260 ? 12.910 16.160 62.934 1.00 19.76 258 GLN B C 1
ATOM 5155 O O . GLN B 1 260 ? 12.111 15.698 63.784 1.00 19.54 258 GLN B O 1
ATOM 5161 N N . GLN B 1 261 ? 12.641 16.048 61.634 1.00 18.13 259 GLN B N 1
ATOM 5162 C CA . GLN B 1 261 ? 11.326 15.612 61.185 1.00 17.61 259 GLN B CA 1
ATOM 5163 C C . GLN B 1 261 ? 11.217 14.095 61.090 1.00 17.69 259 GLN B C 1
ATOM 5164 O O . GLN B 1 261 ? 10.900 13.492 60.049 1.00 16.18 259 GLN B O 1
ATOM 5170 N N . TYR B 1 262 ? 11.497 13.452 62.217 1.00 17.66 260 TYR B N 1
ATOM 5171 C CA . TYR B 1 262 ? 11.509 12.017 62.272 1.00 15.82 260 TYR B CA 1
ATOM 5172 C C . TYR B 1 262 ? 10.200 11.400 61.808 1.00 16.23 260 TYR B C 1
ATOM 5173 O O . TYR B 1 262 ? 10.196 10.397 61.078 1.00 16.51 260 TYR B O 1
ATOM 5182 N N . GLU B 1 263 ? 9.087 11.982 62.298 1.00 14.55 261 GLU B N 1
ATOM 5183 C CA . GLU B 1 263 ? 7.750 11.505 62.014 1.00 16.43 261 GLU B CA 1
ATOM 5184 C C . GLU B 1 263 ? 7.476 11.627 60.502 1.00 15.29 261 GLU B C 1
ATOM 5185 O O . GLU B 1 263 ? 6.843 10.760 59.890 1.00 16.41 261 GLU B O 1
ATOM 5191 N N . GLY B 1 264 ? 7.999 12.688 59.925 1.00 15.11 262 GLY B N 1
ATOM 5192 C CA . GLY B 1 264 ? 7.847 12.883 58.479 1.00 15.94 262 GLY B CA 1
ATOM 5193 C C . GLY B 1 264 ? 8.641 11.882 57.672 1.00 17.07 262 GLY B C 1
ATOM 5194 O O . GLY B 1 264 ? 8.137 11.459 56.662 1.00 18.06 262 GLY B O 1
ATOM 5195 N N . TYR B 1 265 ? 9.834 11.478 58.128 1.00 18.00 263 TYR B N 1
ATOM 5196 C CA . TYR B 1 265 ? 10.633 10.425 57.439 1.00 18.65 263 TYR B CA 1
ATOM 5197 C C . TYR B 1 265 ? 9.910 9.071 57.497 1.00 20.38 263 TYR B C 1
ATOM 5198 O O . TYR B 1 265 ? 9.901 8.262 56.524 1.00 18.33 263 TYR B O 1
ATOM 5207 N N . ARG B 1 266 ? 9.310 8.795 58.675 1.00 19.52 264 ARG B N 1
ATOM 5208 C CA . ARG B 1 266 ? 8.466 7.626 58.788 1.00 19.31 264 ARG B CA 1
ATOM 5209 C C . ARG B 1 266 ? 7.335 7.608 57.755 1.00 18.57 264 ARG B C 1
ATOM 5210 O O . ARG B 1 266 ? 7.095 6.595 57.071 1.00 20.60 264 ARG B O 1
ATOM 5218 N N . GLU B 1 267 ? 6.627 8.712 57.616 1.00 19.50 265 GLU B N 1
ATOM 5219 C CA . GLU B 1 267 ? 5.579 8.721 56.621 1.00 20.45 265 GLU B CA 1
ATOM 5220 C C . GLU B 1 267 ? 6.100 8.659 55.165 1.00 20.34 265 GLU B C 1
ATOM 5221 O O . GLU B 1 267 ? 5.497 7.969 54.303 1.00 21.29 265 GLU B O 1
ATOM 5227 N N . LEU B 1 268 ? 7.189 9.368 54.913 1.00 21.75 266 LEU B N 1
ATOM 5228 C CA . LEU B 1 268 ? 7.826 9.384 53.585 1.00 22.31 266 LEU B CA 1
ATOM 5229 C C . LEU B 1 268 ? 8.247 7.977 53.216 1.00 23.12 266 LEU B C 1
ATOM 5230 O O . LEU B 1 268 ? 7.879 7.484 52.142 1.00 23.17 266 LEU B O 1
ATOM 5235 N N . LYS B 1 269 ? 9.012 7.310 54.085 1.00 22.65 267 LYS B N 1
ATOM 5236 C CA . LYS B 1 269 ? 9.353 5.897 53.850 1.00 23.84 267 LYS B CA 1
ATOM 5237 C C . LYS B 1 269 ? 8.121 5.024 53.548 1.00 25.04 267 LYS B C 1
ATOM 5238 O O . LYS B 1 269 ? 8.179 4.113 52.657 1.00 24.94 267 LYS B O 1
ATOM 5244 N N . ARG B 1 270 ? 7.007 5.284 54.250 1.00 24.97 268 ARG B N 1
ATOM 5245 C CA . ARG B 1 270 ? 5.786 4.493 54.043 1.00 26.71 268 ARG B CA 1
ATOM 5246 C C . ARG B 1 270 ? 5.169 4.795 52.665 1.00 26.94 268 ARG B C 1
ATOM 5247 O O . ARG B 1 270 ? 4.477 3.962 52.083 1.00 26.61 268 ARG B O 1
ATOM 5255 N N . ASN B 1 271 ? 5.405 5.986 52.143 1.00 26.60 269 ASN B N 1
ATOM 5256 C CA . ASN B 1 271 ? 4.772 6.293 50.867 1.00 28.06 269 ASN B CA 1
ATOM 5257 C C . ASN B 1 271 ? 5.710 6.058 49.688 1.00 27.16 269 ASN B C 1
ATOM 5258 O O . ASN B 1 271 ? 5.302 6.313 48.553 1.00 28.11 269 ASN B O 1
ATOM 5263 N N . ALA B 1 272 ? 6.919 5.551 49.927 1.00 25.67 270 ALA B N 1
ATOM 5264 C CA . ALA B 1 272 ? 7.898 5.493 48.816 1.00 25.94 270 ALA B CA 1
ATOM 5265 C C . ALA B 1 272 ? 7.583 4.382 47.825 1.00 26.00 270 ALA B C 1
ATOM 5266 O O . ALA B 1 272 ? 7.053 3.332 48.181 1.00 23.74 270 ALA B O 1
ATOM 5268 N N . PRO B 1 273 ? 7.963 4.583 46.536 1.00 26.80 271 PRO B N 1
ATOM 5269 C CA . PRO B 1 273 ? 7.691 3.532 45.594 1.00 26.38 271 PRO B CA 1
ATOM 5270 C C . PRO B 1 273 ? 8.358 2.276 46.024 1.00 25.55 271 PRO B C 1
ATOM 5271 O O . PRO B 1 273 ? 9.482 2.328 46.555 1.00 26.95 271 PRO B O 1
ATOM 5275 N N . ALA B 1 274 ? 7.719 1.151 45.722 1.00 25.91 272 ALA B N 1
ATOM 5276 C CA . ALA B 1 274 ? 8.279 -0.163 46.039 1.00 26.51 272 ALA B CA 1
ATOM 5277 C C . ALA B 1 274 ? 9.687 -0.360 45.548 1.00 27.47 272 ALA B C 1
ATOM 5278 O O . ALA B 1 274 ? 9.971 -0.166 44.364 1.00 28.15 272 ALA B O 1
ATOM 5280 N N . GLY B 1 275 ? 10.572 -0.753 46.459 1.00 25.74 273 GLY B N 1
ATOM 5281 C CA . GLY B 1 275 ? 11.999 -0.903 46.187 1.00 26.03 273 GLY B CA 1
ATOM 5282 C C . GLY B 1 275 ? 12.907 0.331 46.161 1.00 25.15 273 GLY B C 1
ATOM 5283 O O . GLY B 1 275 ? 14.149 0.181 46.175 1.00 26.55 273 GLY B O 1
ATOM 5284 N N . MET B 1 276 ? 12.331 1.534 46.105 1.00 23.14 274 MET B N 1
ATOM 5285 C CA . MET B 1 276 ? 13.073 2.776 46.201 1.00 23.84 274 MET B CA 1
ATOM 5286 C C . MET B 1 276 ? 13.328 3.080 47.694 1.00 25.52 274 MET B C 1
ATOM 5287 O O . MET B 1 276 ? 12.401 2.957 48.514 1.00 25.61 274 MET B O 1
ATOM 5292 N N . MET B 1 277 ? 14.582 3.403 47.995 1.00 25.92 275 MET B N 1
ATOM 5293 C CA . MET B 1 277 ? 15.075 3.713 49.367 1.00 25.06 275 MET B CA 1
ATOM 5294 C C . MET B 1 277 ? 14.950 5.179 49.696 1.00 25.71 275 MET B C 1
ATOM 5295 O O . MET B 1 277 ? 14.935 6.072 48.830 1.00 24.19 275 MET B O 1
ATOM 5300 N N . VAL B 1 278 ? 14.808 5.424 50.997 1.00 24.58 276 VAL B N 1
ATOM 5301 C CA . VAL B 1 278 ? 14.703 6.725 51.538 1.00 24.03 276 VAL B CA 1
ATOM 5302 C C . VAL B 1 278 ? 15.811 6.712 52.547 1.00 23.83 276 VAL B C 1
ATOM 5303 O O . VAL B 1 278 ? 15.983 5.743 53.337 1.00 24.12 276 VAL B O 1
ATOM 5307 N N . THR B 1 279 ? 16.630 7.751 52.485 1.00 22.33 277 THR B N 1
ATOM 5308 C CA . THR B 1 279 ? 17.808 7.775 53.269 1.00 21.81 277 THR B CA 1
ATOM 5309 C C . THR B 1 279 ? 17.904 9.135 53.901 1.00 20.93 277 THR B C 1
ATOM 5310 O O . THR B 1 279 ? 17.263 10.122 53.439 1.00 20.33 277 THR B O 1
ATOM 5314 N N . SER B 1 280 ? 18.771 9.199 54.903 1.00 20.12 278 SER B N 1
ATOM 5315 C CA . SER B 1 280 ? 19.035 10.437 55.619 1.00 19.90 278 SER B CA 1
ATOM 5316 C C . SER B 1 280 ? 20.179 10.273 56.613 1.00 19.52 278 SER B C 1
ATOM 5317 O O . SER B 1 280 ? 20.727 9.177 56.789 1.00 20.61 278 SER B O 1
ATOM 5320 N N . GLY B 1 281 ? 20.561 11.348 57.260 1.00 19.87 279 GLY B N 1
ATOM 5321 C CA . GLY B 1 281 ? 21.456 11.234 58.423 1.00 20.55 279 GLY B CA 1
ATOM 5322 C C . GLY B 1 281 ? 22.666 12.105 58.435 1.00 22.12 279 GLY B C 1
ATOM 5323 O O . GLY B 1 281 ? 23.313 12.290 59.480 1.00 19.59 279 GLY B O 1
ATOM 5324 N N . GLU B 1 282 ? 23.006 12.646 57.268 1.00 23.19 280 GLU B N 1
ATOM 5325 C CA . GLU B 1 282 ? 24.185 13.513 57.203 1.00 25.33 280 GLU B CA 1
ATOM 5326 C C . GLU B 1 282 ? 24.216 14.647 58.231 1.00 25.02 280 GLU B C 1
ATOM 5327 O O . GLU B 1 282 ? 25.270 14.928 58.783 1.00 26.59 280 GLU B O 1
ATOM 5333 N N . HIS B 1 283 ? 23.062 15.212 58.558 1.00 24.07 281 HIS B N 1
ATOM 5334 C CA . HIS B 1 283 ? 23.027 16.283 59.540 1.00 24.07 281 HIS B CA 1
ATOM 5335 C C . HIS B 1 283 ? 22.614 15.810 60.961 1.00 23.81 281 HIS B C 1
ATOM 5336 O O . HIS B 1 283 ? 22.525 16.617 61.857 1.00 25.76 281 HIS B O 1
ATOM 5343 N N . HIS B 1 284 ? 22.423 14.519 61.160 1.00 22.81 282 HIS B N 1
ATOM 5344 C CA . HIS B 1 284 ? 22.181 14.017 62.523 1.00 20.95 282 HIS B CA 1
ATOM 5345 C C . HIS B 1 284 ? 23.482 13.917 63.342 1.00 21.21 282 HIS B C 1
ATOM 5346 O O . HIS B 1 284 ? 24.592 13.801 62.773 1.00 22.51 282 HIS B O 1
ATOM 5353 N N . GLY B 1 285 ? 23.368 14.016 64.671 1.00 19.42 283 GLY B N 1
ATOM 5354 C CA . GLY B 1 285 ? 24.477 13.914 65.568 1.00 20.98 283 GLY B CA 1
ATOM 5355 C C . GLY B 1 285 ? 24.043 13.151 66.836 1.00 20.47 283 GLY B C 1
ATOM 5356 O O . GLY B 1 285 ? 22.906 13.204 67.212 1.00 21.78 283 GLY B O 1
ATOM 5357 N N . THR B 1 286 ? 24.963 12.446 67.446 1.00 20.30 284 THR B N 1
ATOM 5358 C CA . THR B 1 286 ? 24.746 11.626 68.686 1.00 18.14 284 THR B CA 1
ATOM 5359 C C . THR B 1 286 ? 24.132 10.274 68.346 1.00 15.80 284 THR B C 1
ATOM 5360 O O . THR B 1 286 ? 23.226 10.143 67.512 1.00 16.48 284 THR B O 1
ATOM 5364 N N . LEU B 1 287 ? 24.629 9.246 69.010 1.00 15.81 285 LEU B N 1
ATOM 5365 C CA . LEU B 1 287 ? 24.132 7.935 68.730 1.00 15.03 285 LEU B CA 1
ATOM 5366 C C . LEU B 1 287 ? 22.597 7.861 68.986 1.00 14.07 285 LEU B C 1
ATOM 5367 O O . LEU B 1 287 ? 21.880 7.151 68.303 1.00 14.25 285 LEU B O 1
ATOM 5372 N N . GLN B 1 288 ? 22.127 8.515 70.057 1.00 15.01 286 GLN B N 1
ATOM 5373 C CA . GLN B 1 288 ? 20.673 8.478 70.380 1.00 15.12 286 GLN B CA 1
ATOM 5374 C C . GLN B 1 288 ? 19.830 9.085 69.279 1.00 14.43 286 GLN B C 1
ATOM 5375 O O . GLN B 1 288 ? 18.688 8.642 69.056 1.00 16.01 286 GLN B O 1
ATOM 5381 N N . SER B 1 289 ? 20.328 10.120 68.600 1.00 16.30 287 SER B N 1
ATOM 5382 C CA . SER B 1 289 ? 19.577 10.646 67.433 1.00 16.81 287 SER B CA 1
ATOM 5383 C C . SER B 1 289 ? 19.476 9.618 66.332 1.00 16.56 287 SER B C 1
ATOM 5384 O O . SER B 1 289 ? 18.411 9.481 65.721 1.00 17.80 287 SER B O 1
ATOM 5387 N N . PHE B 1 290 ? 20.559 8.873 66.124 1.00 16.31 288 PHE B N 1
ATOM 5388 C CA . PHE B 1 290 ? 20.539 7.789 65.147 1.00 16.55 288 PHE B CA 1
ATOM 5389 C C . PHE B 1 290 ? 19.616 6.660 65.520 1.00 15.83 288 PHE B C 1
ATOM 5390 O O . PHE B 1 290 ? 18.998 6.096 64.651 1.00 18.67 288 PHE B O 1
ATOM 5398 N N . ARG B 1 291 ? 19.480 6.317 66.821 1.00 15.33 289 ARG B N 1
ATOM 5399 C CA . ARG B 1 291 ? 18.452 5.325 67.201 1.00 14.19 289 ARG B CA 1
ATOM 5400 C C . ARG B 1 291 ? 17.063 5.795 66.727 1.00 13.46 289 ARG B C 1
ATOM 5401 O O . ARG B 1 291 ? 16.298 5.025 66.117 1.00 16.00 289 ARG B O 1
ATOM 5409 N N . THR B 1 292 ? 16.707 7.054 67.004 1.00 15.61 290 THR B N 1
ATOM 5410 C CA . THR B 1 292 ? 15.374 7.603 66.677 1.00 13.36 290 THR B CA 1
ATOM 5411 C C . THR B 1 292 ? 15.283 7.597 65.151 1.00 14.65 290 THR B C 1
ATOM 5412 O O . THR B 1 292 ? 14.273 7.190 64.618 1.00 14.82 290 THR B O 1
ATOM 5416 N N . LEU B 1 293 ? 16.372 8.005 64.499 1.00 15.68 291 LEU B N 1
ATOM 5417 C CA . LEU B 1 293 ? 16.371 7.920 62.989 1.00 17.60 291 LEU B CA 1
ATOM 5418 C C . LEU B 1 293 ? 16.088 6.522 62.452 1.00 16.15 291 LEU B C 1
ATOM 5419 O O . LEU B 1 293 ? 15.177 6.336 61.624 1.00 17.69 291 LEU B O 1
ATOM 5424 N N . ALA B 1 294 ? 16.831 5.534 62.948 1.00 18.29 292 ALA B N 1
ATOM 5425 C CA . ALA B 1 294 ? 16.723 4.161 62.490 1.00 16.73 292 ALA B CA 1
ATOM 5426 C C . ALA B 1 294 ? 15.322 3.680 62.679 1.00 16.73 292 ALA B C 1
ATOM 5427 O O . ALA B 1 294 ? 14.765 2.980 61.839 1.00 15.58 292 ALA B O 1
ATOM 5429 N N . GLU B 1 295 ? 14.692 4.094 63.788 1.00 16.04 293 GLU B N 1
ATOM 5430 C CA . GLU B 1 295 ? 13.308 3.688 64.046 1.00 15.97 293 GLU B CA 1
ATOM 5431 C C . GLU B 1 295 ? 12.180 4.205 63.166 1.00 17.65 293 GLU B C 1
ATOM 5432 O O . GLU B 1 295 ? 11.058 3.721 63.244 1.00 17.39 293 GLU B O 1
ATOM 5438 N N . THR B 1 296 ? 12.488 5.154 62.279 1.00 18.85 294 THR B N 1
ATOM 5439 C CA . THR B 1 296 ? 11.534 5.693 61.359 1.00 20.00 294 THR B CA 1
ATOM 5440 C C . THR B 1 296 ? 11.386 4.743 60.168 1.00 21.57 294 THR B C 1
ATOM 5441 O O . THR B 1 296 ? 10.431 4.855 59.432 1.00 22.34 294 THR B O 1
ATOM 5445 N N . GLY B 1 297 ? 12.274 3.753 60.065 1.00 23.18 295 GLY B N 1
ATOM 5446 C CA . GLY B 1 297 ? 12.193 2.787 58.993 1.00 22.69 295 GLY B CA 1
ATOM 5447 C C . GLY B 1 297 ? 12.957 3.177 57.725 1.00 23.73 295 GLY B C 1
ATOM 5448 O O . GLY B 1 297 ? 12.980 2.384 56.767 1.00 25.09 295 GLY B O 1
ATOM 5449 N N . ILE B 1 298 ? 13.654 4.319 57.717 1.00 22.35 296 ILE B N 1
ATOM 5450 C CA . ILE B 1 298 ? 14.476 4.658 56.540 1.00 23.42 296 ILE B CA 1
ATOM 5451 C C . ILE B 1 298 ? 15.546 3.584 56.254 1.00 23.90 296 ILE B C 1
ATOM 5452 O O . ILE B 1 298 ? 16.014 2.871 57.141 1.00 21.13 296 ILE B O 1
ATOM 5457 N N . ASP B 1 299 ? 15.882 3.436 54.964 1.00 23.30 297 ASP B N 1
ATOM 5458 C CA . ASP B 1 299 ? 16.718 2.325 54.539 1.00 23.69 297 ASP B CA 1
ATOM 5459 C C . ASP B 1 299 ? 18.162 2.464 54.909 1.00 23.20 297 ASP B C 1
ATOM 5460 O O . ASP B 1 299 ? 18.801 1.510 55.328 1.00 25.89 297 ASP B O 1
ATOM 5465 N N . ILE B 1 300 ? 18.693 3.672 54.769 1.00 23.43 298 ILE B N 1
ATOM 5466 C CA . ILE B 1 300 ? 20.088 3.886 54.981 1.00 21.76 298 ILE B CA 1
ATOM 5467 C C . ILE B 1 300 ? 20.378 5.131 55.782 1.00 21.56 298 ILE B C 1
ATOM 5468 O O . ILE B 1 300 ? 19.924 6.240 55.470 1.00 20.24 298 ILE B O 1
ATOM 5473 N N . MET B 1 301 ? 21.103 4.948 56.871 1.00 20.67 299 MET B N 1
ATOM 5474 C CA . MET B 1 301 ? 21.582 6.139 57.563 1.00 22.33 299 MET B CA 1
ATOM 5475 C C . MET B 1 301 ? 22.949 6.562 57.059 1.00 21.65 299 MET B C 1
ATOM 5476 O O . MET B 1 301 ? 23.827 5.721 56.847 1.00 23.27 299 MET B O 1
ATOM 5481 N N . GLN B 1 302 ? 23.149 7.871 56.958 1.00 21.88 300 GLN B N 1
ATOM 5482 C CA . GLN B 1 302 ? 24.323 8.438 56.330 1.00 23.51 300 GLN B CA 1
ATOM 5483 C C . GLN B 1 302 ? 25.037 9.509 57.150 1.00 23.24 300 GLN B C 1
ATOM 5484 O O . GLN B 1 302 ? 25.155 10.622 56.700 1.00 25.29 300 GLN B O 1
ATOM 5490 N N . PRO B 1 303 ? 25.585 9.171 58.334 1.00 23.26 301 PRO B N 1
ATOM 5491 C CA . PRO B 1 303 ? 26.268 10.179 59.102 1.00 23.59 301 PRO B CA 1
ATOM 5492 C C . PRO B 1 303 ? 27.510 10.677 58.361 1.00 25.39 301 PRO B C 1
ATOM 5493 O O . PRO B 1 303 ? 28.153 9.878 57.650 1.00 24.74 301 PRO B O 1
ATOM 5497 N N . ASP B 1 304 ? 27.872 11.932 58.572 1.00 25.69 302 ASP B N 1
ATOM 5498 C CA . ASP B 1 304 ? 29.210 12.392 58.243 1.00 26.65 302 ASP B CA 1
ATOM 5499 C C . ASP B 1 304 ? 30.104 12.111 59.424 1.00 27.05 302 ASP B C 1
ATOM 5500 O O . ASP B 1 304 ? 29.806 12.518 60.558 1.00 27.95 302 ASP B O 1
ATOM 5505 N N . VAL B 1 305 ? 31.252 11.474 59.199 1.00 25.23 303 VAL B N 1
ATOM 5506 C CA . VAL B 1 305 ? 32.108 11.124 60.329 1.00 24.43 303 VAL B CA 1
ATOM 5507 C C . VAL B 1 305 ? 32.576 12.335 61.106 1.00 24.45 303 VAL B C 1
ATOM 5508 O O . VAL B 1 305 ? 32.755 12.263 62.310 1.00 23.75 303 VAL B O 1
ATOM 5512 N N . GLY B 1 306 ? 32.836 13.428 60.407 1.00 24.99 304 GLY B N 1
ATOM 5513 C CA . GLY B 1 306 ? 33.369 14.625 61.068 1.00 23.67 304 GLY B CA 1
ATOM 5514 C C . GLY B 1 306 ? 32.242 15.504 61.592 1.00 24.30 304 GLY B C 1
ATOM 5515 O O . GLY B 1 306 ? 32.541 16.584 62.172 1.00 22.01 304 GLY B O 1
ATOM 5516 N N . TRP B 1 307 ? 30.979 15.087 61.351 1.00 23.73 305 TRP B N 1
ATOM 5517 C CA . TRP B 1 307 ? 29.785 15.805 61.893 1.00 24.30 305 TRP B CA 1
ATOM 5518 C C . TRP B 1 307 ? 28.970 15.055 62.977 1.00 24.52 305 TRP B C 1
ATOM 5519 O O . TRP B 1 307 ? 28.291 15.702 63.786 1.00 23.87 305 TRP B O 1
ATOM 5530 N N . CYS B 1 308 ? 28.975 13.725 62.910 1.00 22.28 306 CYS B N 1
ATOM 5531 C CA . CYS B 1 308 ? 28.009 12.893 63.683 1.00 22.24 306 CYS B CA 1
ATOM 5532 C C . CYS B 1 308 ? 28.457 12.682 65.098 1.00 20.65 306 CYS B C 1
ATOM 5533 O O . CYS B 1 308 ? 27.686 12.129 65.920 1.00 22.38 306 CYS B O 1
ATOM 5536 N N . GLY B 1 309 ? 29.689 13.099 65.387 1.00 20.12 307 GLY B N 1
ATOM 5537 C CA . GLY B 1 309 ? 30.363 12.819 66.662 1.00 20.07 307 GLY B CA 1
ATOM 5538 C C . GLY B 1 309 ? 31.748 12.160 66.575 1.00 20.05 307 GLY B C 1
ATOM 5539 O O . GLY B 1 309 ? 32.342 11.879 67.567 1.00 21.47 307 GLY B O 1
ATOM 5540 N N . GLY B 1 310 ? 32.233 11.814 65.391 1.00 19.36 308 GLY B N 1
ATOM 5541 C CA . GLY B 1 310 ? 33.602 11.200 65.362 1.00 18.59 308 GLY B CA 1
ATOM 5542 C C . GLY B 1 310 ? 33.536 9.758 64.917 1.00 19.48 308 GLY B C 1
ATOM 5543 O O . GLY B 1 310 ? 32.408 9.177 64.698 1.00 18.90 308 GLY B O 1
ATOM 5544 N N . LEU B 1 311 ? 34.724 9.176 64.730 1.00 17.71 309 LEU B N 1
ATOM 5545 C CA . LEU B 1 311 ? 34.825 7.770 64.419 1.00 20.39 309 LEU B CA 1
ATOM 5546 C C . LEU B 1 311 ? 34.204 6.913 65.554 1.00 19.61 309 LEU B C 1
ATOM 5547 O O . LEU B 1 311 ? 33.515 5.921 65.287 1.00 19.53 309 LEU B O 1
ATOM 5552 N N . THR B 1 312 ? 34.412 7.324 66.799 1.00 19.54 310 THR B N 1
ATOM 5553 C CA . THR B 1 312 ? 33.876 6.588 67.966 1.00 19.71 310 THR B CA 1
ATOM 5554 C C . THR B 1 312 ? 32.341 6.450 67.807 1.00 20.22 310 THR B C 1
ATOM 5555 O O . THR B 1 312 ? 31.804 5.326 67.907 1.00 21.05 310 THR B O 1
ATOM 5559 N N . THR B 1 313 ? 31.663 7.528 67.432 1.00 18.42 311 THR B N 1
ATOM 5560 C CA . THR B 1 313 ? 30.219 7.453 67.262 1.00 19.98 311 THR B CA 1
ATOM 5561 C C . THR B 1 313 ? 29.913 6.666 66.008 1.00 19.63 311 THR B C 1
ATOM 5562 O O . THR B 1 313 ? 29.001 5.869 65.982 1.00 19.38 311 THR B O 1
ATOM 5566 N N . LEU B 1 314 ? 30.701 6.860 64.936 1.00 19.90 312 LEU B N 1
ATOM 5567 C CA . LEU B 1 314 ? 30.337 6.195 63.688 1.00 18.51 312 LEU B CA 1
ATOM 5568 C C . LEU B 1 314 ? 30.311 4.684 63.870 1.00 17.50 312 LEU B C 1
ATOM 5569 O O . LEU B 1 314 ? 29.401 4.023 63.338 1.00 16.72 312 LEU B O 1
ATOM 5574 N N . VAL B 1 315 ? 31.297 4.128 64.597 1.00 16.70 313 VAL B N 1
ATOM 5575 C CA . VAL B 1 315 ? 31.355 2.677 64.792 1.00 16.59 313 VAL B CA 1
ATOM 5576 C C . VAL B 1 315 ? 30.085 2.132 65.512 1.00 17.27 313 VAL B C 1
ATOM 5577 O O . VAL B 1 315 ? 29.579 1.054 65.184 1.00 15.75 313 VAL B O 1
ATOM 5581 N N . GLU B 1 316 ? 29.591 2.962 66.456 1.00 16.20 314 GLU B N 1
ATOM 5582 C CA . GLU B 1 316 ? 28.313 2.701 67.153 1.00 15.72 314 GLU B CA 1
ATOM 5583 C C . GLU B 1 316 ? 27.144 2.756 66.215 1.00 14.77 314 GLU B C 1
ATOM 5584 O O . GLU B 1 316 ? 26.320 1.848 66.274 1.00 15.01 314 GLU B O 1
ATOM 5590 N N . ILE B 1 317 ? 27.070 3.758 65.308 1.00 15.87 315 ILE B N 1
ATOM 5591 C CA . ILE B 1 317 ? 25.936 3.865 64.385 1.00 16.51 315 ILE B CA 1
ATOM 5592 C C . ILE B 1 317 ? 25.960 2.632 63.472 1.00 16.47 315 ILE B C 1
ATOM 5593 O O . ILE B 1 317 ? 24.939 2.021 63.179 1.00 15.43 315 ILE B O 1
ATOM 5598 N N . ALA B 1 318 ? 27.172 2.235 63.074 1.00 18.13 316 ALA B N 1
ATOM 5599 C CA . ALA B 1 318 ? 27.296 1.010 62.238 1.00 18.48 316 ALA B CA 1
ATOM 5600 C C . ALA B 1 318 ? 26.695 -0.204 62.934 1.00 18.12 316 ALA B C 1
ATOM 5601 O O . ALA B 1 318 ? 26.000 -0.997 62.296 1.00 17.75 316 ALA B O 1
ATOM 5603 N N . ALA B 1 319 ? 26.962 -0.377 64.235 1.00 16.99 317 ALA B N 1
ATOM 5604 C CA . ALA B 1 319 ? 26.432 -1.570 64.943 1.00 16.97 317 ALA B CA 1
ATOM 5605 C C . ALA B 1 319 ? 24.933 -1.468 65.044 1.00 16.48 317 ALA B C 1
ATOM 5606 O O . ALA B 1 319 ? 24.219 -2.466 64.912 1.00 16.14 317 ALA B O 1
ATOM 5608 N N . LEU B 1 320 ? 24.442 -0.261 65.322 1.00 17.44 318 LEU B N 1
ATOM 5609 C CA . LEU B 1 320 ? 22.959 -0.032 65.346 1.00 19.17 318 LEU B CA 1
ATOM 5610 C C . LEU B 1 320 ? 22.280 -0.469 64.013 1.00 19.07 318 LEU B C 1
ATOM 5611 O O . LEU B 1 320 ? 21.313 -1.212 63.985 1.00 16.38 318 LEU B O 1
ATOM 5616 N N . ALA B 1 321 ? 22.791 0.023 62.886 1.00 19.08 319 ALA B N 1
ATOM 5617 C CA . ALA B 1 321 ? 22.280 -0.406 61.590 1.00 17.92 319 ALA B CA 1
ATOM 5618 C C . ALA B 1 321 ? 22.430 -1.915 61.377 1.00 17.96 319 ALA B C 1
ATOM 5619 O O . ALA B 1 321 ? 21.522 -2.566 60.864 1.00 18.55 319 ALA B O 1
ATOM 5621 N N . LYS B 1 322 ? 23.589 -2.475 61.707 1.00 16.79 320 LYS B N 1
ATOM 5622 C CA . LYS B 1 322 ? 23.793 -3.880 61.492 1.00 18.12 320 LYS B CA 1
ATOM 5623 C C . LYS B 1 322 ? 22.824 -4.717 62.328 1.00 18.62 320 LYS B C 1
ATOM 5624 O O . LYS B 1 322 ? 22.310 -5.758 61.883 1.00 18.06 320 LYS B O 1
ATOM 5630 N N . SER B 1 323 ? 22.535 -4.246 63.549 1.00 17.63 321 SER B N 1
ATOM 5631 C CA . SER B 1 323 ? 21.590 -4.975 64.401 1.00 18.34 321 SER B CA 1
ATOM 5632 C C . SER B 1 323 ? 20.209 -5.086 63.746 1.00 18.93 321 SER B C 1
ATOM 5633 O O . SER B 1 323 ? 19.496 -6.020 64.070 1.00 20.54 321 SER B O 1
ATOM 5636 N N . ARG B 1 324 ? 19.858 -4.143 62.859 1.00 19.48 322 ARG B N 1
ATOM 5637 C CA . ARG B 1 324 ? 18.573 -4.040 62.217 1.00 21.14 322 ARG B CA 1
ATOM 5638 C C . ARG B 1 324 ? 18.585 -4.655 60.804 1.00 24.07 322 ARG B C 1
ATOM 5639 O O . ARG B 1 324 ? 17.569 -4.616 60.075 1.00 26.16 322 ARG B O 1
ATOM 5647 N N . GLY B 1 325 ? 19.738 -5.194 60.425 1.00 25.44 323 GLY B N 1
ATOM 5648 C CA . GLY B 1 325 ? 19.906 -5.868 59.122 1.00 27.78 323 GLY B CA 1
ATOM 5649 C C . GLY B 1 325 ? 20.005 -4.858 58.005 1.00 28.94 323 GLY B C 1
ATOM 5650 O O . GLY B 1 325 ? 19.715 -5.160 56.817 1.00 30.31 323 GLY B O 1
ATOM 5651 N N . GLN B 1 326 ? 20.438 -3.673 58.359 1.00 28.80 324 GLN B N 1
ATOM 5652 C CA . GLN B 1 326 ? 20.480 -2.569 57.410 1.00 29.15 324 GLN B CA 1
ATOM 5653 C C . GLN B 1 326 ? 21.901 -2.078 57.127 1.00 29.40 324 GLN B C 1
ATOM 5654 O O . GLN B 1 326 ? 22.831 -2.355 57.889 1.00 27.70 324 GLN B O 1
ATOM 5660 N N . LEU B 1 327 ? 22.026 -1.281 56.056 1.00 30.59 325 LEU B N 1
ATOM 5661 C CA . LEU B 1 327 ? 23.313 -0.717 55.659 1.00 31.63 325 LEU B CA 1
ATOM 5662 C C . LEU B 1 327 ? 23.487 0.618 56.299 1.00 30.22 325 LEU B C 1
ATOM 5663 O O . LEU B 1 327 ? 22.521 1.248 56.616 1.00 32.49 325 LEU B O 1
ATOM 5668 N N . VAL B 1 328 ? 24.738 1.045 56.437 1.00 29.99 326 VAL B N 1
ATOM 5669 C CA . VAL B 1 328 ? 25.141 2.355 56.850 1.00 27.94 326 VAL B CA 1
ATOM 5670 C C . VAL B 1 328 ? 26.150 2.866 55.801 1.00 28.60 326 VAL B C 1
ATOM 5671 O O . VAL B 1 328 ? 27.104 2.192 55.475 1.00 28.80 326 VAL B O 1
ATOM 5675 N N . VAL B 1 329 ? 25.899 4.043 55.269 1.00 26.40 327 VAL B N 1
ATOM 5676 C CA . VAL B 1 329 ? 26.719 4.579 54.183 1.00 26.44 327 VAL B CA 1
ATOM 5677 C C . VAL B 1 329 ? 27.036 6.036 54.479 1.00 25.63 327 VAL B C 1
ATOM 5678 O O . VAL B 1 329 ? 26.288 6.947 54.060 1.00 24.49 327 VAL B O 1
ATOM 5682 N N . PRO B 1 330 ? 28.127 6.267 55.216 1.00 28.17 328 PRO B N 1
ATOM 5683 C CA . PRO B 1 330 ? 28.574 7.606 55.563 1.00 29.27 328 PRO B CA 1
ATOM 5684 C C . PRO B 1 330 ? 28.628 8.566 54.403 1.00 31.12 328 PRO B C 1
ATOM 5685 O O . PRO B 1 330 ? 28.849 8.152 53.233 1.00 30.81 328 PRO B O 1
ATOM 5689 N N . HIS B 1 331 ? 28.366 9.820 54.713 1.00 31.88 329 HIS B N 1
ATOM 5690 C CA . HIS B 1 331 ? 28.629 10.976 53.886 1.00 34.83 329 HIS B CA 1
ATOM 5691 C C . HIS B 1 331 ? 30.121 11.102 53.674 1.00 36.10 329 HIS B C 1
ATOM 5692 O O . HIS B 1 331 ? 30.866 11.217 54.611 1.00 36.99 329 HIS B O 1
ATOM 5699 N N . GLY B 1 332 ? 30.521 11.084 52.418 1.00 36.46 330 GLY B N 1
ATOM 5700 C CA . GLY B 1 332 ? 31.935 10.865 52.003 1.00 35.21 330 GLY B CA 1
ATOM 5701 C C . GLY B 1 332 ? 32.780 11.834 52.753 1.00 33.59 330 GLY B C 1
ATOM 5702 O O . GLY B 1 332 ? 32.553 13.007 52.659 1.00 34.81 330 GLY B O 1
ATOM 5703 N N . SER B 1 333 ? 33.705 11.329 53.552 1.00 32.45 331 SER B N 1
ATOM 5704 C CA . SER B 1 333 ? 34.529 12.147 54.442 1.00 30.78 331 SER B CA 1
ATOM 5705 C C . SER B 1 333 ? 35.992 11.715 54.245 1.00 30.17 331 SER B C 1
ATOM 5706 O O . SER B 1 333 ? 36.761 11.645 55.199 1.00 28.86 331 SER B O 1
ATOM 5709 N N . SER B 1 334 ? 36.336 11.374 52.998 1.00 30.73 332 SER B N 1
ATOM 5710 C CA . SER B 1 334 ? 37.708 10.997 52.633 1.00 30.40 332 SER B CA 1
ATOM 5711 C C . SER B 1 334 ? 38.216 9.882 53.569 1.00 29.66 332 SER B C 1
ATOM 5712 O O . SER B 1 334 ? 37.449 8.954 53.927 1.00 30.43 332 SER B O 1
ATOM 5715 N N . VAL B 1 335 ? 39.475 9.979 53.979 1.00 27.67 333 VAL B N 1
ATOM 5716 C CA . VAL B 1 335 ? 40.117 8.917 54.793 1.00 26.75 333 VAL B CA 1
ATOM 5717 C C . VAL B 1 335 ? 39.394 8.599 56.097 1.00 27.34 333 VAL B C 1
ATOM 5718 O O . VAL B 1 335 ? 39.449 7.462 56.562 1.00 25.45 333 VAL B O 1
ATOM 5722 N N . TYR B 1 336 ? 38.795 9.627 56.714 1.00 27.00 334 TYR B N 1
ATOM 5723 C CA . TYR B 1 336 ? 38.036 9.425 57.981 1.00 26.45 334 TYR B CA 1
ATOM 5724 C C . TYR B 1 336 ? 36.909 8.403 57.881 1.00 26.49 334 TYR B C 1
ATOM 5725 O O . TYR B 1 336 ? 36.657 7.666 58.872 1.00 27.23 334 TYR B O 1
ATOM 5734 N N . SER B 1 337 ? 36.216 8.390 56.740 1.00 26.94 335 SER B N 1
ATOM 5735 C CA . SER B 1 337 ? 35.264 7.346 56.437 1.00 26.54 335 SER B CA 1
ATOM 5736 C C . SER B 1 337 ? 36.002 6.086 55.975 1.00 27.97 335 SER B C 1
ATOM 5737 O O . SER B 1 337 ? 35.725 4.972 56.468 1.00 26.94 335 SER B O 1
ATOM 5740 N N . HIS B 1 338 ? 36.983 6.254 55.058 1.00 26.93 336 HIS B N 1
ATOM 5741 C CA . HIS B 1 338 ? 37.587 5.045 54.420 1.00 25.55 336 HIS B CA 1
ATOM 5742 C C . HIS B 1 338 ? 38.086 4.046 55.422 1.00 23.97 336 HIS B C 1
ATOM 5743 O O . HIS B 1 338 ? 37.860 2.859 55.257 1.00 24.75 336 HIS B O 1
ATOM 5750 N N . HIS B 1 339 ? 38.764 4.499 56.467 1.00 22.62 337 HIS B N 1
ATOM 5751 C CA . HIS B 1 339 ? 39.349 3.580 57.443 1.00 23.46 337 HIS B CA 1
ATOM 5752 C C . HIS B 1 339 ? 38.267 2.888 58.335 1.00 24.08 337 HIS B C 1
ATOM 5753 O O . HIS B 1 339 ? 38.539 1.859 58.984 1.00 23.07 337 HIS B O 1
ATOM 5760 N N . ALA B 1 340 ? 37.097 3.520 58.393 1.00 24.97 338 ALA B N 1
ATOM 5761 C CA . ALA B 1 340 ? 35.903 2.926 59.026 1.00 25.18 338 ALA B CA 1
ATOM 5762 C C . ALA B 1 340 ? 35.190 1.968 58.133 1.00 23.37 338 ALA B C 1
ATOM 5763 O O . ALA B 1 340 ? 34.963 0.838 58.561 1.00 25.30 338 ALA B O 1
ATOM 5765 N N . VAL B 1 341 ? 34.716 2.449 56.975 1.00 24.66 339 VAL B N 1
ATOM 5766 C CA . VAL B 1 341 ? 33.779 1.702 56.125 1.00 26.08 339 VAL B CA 1
ATOM 5767 C C . VAL B 1 341 ? 34.427 0.421 55.598 1.00 25.93 339 VAL B C 1
ATOM 5768 O O . VAL B 1 341 ? 33.734 -0.595 55.410 1.00 25.56 339 VAL B O 1
ATOM 5772 N N . ILE B 1 342 ? 35.761 0.450 55.449 1.00 26.66 340 ILE B N 1
ATOM 5773 C CA . ILE B 1 342 ? 36.459 -0.754 54.988 1.00 26.01 340 ILE B CA 1
ATOM 5774 C C . ILE B 1 342 ? 36.341 -1.863 55.984 1.00 26.38 340 ILE B C 1
ATOM 5775 O O . ILE B 1 342 ? 36.516 -3.028 55.618 1.00 26.85 340 ILE B O 1
ATOM 5780 N N . THR B 1 343 ? 36.028 -1.521 57.244 1.00 24.83 341 THR B N 1
ATOM 5781 C CA . THR B 1 343 ? 35.854 -2.547 58.277 1.00 22.65 341 THR B CA 1
ATOM 5782 C C . THR B 1 343 ? 34.379 -2.942 58.544 1.00 21.11 341 THR B C 1
ATOM 5783 O O . THR B 1 343 ? 34.122 -3.825 59.327 1.00 22.22 341 THR B O 1
ATOM 5787 N N . PHE B 1 344 ? 33.448 -2.249 57.945 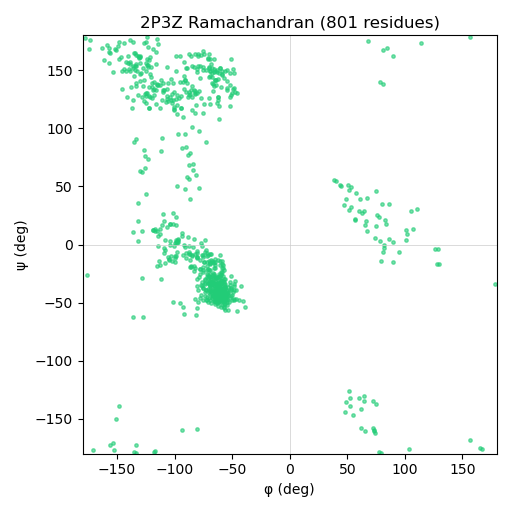1.00 20.22 342 PHE B N 1
ATOM 5788 C CA . PHE B 1 344 ? 32.021 -2.489 58.207 1.00 19.98 342 PHE B CA 1
ATOM 5789 C C . PHE B 1 344 ? 31.445 -3.439 57.187 1.00 20.68 342 PHE B C 1
ATOM 5790 O O . PHE B 1 344 ? 31.331 -3.103 55.974 1.00 21.44 342 PHE B O 1
ATOM 5798 N N . THR B 1 345 ? 30.996 -4.572 57.672 1.00 22.02 343 THR B N 1
ATOM 5799 C CA . THR B 1 345 ? 30.339 -5.570 56.817 1.00 24.14 343 THR B CA 1
ATOM 5800 C C . THR B 1 345 ? 29.140 -4.921 56.114 1.00 24.16 343 THR B C 1
ATOM 5801 O O . THR B 1 345 ? 28.858 -5.200 54.959 1.00 24.04 343 THR B O 1
ATOM 5805 N N . ASN B 1 346 ? 28.493 -3.959 56.775 1.00 24.15 344 ASN B N 1
ATOM 5806 C CA . ASN B 1 346 ? 27.251 -3.323 56.279 1.00 23.39 344 ASN B CA 1
ATOM 5807 C C . ASN B 1 346 ? 27.435 -1.989 55.582 1.00 23.56 344 ASN B C 1
ATOM 5808 O O . ASN B 1 346 ? 26.499 -1.206 55.507 1.00 23.48 344 ASN B O 1
ATOM 5813 N N . THR B 1 347 ? 28.652 -1.737 55.045 1.00 23.49 345 THR B N 1
ATOM 5814 C CA . THR B 1 347 ? 28.878 -0.569 54.201 1.00 23.27 345 THR B CA 1
ATOM 5815 C C . THR B 1 347 ? 29.485 -1.077 52.876 1.00 24.49 345 THR B C 1
ATOM 5816 O O . THR B 1 347 ? 30.691 -0.987 52.704 1.00 22.65 345 THR B O 1
ATOM 5820 N N . PRO B 1 348 ? 28.648 -1.664 52.008 1.00 25.66 346 PRO B N 1
ATOM 5821 C CA . PRO B 1 348 ? 29.186 -2.296 50.809 1.00 27.04 346 PRO B CA 1
ATOM 5822 C C . PRO B 1 348 ? 29.652 -1.280 49.750 1.00 28.42 346 PRO B C 1
ATOM 5823 O O . PRO B 1 348 ? 30.222 -1.706 48.733 1.00 29.47 346 PRO B O 1
ATOM 5827 N N . PHE B 1 349 ? 29.410 0.018 49.947 1.00 27.45 347 PHE B N 1
ATOM 5828 C CA . PHE B 1 349 ? 29.902 1.034 49.029 1.00 28.59 347 PHE B CA 1
ATOM 5829 C C . PHE B 1 349 ? 29.998 2.364 49.725 1.00 29.48 347 PHE B C 1
ATOM 5830 O O . PHE B 1 349 ? 29.421 2.561 50.793 1.00 28.63 347 PHE B O 1
ATOM 5838 N N . SER B 1 350 ? 30.695 3.306 49.108 1.00 28.69 348 SER B N 1
ATOM 5839 C CA . SER B 1 350 ? 30.925 4.563 49.753 1.00 29.78 348 SER B CA 1
ATOM 5840 C C . SER B 1 350 ? 30.715 5.733 48.801 1.00 29.77 348 SER B C 1
ATOM 5841 O O . SER B 1 350 ? 30.421 5.528 47.625 1.00 30.17 348 SER B O 1
ATOM 5844 N N . GLU B 1 351 ? 30.795 6.949 49.328 1.00 29.22 349 GLU B N 1
ATOM 5845 C CA . GLU B 1 351 ? 30.509 8.144 48.574 1.00 31.17 349 GLU B CA 1
ATOM 5846 C C . GLU B 1 351 ? 31.777 8.954 48.311 1.00 31.14 349 GLU B C 1
ATOM 5847 O O . GLU B 1 351 ? 32.563 9.214 49.216 1.00 29.57 349 GLU B O 1
ATOM 5853 N N . PHE B 1 352 ? 31.927 9.380 47.050 1.00 31.46 350 PHE B N 1
ATOM 5854 C CA . PHE B 1 352 ? 32.916 10.392 46.719 1.00 32.77 350 PHE B CA 1
ATOM 5855 C C . PHE B 1 352 ? 32.169 11.662 46.281 1.00 32.06 350 PHE B C 1
ATOM 5856 O O . PHE B 1 352 ? 31.425 11.635 45.317 1.00 31.55 350 PHE B O 1
ATOM 5864 N N . LEU B 1 353 ? 32.350 12.745 47.028 1.00 33.18 351 LEU B N 1
ATOM 5865 C CA . LEU B 1 353 ? 31.656 14.002 46.736 1.00 35.24 351 LEU B CA 1
ATOM 5866 C C . LEU B 1 353 ? 32.556 14.880 45.874 1.00 36.55 351 LEU B C 1
ATOM 5867 O O . LEU B 1 353 ? 33.622 15.268 46.329 1.00 37.94 351 LEU B O 1
ATOM 5872 N N . MET B 1 354 ? 32.109 15.182 44.647 1.00 38.32 352 MET B N 1
ATOM 5873 C CA . MET B 1 354 ? 32.896 15.973 43.645 1.00 39.61 352 MET B CA 1
ATOM 5874 C C . MET B 1 354 ? 33.240 17.388 44.094 1.00 40.23 352 MET B C 1
ATOM 5875 O O . MET B 1 354 ? 32.373 18.270 44.130 1.00 40.87 352 MET B O 1
ATOM 5880 N N . THR B 1 355 ? 34.508 17.624 44.402 1.00 40.64 353 THR B N 1
ATOM 5881 C CA . THR B 1 355 ? 34.973 18.982 44.675 1.00 41.09 353 THR B CA 1
ATOM 5882 C C . THR B 1 355 ? 35.388 19.726 43.382 1.00 40.85 353 THR B C 1
ATOM 5883 O O . THR B 1 355 ? 35.712 20.924 43.412 1.00 40.60 353 THR B O 1
ATOM 5887 N N . SER B 1 356 ? 35.428 18.987 42.272 1.00 41.25 354 SER B N 1
ATOM 5888 C CA . SER B 1 356 ? 35.668 19.562 40.958 1.00 40.80 354 SER B CA 1
ATOM 5889 C C . SER B 1 356 ? 34.483 20.421 40.477 1.00 40.43 354 SER B C 1
ATOM 5890 O O . SER B 1 356 ? 33.378 19.908 40.305 1.00 40.19 354 SER B O 1
ATOM 5893 N N . PRO B 1 357 ? 34.722 21.719 40.193 1.00 40.31 355 PRO B N 1
ATOM 5894 C CA . PRO B 1 357 ? 33.663 22.649 39.819 1.00 40.63 355 PRO B CA 1
ATOM 5895 C C . PRO B 1 357 ? 32.717 22.096 38.784 1.00 40.74 355 PRO B C 1
ATOM 5896 O O . PRO B 1 357 ? 31.502 22.308 38.875 1.00 40.58 355 PRO B O 1
ATOM 5900 N N . ASP B 1 358 ? 33.250 21.364 37.812 1.00 40.63 356 ASP B N 1
ATOM 5901 C CA . ASP B 1 358 ? 32.399 20.821 36.758 1.00 41.67 356 ASP B CA 1
ATOM 5902 C C . ASP B 1 358 ? 32.330 19.282 36.735 1.00 41.24 356 ASP B C 1
ATOM 5903 O O . ASP B 1 358 ? 31.814 18.683 35.788 1.00 41.48 356 ASP B O 1
ATOM 5908 N N . CYS B 1 359 ? 32.838 18.651 37.796 1.00 41.77 357 CYS B N 1
ATOM 5909 C CA . CYS B 1 359 ? 32.697 17.198 38.013 1.00 42.25 357 CYS B CA 1
ATOM 5910 C C . CYS B 1 359 ? 33.339 16.354 36.899 1.00 42.35 357 CYS B C 1
ATOM 5911 O O . CYS B 1 359 ? 32.782 15.333 36.472 1.00 41.01 357 CYS B O 1
ATOM 5914 N N . SER B 1 360 ? 34.498 16.808 36.421 1.00 42.99 358 SER B N 1
ATOM 5915 C CA . SER B 1 360 ? 35.143 16.205 35.234 1.00 42.47 358 SER B CA 1
ATOM 5916 C C . SER B 1 360 ? 36.419 15.533 35.665 1.00 42.68 358 SER B C 1
ATOM 5917 O O . SER B 1 360 ? 36.931 14.679 34.937 1.00 43.14 358 SER B O 1
ATOM 5920 N N . THR B 1 361 ? 36.895 15.899 36.854 1.00 42.67 359 THR B N 1
ATOM 5921 C CA . THR B 1 361 ? 38.196 15.489 37.371 1.00 43.06 359 THR B CA 1
ATOM 5922 C C . THR B 1 361 ? 38.150 14.941 38.804 1.00 43.19 359 THR B C 1
ATOM 5923 O O . THR B 1 361 ? 37.201 15.207 39.575 1.00 43.25 359 THR B O 1
ATOM 5927 N N . LEU B 1 362 ? 39.195 14.209 39.179 1.00 42.70 360 LEU B N 1
ATOM 5928 C CA . LEU B 1 362 ? 39.259 13.640 40.530 1.00 42.13 360 LEU B CA 1
ATOM 5929 C C . LEU B 1 362 ? 39.950 14.534 41.572 1.00 41.43 360 LEU B C 1
ATOM 5930 O O . LEU B 1 362 ? 40.796 14.080 42.332 1.00 42.20 360 LEU B O 1
ATOM 5935 N N . ARG B 1 363 ? 39.576 15.808 41.627 1.00 40.96 361 ARG B N 1
ATOM 5936 C CA . ARG B 1 363 ? 40.101 16.683 42.675 1.00 40.36 361 ARG B CA 1
ATOM 5937 C C . ARG B 1 363 ? 39.809 16.018 44.055 1.00 41.15 361 ARG B C 1
ATOM 5938 O O . ARG B 1 363 ? 38.707 15.440 44.284 1.00 40.16 361 ARG B O 1
ATOM 5946 N N . PRO B 1 364 ? 40.822 15.980 44.928 1.00 40.95 362 PRO B N 1
ATOM 5947 C CA . PRO B 1 364 ? 40.611 15.328 46.229 1.00 40.59 362 PRO B CA 1
ATOM 5948 C C . PRO B 1 364 ? 39.480 15.926 47.104 1.00 39.95 362 PRO B C 1
ATOM 5949 O O . PRO B 1 364 ? 39.212 17.147 47.088 1.00 39.46 362 PRO B O 1
ATOM 5953 N N . GLN B 1 365 ? 38.826 15.028 47.834 1.00 39.45 363 GLN B N 1
ATOM 5954 C CA . GLN B 1 365 ? 37.714 15.370 48.728 1.00 39.25 363 GLN B CA 1
ATOM 5955 C C . GLN B 1 365 ? 38.022 16.561 49.640 1.00 38.11 363 GLN B C 1
ATOM 5956 O O . GLN B 1 365 ? 37.200 17.481 49.767 1.00 39.05 363 GLN B O 1
ATOM 5962 N N . PHE B 1 366 ? 39.177 16.558 50.284 1.00 37.30 364 PHE B N 1
ATOM 5963 C CA . PHE B 1 366 ? 39.466 17.647 51.188 1.00 36.94 364 PHE B CA 1
ATOM 5964 C C . PHE B 1 366 ? 40.545 18.582 50.650 1.00 36.93 364 PHE B C 1
ATOM 5965 O O . PHE B 1 366 ? 41.164 19.349 51.425 1.00 35.15 364 PHE B O 1
ATOM 5973 N N . ASP B 1 367 ? 40.747 18.534 49.333 1.00 37.45 365 ASP B N 1
ATOM 5974 C CA . ASP B 1 367 ? 41.674 19.476 48.654 1.00 38.93 365 ASP B CA 1
ATOM 5975 C C . ASP B 1 367 ? 41.421 20.921 49.090 1.00 37.52 365 ASP B C 1
ATOM 5976 O O . ASP B 1 367 ? 40.284 21.386 49.014 1.00 37.59 365 ASP B O 1
ATOM 5981 N N . PRO B 1 368 ? 42.481 21.657 49.466 1.00 37.79 366 PRO B N 1
ATOM 5982 C CA . PRO B 1 368 ? 43.932 21.331 49.503 1.00 37.00 366 PRO B CA 1
ATOM 5983 C C . PRO B 1 368 ? 44.519 20.979 50.867 1.00 36.16 366 PRO B C 1
ATOM 5984 O O . PRO B 1 368 ? 45.758 21.060 51.085 1.00 35.75 366 PRO B O 1
ATOM 5988 N N . ILE B 1 369 ? 43.676 20.644 51.835 1.00 34.10 367 ILE B N 1
ATOM 5989 C CA . ILE B 1 369 ? 44.213 20.647 53.195 1.00 31.62 367 ILE B CA 1
ATOM 5990 C C . ILE B 1 369 ? 44.965 19.362 53.574 1.00 30.44 367 ILE B C 1
ATOM 5991 O O . ILE B 1 369 ? 45.809 19.345 54.475 1.00 29.50 367 ILE B O 1
ATOM 5996 N N . LEU B 1 370 ? 44.653 18.279 52.882 1.00 31.74 368 LEU B N 1
ATOM 5997 C CA . LEU B 1 370 ? 45.326 17.007 53.171 1.00 33.02 368 LEU B CA 1
ATOM 5998 C C . LEU B 1 370 ? 46.418 16.670 52.140 1.00 34.62 368 LEU B C 1
ATOM 5999 O O . LEU B 1 370 ? 46.113 16.547 50.929 1.00 36.13 368 LEU B O 1
ATOM 6004 N N . LEU B 1 371 ? 47.642 16.500 52.633 1.00 36.19 369 LEU B N 1
ATOM 6005 C CA . LEU B 1 371 ? 48.770 16.016 51.809 1.00 37.73 369 LEU B CA 1
ATOM 6006 C C . LEU B 1 371 ? 48.690 14.498 51.639 1.00 38.82 369 LEU B C 1
ATOM 6007 O O . LEU B 1 371 ? 48.522 13.777 52.621 1.00 39.01 369 LEU B O 1
ATOM 6012 N N . ASP B 1 372 ? 48.843 14.041 50.397 1.00 40.21 370 ASP B N 1
ATOM 6013 C CA . ASP B 1 372 ? 48.763 12.629 49.961 1.00 41.38 370 ASP B CA 1
ATOM 6014 C C . ASP B 1 372 ? 47.390 12.033 50.093 1.00 40.35 370 ASP B C 1
ATOM 6015 O O . ASP B 1 372 ? 47.290 10.874 50.497 1.00 39.96 370 ASP B O 1
ATOM 6020 N N . GLU B 1 373 ? 46.348 12.809 49.773 1.00 39.10 371 GLU B N 1
ATOM 6021 C CA . GLU B 1 373 ? 44.997 12.336 49.990 1.00 37.28 371 GLU B CA 1
ATOM 6022 C C . GLU B 1 373 ? 44.588 11.429 48.832 1.00 37.48 371 GLU B C 1
ATOM 6023 O O . GLU B 1 373 ? 44.575 11.858 47.687 1.00 37.37 371 GLU B O 1
ATOM 6029 N N . PRO B 1 374 ? 44.267 10.168 49.139 1.00 36.78 372 PRO B N 1
ATOM 6030 C CA . PRO B 1 374 ? 43.804 9.234 48.130 1.00 37.51 372 PRO B CA 1
ATOM 6031 C C . PRO B 1 374 ? 42.546 9.688 47.464 1.00 38.80 372 PRO B C 1
ATOM 6032 O O . PRO B 1 374 ? 41.753 10.452 48.039 1.00 38.76 372 PRO B O 1
ATOM 6036 N N . VAL B 1 375 ? 42.396 9.242 46.222 1.00 38.95 373 VAL B N 1
ATOM 6037 C CA . VAL B 1 375 ? 41.232 9.540 45.421 1.00 39.40 373 VAL B CA 1
ATOM 6038 C C . VAL B 1 375 ? 40.855 8.195 44.825 1.00 39.05 373 VAL B C 1
ATOM 6039 O O . VAL B 1 375 ? 41.700 7.271 44.798 1.00 40.64 373 VAL B O 1
ATOM 6043 N N . PRO B 1 376 ? 39.580 8.017 44.469 1.00 38.61 374 PRO B N 1
ATOM 6044 C CA . PRO B 1 376 ? 39.241 6.747 43.836 1.00 38.73 374 PRO B CA 1
ATOM 6045 C C . PRO B 1 376 ? 40.010 6.517 42.500 1.00 39.56 374 PRO B C 1
ATOM 6046 O O . PRO B 1 376 ? 39.907 7.296 41.562 1.00 39.19 374 PRO B O 1
ATOM 6050 N N . VAL B 1 377 ? 40.801 5.454 42.471 1.00 39.97 375 VAL B N 1
ATOM 6051 C CA . VAL B 1 377 ? 41.467 5.017 41.243 1.00 39.99 375 VAL B CA 1
ATOM 6052 C C . VAL B 1 377 ? 40.581 4.009 40.515 1.00 38.49 375 VAL B C 1
ATOM 6053 O O . VAL B 1 377 ? 40.616 2.805 40.790 1.00 38.28 375 VAL B O 1
ATOM 6057 N N . ASN B 1 378 ? 39.802 4.529 39.569 1.00 38.05 376 ASN B N 1
ATOM 6058 C CA . ASN B 1 378 ? 38.830 3.766 38.769 1.00 36.21 376 ASN B CA 1
ATOM 6059 C C . ASN B 1 378 ? 37.562 3.423 39.600 1.00 36.69 376 ASN B C 1
ATOM 6060 O O . ASN B 1 378 ? 37.070 2.279 39.593 1.00 34.60 376 ASN B O 1
ATOM 6065 N N . GLY B 1 379 ? 37.078 4.457 40.301 1.00 37.26 377 GLY B N 1
ATOM 6066 C CA . GLY B 1 379 ? 35.963 4.376 41.261 1.00 37.20 377 GLY B CA 1
ATOM 6067 C C . GLY B 1 379 ? 36.157 3.371 42.392 1.00 37.07 377 GLY B C 1
ATOM 6068 O O . GLY B 1 379 ? 35.164 2.928 42.990 1.00 37.66 377 GLY B O 1
ATOM 6069 N N . ARG B 1 380 ? 37.399 3.004 42.683 1.00 35.15 378 ARG B N 1
ATOM 6070 C CA . ARG B 1 380 ? 37.733 2.018 43.714 1.00 34.98 378 ARG B CA 1
ATOM 6071 C C . ARG B 1 380 ? 38.900 2.579 44.538 1.00 34.41 378 ARG B C 1
ATOM 6072 O O . ARG B 1 380 ? 39.683 3.390 44.045 1.00 36.08 378 ARG B O 1
ATOM 6080 N N . ILE B 1 381 ? 39.025 2.171 45.794 1.00 33.32 379 ILE B N 1
ATOM 6081 C CA . ILE B 1 381 ? 40.188 2.513 46.599 1.00 32.12 379 ILE B CA 1
ATOM 6082 C C . ILE B 1 381 ? 40.557 1.237 47.338 1.00 33.24 379 ILE B C 1
ATOM 6083 O O . ILE B 1 381 ? 39.756 0.699 48.140 1.00 32.81 379 ILE B O 1
ATOM 6088 N N . HIS B 1 382 ? 41.766 0.748 47.052 1.00 32.20 380 HIS B N 1
ATOM 6089 C CA . HIS B 1 382 ? 42.291 -0.469 47.607 1.00 31.72 380 HIS B CA 1
ATOM 6090 C C . HIS B 1 382 ? 42.847 -0.248 49.012 1.00 31.96 380 HIS B C 1
ATOM 6091 O O . HIS B 1 382 ? 43.347 0.839 49.355 1.00 31.97 380 HIS B O 1
ATOM 6098 N N . LYS B 1 383 ? 42.748 -1.281 49.842 1.00 31.76 381 LYS B N 1
ATOM 6099 C CA . LYS B 1 383 ? 43.189 -1.214 51.238 1.00 31.11 381 LYS B CA 1
ATOM 6100 C C . LYS B 1 383 ? 44.680 -0.923 51.394 1.00 30.66 381 LYS B C 1
ATOM 6101 O O . LYS B 1 383 ? 45.108 -0.292 52.358 1.00 27.85 381 LYS B O 1
ATOM 6107 N N . SER B 1 384 ? 45.487 -1.315 50.384 1.00 28.13 382 SER B N 1
ATOM 6108 C CA . SER B 1 384 ? 46.902 -0.975 50.425 1.00 28.20 382 SER B CA 1
ATOM 6109 C C . SER B 1 384 ? 47.157 0.545 50.477 1.00 27.04 382 SER B C 1
ATOM 6110 O O . SER B 1 384 ? 48.100 0.996 51.125 1.00 26.61 382 SER B O 1
ATOM 6113 N N . VAL B 1 385 ? 46.304 1.317 49.823 1.00 28.83 383 VAL B N 1
ATOM 6114 C CA . VAL B 1 385 ? 46.411 2.790 49.825 1.00 31.09 383 VAL B CA 1
ATOM 6115 C C . VAL B 1 385 ? 46.267 3.328 51.248 1.00 30.81 383 VAL B C 1
ATOM 6116 O O . VAL B 1 385 ? 47.027 4.202 51.683 1.00 29.43 383 VAL B O 1
ATOM 6120 N N . LEU B 1 386 ? 45.328 2.712 51.989 1.00 30.46 384 LEU B N 1
ATOM 6121 C CA . LEU B 1 386 ? 45.104 3.014 53.401 1.00 31.50 384 LEU B CA 1
ATOM 6122 C C . LEU B 1 386 ? 46.168 2.510 54.391 1.00 32.64 384 LEU B C 1
ATOM 6123 O O . LEU B 1 386 ? 46.106 2.777 55.626 1.00 32.00 384 LEU B O 1
ATOM 6128 N N . ASP B 1 387 ? 47.149 1.764 53.879 1.00 32.76 385 ASP B N 1
ATOM 6129 C CA . ASP B 1 387 ? 48.120 1.100 54.752 1.00 34.21 385 ASP B CA 1
ATOM 6130 C C . ASP B 1 387 ? 49.234 2.020 55.214 1.00 34.54 385 ASP B C 1
ATOM 6131 O O . ASP B 1 387 ? 50.412 1.760 54.923 1.00 34.40 385 ASP B O 1
ATOM 6136 N N . LYS B 1 388 ? 48.859 3.098 55.914 1.00 33.24 386 LYS B N 1
ATOM 6137 C CA . LYS B 1 388 ? 49.791 4.073 56.488 1.00 32.72 386 LYS B CA 1
ATOM 6138 C C . LYS B 1 388 ? 49.256 4.338 57.893 1.00 32.46 386 LYS B C 1
ATOM 6139 O O . LYS B 1 388 ? 48.031 4.183 58.075 1.00 33.42 386 LYS B O 1
ATOM 6145 N N . PRO B 1 389 ? 50.128 4.701 58.878 1.00 30.91 387 PRO B N 1
ATOM 6146 C CA . PRO B 1 389 ? 49.685 4.977 60.280 1.00 30.17 387 PRO B CA 1
ATOM 6147 C C . PRO B 1 389 ? 48.601 6.058 60.453 1.00 28.62 387 PRO B C 1
ATOM 6148 O O . PRO B 1 389 ? 48.562 7.039 59.719 1.00 27.08 387 PRO B O 1
ATOM 6152 N N . GLY B 1 390 ? 47.775 5.878 61.492 1.00 28.18 388 GLY B N 1
ATOM 6153 C CA . GLY B 1 390 ? 46.630 6.760 61.723 1.00 26.49 388 GLY B CA 1
ATOM 6154 C C . GLY B 1 390 ? 45.687 6.728 60.561 1.00 24.87 388 GLY B C 1
ATOM 6155 O O . GLY B 1 390 ? 45.328 5.636 60.117 1.00 26.02 388 GLY B O 1
ATOM 6156 N N . PHE B 1 391 ? 45.252 7.918 60.075 1.00 24.45 389 PHE B N 1
ATOM 6157 C CA . PHE B 1 391 ? 44.436 8.048 58.870 1.00 25.11 389 PHE B CA 1
ATOM 6158 C C . PHE B 1 391 ? 45.315 8.299 57.636 1.00 26.50 389 PHE B C 1
ATOM 6159 O O . PHE B 1 391 ? 44.790 8.597 56.567 1.00 27.64 389 PHE B O 1
ATOM 6167 N N . GLY B 1 392 ? 46.617 8.200 57.818 1.00 28.80 390 GLY B N 1
ATOM 6168 C CA . GLY B 1 392 ? 47.514 8.062 56.663 1.00 30.77 390 GLY B CA 1
ATOM 6169 C C . GLY B 1 392 ? 47.834 9.324 55.870 1.00 32.26 390 GLY B C 1
ATOM 6170 O O . GLY B 1 392 ? 48.568 9.261 54.851 1.00 32.62 390 GLY B O 1
ATOM 6171 N N . VAL B 1 393 ? 47.320 10.470 56.318 1.00 31.66 391 VAL B N 1
ATOM 6172 C CA . VAL B 1 393 ? 47.624 11.747 55.672 1.00 30.83 391 VAL B CA 1
ATOM 6173 C C . VAL B 1 393 ? 48.429 12.727 56.540 1.00 30.83 391 VAL B C 1
ATOM 6174 O O . VAL B 1 393 ? 48.690 12.513 57.734 1.00 29.88 391 VAL B O 1
ATOM 6178 N N . GLU B 1 394 ? 48.824 13.810 55.893 1.00 31.54 392 GLU B N 1
ATOM 6179 C CA . GLU B 1 394 ? 49.564 14.892 56.500 1.00 32.27 392 GLU B CA 1
ATOM 6180 C C . GLU B 1 394 ? 48.822 16.164 56.288 1.00 31.33 392 GLU B C 1
ATOM 6181 O O . GLU B 1 394 ? 48.087 16.320 55.300 1.00 32.12 392 GLU B O 1
ATOM 6187 N N . LEU B 1 395 ? 49.065 17.094 57.189 1.00 31.79 393 LEU B N 1
ATOM 6188 C CA . LEU B 1 395 ? 48.474 18.411 57.135 1.00 33.52 393 LEU B CA 1
ATOM 6189 C C . LEU B 1 395 ? 49.294 19.342 56.227 1.00 34.53 393 LEU B C 1
ATOM 6190 O O . LEU B 1 395 ? 50.503 19.535 56.433 1.00 35.82 393 LEU B O 1
ATOM 6195 N N . ASN B 1 396 ? 48.610 19.950 55.281 1.00 34.56 394 ASN B N 1
ATOM 6196 C CA . ASN B 1 396 ? 49.178 20.983 54.463 1.00 35.12 394 ASN B CA 1
ATOM 6197 C C . ASN B 1 396 ? 49.394 22.328 55.146 1.00 35.96 394 ASN B C 1
ATOM 6198 O O . ASN B 1 396 ? 48.545 23.216 55.072 1.00 35.70 394 ASN B O 1
ATOM 6203 N N . ARG B 1 397 ? 50.546 22.492 55.771 1.00 37.09 395 ARG B N 1
ATOM 6204 C CA . ARG B 1 397 ? 50.893 23.751 56.425 1.00 39.98 395 ARG B CA 1
ATOM 6205 C C . ARG B 1 397 ? 51.273 24.924 55.491 1.00 40.52 395 ARG B C 1
ATOM 6206 O O . ARG B 1 397 ? 51.649 25.993 55.965 1.00 41.65 395 ARG B O 1
ATOM 6214 N N . ASP B 1 398 ? 51.185 24.729 54.184 1.00 41.51 396 ASP B N 1
ATOM 6215 C CA . ASP B 1 398 ? 51.351 25.839 53.268 1.00 42.55 396 ASP B CA 1
ATOM 6216 C C . ASP B 1 398 ? 50.058 26.639 53.162 1.00 43.32 396 ASP B C 1
ATOM 6217 O O . ASP B 1 398 ? 50.096 27.852 52.938 1.00 43.41 396 ASP B O 1
ATOM 6222 N N . CYS B 1 399 ? 48.918 25.963 53.344 1.00 43.47 397 CYS B N 1
ATOM 6223 C CA . CYS B 1 399 ? 47.634 26.650 53.555 1.00 43.15 397 CYS B CA 1
ATOM 6224 C C . CYS B 1 399 ? 47.796 27.707 54.626 1.00 42.27 397 CYS B C 1
ATOM 6225 O O . CYS B 1 399 ? 48.636 27.568 55.505 1.00 42.88 397 CYS B O 1
ATOM 6228 N N . HIS B 1 400 ? 47.012 28.769 54.570 1.00 42.95 398 HIS B N 1
ATOM 6229 C CA . HIS B 1 400 ? 47.221 29.825 55.546 1.00 43.72 398 HIS B CA 1
ATOM 6230 C C . HIS B 1 400 ? 46.420 29.588 56.796 1.00 42.30 398 HIS B C 1
ATOM 6231 O O . HIS B 1 400 ? 45.423 30.280 57.027 1.00 42.86 398 HIS B O 1
ATOM 6238 N N . LEU B 1 401 ? 46.915 28.665 57.620 1.00 40.71 399 LEU B N 1
ATOM 6239 C CA . LEU B 1 401 ? 46.330 28.305 58.910 1.00 39.79 399 LEU B CA 1
ATOM 6240 C C . LEU B 1 401 ? 46.311 29.480 59.889 1.00 38.31 399 LEU B C 1
ATOM 6241 O O . LEU B 1 401 ? 47.333 30.089 60.169 1.00 38.07 399 LEU B O 1
ATOM 6246 N N . LYS B 1 402 ? 45.137 29.807 60.403 1.00 36.30 400 LYS B N 1
ATOM 6247 C CA . LYS B 1 402 ? 45.040 30.843 61.433 1.00 35.80 400 LYS B CA 1
ATOM 6248 C C . LYS B 1 402 ? 44.772 30.218 62.820 1.00 34.59 400 LYS B C 1
ATOM 6249 O O . LYS B 1 402 ? 43.998 29.265 62.942 1.00 33.59 400 LYS B O 1
ATOM 6255 N N . ARG B 1 403 ? 45.430 30.753 63.841 1.00 33.19 401 ARG B N 1
ATOM 6256 C CA . ARG B 1 403 ? 45.279 30.351 65.221 1.00 32.10 401 ARG B CA 1
ATOM 6257 C C . ARG B 1 403 ? 44.597 31.469 66.050 1.00 31.33 401 ARG B C 1
ATOM 6258 O O . ARG B 1 403 ? 45.266 32.182 66.790 1.00 30.92 401 ARG B O 1
ATOM 6266 N N . PRO B 1 404 ? 43.247 31.591 65.975 1.00 30.44 402 PRO B N 1
ATOM 6267 C CA . PRO B 1 404 ? 42.526 32.670 66.711 1.00 29.89 402 PRO B CA 1
ATOM 6268 C C . PRO B 1 404 ? 42.665 32.631 68.242 1.00 29.10 402 PRO B C 1
ATOM 6269 O O . PRO B 1 404 ? 42.523 33.665 68.920 1.00 29.52 402 PRO B O 1
ATOM 6273 N N . TYR B 1 405 ? 42.879 31.441 68.807 1.00 27.57 403 TYR B N 1
ATOM 6274 C CA . TYR B 1 405 ? 42.920 31.287 70.254 1.00 26.25 403 TYR B CA 1
ATOM 6275 C C . TYR B 1 405 ? 44.092 30.438 70.653 1.00 26.48 403 TYR B C 1
ATOM 6276 O O . TYR B 1 405 ? 44.485 29.563 69.894 1.00 26.95 403 TYR B O 1
ATOM 6285 N N . SER B 1 406 ? 44.633 30.679 71.837 1.00 25.82 404 SER B N 1
ATOM 6286 C CA . SER B 1 406 ? 45.512 29.716 72.427 1.00 28.60 404 SER B CA 1
ATOM 6287 C C . SER B 1 406 ? 45.171 29.550 73.870 1.00 29.19 404 SER B C 1
ATOM 6288 O O . SER B 1 406 ? 44.237 30.201 74.390 1.00 30.65 404 SER B O 1
ATOM 6291 N N . HIS B 1 407 ? 45.922 28.711 74.559 1.00 30.02 405 HIS B N 1
ATOM 6292 C CA . HIS B 1 407 ? 45.692 28.555 75.971 1.00 30.12 405 HIS B CA 1
ATOM 6293 C C . HIS B 1 407 ? 46.969 28.169 76.712 1.00 32.00 405 HIS B C 1
ATOM 6294 O O . HIS B 1 407 ? 46.938 27.995 77.929 1.00 34.22 405 HIS B O 1
#

Radius of gyration: 26.32 Å; Cα contacts (8 Å, |Δi|>4): 2073; chains: 2; bounding box: 64×69×78 Å

Sequence (810 aa):
ENIMTLPKIKHVRAWFIGGATAEKGAGGGDYHDQGGNHWIDDHIATPMSKYRDYEQSRQSFGINVLGTLIVEVEAENRQTGFAVSTAGEMGCFIVEKHLNRFIEGKCVSDIKLIHDQMLGATMYYSGSGGLVMNTISCVDLALWDLFGKVVGLPVYKLLGGAVRDEIQFYATGARPDLAKEMGFIGGKMPTHWGPHDGDAGIIRRKDAAMVADMREKCGPDFWLMLDCWMSQDVNYATKLAHACAPFNLKWIEECLPPQQYEGYRELKRNAPAGMMVTSGEHHGTLQSFRTLAETGIDIMQPDVGWCGGLTTLVEIAALAKSRGQLVVPHGSSVYSSHHAVITFTNTPFSEFLMTSPDCSTLRPQFDPILLDEPVPVNGRIHKSVLDKPGFGVELNRRDCHLKRPYSHELENIMTLPKIKHVRAWFIGGATAEKGAGGGDYHDQGGNHWIDDHIATPMSKYRDYEQSRQSFGINVLGTLIVEVEAENRQTGFAVSTAGEMGCFIVEKHLNRFIEGKCVSDIKLIHDQMLGATMYYSGSGGLVMNTISCVDLALWDLFGKVVGLPVYKLLGGAVRDEIQFYATGARPDLAKEMGFIGGKMPTHWGPHDGDAGIRKDAAMVADMREKCGPDFWLMLDCWMSQDVNYATKLAHACAPFNLKWIEECLPPQQYEGYRELKRNAPAGMMVTSGEHHGTLQSFRTLAETGIDIMQPDVGWCGGLTTLVEIAALAKSRGQLVVPHGSSVYSHHAVITFTNTPFSEFLMTSPDCSTLRPQFDPILLDEPVPVNGRIHKSVLDKPGFGVELNRDCHLKRPYSH

Solvent-accessible surface area: 26568 Å² total; per-residue (Å²): 222,146,163,105,124,53,13,99,3,110,36,0,52,0,35,6,8,3,5,42,46,38,117,189,30,23,0,2,1,2,6,21,1,10,42,69,159,8,19,6,21,70,32,6,0,5,22,0,5,105,41,213,110,25,47,103,24,12,36,42,0,0,1,16,6,2,0,1,0,0,0,10,0,26,0,95,76,194,63,43,0,8,0,2,3,6,0,0,16,0,0,0,3,0,0,1,50,0,0,22,84,0,0,41,52,37,21,1,51,40,4,144,68,0,10,50,9,0,46,8,0,0,36,21,1,8,11,26,1,8,1,3,2,5,0,0,0,0,0,0,0,0,1,31,1,0,35,0,32,25,36,43,67,8,0,6,89,52,47,69,19,32,68,55,88,50,3,65,0,1,4,6,3,39,96,2,23,32,4,100,147,37,18,8,35,0,0,1,1,9,0,34,57,0,48,90,35,27,88,40,0,12,151,86,1,10,57,45,0,29,59,14,33,135,105,3,25,109,122,14,70,0,0,0,16,0,11,2,9,11,70,36,101,8,0,26,77,0,1,91,36,0,40,101,55,102,3,54,0,0,2,2,0,0,15,12,20,51,21,34,14,0,99,70,0,62,163,58,19,13,112,82,10,38,0,0,0,0,6,17,8,1,14,52,72,8,0,102,12,0,1,81,6,25,2,31,4,5,4,0,1,0,6,23,0,0,0,0,10,3,0,52,74,0,6,60,36,0,117,93,99,76,43,61,0,1,0,18,1,2,4,2,3,0,6,0,0,1,0,20,16,77,16,2,54,9,0,4,7,13,4,2,2,68,90,2,49,82,52,66,41,6,6,43,49,0,12,73,101,19,20,42,1,110,91,1,81,2,84,65,70,64,4,64,92,57,0,2,10,3,86,6,24,143,129,20,117,36,102,94,46,21,66,37,170,238,166,132,164,105,123,52,23,103,1,100,59,0,59,0,36,6,8,2,2,42,39,35,121,118,29,26,0,2,2,1,4,18,0,5,36,68,156,6,18,9,20,71,31,6,0,4,22,0,5,107,43,226,110,27,44,103,26,12,26,42,1,0,2,17,4,2,0,0,0,0,0,12,0,27,1,101,76,184,66,48,2,10,0,2,4,5,0,0,17,2,0,0,2,0,0,1,49,0,0,24,84,0,0,54,54,36,22,1,52,40,5,147,66,0,8,50,8,0,48,6,0,0,33,19,1,7,12,21,2,8,1,3,2,5,0,0,0,0,0,0,0,0,2,31,0,1,32,0,36,24,34,46,67,8,0,8,90,54,46,71,16,33,72,52,85,64,3,55,0,2,4,6,4,36,91,2,20,36,2,100,145,33,21,6,27,0,0,1,2,8,0,35,60,1,45,89,35,26,88,39,0,13,155,81,2,9,55,48,0,32,56,13,32,139,107,2,25,109,128,13,64,0,0,0,17,0,12,2,11,12,68,34,101,9,0,25,77,0,0,93,36,0,39,104,57,103,3,50,0,0,3,2,0,0,13,12,14,51,21,32,15,0,78,79,0,62,176,67,19,13,112,80,11,36,0,0,0,0,6,16,8,1,14,49,72,9,0,99,13,0,0,79,6,27,1,32,2,4,3,0,2,0,6,22,0,0,0,0,13,3,0,56,73,0,6,61,36,0,120,92,102,74,39,59,0,1,0,13,0,2,4,1,2,0,6,0,0,2,0,20,14,79,15,2,47,8,0,4,6,10,4,4,2,63,91,0,48,77,52,58,40,4,6,40,50,0,12,77,102,16,15,39,0,100,105,0,69,1,76,65,68,54,4,70,70,62,0,2,11,2,96,14,24,139,128,23,142,40,107,89,48,20,66,106

Foldseek 3Di:
DDDDDFFAWADKAKWFAFAPPHDQALFFQLLQSHDPLFQVQALFFEQCLLPVQCRGGVVSVPSGRFGKMKMWIATPVGQIFIFMHTGGPNLRCCCFVPLRVLRHGGTLPCLVVSLVVLCVRCVVPPVQWPNSLLSLQRVSLRSLQRSLVSVWFESLVVVVHFPDQKFFAEEEGLCQLLRVVQQHQAYEYGQNDEVSCPPVSLVVSLVSLVVVCVSRDQRRAYEYEHHQRYFLVGLLSNQVSNVVSPHQEYENRHDLVPLLRLLVSQVSGDPNYFYEYACRGADLVSLVSNVVSVGQEYAHAQSMRNHPVSVLSSLVVQVVVVGAYEYADRFLRVVSRLSNRPRHRHYYHYDSPRRSNDFDQNSPPQKDLGDTDGSRMDGVVSCGGGRSHIDTDPVRPIGRPDHHD/DDDDDDFFAWADKAKWFAAADVHDAAQFFQLLQSHDPLFLSFALFFEQCLLPVQCRGGVVRVPSGRQGKMKMKIATPVGQIFIFMHGGGPVLRCCCFPPLRVLRHPGTLVCLVVSLVVLCVRCVVPDVQFPNSLLSLQRVSLRSLQRSLVRVWFQSLVVVVHFPDQKAFAEEEGLCQLLVVVLQHQAYEYGQNDEVVCPPVSLVVRLVSLVVCCVSNDLRRAYEYEHHQRYFLVRLLSNQVSNVVSVHQEYENRHDLPVLLRLLVSQVSGPPRYFYEYACGGADLVSLLSNVVSVGQEYAHASSIRRHPVSVLVSLVVQVVVVGAYEYDCSFLRVRSVLSHRPRHRHYYDYDSDRHSNDFQDNRPPFKALGDTDNSSMGGCVSSGGGRSRIDTDPVRPIGRPDHD

GO terms:
  GO:0006091 generation of precursor metabolites and energy (P, IDA)
  GO:0050032 L-rhamnonate dehydratase activity (F, IDA)

Organism: Salmonella typhimurium (strain LT2 / SGSC1412 / ATCC 700720) (NCBI:txid99287)

Secondary structure (DSSP, 8-state):
--PPP-PBEEEEEEEEESSTTS-TT--TT-TT---TT-GGGSS---TTTTSGGGSS-HHHHTTTSS-EEEEEEEETTS-EEEEEEE-HHHHHHHIIIIIHHHHTTSBTT-HHHHHHHHHHHHTTTSTTSSHHHHHHHHHHHHHHHHHHHHHT-BHHHHTT--SSSEEEEEEESS-HHHHHHHT-SEEEEE----GGGHHHHHHHHHHHHHHHHHHH-SSSEEEEE-TT---HHHHHHHHHHHGGGT--EEE--S-TT-HHHHHHHHHHSPTT-EEEE-TT--SHHHHHHHHHTT-SEE---HHHHT-HHHHHHHHHHHHHTT--B-----HHHHHHHHTT-TT---EEEE--STTSSS---TTTTTEET----BTTEEEGGGG-SSBTS-EE-TTS--B------/-PPPPP-PBEEEEEEEEESSTTS-TT--TT-TT---SS-GGGSS---TTTTSGGGSS-HHHHTTTSS-EEEEEEEETTS-EEEEEEE-HHHHHHHIIIIIHHHHTTSBTT-HHHHHHHHHHHTTTT-TTSTHHHHHHHHHHHHHHHHHHHHHT-BHHHHTT--SSSEEEEEEESS-HHHHHHTT-SEEEEEP---GGGHHHHHHHHHHHHHHHHHHH-TTSEEEEE-TT---HHHHHHHHHHHGGGT--EEE--S-TT-HHHHHHHHHHSPTT-EEEE-TT--SHHHHHHHHTTT-SEE--BTTTTT-HHHHHHHHHHHHHTT-EE-PBP-THHHHHHHTT-TT---EEEE--STTS-S---TTTTSEET----SSSEEETTTT-SSBTS-EE-TTS--B-----

CATH classification: 3.30.390.10 (+1 more: 3.20.20.120)

Nearest PDB structures (foldseek):
  3d46-assembly1_A  TM=1.002E+00  e=1.864E-92  Salmonella enterica subsp. enterica serovar Typhimurium str. LT2
  2p3z-assembly1_B  TM=1.002E+00  e=2.553E-92  Salmonella enterica subsp. enterica serovar Typhimurium str. LT2
  2i5q-assembly1_B  TM=9.994E-01  e=3.562E-81  Escherichia coli
  2i5q-assembly1_A  TM=9.996E-01  e=4.695E-80  Escherichia coli
  2p0i-assembly1_D  TM=9.709E-01  e=1.344E-49  Fusarium graminearum

B-factor: mean 26.29, std 9.84, range [6.9, 72.41]

InterPro domains:
  IPR013341 Mandelate racemase, N-terminal domain [PF02746] (94-161)
  IPR013342 Mandelate racemase, C-terminal domain [PF13378] (182-396)
  IPR013342 Mandelate racemase, C-terminal domain [SM00922] (167-273)
  IPR018110 Mandelate racemase/muconate lactonizing enzyme, conserved site [PS00908] (136-161)
  IPR023444 L-rhamnonate dehydratase [MF_01288] (5-405)
  IPR023444 L-rhamnonate dehydratase [NF011968] (5-405)
  IPR023444 L-rhamnonate dehydratase [SFLDF00006] (2-405)
  IPR023444 L-rhamnonate dehydratase [cd03327] (68-394)
  IPR029017 Enolase-like, N-terminal [G3DSA:3.30.390.10] (10-397)
  IPR029017 Enolase-like, N-terminal [SSF54826] (45-162)
  IPR036849 Enolase-like, C-terminal domain superfamily [G3DSA:3.20.20.120] (154-394)
  IPR036849 Enolase-like, C-terminal domain superfamily [SSF51604] (149-403)
  IPR046945 L-rhamnonate dehydratase-like [PTHR13794] (5-398)